Protein AF-A0A3A4W4L5-F1 (afdb_monomer_lite)

Secondary structure (DSSP, 8-state):
---------S---EEEEE---SSSHHHHHHHHHHHHHHHTT-EEEEEE-SSSHHHHSS-TTTSEEEE----SS--HHHHHHHHHHHHHHHHHH--SEEEEESHHHHHHHHHHHHHTT-SEEEEE-SS-GGGG--HHHHHHHHHHHHHHGGG-SEEEESSHHHHHHHHHTTSS-GGGEEE----B---PPPPPPHHHHHHHHT-SEEEEEES-SSGGGTHHHHHHHHHHHHHH-TTEEEEEEB--TTHHHHHHHHHHTT-TTTEEE-B--S--HHHHHT-SEEEE--S--SS-HHHHHHHHTT--EEEES-TTHHHH--BTTTEEEE-TT-HHHHHHHHHHHHT-HHHHHHHHHHHHHHHHHHSBHHHHHHHHHHHHHHHHHHHHHHTTS----HHHHHHHHHHHHHHHHHHHHHHHHHHHTSSBPPTTEEETTEE-TT-BHHHHHHHHHHHHHSSPPEEEE-TTSS-EEEE-GGGG-B-HHHHHHHHHTTTTSS-HHHHHHHHHHHHHH-EEE---B---HHHHHHHHHHHHHH-B--B--EEEEETTEEEEEPPB-EEEE-HHHHHHHHHHHHHHT-SEEEPPEEEE--SS-HHHHHHHIIIIIHHHTTS-EEEEETTEEEEE-HHHHHHTEEEETTEEEE-HHHHGGGGHHHHHHH-B--B---EEEETTEEEEPPPB-EEEEEHHHHHHHHHHHHHTT--EEEPEEEEE--SS-HHHHHHT---EEEEEEEEE----SSSHHHHHHHHHHTTTTEEE-TTPEEEHHHHH---STTTT--EEEEEETTEEEEEETTTHHHHHHHHHHHHHHTTPEEEE----SS--TTS-TT-----BTTTB--EEE--SSS-EEEEEEEETTEEEEEEEESSSPP-EEEEEEEEEEEPPPEEEEE-TTSPTT-EEEEE--B-EEEEEEEEEEEETTEEEEEEEEEEEEEPPBPEEEEE--

Radius of gyration: 41.79 Å; chains: 1; bounding box: 109×121×98 Å

pLDDT: mean 88.31, std 10.97, range [26.17, 98.56]

Foldseek 3Di:
DDDDPDDPPDPAAEEEEEEEDQDFDLLVLVLLLQVLVLVVRHAAEYEYAPDHPNVVSHDVVRYHYHYAQDDPDDDVVSCVSSLVVLLVCCLVVVHLEYEYEAPSSLLSNLVSNVVSVRNAYEYENQFQPLLVDDDLVSLLSLLSLLLSLVSHQAYEAQAVLVVVVCVVSVSDDPVRYDYFHAFDDLDDDDDDDPVVVVVLVPADAEEEEEDAPDVQQVVLLVLLLVLLLCVVVVRYAYEYAAYYDCPVVSLVSNVVSVNNVRYHDPHHDPTCLVVLLSHQAYEGQGPEGRAHPRLLSNLLSLFAYEYEPHHCPVVLDPDLQQYHYDHHPHSNRVNVRVNVCVVPSVSRNRSSVRSNVSSVPPRHSSSSNVVVVVVSVVSSVVSVVCVPDDDDDPVVVVVVSVVSVVSSVVSVVVVVVCVQLVFFQAAQEAEQVGGRHRHGLVRQLVVLLVLQQPAAWAWEAEPVRPDIDTDGSNQLQFPSSVQSVQRSCFLVDDDVVNSVVRSVCSNPPGDYTATDGDGHPVVVVVLVVVQVVQWDDWAAKAWDDDPNAIDIDFIDKIKTWPPGVQSRQNNSCSNVRHRYDYTDMDIHYHPHGRVLQVCQCVLALRLLQNAWFWEDDVPDIFTQHSVLQSQQWDADPSHTFRHLVSCVVRCVVVQVVFWFCWAAKAWDDDPQWIAIDATGWIKGFDSVVQRVQCRVCSSVSHRYGYTDMDTHGHPHHRVNVVVLQFTGFQFKFKWFDDDDPFQLLVLLVLLQVLQARPKAAAFGKDKSCVSRPDQDVVSPFTWDFADDPNDTDTDTSHNVQVVLLRQQQRCVQSVWAWDFFDDGQADDDRDDPPRTGGDDPPPHITMTTRNDNGMKGWHWDDDNRMIMITITIDDDRWPKDKDKDWPDKAWAAEDEDEDQVDAAFDKDWPDDKDIKTFMWMWIFTDDPNDGPDIGTDDGDTHHIGHTYIYGHD

Structure (mmCIF, N/CA/C/O backbone):
data_AF-A0A3A4W4L5-F1
#
_entry.id   AF-A0A3A4W4L5-F1
#
loop_
_atom_site.group_PDB
_atom_site.id
_atom_site.type_symbol
_atom_site.label_atom_id
_atom_site.label_alt_id
_atom_site.label_comp_id
_atom_site.label_asym_id
_atom_site.label_entity_id
_atom_site.label_seq_id
_atom_site.pdbx_PDB_ins_code
_atom_site.Cartn_x
_atom_site.Cartn_y
_atom_site.Cartn_z
_atom_site.occupancy
_atom_site.B_iso_or_equiv
_atom_site.auth_seq_id
_atom_site.auth_comp_id
_atom_site.auth_asym_id
_atom_site.auth_atom_id
_atom_site.pdbx_PDB_model_num
ATOM 1 N N . MET A 1 1 ? 56.179 35.355 -28.989 1.00 31.94 1 MET A N 1
ATOM 2 C CA . MET A 1 1 ? 56.785 34.699 -30.166 1.00 31.94 1 MET A CA 1
ATOM 3 C C . MET A 1 1 ? 56.358 33.238 -30.188 1.00 31.94 1 MET A C 1
ATOM 5 O O . MET A 1 1 ? 56.602 32.534 -29.224 1.00 31.94 1 MET A O 1
ATOM 9 N N . ALA A 1 2 ? 55.612 32.886 -31.237 1.00 36.31 2 ALA A N 1
ATOM 10 C CA . ALA A 1 2 ? 55.350 31.571 -31.832 1.00 36.31 2 ALA A CA 1
ATOM 11 C C . ALA A 1 2 ? 55.608 30.274 -31.027 1.00 36.31 2 ALA A C 1
ATOM 13 O O . ALA A 1 2 ? 56.751 29.865 -30.879 1.00 36.31 2 ALA A O 1
ATOM 14 N N . ARG A 1 3 ? 54.528 29.536 -30.725 1.00 26.17 3 ARG A N 1
ATOM 15 C CA . ARG A 1 3 ? 54.208 28.254 -31.390 1.00 26.17 3 ARG A CA 1
ATOM 16 C C . ARG A 1 3 ? 52.688 28.153 -31.557 1.00 26.17 3 ARG A C 1
ATOM 18 O O . ARG A 1 3 ? 51.945 27.962 -30.601 1.00 26.17 3 ARG A O 1
ATOM 25 N N . ARG A 1 4 ? 52.237 28.407 -32.789 1.00 30.73 4 ARG A N 1
ATOM 26 C CA . ARG A 1 4 ? 50.967 27.903 -33.312 1.00 30.73 4 ARG A CA 1
ATOM 27 C C . ARG A 1 4 ? 51.216 26.421 -33.586 1.00 30.73 4 ARG A C 1
ATOM 29 O O . ARG A 1 4 ? 51.962 26.147 -34.515 1.00 30.73 4 ARG A O 1
ATOM 36 N N . ASP A 1 5 ? 50.610 25.522 -32.819 1.00 28.67 5 ASP A N 1
ATOM 37 C CA . ASP A 1 5 ? 50.341 24.176 -33.322 1.00 28.67 5 ASP A CA 1
ATOM 38 C C . ASP A 1 5 ? 48.925 24.169 -33.887 1.00 28.67 5 ASP A C 1
ATOM 40 O O . ASP A 1 5 ? 47.910 24.252 -33.194 1.00 28.67 5 ASP A O 1
ATOM 44 N N . SER A 1 6 ? 48.914 24.219 -35.209 1.00 35.69 6 SER A N 1
ATOM 45 C CA . SER A 1 6 ? 47.802 23.973 -36.098 1.00 35.69 6 SER A CA 1
ATOM 46 C C . SER A 1 6 ? 47.544 22.470 -36.190 1.00 35.69 6 SER A C 1
ATOM 48 O O . SER A 1 6 ? 48.287 21.766 -36.865 1.00 35.69 6 SER A O 1
ATOM 50 N N . SER A 1 7 ? 46.458 22.003 -35.579 1.00 30.94 7 SER A N 1
ATOM 51 C CA . SER A 1 7 ? 45.794 20.743 -35.939 1.00 30.94 7 SER A CA 1
ATOM 52 C C . SER A 1 7 ? 44.280 20.842 -35.700 1.00 30.94 7 SER A C 1
ATOM 54 O O . SER A 1 7 ? 43.687 20.129 -34.903 1.00 30.94 7 SER A O 1
ATOM 56 N N . VAL A 1 8 ? 43.626 21.769 -36.404 1.00 34.38 8 VAL A N 1
ATOM 57 C CA . VAL A 1 8 ? 42.172 21.696 -36.641 1.00 34.38 8 VAL A CA 1
ATOM 58 C C . VAL A 1 8 ? 41.981 21.625 -38.149 1.00 34.38 8 VAL A C 1
ATOM 60 O O . VAL A 1 8 ? 41.606 22.590 -38.808 1.00 34.38 8 VAL A O 1
ATOM 63 N N . ALA A 1 9 ? 42.382 20.483 -38.690 1.00 36.16 9 ALA A N 1
ATOM 64 C CA . ALA A 1 9 ? 42.099 20.042 -40.043 1.00 36.16 9 ALA A CA 1
ATOM 65 C C . ALA A 1 9 ? 41.917 18.523 -39.981 1.00 36.16 9 ALA A C 1
ATOM 67 O O . ALA A 1 9 ? 42.734 17.768 -40.487 1.00 36.16 9 ALA A O 1
ATOM 68 N N . ASP A 1 10 ? 40.875 18.099 -39.274 1.00 41.91 10 ASP A N 1
ATOM 69 C CA . ASP A 1 10 ? 40.287 16.778 -39.444 1.00 41.91 10 ASP A CA 1
ATOM 70 C C . ASP A 1 10 ? 38.793 16.910 -39.125 1.00 41.91 10 ASP A C 1
ATOM 72 O O . ASP A 1 10 ? 38.421 17.738 -38.291 1.00 41.91 10 ASP A O 1
ATOM 76 N N . GLY A 1 11 ? 37.920 16.188 -39.825 1.00 59.91 11 GLY A N 1
ATOM 77 C CA . GLY A 1 11 ? 36.449 16.315 -39.756 1.00 59.91 11 GLY A CA 1
ATOM 78 C C . GLY A 1 11 ? 35.805 15.905 -38.419 1.00 59.91 11 GLY A C 1
ATOM 79 O O . GLY A 1 11 ? 34.649 15.487 -38.387 1.00 59.91 11 GLY A O 1
ATOM 80 N N . THR A 1 12 ? 36.551 15.993 -37.323 1.00 78.25 12 THR A N 1
ATOM 81 C CA . THR A 1 12 ? 36.256 15.485 -35.985 1.00 78.25 12 THR A CA 1
ATOM 82 C C . THR A 1 12 ? 35.352 16.459 -35.225 1.00 78.25 12 THR A C 1
ATOM 84 O O . THR A 1 12 ? 35.765 17.565 -34.871 1.00 78.25 12 THR A O 1
ATOM 87 N N . ARG A 1 13 ? 34.104 16.057 -34.952 1.00 91.19 13 ARG A N 1
ATOM 88 C CA . ARG A 1 13 ? 33.137 16.858 -34.177 1.00 91.19 13 ARG A CA 1
ATOM 89 C C . ARG A 1 13 ? 33.557 16.945 -32.702 1.00 91.19 13 ARG A C 1
ATOM 91 O O . ARG A 1 13 ? 34.084 15.991 -32.129 1.00 91.19 13 ARG A O 1
ATOM 98 N N . SER A 1 14 ? 33.300 18.089 -32.074 1.00 95.94 14 SER A N 1
ATOM 99 C CA . SER A 1 14 ? 33.706 18.405 -30.701 1.00 95.94 14 SER A CA 1
ATOM 100 C C . SER A 1 14 ? 32.514 18.579 -29.755 1.00 95.94 14 SER A C 1
ATOM 102 O O . SER A 1 14 ? 31.494 19.180 -30.104 1.00 95.94 14 SER A O 1
ATOM 104 N N . ILE A 1 15 ? 32.634 18.080 -28.524 1.00 97.56 15 ILE A N 1
ATOM 105 C CA . ILE A 1 15 ? 31.581 18.178 -27.504 1.00 97.56 15 ILE A CA 1
ATOM 106 C C . ILE A 1 15 ? 32.142 18.621 -26.152 1.00 97.56 15 ILE A C 1
ATOM 108 O O . ILE A 1 15 ? 33.160 18.120 -25.677 1.00 97.56 15 ILE A O 1
ATOM 112 N N . LEU A 1 16 ? 31.437 19.554 -25.511 1.00 97.88 16 LEU A N 1
ATOM 113 C CA . LEU A 1 16 ? 31.647 19.941 -24.120 1.00 97.88 16 LEU A CA 1
ATOM 114 C C . LEU A 1 16 ? 30.506 19.383 -23.262 1.00 97.88 16 LEU A C 1
ATOM 116 O O . LEU A 1 16 ? 29.362 19.823 -23.380 1.00 97.88 16 LEU A O 1
ATOM 120 N N . ILE A 1 17 ? 30.816 18.439 -22.377 1.00 97.31 17 ILE A N 1
ATOM 121 C CA . ILE A 1 17 ? 29.878 17.872 -21.404 1.00 97.31 17 ILE A CA 1
ATOM 122 C C . ILE A 1 17 ? 30.078 18.582 -20.066 1.00 97.31 17 ILE A C 1
ATOM 124 O O . ILE A 1 17 ? 31.194 18.654 -19.562 1.00 97.31 17 ILE A O 1
ATOM 128 N N . VAL A 1 18 ? 29.014 19.108 -19.458 1.00 95.12 18 VAL A N 1
ATOM 129 C CA . VAL A 1 18 ? 29.110 19.856 -18.192 1.00 95.12 18 VAL A CA 1
ATOM 130 C C . VAL A 1 18 ? 28.200 19.250 -17.143 1.00 95.12 18 VAL A C 1
ATOM 132 O O . VAL A 1 18 ? 27.009 19.043 -17.378 1.00 95.12 18 VAL A O 1
ATOM 135 N N . THR A 1 19 ? 28.741 19.016 -15.951 1.00 92.69 19 THR A N 1
ATOM 136 C CA . THR A 1 19 ? 27.995 18.415 -14.845 1.00 92.69 19 THR A CA 1
ATOM 137 C C . THR A 1 19 ? 28.473 18.957 -13.495 1.00 92.69 19 THR A C 1
ATOM 139 O O . THR A 1 19 ? 29.619 19.373 -13.347 1.00 92.69 19 THR A O 1
ATOM 142 N N . GLN A 1 20 ? 27.584 19.010 -12.500 1.00 86.81 20 GLN A N 1
ATOM 143 C CA . GLN A 1 20 ? 27.907 19.455 -11.134 1.00 86.81 20 GLN A CA 1
ATOM 144 C C . GLN A 1 20 ? 28.072 18.322 -10.108 1.00 86.81 20 GLN A C 1
ATOM 146 O O . GLN A 1 20 ? 28.906 18.491 -9.219 1.00 86.81 20 GLN A O 1
ATOM 151 N N . PRO A 1 21 ? 27.291 17.224 -10.127 1.00 75.75 21 PRO A N 1
ATOM 152 C CA . PRO A 1 21 ? 27.373 16.196 -9.095 1.00 75.75 21 PRO A CA 1
ATOM 153 C C . PRO A 1 21 ? 28.793 15.663 -8.866 1.00 75.75 21 PRO A C 1
ATOM 155 O O . PRO A 1 21 ? 29.556 15.480 -9.809 1.00 75.75 21 PRO A O 1
ATOM 158 N N . THR A 1 22 ? 29.114 15.387 -7.598 1.00 62.91 22 THR A N 1
ATOM 159 C CA . THR A 1 22 ? 30.381 14.775 -7.150 1.00 62.91 22 THR A CA 1
ATOM 160 C C . THR A 1 22 ? 30.249 13.286 -6.804 1.00 62.91 22 THR A C 1
ATOM 162 O O . THR A 1 22 ? 31.268 12.617 -6.669 1.00 62.91 22 THR A O 1
ATOM 165 N N . SER A 1 23 ? 29.016 12.759 -6.720 1.00 62.19 23 SER A N 1
ATOM 166 C CA . SER A 1 23 ? 28.696 11.330 -6.558 1.00 62.19 23 SER A CA 1
ATOM 167 C C . SER A 1 23 ? 27.350 10.953 -7.217 1.00 62.19 23 SER A C 1
ATOM 169 O O . SER A 1 23 ? 26.530 11.830 -7.514 1.00 62.19 23 SER A O 1
ATOM 171 N N . GLY A 1 24 ? 27.108 9.651 -7.432 1.00 73.94 24 GLY A N 1
ATOM 172 C CA . GLY A 1 24 ? 25.834 9.084 -7.913 1.00 73.94 24 GLY A CA 1
ATOM 173 C C . GLY A 1 24 ? 25.749 8.792 -9.422 1.00 73.94 24 GLY A C 1
ATOM 174 O O . GLY A 1 24 ? 26.682 9.047 -10.179 1.00 73.94 24 GLY A O 1
ATOM 175 N N . GLY A 1 25 ? 24.598 8.272 -9.873 1.00 82.00 25 GLY A N 1
ATOM 176 C CA . GLY A 1 25 ? 24.420 7.718 -11.229 1.00 82.00 25 GLY A CA 1
ATOM 177 C C . GLY A 1 25 ? 24.627 8.697 -12.393 1.00 82.00 25 GLY A C 1
ATOM 178 O O . GLY A 1 25 ? 24.994 8.279 -13.485 1.00 82.00 25 GLY A O 1
ATOM 179 N N . VAL A 1 26 ? 24.476 10.010 -12.169 1.00 88.38 26 VAL A N 1
ATOM 180 C CA . VAL A 1 26 ? 24.781 11.026 -13.196 1.00 88.38 26 VAL A CA 1
ATOM 181 C C . VAL A 1 26 ? 26.256 10.989 -13.596 1.00 88.38 26 VAL A C 1
ATOM 183 O O . VAL A 1 26 ? 26.563 11.166 -14.769 1.00 88.38 26 VAL A O 1
ATOM 186 N N . ILE A 1 27 ? 27.162 10.743 -12.645 1.00 87.38 27 ILE A N 1
ATOM 187 C CA . ILE A 1 27 ? 28.597 10.643 -12.937 1.00 87.38 27 ILE A CA 1
ATOM 188 C C . ILE A 1 27 ? 28.869 9.412 -13.775 1.00 87.38 27 ILE A C 1
ATOM 190 O O . ILE A 1 27 ? 29.525 9.530 -14.799 1.00 87.38 27 ILE A O 1
ATOM 194 N N . GLN A 1 28 ? 28.324 8.263 -13.374 1.00 87.00 28 GLN A N 1
ATOM 195 C CA . GLN A 1 28 ? 28.524 7.019 -14.108 1.00 87.00 28 GLN A CA 1
ATOM 196 C C . GLN A 1 28 ? 28.061 7.155 -15.563 1.00 87.00 28 GLN A C 1
ATOM 198 O O . GLN A 1 28 ? 28.783 6.781 -16.481 1.00 87.00 28 GLN A O 1
ATOM 203 N N . HIS A 1 29 ? 26.906 7.787 -15.778 1.00 91.62 29 HIS A N 1
ATOM 204 C CA . HIS A 1 29 ? 26.424 8.105 -17.116 1.00 91.62 29 HIS A CA 1
ATOM 205 C C . HIS A 1 29 ? 27.364 9.036 -17.895 1.00 91.62 29 HIS A C 1
ATOM 207 O O . HIS A 1 29 ? 27.619 8.782 -19.066 1.00 91.62 29 HIS A O 1
ATOM 213 N N . VAL A 1 30 ? 27.863 10.114 -17.276 1.00 93.31 30 VAL A N 1
ATOM 214 C CA . VAL A 1 30 ? 28.781 11.056 -17.941 1.00 93.31 30 VAL A CA 1
ATOM 215 C C . VAL A 1 30 ? 30.098 10.378 -18.310 1.00 93.31 30 VAL A C 1
ATOM 217 O O . VAL A 1 30 ? 30.590 10.621 -19.404 1.00 93.31 30 VAL A O 1
ATOM 220 N N . LEU A 1 31 ? 30.640 9.516 -17.445 1.00 91.00 31 LEU A N 1
ATOM 221 C CA . LEU A 1 31 ? 31.855 8.750 -17.732 1.00 91.00 31 LEU A CA 1
ATOM 222 C C . LEU A 1 31 ? 31.646 7.824 -18.934 1.00 91.00 31 LEU A C 1
ATOM 224 O O . LEU A 1 31 ? 32.399 7.907 -19.897 1.00 91.00 31 LEU A O 1
ATOM 228 N N . TYR A 1 32 ? 30.575 7.025 -18.925 1.00 91.38 32 TYR A N 1
ATOM 229 C CA . TYR A 1 32 ? 30.258 6.134 -20.042 1.00 91.38 32 TYR A CA 1
ATOM 230 C C . TYR A 1 32 ? 29.987 6.876 -21.355 1.00 91.38 32 TYR A C 1
ATOM 232 O O . TYR A 1 32 ? 30.397 6.428 -22.421 1.00 91.38 32 TYR A O 1
ATOM 240 N N . LEU A 1 33 ? 29.286 8.010 -21.291 1.00 94.25 33 LEU A N 1
ATOM 241 C CA . LEU A 1 33 ? 28.994 8.813 -22.473 1.00 94.25 33 LEU A CA 1
ATOM 242 C C . LEU A 1 33 ? 30.260 9.472 -23.030 1.00 94.25 33 LEU A C 1
ATOM 244 O O . LEU A 1 33 ? 30.439 9.492 -24.242 1.00 94.25 33 LEU A O 1
ATOM 248 N N . ALA A 1 34 ? 31.118 10.018 -22.166 1.00 94.94 34 ALA A N 1
ATOM 249 C CA . ALA A 1 34 ? 32.349 10.678 -22.583 1.00 94.94 34 ALA A CA 1
ATOM 250 C C . ALA A 1 34 ? 33.320 9.694 -23.247 1.00 94.94 34 ALA A C 1
ATOM 252 O O . ALA A 1 34 ? 33.813 9.981 -24.334 1.00 94.94 34 ALA A O 1
ATOM 253 N N . ASP A 1 35 ? 33.534 8.535 -22.623 1.00 92.62 35 ASP A N 1
ATOM 254 C CA . ASP A 1 35 ? 34.414 7.488 -23.144 1.00 92.62 35 ASP A CA 1
ATOM 255 C C . ASP A 1 35 ? 33.880 6.915 -24.465 1.00 92.62 35 ASP A C 1
ATOM 257 O O . ASP A 1 35 ? 34.560 6.959 -25.487 1.00 92.62 35 ASP A O 1
ATOM 261 N N . GLY A 1 36 ? 32.601 6.530 -24.504 1.00 92.88 36 GLY A N 1
ATOM 262 C CA . GLY A 1 36 ? 31.981 5.984 -25.712 1.00 92.88 36 GLY A CA 1
ATOM 263 C C . GLY A 1 36 ? 31.939 6.950 -26.902 1.00 92.88 36 GLY A C 1
ATOM 264 O O . GLY A 1 36 ? 32.037 6.530 -28.057 1.00 92.88 36 GLY A O 1
ATOM 265 N N . LEU A 1 37 ? 31.804 8.257 -26.651 1.00 94.62 37 LEU A N 1
ATOM 266 C CA . LEU A 1 37 ? 31.903 9.273 -27.703 1.00 94.62 37 LEU A CA 1
ATOM 267 C C . LEU A 1 37 ? 33.346 9.451 -28.186 1.00 94.62 37 LEU A C 1
ATOM 269 O O . LEU A 1 37 ? 33.550 9.582 -29.393 1.00 94.62 37 LEU A O 1
ATOM 273 N N . ALA A 1 38 ? 34.328 9.431 -27.282 1.00 93.81 38 ALA A N 1
ATOM 274 C CA . ALA A 1 38 ? 35.742 9.505 -27.646 1.00 93.81 38 ALA A CA 1
ATOM 275 C C . ALA A 1 38 ? 36.166 8.291 -28.491 1.00 93.81 38 ALA A C 1
ATOM 277 O O . ALA A 1 38 ? 36.792 8.466 -29.535 1.00 93.81 38 ALA A O 1
ATOM 278 N N . GLU A 1 39 ? 35.730 7.080 -28.126 1.00 91.19 39 GLU A N 1
ATOM 279 C CA . GLU A 1 39 ? 35.923 5.861 -28.932 1.00 91.19 39 GLU A CA 1
ATOM 280 C C . GLU A 1 39 ? 35.244 5.947 -30.305 1.00 91.19 39 GLU A C 1
ATOM 282 O O . GLU A 1 39 ? 35.753 5.427 -31.295 1.00 91.19 39 GLU A O 1
ATOM 287 N N . SER A 1 40 ? 34.121 6.664 -30.386 1.00 89.75 40 SER A N 1
ATOM 288 C CA . SER A 1 40 ? 33.419 6.952 -31.643 1.00 89.75 40 SER A CA 1
ATOM 289 C C . SER A 1 40 ? 34.045 8.109 -32.441 1.00 89.75 40 SER A C 1
ATOM 291 O O . SER A 1 40 ? 33.439 8.584 -33.403 1.00 89.75 40 SER A O 1
ATOM 293 N N . GLY A 1 41 ? 35.226 8.594 -32.043 1.00 90.94 41 GLY A N 1
ATOM 294 C CA . GLY A 1 41 ? 35.984 9.626 -32.750 1.00 90.94 41 GLY A CA 1
ATOM 295 C C . GLY A 1 41 ? 35.558 11.066 -32.457 1.00 90.94 41 GLY A C 1
ATOM 296 O O . GLY A 1 41 ? 35.855 11.946 -33.256 1.00 90.94 41 GLY A O 1
ATOM 297 N N . TRP A 1 42 ? 34.855 11.352 -31.356 1.00 94.56 42 TRP A N 1
ATOM 298 C CA . TRP A 1 42 ? 34.569 12.736 -30.950 1.00 94.56 42 TRP A CA 1
ATOM 299 C C . TRP A 1 42 ? 35.727 13.341 -30.159 1.00 94.56 42 TRP A C 1
ATOM 301 O O . TRP A 1 42 ? 36.329 12.686 -29.312 1.00 94.56 42 TRP A O 1
ATOM 311 N N . ASN A 1 43 ? 35.970 14.641 -30.337 1.00 95.81 43 ASN A N 1
ATOM 312 C CA . ASN A 1 43 ? 36.822 15.392 -29.418 1.00 95.81 43 ASN A CA 1
ATOM 313 C C . ASN A 1 43 ? 36.009 15.794 -28.176 1.00 95.81 43 ASN A C 1
ATOM 315 O O . ASN A 1 43 ? 35.214 16.741 -28.217 1.00 95.81 43 ASN A O 1
ATOM 319 N N . VAL A 1 44 ? 36.184 15.055 -27.078 1.00 97.31 44 VAL A N 1
ATOM 320 C CA . VAL A 1 44 ? 35.374 15.197 -25.862 1.00 97.31 44 VAL A CA 1
ATOM 321 C C . VAL A 1 44 ? 36.107 16.014 -24.799 1.00 97.31 44 VAL A C 1
ATOM 323 O O . VAL A 1 44 ? 37.234 15.716 -24.404 1.00 97.31 44 VAL A O 1
ATOM 326 N N . THR A 1 45 ? 35.428 17.037 -24.280 1.00 97.12 45 THR A N 1
ATOM 327 C CA . THR A 1 45 ? 35.825 17.745 -23.058 1.00 97.12 45 THR A CA 1
ATOM 328 C C . THR A 1 45 ? 34.731 17.624 -22.003 1.00 97.12 45 THR A C 1
ATOM 330 O O . THR A 1 45 ? 33.571 17.924 -22.272 1.00 97.12 45 THR A O 1
ATOM 333 N N . VAL A 1 46 ? 35.089 17.245 -20.779 1.00 96.38 46 VAL A N 1
ATOM 334 C CA . VAL A 1 46 ? 34.193 17.196 -19.619 1.00 96.38 46 VAL A CA 1
ATOM 335 C C . VAL A 1 46 ? 34.563 18.311 -18.644 1.00 96.38 46 VAL A C 1
ATOM 337 O O . VAL A 1 46 ? 35.719 18.448 -18.253 1.00 96.38 46 VAL A O 1
ATOM 340 N N . ALA A 1 47 ? 33.581 19.104 -18.216 1.00 94.06 47 ALA A N 1
ATOM 341 C CA . ALA A 1 47 ? 33.751 20.145 -17.210 1.00 94.06 47 ALA A CA 1
ATOM 342 C C . ALA A 1 47 ? 32.931 19.857 -15.943 1.00 94.06 47 ALA A C 1
ATOM 344 O O . ALA A 1 47 ? 31.708 19.695 -15.997 1.00 94.06 47 ALA A O 1
ATOM 345 N N . GLY A 1 48 ? 33.596 19.845 -14.787 1.00 91.31 48 GLY A N 1
ATOM 346 C CA . GLY A 1 48 ? 32.976 19.499 -13.507 1.00 91.31 48 GLY A CA 1
ATOM 347 C C . GLY A 1 48 ? 33.821 19.865 -12.280 1.00 91.31 48 GLY A C 1
ATOM 348 O O . GLY A 1 48 ? 34.843 20.536 -12.406 1.00 91.31 48 GLY A O 1
ATOM 349 N N . PRO A 1 49 ? 33.400 19.481 -11.063 1.00 85.62 49 PRO A N 1
ATOM 350 C CA . PRO A 1 49 ? 34.081 19.855 -9.819 1.00 85.62 49 PRO A CA 1
ATOM 351 C C . PRO A 1 49 ? 35.545 19.392 -9.744 1.00 85.62 49 PRO A C 1
ATOM 353 O O . PRO A 1 49 ? 35.901 18.336 -10.251 1.00 85.62 49 PRO A O 1
ATOM 356 N N . LYS A 1 50 ? 36.403 20.128 -9.028 1.00 81.31 50 LYS A N 1
ATOM 357 C CA . LYS A 1 50 ? 37.846 19.818 -8.924 1.00 81.31 50 LYS A CA 1
ATOM 358 C C . LYS A 1 50 ? 38.174 18.408 -8.418 1.00 81.31 50 LYS A C 1
ATOM 360 O O . LYS A 1 50 ? 39.186 17.836 -8.801 1.00 81.31 50 LYS A O 1
ATOM 365 N N . LYS A 1 51 ? 37.372 17.897 -7.485 1.00 77.62 51 LYS A N 1
ATOM 366 C CA . LYS A 1 51 ? 37.611 16.645 -6.759 1.00 77.62 51 LYS A CA 1
ATOM 367 C C . LYS A 1 51 ? 36.373 15.752 -6.836 1.00 77.62 51 LYS A C 1
ATOM 369 O O . LYS A 1 51 ? 35.256 16.262 -6.919 1.00 77.62 51 LYS A O 1
ATOM 374 N N . GLY A 1 52 ? 36.585 14.443 -6.728 1.00 77.50 52 GLY A N 1
ATOM 375 C CA . GLY A 1 52 ? 35.533 13.424 -6.684 1.00 77.50 52 GLY A CA 1
ATOM 376 C C . GLY A 1 52 ? 35.611 12.440 -7.850 1.00 77.50 52 GLY A C 1
ATOM 377 O O . GLY A 1 52 ? 36.432 12.604 -8.752 1.00 77.50 52 GLY A O 1
ATOM 378 N N . ARG A 1 53 ? 34.718 11.442 -7.832 1.00 79.12 53 ARG A N 1
ATOM 379 C CA . ARG A 1 53 ? 34.705 10.293 -8.757 1.00 79.12 53 ARG A CA 1
ATOM 380 C C . ARG A 1 53 ? 34.701 10.676 -10.237 1.00 79.12 53 ARG A C 1
ATOM 382 O O . ARG A 1 53 ? 35.254 9.952 -11.052 1.00 79.12 53 ARG A O 1
ATOM 389 N N . LEU A 1 54 ? 34.093 11.812 -10.582 1.00 85.25 54 LEU A N 1
ATOM 390 C CA . LEU A 1 54 ? 34.102 12.314 -11.953 1.00 85.25 54 LEU A CA 1
ATOM 391 C C . LEU A 1 54 ? 35.522 12.645 -12.424 1.00 85.25 54 LEU A C 1
ATOM 393 O O . LEU A 1 54 ? 35.915 12.193 -13.484 1.00 85.25 54 LEU A O 1
ATOM 397 N N . ALA A 1 55 ? 36.292 13.406 -11.642 1.00 84.19 55 ALA A N 1
ATOM 398 C CA . ALA A 1 55 ? 37.637 13.821 -12.036 1.00 84.19 55 ALA A CA 1
ATOM 399 C C . ALA A 1 55 ? 38.616 12.636 -12.075 1.00 84.19 55 ALA A C 1
ATOM 401 O O . ALA A 1 55 ? 39.488 12.597 -12.932 1.00 84.19 55 ALA A O 1
ATOM 402 N N . SER A 1 56 ? 38.466 11.672 -11.158 1.00 83.81 56 SER A N 1
ATOM 403 C CA . SER A 1 56 ? 39.334 10.489 -11.086 1.00 83.81 56 SER A CA 1
ATOM 404 C C . SER A 1 56 ? 38.956 9.369 -12.059 1.00 83.81 56 SER A C 1
ATOM 406 O O . SER A 1 56 ? 39.766 8.480 -12.278 1.00 83.81 56 SER A O 1
ATOM 408 N N . GLY A 1 57 ? 37.723 9.358 -12.573 1.00 84.06 57 GLY A N 1
ATOM 409 C CA . GLY A 1 57 ? 37.217 8.308 -13.464 1.00 84.06 57 GLY A CA 1
ATOM 410 C C . GLY A 1 57 ? 37.369 8.610 -14.955 1.00 84.06 57 GLY A C 1
ATOM 411 O O . GLY A 1 57 ? 36.974 7.783 -15.769 1.00 84.06 57 GLY A O 1
ATOM 412 N N . ILE A 1 58 ? 37.876 9.792 -15.314 1.00 88.38 58 ILE A N 1
ATOM 413 C CA . ILE A 1 58 ? 38.129 10.186 -16.702 1.00 88.38 58 ILE A CA 1
ATOM 414 C C . ILE A 1 58 ? 39.464 9.597 -17.162 1.00 88.38 58 ILE A C 1
ATOM 416 O O . ILE A 1 58 ? 40.484 9.812 -16.510 1.00 88.38 58 ILE A O 1
ATOM 420 N N . ASP A 1 59 ? 39.459 8.918 -18.308 1.00 86.94 59 ASP A N 1
ATOM 421 C CA . ASP A 1 59 ? 40.682 8.566 -19.027 1.00 86.94 59 ASP A CA 1
ATOM 422 C C . ASP A 1 59 ? 41.254 9.825 -19.699 1.00 86.94 59 ASP A C 1
ATOM 424 O O . ASP A 1 59 ? 40.741 10.307 -20.713 1.00 86.94 59 ASP A O 1
ATOM 428 N N . SER A 1 60 ? 42.309 10.384 -19.103 1.00 84.88 60 SER A N 1
ATOM 429 C CA . SER A 1 60 ? 42.944 11.616 -19.578 1.00 84.88 60 SER A CA 1
ATOM 430 C C . SER A 1 60 ? 43.661 11.473 -20.920 1.00 84.88 60 SER A C 1
ATOM 432 O O . SER A 1 60 ? 44.006 12.494 -21.512 1.00 84.88 60 SER A O 1
ATOM 434 N N . GLU A 1 61 ? 43.901 10.250 -21.403 1.00 84.62 61 GLU A N 1
ATOM 435 C CA . GLU A 1 61 ? 44.473 10.027 -22.737 1.00 84.62 61 GLU A CA 1
ATOM 436 C C . GLU A 1 61 ? 43.431 10.243 -23.843 1.00 84.62 61 GLU A C 1
ATOM 438 O O . GLU A 1 61 ? 43.788 10.610 -24.963 1.00 84.62 61 GLU A O 1
ATOM 443 N N . ARG A 1 62 ? 42.139 10.067 -23.525 1.00 87.25 62 ARG A N 1
ATOM 444 C CA . ARG A 1 62 ? 41.029 10.140 -24.493 1.00 87.25 62 ARG A CA 1
ATOM 445 C C . ARG A 1 62 ? 40.110 11.341 -24.297 1.00 87.25 62 ARG A C 1
ATOM 447 O O . ARG A 1 62 ? 39.515 11.822 -25.260 1.00 87.25 62 ARG A O 1
ATOM 454 N N . VAL A 1 63 ? 39.956 11.820 -23.063 1.00 93.94 63 VAL A N 1
ATOM 455 C CA . VAL A 1 63 ? 38.975 12.852 -22.704 1.00 93.94 63 VAL A CA 1
ATOM 456 C C . VAL A 1 63 ? 39.632 13.984 -21.921 1.00 93.94 63 VAL A C 1
ATOM 458 O O . VAL A 1 63 ? 40.253 13.790 -20.877 1.00 93.94 63 VAL A O 1
ATOM 461 N N . ASN A 1 64 ? 39.417 15.217 -22.382 1.00 93.38 64 ASN A N 1
ATOM 462 C CA . ASN A 1 64 ? 39.910 16.407 -21.695 1.00 93.38 64 ASN A CA 1
ATOM 463 C C . ASN A 1 64 ? 39.043 16.723 -20.468 1.00 93.38 64 ASN A C 1
ATOM 465 O O . ASN A 1 64 ? 37.829 16.872 -20.598 1.00 93.38 64 ASN A O 1
ATOM 469 N N . TYR A 1 65 ? 39.642 16.915 -19.289 1.00 92.94 65 TYR A N 1
ATOM 470 C CA . TYR A 1 65 ? 38.915 17.332 -18.083 1.00 92.94 65 TYR A CA 1
ATOM 471 C C . TYR A 1 65 ? 39.216 18.780 -17.688 1.00 92.94 65 TYR A C 1
ATOM 473 O O . TYR A 1 65 ? 40.374 19.189 -17.596 1.00 92.94 65 TYR A O 1
ATOM 481 N N . VAL A 1 66 ? 38.174 19.562 -17.393 1.00 92.31 66 VAL A N 1
ATOM 482 C CA . VAL A 1 66 ? 38.297 20.957 -16.956 1.00 92.31 66 VAL A CA 1
ATOM 483 C C . VAL A 1 66 ? 37.559 21.196 -15.642 1.00 92.31 66 VAL A C 1
ATOM 485 O O . VAL A 1 66 ? 36.360 20.967 -15.508 1.00 92.31 66 VAL A O 1
ATOM 488 N N . GLU A 1 67 ? 38.258 21.771 -14.668 1.00 91.56 67 GLU A N 1
ATOM 489 C CA . GLU A 1 67 ? 37.647 22.166 -13.401 1.00 91.56 67 GLU A CA 1
ATOM 490 C C . GLU A 1 67 ? 36.625 23.305 -13.588 1.00 91.56 67 GLU A C 1
ATOM 492 O O . GLU A 1 67 ? 36.954 24.371 -14.117 1.00 91.56 67 GLU A O 1
ATOM 497 N N . LEU A 1 68 ? 35.420 23.150 -13.041 1.00 87.25 68 LEU A N 1
ATOM 498 C CA . LEU A 1 68 ? 34.408 24.194 -12.903 1.00 87.25 68 LEU A CA 1
ATOM 499 C C . LEU A 1 68 ? 34.026 24.358 -11.417 1.00 87.25 68 LEU A C 1
ATOM 501 O O . LEU A 1 68 ? 33.584 23.390 -10.793 1.00 87.25 68 LEU A O 1
ATOM 505 N N . PRO A 1 69 ? 34.164 25.562 -10.825 1.00 82.25 69 PRO A N 1
ATOM 506 C CA . PRO A 1 69 ? 33.934 25.781 -9.397 1.00 82.25 69 PRO A CA 1
ATOM 507 C C . PRO A 1 69 ? 32.431 25.860 -9.074 1.00 82.25 69 PRO A C 1
ATOM 509 O O . PRO A 1 69 ? 31.903 26.921 -8.758 1.00 82.25 69 PRO A O 1
ATOM 512 N N . MET A 1 70 ? 31.719 24.734 -9.171 1.00 80.06 70 MET A N 1
ATOM 513 C CA . MET A 1 70 ? 30.295 24.626 -8.837 1.00 80.06 70 MET A CA 1
ATOM 514 C C . MET A 1 70 ? 30.078 23.826 -7.552 1.00 80.06 70 MET A C 1
ATOM 516 O O . MET A 1 70 ? 30.334 22.624 -7.495 1.00 80.06 70 MET A O 1
ATOM 520 N N . VAL A 1 71 ? 29.516 24.475 -6.533 1.00 75.44 71 VAL A N 1
ATOM 521 C CA . VAL A 1 71 ? 29.029 23.803 -5.315 1.00 75.44 71 VAL A CA 1
ATOM 522 C C . VAL A 1 71 ? 27.598 23.296 -5.499 1.00 75.44 71 VAL A C 1
ATOM 524 O O . VAL A 1 71 ? 26.873 23.794 -6.350 1.00 75.44 71 VAL A O 1
ATOM 527 N N . ARG A 1 72 ? 27.135 22.335 -4.694 1.00 70.62 72 ARG A N 1
ATOM 528 C CA . ARG A 1 72 ? 25.771 21.788 -4.844 1.00 70.62 72 ARG A CA 1
ATOM 529 C C . ARG A 1 72 ? 24.666 22.770 -4.435 1.00 70.62 72 ARG A C 1
ATOM 531 O O . ARG A 1 72 ? 23.591 22.777 -5.028 1.00 70.62 72 ARG A O 1
ATOM 538 N N . ARG A 1 73 ? 24.913 23.613 -3.427 1.00 74.56 73 ARG A N 1
ATOM 539 C CA . ARG A 1 73 ? 23.937 24.597 -2.929 1.00 74.56 73 ARG A CA 1
ATOM 540 C C . ARG A 1 73 ? 23.675 25.673 -3.989 1.00 74.56 73 ARG A C 1
ATOM 542 O O . ARG A 1 73 ? 24.620 26.173 -4.592 1.00 74.56 73 ARG A O 1
ATOM 549 N N . ILE A 1 74 ? 22.412 26.041 -4.206 1.00 71.56 74 ILE A N 1
ATOM 550 C CA . ILE A 1 74 ? 22.053 27.177 -5.069 1.00 71.56 74 ILE A CA 1
ATOM 551 C C . ILE A 1 74 ? 22.415 28.461 -4.322 1.00 71.56 74 ILE A C 1
ATOM 553 O O . ILE A 1 74 ? 21.871 28.715 -3.245 1.00 71.56 74 ILE A O 1
ATOM 557 N N . ASN A 1 75 ? 23.344 29.244 -4.864 1.00 74.44 75 ASN A N 1
ATOM 558 C CA . ASN A 1 75 ? 23.731 30.529 -4.294 1.00 74.44 75 ASN A CA 1
ATOM 559 C C . ASN A 1 75 ? 24.219 31.450 -5.428 1.00 74.44 75 ASN A C 1
ATOM 561 O O . ASN A 1 75 ? 25.339 31.279 -5.907 1.00 74.44 75 ASN A O 1
ATOM 565 N N . PRO A 1 76 ? 23.411 32.452 -5.825 1.00 73.50 76 PRO A N 1
ATOM 566 C CA . PRO A 1 76 ? 23.710 33.319 -6.965 1.00 73.50 76 PRO A CA 1
ATOM 567 C C . PRO A 1 76 ? 25.094 33.981 -6.929 1.00 73.50 76 PRO A C 1
ATOM 569 O O . PRO A 1 76 ? 25.723 34.129 -7.972 1.00 73.50 76 PRO A O 1
ATOM 572 N N . ILE A 1 77 ? 25.591 34.346 -5.740 1.00 72.81 77 ILE A N 1
ATOM 573 C CA . ILE A 1 77 ? 26.888 35.020 -5.579 1.00 72.81 77 ILE A CA 1
ATOM 574 C C . ILE A 1 77 ? 28.032 34.042 -5.856 1.00 72.81 77 ILE A C 1
ATOM 576 O O . ILE A 1 77 ? 28.953 34.357 -6.606 1.00 72.81 77 ILE A O 1
ATOM 580 N N . SER A 1 78 ? 27.962 32.833 -5.293 1.00 72.25 78 SER A N 1
ATOM 581 C CA . SER A 1 78 ? 28.989 31.806 -5.516 1.00 72.25 78 SER A CA 1
ATOM 582 C C . SER A 1 78 ? 28.886 31.127 -6.884 1.00 72.25 78 SER A C 1
ATOM 584 O O . SER A 1 78 ? 29.819 30.441 -7.289 1.00 72.25 78 SER A O 1
ATOM 586 N N . ASP A 1 79 ? 27.770 31.304 -7.593 1.00 82.88 79 ASP A N 1
ATOM 587 C CA . ASP A 1 79 ? 27.511 30.682 -8.897 1.00 82.88 79 ASP A CA 1
ATOM 588 C C . ASP A 1 79 ? 27.995 31.550 -10.069 1.00 82.88 79 ASP A C 1
ATOM 590 O O . ASP A 1 79 ? 28.239 31.038 -11.165 1.00 82.88 79 ASP A O 1
ATOM 594 N N . LEU A 1 80 ? 28.211 32.850 -9.836 1.00 83.19 80 LEU A N 1
ATOM 595 C CA . LEU A 1 80 ? 28.695 33.791 -10.845 1.00 83.19 80 LEU A CA 1
ATOM 596 C C . LEU A 1 80 ? 30.090 33.430 -11.403 1.00 83.19 80 LEU A C 1
ATOM 598 O O . LEU A 1 80 ? 30.234 33.421 -12.627 1.00 83.19 80 LEU A O 1
ATOM 602 N N . PRO A 1 81 ? 31.106 33.059 -10.593 1.00 86.31 81 PRO A N 1
ATOM 603 C CA . PRO A 1 81 ? 32.403 32.634 -11.127 1.00 86.31 81 PRO A CA 1
ATOM 604 C C . PRO A 1 81 ? 32.306 31.387 -12.015 1.00 86.31 81 PRO A C 1
ATOM 606 O O . PRO A 1 81 ? 32.978 31.305 -13.043 1.00 86.31 81 PRO A O 1
ATOM 609 N N . ALA A 1 82 ? 31.440 30.431 -11.656 1.00 87.44 82 ALA A N 1
ATOM 610 C CA . ALA A 1 82 ? 31.195 29.241 -12.467 1.00 87.44 82 ALA A CA 1
ATOM 611 C C . ALA A 1 82 ? 30.544 29.596 -13.810 1.00 87.44 82 ALA A C 1
ATOM 613 O O . ALA A 1 82 ? 30.956 29.074 -14.845 1.00 87.44 82 ALA A O 1
ATOM 614 N N . PHE A 1 83 ? 29.578 30.518 -13.807 1.00 88.94 83 PHE A N 1
ATOM 615 C CA . PHE A 1 83 ? 28.944 31.029 -15.021 1.00 88.94 83 PHE A CA 1
ATOM 616 C C . PHE A 1 83 ? 29.942 31.734 -15.951 1.00 88.94 83 PHE A C 1
ATOM 618 O O . PHE A 1 83 ? 29.996 31.423 -17.140 1.00 88.94 83 PHE A O 1
ATOM 625 N N . VAL A 1 84 ? 30.772 32.637 -15.414 1.00 88.31 84 VAL A N 1
ATOM 626 C CA . VAL A 1 84 ? 31.798 33.358 -16.190 1.00 88.31 84 VAL A CA 1
ATOM 627 C C . VAL A 1 84 ? 32.823 32.386 -16.775 1.00 88.31 84 VAL A C 1
ATOM 629 O O . VAL A 1 84 ? 33.140 32.470 -17.962 1.00 88.31 84 VAL A O 1
ATOM 632 N N . LYS A 1 85 ? 33.302 31.419 -15.980 1.00 92.12 85 LYS A N 1
ATOM 633 C CA . LYS A 1 85 ? 34.239 30.393 -16.459 1.00 92.12 85 LYS A CA 1
ATOM 634 C C . LYS A 1 85 ? 33.617 29.523 -17.550 1.00 92.12 85 LYS A C 1
ATOM 636 O O . LYS A 1 85 ? 34.291 29.211 -18.525 1.00 92.12 85 LYS A O 1
ATOM 641 N N . LEU A 1 86 ? 32.338 29.172 -17.426 1.00 91.88 86 LEU A N 1
ATOM 642 C CA . LEU A 1 86 ? 31.629 28.386 -18.433 1.00 91.88 86 LEU A CA 1
ATOM 643 C C . LEU A 1 86 ? 31.442 29.155 -19.749 1.00 91.88 86 LEU A C 1
ATOM 645 O O . LEU A 1 86 ? 31.640 28.585 -20.820 1.00 91.88 86 LEU A O 1
ATOM 649 N N . LEU A 1 87 ? 31.129 30.453 -19.678 1.00 91.06 87 LEU A N 1
ATOM 650 C CA . LEU A 1 87 ? 31.064 31.333 -20.848 1.00 91.06 87 LEU A CA 1
ATOM 651 C C . LEU A 1 87 ? 32.429 31.431 -21.548 1.00 91.06 87 LEU A C 1
ATOM 653 O O . LEU A 1 87 ? 32.510 31.297 -22.769 1.00 91.06 87 LEU A O 1
ATOM 657 N N . TRP A 1 88 ? 33.500 31.607 -20.769 1.00 93.19 88 TRP A N 1
ATOM 658 C CA . TRP A 1 88 ? 34.873 31.615 -21.274 1.00 93.19 88 TRP A CA 1
ATOM 659 C C . TRP A 1 88 ? 35.251 30.282 -21.933 1.00 93.19 88 TRP A C 1
ATOM 661 O O . TRP A 1 88 ? 35.780 30.288 -23.042 1.00 93.19 88 TRP A O 1
ATOM 671 N N . LEU A 1 89 ? 34.921 29.144 -21.309 1.00 93.12 89 LEU A N 1
ATOM 672 C CA . LEU A 1 89 ? 35.185 27.812 -21.864 1.00 93.12 89 LEU A CA 1
ATOM 673 C C . LEU A 1 89 ? 34.467 27.589 -23.191 1.00 93.12 89 LEU A C 1
ATOM 675 O O . LEU A 1 89 ? 35.100 27.154 -24.148 1.00 93.12 89 LEU A O 1
ATOM 679 N N . CYS A 1 90 ? 33.183 27.942 -23.280 1.00 92.44 90 CYS A N 1
ATOM 680 C CA . CYS A 1 90 ? 32.432 27.823 -24.530 1.00 92.44 90 CYS A CA 1
ATOM 681 C C . CYS A 1 90 ? 33.062 28.673 -25.649 1.00 92.44 90 CYS A C 1
ATOM 683 O O . CYS A 1 90 ? 33.167 28.211 -26.781 1.00 92.44 90 CYS A O 1
ATOM 685 N N . GLY A 1 91 ? 33.530 29.889 -25.340 1.00 88.69 91 GLY A N 1
ATOM 686 C CA . GLY A 1 91 ? 34.201 30.756 -26.316 1.00 88.69 91 GLY A CA 1
ATOM 687 C C . GLY A 1 91 ? 35.614 30.300 -26.705 1.00 88.69 91 GLY A C 1
ATOM 688 O O . GLY A 1 91 ? 36.037 30.515 -27.842 1.00 88.69 91 GLY A O 1
ATOM 689 N N . ARG A 1 92 ? 36.343 29.671 -25.774 1.00 93.25 92 ARG A N 1
ATOM 690 C CA . ARG A 1 92 ? 37.714 29.170 -25.960 1.00 93.25 92 ARG A CA 1
ATOM 691 C C . ARG A 1 92 ? 37.745 27.857 -26.739 1.00 93.25 92 ARG A C 1
ATOM 693 O O . ARG A 1 92 ? 38.536 27.745 -27.668 1.00 93.25 92 ARG A O 1
ATOM 700 N N . LEU A 1 93 ? 36.918 26.894 -26.336 1.00 93.19 93 LEU A N 1
ATOM 701 C CA . LEU A 1 93 ? 36.862 25.548 -26.914 1.00 93.19 93 LEU A CA 1
ATOM 702 C C . LEU A 1 93 ? 36.033 25.506 -28.199 1.00 93.19 93 LEU A C 1
ATOM 704 O O . LEU A 1 93 ? 36.292 24.658 -29.041 1.00 93.19 93 LEU A O 1
ATOM 708 N N . LYS A 1 94 ? 35.062 26.422 -28.349 1.00 93.25 94 LYS A N 1
ATOM 709 C CA . LYS A 1 94 ? 34.115 26.474 -29.475 1.00 93.25 94 LYS A CA 1
ATOM 710 C C . LYS A 1 94 ? 33.518 25.095 -29.810 1.00 93.25 94 LYS A C 1
ATOM 712 O O . LYS A 1 94 ? 33.608 24.676 -30.960 1.00 93.25 94 LYS A O 1
ATOM 717 N N . PRO A 1 95 ? 32.928 24.393 -28.824 1.00 96.31 95 PRO A N 1
ATOM 718 C CA . PRO A 1 95 ? 32.407 23.056 -29.064 1.00 96.31 95 PRO A CA 1
ATOM 719 C C . PRO A 1 95 ? 31.264 23.104 -30.083 1.00 96.31 95 PRO A C 1
ATOM 721 O O . PRO A 1 95 ? 30.481 24.057 -30.073 1.00 96.31 95 PRO A O 1
ATOM 724 N N . ASP A 1 96 ? 31.125 22.065 -30.905 1.00 96.62 96 ASP A N 1
ATOM 725 C CA . ASP A 1 96 ? 29.960 21.897 -31.782 1.00 96.62 96 ASP A CA 1
ATOM 726 C C . ASP A 1 96 ? 28.698 21.636 -30.949 1.00 96.62 96 ASP A C 1
ATOM 728 O O . ASP A 1 96 ? 27.618 22.162 -31.234 1.00 96.62 96 ASP A O 1
ATOM 732 N N . VAL A 1 97 ? 28.851 20.871 -29.863 1.00 97.56 97 VAL A N 1
ATOM 733 C CA . VAL A 1 97 ? 27.764 20.492 -28.955 1.00 97.56 97 VAL A CA 1
ATOM 734 C C . VAL A 1 97 ? 28.123 20.825 -27.509 1.00 97.56 97 VAL A C 1
ATOM 736 O O . VAL A 1 97 ? 29.191 20.475 -27.016 1.00 97.56 97 VAL A O 1
ATOM 739 N N . LEU A 1 98 ? 27.206 21.467 -26.791 1.00 97.94 98 LEU A N 1
ATOM 740 C CA . LEU A 1 98 ? 27.247 21.620 -25.338 1.00 97.94 98 LEU A CA 1
ATOM 741 C C . LEU A 1 98 ? 26.158 20.744 -24.723 1.00 97.94 98 LEU A C 1
ATOM 743 O O . LEU A 1 98 ? 24.973 21.038 -24.883 1.00 97.94 98 LEU A O 1
ATOM 747 N N . HIS A 1 99 ? 26.546 19.700 -23.993 1.00 98.00 99 HIS A N 1
ATOM 748 C CA . HIS A 1 99 ? 25.612 18.805 -23.312 1.00 98.00 99 HIS A CA 1
ATOM 749 C C . HIS A 1 99 ? 25.686 18.978 -21.799 1.00 98.00 99 HIS A C 1
ATOM 751 O O . HIS A 1 99 ? 26.731 18.839 -21.169 1.00 98.00 99 HIS A O 1
ATOM 757 N N . LEU A 1 100 ? 24.557 19.335 -21.203 1.00 97.00 100 LEU A N 1
ATOM 758 C CA . LEU A 1 100 ? 24.472 19.756 -19.814 1.00 97.00 100 LEU A CA 1
ATOM 759 C C . LEU A 1 100 ? 23.712 18.721 -18.994 1.00 97.00 100 LEU A C 1
ATOM 761 O O . LEU A 1 100 ? 22.580 18.380 -19.329 1.00 97.00 100 LEU A O 1
ATOM 765 N N . HIS A 1 101 ? 24.289 18.288 -17.878 1.00 94.50 101 HIS A N 1
ATOM 766 C CA . HIS A 1 101 ? 23.678 17.337 -16.951 1.00 94.50 101 HIS A CA 1
ATOM 767 C C . HIS A 1 101 ? 23.420 17.982 -15.595 1.00 94.50 101 HIS A C 1
ATOM 769 O O . HIS A 1 101 ? 24.247 18.761 -15.122 1.00 94.50 101 HIS A O 1
ATOM 775 N N . SER A 1 102 ? 22.331 17.592 -14.923 1.00 88.50 102 SER A N 1
ATOM 776 C CA . SER A 1 102 ? 21.854 18.135 -13.636 1.00 88.50 102 SER A CA 1
ATOM 777 C C . SER A 1 102 ? 21.315 19.567 -13.719 1.00 88.50 102 SER A C 1
ATOM 779 O O . SER A 1 102 ? 21.809 20.395 -14.482 1.00 88.50 102 SER A O 1
ATOM 781 N N . SER A 1 103 ? 20.331 19.909 -12.882 1.00 87.38 103 SER A N 1
ATOM 782 C CA . SER A 1 103 ? 19.666 21.222 -12.940 1.00 87.38 103 SER A CA 1
ATOM 783 C C . SER A 1 103 ? 20.602 22.425 -12.774 1.00 87.38 103 SER A C 1
ATOM 785 O O . SER A 1 103 ? 20.383 23.449 -13.417 1.00 87.38 103 SER A O 1
ATOM 787 N N . LYS A 1 104 ? 21.667 22.333 -11.960 1.00 87.25 104 LYS A N 1
ATOM 788 C CA . LYS A 1 104 ? 22.560 23.480 -11.715 1.00 87.25 104 LYS A CA 1
ATOM 789 C C . LYS A 1 104 ? 23.443 23.804 -12.920 1.00 87.25 104 LYS A C 1
ATOM 791 O O . LYS A 1 104 ? 23.409 24.930 -13.416 1.00 87.25 104 LYS A O 1
ATOM 796 N N . ALA A 1 105 ? 24.193 22.818 -13.412 1.00 89.06 105 ALA A N 1
ATOM 797 C CA . ALA A 1 105 ? 24.985 22.990 -14.628 1.00 89.06 105 ALA A CA 1
ATOM 798 C C . ALA A 1 105 ? 24.075 23.225 -15.847 1.00 89.06 105 ALA A C 1
ATOM 800 O O . ALA A 1 105 ? 24.403 24.028 -16.715 1.00 89.06 105 ALA A O 1
ATOM 801 N N . GLY A 1 106 ? 22.887 22.614 -15.858 1.00 91.62 106 GLY A N 1
ATOM 802 C CA . GLY A 1 106 ? 21.839 22.839 -16.847 1.00 91.62 106 GLY A CA 1
ATOM 803 C C . GLY A 1 106 ? 21.361 24.282 -16.927 1.00 91.62 106 GLY A C 1
ATOM 804 O O . GLY A 1 106 ? 21.248 24.826 -18.022 1.00 91.62 106 GLY A O 1
ATOM 805 N N . PHE A 1 107 ? 21.065 24.931 -15.801 1.00 91.19 107 PHE A N 1
ATOM 806 C CA . PHE A 1 107 ? 20.610 26.324 -15.812 1.00 91.19 107 PHE A CA 1
ATOM 807 C C . PHE A 1 107 ? 21.716 27.272 -16.293 1.00 91.19 107 PHE A C 1
ATOM 809 O O . PHE A 1 107 ? 21.520 28.006 -17.263 1.00 91.19 107 PHE A O 1
ATOM 816 N N . LEU A 1 108 ? 22.896 27.221 -15.661 1.00 90.50 108 LEU A N 1
ATOM 817 C CA . LEU A 1 108 ? 24.018 28.106 -16.000 1.00 90.50 108 LEU A CA 1
ATOM 818 C C . LEU A 1 108 ? 24.514 27.868 -17.430 1.00 90.50 108 LEU A C 1
ATOM 820 O O . LEU A 1 108 ? 24.752 28.818 -18.175 1.00 90.50 108 LEU A O 1
ATOM 824 N N . GLY A 1 109 ? 24.632 26.602 -17.826 1.00 92.06 109 GLY A N 1
ATOM 825 C CA . GLY A 1 109 ? 25.163 26.205 -19.121 1.00 92.06 109 GLY A CA 1
ATOM 826 C C . GLY A 1 109 ? 24.249 26.511 -20.288 1.00 92.06 109 GLY A C 1
ATOM 827 O O . GLY A 1 109 ? 24.750 26.926 -21.327 1.00 92.06 109 GLY A O 1
ATOM 828 N N . ARG A 1 110 ? 22.922 26.392 -20.139 1.00 93.75 110 ARG A N 1
ATOM 829 C CA . ARG A 1 110 ? 21.998 26.728 -21.234 1.00 93.75 110 ARG A CA 1
ATOM 830 C C . ARG A 1 110 ? 22.127 28.207 -21.592 1.00 93.75 110 ARG A C 1
ATOM 832 O O . ARG A 1 110 ? 22.285 28.559 -22.760 1.00 93.75 110 ARG A O 1
ATOM 839 N N . VAL A 1 111 ? 22.151 29.071 -20.575 1.00 90.00 111 VAL A N 1
ATOM 840 C CA . VAL A 1 111 ? 22.341 30.516 -20.756 1.00 90.00 111 VAL A CA 1
ATOM 841 C C . VAL A 1 111 ? 23.735 30.821 -21.319 1.00 90.00 111 VAL A C 1
ATOM 843 O O . VAL A 1 111 ? 23.838 31.517 -22.329 1.00 90.00 111 VAL A O 1
ATOM 846 N N . ALA A 1 112 ? 24.802 30.275 -20.723 1.00 89.19 112 ALA A N 1
ATOM 847 C CA . ALA A 1 112 ? 26.179 30.532 -21.154 1.00 89.19 112 ALA A CA 1
ATOM 848 C C . ALA A 1 112 ? 26.455 30.039 -22.585 1.00 89.19 112 ALA A C 1
ATOM 850 O O . ALA A 1 112 ? 26.990 30.790 -23.397 1.00 89.19 112 ALA A O 1
ATOM 851 N N . GLY A 1 113 ? 26.031 28.820 -22.926 1.00 90.50 113 GLY A N 1
ATOM 852 C CA . GLY A 1 113 ? 26.209 28.233 -24.253 1.00 90.50 113 GLY A CA 1
ATOM 853 C C . GLY A 1 113 ? 25.515 29.038 -25.343 1.00 90.50 113 GLY A C 1
ATOM 854 O O . GLY A 1 113 ? 26.101 29.304 -26.394 1.00 90.50 113 GLY A O 1
ATOM 855 N N . ARG A 1 114 ? 24.296 29.527 -25.077 1.00 89.19 114 ARG A N 1
ATOM 856 C CA . ARG A 1 114 ? 23.602 30.389 -26.038 1.00 89.19 114 ARG A CA 1
ATOM 857 C C . ARG A 1 114 ? 24.280 31.752 -26.196 1.00 89.19 114 ARG A C 1
ATOM 859 O O . ARG A 1 114 ? 24.357 32.241 -27.322 1.00 89.19 114 ARG A O 1
ATOM 866 N N . LEU A 1 115 ? 24.771 32.360 -25.113 1.00 86.62 115 LEU A N 1
ATOM 867 C CA . LEU A 1 115 ? 25.521 33.624 -25.176 1.00 86.62 115 LEU A CA 1
ATOM 868 C C . LEU A 1 115 ? 26.852 33.466 -25.926 1.00 86.62 115 LEU A C 1
ATOM 870 O O . LEU A 1 115 ? 27.205 34.333 -26.721 1.00 86.62 115 LEU A O 1
ATOM 874 N N . ALA A 1 116 ? 27.533 32.333 -25.746 1.00 87.69 116 ALA A N 1
ATOM 875 C CA . ALA A 1 116 ? 28.736 31.955 -26.488 1.00 87.69 116 ALA A CA 1
ATOM 876 C C . ALA A 1 116 ? 28.457 31.460 -27.921 1.00 87.69 116 ALA A C 1
ATOM 878 O O . ALA A 1 116 ? 29.396 31.154 -28.651 1.00 87.69 116 ALA A O 1
ATOM 879 N N . ARG A 1 117 ? 27.184 31.412 -28.342 1.00 89.56 117 ARG A N 1
ATOM 880 C CA . ARG A 1 117 ? 26.730 30.980 -29.676 1.00 89.56 117 ARG A CA 1
ATOM 881 C C . ARG A 1 117 ? 27.117 29.543 -30.048 1.00 89.56 117 ARG A C 1
ATOM 883 O O . ARG A 1 117 ? 27.321 29.265 -31.229 1.00 89.56 117 ARG A O 1
ATOM 890 N N . VAL A 1 118 ? 27.138 28.631 -29.077 1.00 92.56 118 VAL A N 1
ATOM 891 C CA . VAL A 1 118 ? 27.368 27.200 -29.334 1.00 92.56 118 VAL A CA 1
ATOM 892 C C . VAL A 1 118 ? 26.363 26.665 -30.386 1.00 92.56 118 VAL A C 1
ATOM 894 O O . VAL A 1 118 ? 25.179 27.045 -30.343 1.00 92.56 118 VAL A O 1
ATOM 897 N N . PRO A 1 119 ? 26.797 25.841 -31.365 1.00 91.62 119 PRO A N 1
ATOM 898 C CA . PRO A 1 119 ? 25.940 25.317 -32.430 1.00 91.62 119 PRO A CA 1
ATOM 899 C C . PRO A 1 119 ? 24.796 24.406 -31.963 1.00 91.62 119 PRO A C 1
ATOM 901 O O . PRO A 1 119 ? 23.694 24.485 -32.501 1.00 91.62 119 PRO A O 1
ATOM 904 N N . VAL A 1 120 ? 24.992 23.582 -30.943 1.00 96.06 120 VAL A N 1
ATOM 905 C CA . VAL A 1 120 ? 23.905 22.775 -30.375 1.00 96.06 120 VAL A CA 1
ATOM 906 C C . VAL A 1 120 ? 24.017 22.767 -28.857 1.00 96.06 120 VAL A C 1
ATOM 908 O O . VAL A 1 120 ? 25.072 22.464 -28.310 1.00 96.06 120 VAL A O 1
ATOM 911 N N . VAL A 1 121 ? 22.930 23.093 -28.158 1.00 96.44 121 VAL A N 1
ATOM 912 C CA . VAL A 1 121 ? 22.849 23.044 -26.693 1.00 96.44 121 VAL A CA 1
ATOM 913 C C . VAL A 1 121 ? 21.803 22.014 -26.276 1.00 96.44 121 VAL A C 1
ATOM 915 O O . VAL A 1 121 ? 20.607 22.200 -26.504 1.00 96.44 121 VAL A O 1
ATOM 918 N N . VAL A 1 122 ? 22.242 20.949 -25.609 1.00 97.50 122 VAL A N 1
ATOM 919 C CA . VAL A 1 122 ? 21.392 19.858 -25.115 1.00 97.50 122 VAL A CA 1
ATOM 920 C C . VAL A 1 122 ? 21.390 19.838 -23.592 1.00 97.50 122 VAL A C 1
ATOM 922 O O . VAL A 1 122 ? 22.408 20.097 -22.949 1.00 97.50 122 VAL A O 1
ATOM 925 N N . PHE A 1 123 ? 20.246 19.516 -22.993 1.00 96.75 123 PHE A N 1
ATOM 926 C CA . PHE A 1 123 ? 20.109 19.397 -21.543 1.00 96.75 123 PHE A CA 1
ATOM 927 C C . PHE A 1 123 ? 19.500 18.056 -21.130 1.00 96.75 123 PHE A C 1
ATOM 929 O O . PHE A 1 123 ? 18.491 17.635 -21.683 1.00 96.75 123 PHE A O 1
ATOM 936 N N . SER A 1 124 ? 20.081 17.413 -20.120 1.00 95.44 124 SER A N 1
ATOM 937 C CA . SER A 1 124 ? 19.543 16.230 -19.453 1.00 95.44 124 SER A CA 1
ATOM 938 C C . SER A 1 124 ? 19.339 16.519 -17.960 1.00 95.44 124 SER A C 1
ATOM 940 O O . SER A 1 124 ? 20.331 16.595 -17.223 1.00 95.44 124 SER A O 1
ATOM 942 N N . PRO A 1 125 ? 18.090 16.650 -17.474 1.00 91.31 125 PRO A N 1
ATOM 943 C CA . PRO A 1 125 ? 17.827 16.918 -16.061 1.00 91.31 125 PRO A CA 1
ATOM 944 C C . PRO A 1 125 ? 18.343 15.792 -15.159 1.00 91.31 125 PRO A C 1
ATOM 946 O O . PRO A 1 125 ? 18.993 16.086 -14.155 1.00 91.31 125 PRO A O 1
ATOM 949 N N . LYS A 1 126 ? 18.155 14.525 -15.570 1.00 87.69 126 LYS A N 1
ATOM 950 C CA . LYS A 1 126 ? 18.506 13.326 -14.786 1.00 87.69 126 LYS A CA 1
ATOM 951 C C . LYS A 1 126 ? 17.845 13.368 -13.393 1.00 87.69 126 LYS A C 1
ATOM 953 O O . LYS A 1 126 ? 18.520 13.204 -12.379 1.00 87.69 126 LYS A O 1
ATOM 958 N N . CYS A 1 127 ? 16.528 13.565 -13.390 1.00 87.94 127 CYS A N 1
ATOM 959 C CA . CYS A 1 127 ? 15.594 13.983 -12.340 1.00 87.94 127 CYS A CA 1
ATOM 960 C C . CYS A 1 127 ? 15.375 15.505 -12.305 1.00 87.94 127 CYS A C 1
ATOM 962 O O . CYS A 1 127 ? 16.314 16.299 -12.220 1.00 87.94 127 CYS A O 1
ATOM 964 N N . TRP A 1 128 ? 14.110 15.928 -12.376 1.00 89.94 128 TRP A N 1
ATOM 965 C CA . TRP A 1 128 ? 13.742 17.341 -12.364 1.00 89.94 128 TRP A CA 1
ATOM 966 C C . TRP A 1 128 ? 13.881 17.946 -10.965 1.00 89.94 128 TRP A C 1
ATOM 968 O O . TRP A 1 128 ? 13.323 17.432 -9.996 1.00 89.94 128 TRP A O 1
ATOM 978 N N . SER A 1 129 ? 14.543 19.104 -10.856 1.00 87.19 129 SER A N 1
ATOM 979 C CA . SER A 1 129 ? 14.736 19.796 -9.570 1.00 87.19 129 SER A CA 1
ATOM 980 C C . SER A 1 129 ? 13.433 20.038 -8.798 1.00 87.19 129 SER A C 1
ATOM 982 O O . SER A 1 129 ? 13.414 19.907 -7.571 1.00 87.19 129 SER A O 1
ATOM 984 N N . PHE A 1 130 ? 12.330 20.337 -9.492 1.00 89.25 130 PHE A N 1
ATOM 985 C CA . PHE A 1 130 ? 11.024 20.592 -8.879 1.00 89.25 130 PHE A CA 1
ATOM 986 C C . PHE A 1 130 ? 10.389 19.361 -8.213 1.00 89.25 130 PHE A C 1
ATOM 988 O O . PHE A 1 130 ? 9.570 19.543 -7.316 1.00 89.25 130 PHE A O 1
ATOM 995 N N . GLN A 1 131 ? 10.795 18.130 -8.551 1.00 85.44 131 GLN A N 1
ATOM 996 C CA . GLN A 1 131 ? 10.318 16.917 -7.864 1.00 85.44 131 GLN A CA 1
ATOM 997 C C . GLN A 1 131 ? 10.804 16.847 -6.406 1.00 85.44 131 GLN A C 1
ATOM 999 O O . GLN A 1 131 ? 10.124 16.291 -5.551 1.00 85.44 131 GLN A O 1
ATOM 1004 N N . SER A 1 132 ? 11.946 17.474 -6.099 1.00 82.62 132 SER A N 1
ATOM 1005 C CA . SER A 1 132 ? 12.506 17.556 -4.738 1.00 82.62 132 SER A CA 1
ATOM 1006 C C . SER A 1 132 ? 11.917 18.690 -3.883 1.00 82.62 132 SER A C 1
ATOM 1008 O O . SER A 1 132 ? 12.396 18.969 -2.781 1.00 82.62 132 SER A O 1
ATOM 1010 N N . ALA A 1 133 ? 10.928 19.419 -4.405 1.00 84.44 133 ALA A N 1
ATOM 1011 C CA . ALA A 1 133 ? 10.398 20.622 -3.781 1.00 84.44 133 ALA A CA 1
ATOM 1012 C C . ALA A 1 133 ? 8.870 20.611 -3.735 1.00 84.44 133 ALA A C 1
ATOM 1014 O O . ALA A 1 133 ? 8.198 20.118 -4.636 1.00 84.44 133 ALA A O 1
ATOM 1015 N N . THR A 1 134 ? 8.319 21.242 -2.702 1.00 81.75 134 THR A N 1
ATOM 1016 C CA . THR A 1 134 ? 6.882 21.474 -2.529 1.00 81.75 134 THR A CA 1
ATOM 1017 C C . THR A 1 134 ? 6.594 22.975 -2.430 1.00 81.75 134 THR A C 1
ATOM 1019 O O . THR A 1 134 ? 7.500 23.797 -2.264 1.00 81.75 134 THR A O 1
ATOM 1022 N N . GLY A 1 135 ? 5.322 23.364 -2.554 1.00 85.62 135 GLY A N 1
ATOM 1023 C CA . GLY A 1 135 ? 4.877 24.738 -2.299 1.00 85.62 135 GLY A CA 1
ATOM 1024 C C . GLY A 1 135 ? 5.538 25.792 -3.197 1.00 85.62 135 GLY A C 1
ATOM 1025 O O . GLY A 1 135 ? 5.604 25.643 -4.416 1.00 85.62 135 GLY A O 1
ATOM 1026 N N . LEU A 1 136 ? 6.007 26.890 -2.600 1.00 76.50 136 LEU A N 1
ATOM 1027 C CA . LEU A 1 136 ? 6.598 28.019 -3.333 1.00 76.50 136 LEU A CA 1
ATOM 1028 C C . LEU A 1 136 ? 7.929 27.652 -3.996 1.00 76.50 136 LEU A C 1
ATOM 1030 O O . LEU A 1 136 ? 8.194 28.070 -5.124 1.00 76.50 136 LEU A O 1
ATOM 1034 N N . LYS A 1 137 ? 8.729 26.813 -3.333 1.00 77.88 137 LYS A N 1
ATOM 1035 C CA . LYS A 1 137 ? 10.001 26.310 -3.859 1.00 77.88 137 LYS A CA 1
ATOM 1036 C C . LYS A 1 137 ? 9.802 25.484 -5.134 1.00 77.88 137 LYS A C 1
ATOM 1038 O O . LYS A 1 137 ? 10.560 25.650 -6.084 1.00 77.88 137 LYS A O 1
ATOM 1043 N N . HIS A 1 138 ? 8.750 24.662 -5.184 1.00 87.12 138 HIS A N 1
ATOM 1044 C CA . HIS A 1 138 ? 8.367 23.919 -6.388 1.00 87.12 138 HIS A CA 1
ATOM 1045 C C . HIS A 1 138 ? 8.074 24.862 -7.563 1.00 87.12 138 HIS A C 1
ATOM 1047 O O . HIS A 1 138 ? 8.667 24.730 -8.630 1.00 87.12 138 HIS A O 1
ATOM 1053 N N . ARG A 1 139 ? 7.227 25.880 -7.343 1.00 85.12 139 ARG A N 1
ATOM 1054 C CA . ARG A 1 139 ? 6.858 26.862 -8.382 1.00 85.12 139 ARG A CA 1
ATOM 1055 C C . ARG A 1 139 ? 8.061 27.659 -8.883 1.00 85.12 139 ARG A C 1
ATOM 1057 O O . ARG A 1 139 ? 8.155 27.930 -10.080 1.00 85.12 139 ARG A O 1
ATOM 1064 N N . LEU A 1 140 ? 8.990 28.004 -7.990 1.00 84.25 140 LEU A N 1
ATOM 1065 C CA . LEU A 1 140 ? 10.247 28.646 -8.367 1.00 84.25 140 LEU A CA 1
ATOM 1066 C C . LEU A 1 140 ? 11.072 27.748 -9.298 1.00 84.25 140 LEU A C 1
ATOM 1068 O O . LEU A 1 140 ? 11.533 28.218 -10.334 1.00 84.25 140 LEU A O 1
ATOM 1072 N N . TYR A 1 141 ? 11.243 26.469 -8.958 1.00 88.62 141 TYR A N 1
ATOM 1073 C CA . TYR A 1 141 ? 12.021 25.529 -9.771 1.00 88.62 141 TYR A CA 1
ATOM 1074 C C . TYR A 1 141 ? 11.383 25.274 -11.139 1.00 88.62 141 TYR A C 1
ATOM 1076 O O . TYR A 1 141 ? 12.085 25.359 -12.143 1.00 88.62 141 TYR A O 1
ATOM 1084 N N . VAL A 1 142 ? 10.060 25.089 -11.206 1.00 90.06 142 VAL A N 1
ATOM 1085 C CA . VAL A 1 142 ? 9.321 25.011 -12.481 1.00 90.06 142 VAL A CA 1
ATOM 1086 C C . VAL A 1 142 ? 9.557 26.267 -13.330 1.00 90.06 142 VAL A C 1
ATOM 1088 O O . VAL A 1 142 ? 9.868 26.170 -14.516 1.00 90.06 142 VAL A O 1
ATOM 1091 N N . SER A 1 143 ? 9.490 27.454 -12.719 1.00 85.75 143 SER A N 1
ATOM 1092 C CA . SER A 1 143 ? 9.694 28.728 -13.425 1.00 85.75 143 SER A CA 1
ATOM 1093 C C . SER A 1 143 ? 11.126 28.889 -13.950 1.00 85.75 143 SER A C 1
ATOM 1095 O O . SER A 1 143 ? 11.325 29.361 -15.068 1.00 85.75 143 SER A O 1
ATOM 1097 N N . LEU A 1 144 ? 12.130 28.482 -13.165 1.00 87.62 144 LEU A N 1
ATOM 1098 C CA . LEU A 1 144 ? 13.539 28.513 -13.566 1.00 87.62 144 LEU A CA 1
ATOM 1099 C C . LEU A 1 144 ? 13.834 27.524 -14.701 1.00 87.62 144 LEU A C 1
ATOM 1101 O O . LEU A 1 144 ? 14.526 27.883 -15.655 1.00 87.62 144 LEU A O 1
ATOM 1105 N N . GLU A 1 145 ? 13.293 26.307 -14.637 1.00 91.75 145 GLU A N 1
ATOM 1106 C CA . GLU A 1 145 ? 13.455 25.311 -15.703 1.00 91.75 145 GLU A CA 1
ATOM 1107 C C . GLU A 1 145 ? 12.760 25.762 -16.999 1.00 91.75 145 GLU A C 1
ATOM 1109 O O . GLU A 1 145 ? 13.365 25.689 -18.072 1.00 91.75 145 GLU A O 1
ATOM 1114 N N . GLY A 1 146 ? 11.543 26.314 -16.906 1.00 88.94 146 GLY A N 1
ATOM 1115 C CA . GLY A 1 146 ? 10.801 26.857 -18.053 1.00 88.94 146 GLY A CA 1
ATOM 1116 C C . GLY A 1 146 ? 11.436 28.114 -18.660 1.00 88.94 146 GLY A C 1
ATOM 1117 O O . GLY A 1 146 ? 11.345 28.354 -19.862 1.00 88.94 146 GLY A O 1
ATOM 1118 N N . PHE A 1 147 ? 12.138 28.918 -17.859 1.00 86.31 147 PHE A N 1
ATOM 1119 C CA . PHE A 1 147 ? 12.970 30.007 -18.372 1.00 86.31 147 PHE A CA 1
ATOM 1120 C C . PHE A 1 147 ? 14.166 29.466 -19.165 1.00 86.31 147 PHE A C 1
ATOM 1122 O O . PHE A 1 147 ? 14.421 29.889 -20.298 1.00 86.31 147 PHE A O 1
ATOM 1129 N N . ALA A 1 148 ? 14.901 28.529 -18.565 1.00 88.69 148 ALA A N 1
ATOM 1130 C CA . ALA A 1 148 ? 16.145 28.017 -19.115 1.00 88.69 148 ALA A CA 1
ATOM 1131 C C . ALA A 1 148 ? 15.933 27.136 -20.360 1.00 88.69 148 ALA A C 1
ATOM 1133 O O . ALA A 1 148 ? 16.804 27.109 -21.231 1.00 88.69 148 ALA A O 1
ATOM 1134 N N . SER A 1 149 ? 14.770 26.488 -20.511 1.00 88.88 149 SER A N 1
ATOM 1135 C CA . SER A 1 149 ? 14.431 25.669 -21.689 1.00 88.88 149 SER A CA 1
ATOM 1136 C C . SER A 1 149 ? 14.529 26.428 -23.017 1.00 88.88 149 SER A C 1
ATOM 1138 O O . SER A 1 149 ? 14.887 25.862 -24.044 1.00 88.88 149 SER A O 1
ATOM 1140 N N . ARG A 1 150 ? 14.332 27.750 -23.012 1.00 84.94 150 ARG A N 1
ATOM 1141 C CA . ARG A 1 150 ? 14.410 28.606 -24.216 1.00 84.94 150 ARG A CA 1
ATOM 1142 C C . ARG A 1 150 ? 15.823 28.732 -24.799 1.00 84.94 150 ARG A C 1
ATOM 1144 O O . ARG A 1 150 ? 15.997 29.248 -25.919 1.00 84.94 150 ARG A O 1
ATOM 1151 N N . PHE A 1 151 ? 16.818 28.325 -24.017 1.00 88.62 151 PHE A N 1
ATOM 1152 C CA . PHE A 1 151 ? 18.239 28.418 -24.323 1.00 88.62 151 PHE A CA 1
ATOM 1153 C C . PHE A 1 151 ? 18.873 27.061 -24.682 1.00 88.62 151 PHE A C 1
ATOM 1155 O O . PHE A 1 151 ? 20.059 27.042 -24.987 1.00 88.62 151 PHE A O 1
ATOM 1162 N N . CYS A 1 152 ? 18.105 25.966 -24.729 1.00 89.56 152 CYS A N 1
ATOM 1163 C CA . CYS A 1 152 ? 18.531 24.695 -25.329 1.00 89.56 152 CYS A CA 1
ATOM 1164 C C . CYS A 1 152 ? 17.788 24.410 -26.642 1.00 89.56 152 CYS A C 1
ATOM 1166 O O . CYS A 1 152 ? 16.712 24.957 -26.882 1.00 89.56 152 CYS A O 1
ATOM 1168 N N . ASP A 1 153 ? 18.383 23.571 -27.485 1.00 92.88 153 ASP A N 1
ATOM 1169 C CA . ASP A 1 153 ? 17.809 23.077 -28.740 1.00 92.88 153 ASP A CA 1
ATOM 1170 C C . ASP A 1 153 ? 16.990 21.801 -28.521 1.00 92.88 153 ASP A C 1
ATOM 1172 O O . ASP A 1 153 ? 15.978 21.591 -29.188 1.00 92.88 153 ASP A O 1
ATOM 1176 N N . LYS A 1 154 ? 17.403 20.958 -27.564 1.00 95.38 154 LYS A N 1
ATOM 1177 C CA . LYS A 1 154 ? 16.664 19.755 -27.174 1.00 95.38 154 LYS A CA 1
ATOM 1178 C C . LYS A 1 154 ? 16.923 19.385 -25.713 1.00 95.38 154 LYS A C 1
ATOM 1180 O O . LYS A 1 154 ? 18.035 19.548 -25.208 1.00 95.38 154 LYS A O 1
ATOM 1185 N N . THR A 1 155 ? 15.902 18.860 -25.043 1.00 96.81 155 THR A N 1
ATOM 1186 C CA . THR A 1 155 ? 16.034 18.210 -23.732 1.00 96.81 155 THR A CA 1
ATOM 1187 C C . THR A 1 155 ? 15.992 16.692 -23.900 1.00 96.81 155 THR A C 1
ATOM 1189 O O . THR A 1 155 ? 15.141 16.178 -24.619 1.00 96.81 155 THR A O 1
ATOM 1192 N N . ILE A 1 156 ? 16.888 15.966 -23.238 1.00 97.38 156 ILE A N 1
ATOM 1193 C CA . ILE A 1 156 ? 16.885 14.501 -23.188 1.00 97.38 156 ILE A CA 1
ATOM 1194 C C . ILE A 1 156 ? 16.328 14.067 -21.833 1.00 97.38 156 ILE A C 1
ATOM 1196 O O . ILE A 1 156 ? 16.983 14.263 -20.806 1.00 97.38 156 ILE A O 1
ATOM 1200 N N . ALA A 1 157 ? 15.149 13.456 -21.848 1.00 96.12 157 ALA A N 1
ATOM 1201 C CA . ALA A 1 157 ? 14.591 12.727 -20.718 1.00 96.12 157 ALA A CA 1
ATOM 1202 C C . ALA A 1 157 ? 15.139 11.297 -20.694 1.00 96.12 157 ALA A C 1
ATOM 1204 O O . ALA A 1 157 ? 15.309 10.676 -21.745 1.00 96.12 157 ALA A O 1
ATOM 1205 N N . VAL A 1 158 ? 15.390 10.764 -19.501 1.00 95.12 158 VAL A N 1
ATOM 1206 C CA . VAL A 1 158 ? 15.847 9.374 -19.325 1.00 95.12 158 VAL A CA 1
ATOM 1207 C C . VAL A 1 158 ? 14.709 8.387 -19.103 1.00 95.12 158 VAL A C 1
ATOM 1209 O O . VAL A 1 158 ? 14.939 7.182 -19.149 1.00 95.12 158 VAL A O 1
ATOM 1212 N N . SER A 1 159 ? 13.492 8.875 -18.882 1.00 95.38 159 SER A N 1
ATOM 1213 C CA . SER A 1 159 ? 12.286 8.074 -18.675 1.00 95.38 159 SER A CA 1
ATOM 1214 C C . SER A 1 159 ? 11.064 8.775 -19.267 1.00 95.38 159 SER A C 1
ATOM 1216 O O . SER A 1 159 ? 11.063 9.998 -19.453 1.00 95.38 159 SER A O 1
ATOM 1218 N N . GLN A 1 160 ? 10.017 8.014 -19.576 1.00 94.81 160 GLN A N 1
ATOM 1219 C CA . GLN A 1 160 ? 8.753 8.573 -20.054 1.00 94.81 160 GLN A CA 1
ATOM 1220 C C . GLN A 1 160 ? 8.117 9.467 -18.982 1.00 94.81 160 GLN A C 1
ATOM 1222 O O . GLN A 1 160 ? 7.570 10.522 -19.292 1.00 94.81 160 GLN A O 1
ATOM 1227 N N . ARG A 1 161 ? 8.276 9.124 -17.703 1.00 92.81 161 ARG A N 1
ATOM 1228 C CA . ARG A 1 161 ? 7.780 9.903 -16.571 1.00 92.81 161 ARG A CA 1
ATOM 1229 C C . ARG A 1 161 ? 8.410 11.286 -16.496 1.00 92.81 161 ARG A C 1
ATOM 1231 O O . ARG A 1 161 ? 7.718 12.245 -16.168 1.00 92.81 161 ARG A O 1
ATOM 1238 N N . GLU A 1 162 ? 9.693 11.421 -16.834 1.00 93.62 162 GLU A N 1
ATOM 1239 C CA . GLU A 1 162 ? 10.331 12.737 -16.936 1.00 93.62 162 GLU A CA 1
ATOM 1240 C C . GLU A 1 162 ? 9.732 13.599 -18.052 1.00 93.62 162 GLU A C 1
ATOM 1242 O O . GLU A 1 162 ? 9.645 14.819 -17.883 1.00 93.62 162 GLU A O 1
ATOM 1247 N N . ILE A 1 163 ? 9.315 12.989 -19.169 1.00 95.12 163 ILE A N 1
ATOM 1248 C CA . ILE A 1 163 ? 8.586 13.686 -20.238 1.00 95.12 163 ILE A CA 1
ATOM 1249 C C . ILE A 1 163 ? 7.231 14.138 -19.709 1.00 95.12 163 ILE A C 1
ATOM 1251 O O . ILE A 1 163 ? 6.910 15.325 -19.775 1.00 95.12 163 ILE A O 1
ATOM 1255 N N . ASP A 1 164 ? 6.467 13.217 -19.131 1.00 94.12 164 ASP A N 1
ATOM 1256 C CA . ASP A 1 164 ? 5.124 13.489 -18.626 1.00 94.12 164 ASP A CA 1
ATOM 1257 C C . ASP A 1 164 ? 5.127 14.597 -17.565 1.00 94.12 164 ASP A C 1
ATOM 1259 O O . ASP A 1 164 ? 4.261 15.471 -17.580 1.00 94.12 164 ASP A O 1
ATOM 1263 N N . ASP A 1 165 ? 6.112 14.599 -16.664 1.00 92.19 165 ASP A N 1
ATOM 1264 C CA . ASP A 1 165 ? 6.260 15.629 -15.637 1.00 92.19 165 ASP A CA 1
ATOM 1265 C C . ASP A 1 165 ? 6.617 16.995 -16.244 1.00 92.19 165 ASP A C 1
ATOM 1267 O O . ASP A 1 165 ? 6.027 18.007 -15.864 1.00 92.19 165 ASP A O 1
ATOM 1271 N N . ALA A 1 166 ? 7.515 17.045 -17.234 1.00 93.44 166 ALA A N 1
ATOM 1272 C CA . ALA A 1 166 ? 7.859 18.293 -17.919 1.00 93.44 166 ALA A CA 1
ATOM 1273 C C . ALA A 1 166 ? 6.664 18.899 -18.674 1.00 93.44 166 ALA A C 1
ATOM 1275 O O . ALA A 1 166 ? 6.472 20.121 -18.656 1.00 93.44 166 ALA A O 1
ATOM 1276 N N . LEU A 1 167 ? 5.853 18.050 -19.316 1.00 94.12 167 LEU A N 1
ATOM 1277 C CA . LEU A 1 167 ? 4.641 18.456 -20.031 1.00 94.12 167 LEU A CA 1
ATOM 1278 C C . LEU A 1 167 ? 3.542 18.906 -19.062 1.00 94.12 167 LEU A C 1
ATOM 1280 O O . LEU A 1 167 ? 2.911 19.943 -19.284 1.00 94.12 167 LEU A O 1
ATOM 1284 N N . ARG A 1 168 ? 3.334 18.166 -17.965 1.00 93.75 168 ARG A N 1
ATOM 1285 C CA . ARG A 1 168 ? 2.341 18.490 -16.928 1.00 93.75 168 ARG A CA 1
ATOM 1286 C C . ARG A 1 168 ? 2.619 19.850 -16.295 1.00 93.75 168 ARG A C 1
ATOM 1288 O O . ARG A 1 168 ? 1.702 20.662 -16.180 1.00 93.75 168 ARG A O 1
ATOM 1295 N N . GLU A 1 169 ? 3.878 20.113 -15.954 1.00 92.06 169 GLU A N 1
ATOM 1296 C CA . GLU A 1 169 ? 4.322 21.384 -15.366 1.00 92.06 169 GLU A CA 1
ATOM 1297 C C . GLU A 1 169 ? 4.498 22.508 -16.404 1.00 92.06 169 GLU A C 1
ATOM 1299 O O . GLU A 1 169 ? 4.820 23.642 -16.048 1.00 92.06 169 GLU A O 1
ATOM 1304 N N . ARG A 1 170 ? 4.259 22.226 -17.696 1.00 90.38 170 ARG A N 1
ATOM 1305 C CA . ARG A 1 170 ? 4.389 23.174 -18.821 1.00 90.38 170 ARG A CA 1
ATOM 1306 C C . ARG A 1 170 ? 5.784 23.803 -18.928 1.00 90.38 170 ARG A C 1
ATOM 1308 O O . ARG A 1 170 ? 5.925 24.957 -19.334 1.00 90.38 170 ARG A O 1
ATOM 1315 N N . VAL A 1 171 ? 6.815 23.040 -18.572 1.00 89.25 171 VAL A N 1
ATOM 1316 C CA . VAL A 1 171 ? 8.225 23.453 -18.670 1.00 89.25 171 VAL A CA 1
ATOM 1317 C C . VAL A 1 171 ? 8.708 23.404 -20.126 1.00 89.25 171 VAL A C 1
ATOM 1319 O O . VAL A 1 171 ? 9.491 24.260 -20.551 1.00 89.25 171 VAL A O 1
ATOM 1322 N N . LEU A 1 172 ? 8.230 22.415 -20.888 1.00 90.44 172 LEU A N 1
ATOM 1323 C CA . LEU A 1 172 ? 8.603 22.121 -22.277 1.00 90.44 172 LEU A CA 1
ATOM 1324 C C . LEU A 1 172 ? 7.367 21.709 -23.092 1.00 90.44 172 LEU A C 1
ATOM 1326 O O . LEU A 1 172 ? 6.386 21.229 -22.524 1.00 90.44 172 LEU A O 1
ATOM 1330 N N . GLY A 1 173 ? 7.420 21.879 -24.418 1.00 88.31 173 GLY A N 1
ATOM 1331 C CA . GLY A 1 173 ? 6.482 21.244 -25.347 1.00 88.31 173 GLY A CA 1
ATOM 1332 C C . GLY A 1 173 ? 6.932 19.830 -25.751 1.00 88.31 173 GLY A C 1
ATOM 1333 O O . GLY A 1 173 ? 8.098 19.478 -25.550 1.00 88.31 173 GLY A O 1
ATOM 1334 N N . PRO A 1 174 ? 6.046 19.013 -26.354 1.00 87.81 174 PRO A N 1
ATOM 1335 C CA . PRO A 1 174 ? 6.374 17.643 -26.768 1.00 87.81 174 PRO A CA 1
ATOM 1336 C C . PRO A 1 174 ? 7.515 17.587 -27.795 1.00 87.81 174 PRO A C 1
ATOM 1338 O O . PRO A 1 174 ? 8.343 16.682 -27.749 1.00 87.81 174 PRO A O 1
ATOM 1341 N N . ASP A 1 175 ? 7.629 18.598 -28.659 1.00 89.12 175 ASP A N 1
ATOM 1342 C CA . ASP A 1 175 ? 8.687 18.681 -29.672 1.00 89.12 175 ASP A CA 1
ATOM 1343 C C . ASP A 1 175 ? 10.043 19.141 -29.114 1.00 89.12 175 ASP A C 1
ATOM 1345 O O . ASP A 1 175 ? 11.058 19.036 -29.807 1.00 89.12 175 ASP A O 1
ATOM 1349 N N . ASP A 1 176 ? 10.110 19.600 -27.862 1.00 90.62 176 ASP A N 1
ATOM 1350 C CA . ASP A 1 176 ? 11.334 20.135 -27.244 1.00 90.62 176 ASP A CA 1
ATOM 1351 C C . ASP A 1 176 ? 12.080 19.093 -26.392 1.00 90.62 176 ASP A C 1
ATOM 1353 O O . ASP A 1 176 ? 13.192 19.346 -25.915 1.00 90.62 176 ASP A O 1
ATOM 1357 N N . ILE A 1 177 ? 11.503 17.901 -26.221 1.00 96.19 177 ILE A N 1
ATOM 1358 C CA . ILE A 1 177 ? 12.052 16.817 -25.400 1.00 96.19 177 ILE A CA 1
ATOM 1359 C C . ILE A 1 177 ? 12.123 15.497 -26.184 1.00 96.19 177 ILE A C 1
ATOM 1361 O O . ILE A 1 177 ? 11.403 15.306 -27.164 1.00 96.19 177 ILE A O 1
ATOM 1365 N N . VAL A 1 178 ? 13.074 14.626 -25.850 1.00 96.75 178 VAL A N 1
ATOM 1366 C CA . VAL A 1 178 ? 13.252 13.293 -26.452 1.00 96.75 178 VAL A CA 1
ATOM 1367 C C . VAL A 1 178 ? 13.648 12.285 -25.381 1.00 96.75 178 VAL A C 1
ATOM 1369 O O . VAL A 1 178 ? 14.350 12.637 -24.435 1.00 96.75 178 VAL A O 1
ATOM 1372 N N . LEU A 1 179 ? 13.197 11.043 -25.531 1.00 96.94 179 LEU A N 1
ATOM 1373 C CA . LEU A 1 179 ? 13.550 9.943 -24.642 1.00 96.94 179 LEU A CA 1
ATOM 1374 C C . LEU A 1 179 ? 14.860 9.294 -25.099 1.00 96.94 179 LEU A C 1
ATOM 1376 O O . LEU A 1 179 ? 14.921 8.750 -26.199 1.00 96.94 179 LEU A O 1
ATOM 1380 N N . ILE A 1 180 ? 15.885 9.315 -24.247 1.00 96.38 180 ILE A N 1
ATOM 1381 C CA . ILE A 1 180 ? 17.074 8.466 -24.387 1.00 96.38 180 ILE A CA 1
ATOM 1382 C C . ILE A 1 180 ? 17.399 7.902 -23.006 1.00 96.38 180 ILE A C 1
ATOM 1384 O O . ILE A 1 180 ? 17.850 8.623 -22.113 1.00 96.38 180 ILE A O 1
ATOM 1388 N N . ASN A 1 181 ? 17.139 6.607 -22.823 1.00 94.88 181 ASN A N 1
ATOM 1389 C CA . ASN A 1 181 ? 17.379 5.931 -21.554 1.00 94.88 181 ASN A CA 1
ATOM 1390 C C . ASN A 1 181 ? 18.875 5.873 -21.220 1.00 94.88 181 ASN A C 1
ATOM 1392 O O . ASN A 1 181 ? 19.733 5.886 -22.103 1.00 94.88 181 ASN A O 1
ATOM 1396 N N . ASN A 1 182 ? 19.181 5.772 -19.926 1.00 92.75 182 ASN A N 1
ATOM 1397 C CA . ASN A 1 182 ? 20.532 5.421 -19.501 1.00 92.75 182 ASN A CA 1
ATOM 1398 C C . ASN A 1 182 ? 20.852 3.982 -19.932 1.00 92.75 182 ASN A C 1
ATOM 1400 O O . ASN A 1 182 ? 19.952 3.144 -19.987 1.00 92.75 182 ASN A O 1
ATOM 1404 N N . GLY A 1 183 ? 22.131 3.703 -20.180 1.00 90.62 183 GLY A N 1
ATOM 1405 C CA . GLY A 1 183 ? 22.624 2.351 -20.424 1.00 90.62 183 GLY A CA 1
ATOM 1406 C C . GLY A 1 183 ? 23.801 1.990 -19.521 1.00 90.62 183 GLY A C 1
ATOM 1407 O O . GLY A 1 183 ? 24.412 2.876 -18.912 1.00 90.62 183 GLY A O 1
ATOM 1408 N N . ILE A 1 184 ? 24.085 0.690 -19.427 1.00 88.38 184 ILE A N 1
ATOM 1409 C CA . ILE A 1 184 ? 25.182 0.121 -18.629 1.00 88.38 184 ILE A CA 1
ATOM 1410 C C . ILE A 1 184 ? 25.931 -0.969 -19.403 1.00 88.38 184 ILE A C 1
ATOM 1412 O O . ILE A 1 184 ? 25.383 -1.561 -20.334 1.00 88.38 184 ILE A O 1
ATOM 1416 N N . THR A 1 185 ? 27.168 -1.253 -18.996 1.00 79.44 185 THR A N 1
ATOM 1417 C CA . THR A 1 185 ? 27.972 -2.350 -19.554 1.00 79.44 185 THR A CA 1
ATOM 1418 C C . THR A 1 185 ? 27.839 -3.609 -18.692 1.00 79.44 185 THR A C 1
ATOM 1420 O O . THR A 1 185 ? 28.109 -3.540 -17.487 1.00 79.44 185 THR A O 1
ATOM 1423 N N . PRO A 1 186 ? 27.515 -4.776 -19.274 1.00 63.59 186 PRO A N 1
ATOM 1424 C CA . PRO A 1 186 ? 27.659 -6.059 -18.598 1.00 63.59 186 PRO A CA 1
ATOM 1425 C C . PRO A 1 186 ? 29.146 -6.449 -18.588 1.00 63.59 186 PRO A C 1
ATOM 1427 O O . PRO A 1 186 ? 29.647 -7.069 -19.517 1.00 63.59 186 PRO A O 1
ATOM 1430 N N . SER A 1 187 ? 29.884 -6.031 -17.563 1.00 59.12 187 SER A N 1
ATOM 1431 C CA . SER A 1 187 ? 31.285 -6.423 -17.355 1.00 59.12 187 SER A CA 1
ATOM 1432 C C . SER A 1 187 ? 31.486 -6.817 -15.890 1.00 59.12 187 SER A C 1
ATOM 1434 O O . SER A 1 187 ? 30.887 -6.147 -15.037 1.00 59.12 187 SER A O 1
ATOM 1436 N N . PRO A 1 188 ? 32.271 -7.877 -15.593 1.00 57.12 188 PRO A N 1
ATOM 1437 C CA . PRO A 1 188 ? 32.550 -8.295 -14.224 1.00 57.12 188 PRO A CA 1
ATOM 1438 C C . PRO A 1 188 ? 33.187 -7.142 -13.449 1.00 57.12 188 PRO A C 1
ATOM 1440 O O . PRO A 1 188 ? 34.070 -6.441 -13.951 1.00 57.12 188 PRO A O 1
ATOM 1443 N N . GLY A 1 189 ? 32.671 -6.904 -12.247 1.00 66.25 189 GLY A N 1
ATOM 1444 C CA . GLY A 1 189 ? 33.109 -5.782 -11.434 1.00 66.25 189 GLY A CA 1
ATOM 1445 C C . GLY A 1 189 ? 34.457 -6.006 -10.749 1.00 66.25 189 GLY A C 1
ATOM 1446 O O . GLY A 1 189 ? 34.959 -7.126 -10.661 1.00 66.25 189 GLY A O 1
ATOM 1447 N N . ASN A 1 190 ? 35.034 -4.927 -10.224 1.00 77.94 190 ASN A N 1
ATOM 1448 C CA . ASN A 1 190 ? 36.228 -5.004 -9.376 1.00 77.94 190 ASN A CA 1
ATOM 1449 C C . ASN A 1 190 ? 35.917 -5.725 -8.051 1.00 77.94 190 ASN A C 1
ATOM 1451 O O . ASN A 1 190 ? 34.821 -5.531 -7.534 1.00 77.94 190 ASN A O 1
ATOM 1455 N N . PRO A 1 191 ? 36.857 -6.483 -7.451 1.00 84.31 191 PRO A N 1
ATOM 1456 C CA . PRO A 1 191 ? 36.615 -7.209 -6.201 1.00 84.31 191 PRO A CA 1
ATOM 1457 C C . PRO A 1 191 ? 36.031 -6.336 -5.081 1.00 84.31 191 PRO A C 1
ATOM 1459 O O . PRO A 1 191 ? 36.390 -5.163 -4.943 1.00 84.31 191 PRO A O 1
ATOM 1462 N N . LEU A 1 192 ? 35.159 -6.924 -4.254 1.00 89.25 192 LEU A N 1
ATOM 1463 C CA . LEU A 1 192 ? 34.577 -6.222 -3.112 1.00 89.25 192 LEU A CA 1
ATOM 1464 C C . LEU A 1 192 ? 35.643 -5.867 -2.066 1.00 89.25 192 LEU A C 1
ATOM 1466 O O . LEU A 1 192 ? 36.601 -6.621 -1.874 1.00 89.25 192 LEU A O 1
ATOM 1470 N N . PRO A 1 193 ? 35.467 -4.751 -1.333 1.00 91.38 193 PRO A N 1
ATOM 1471 C CA . PRO A 1 193 ? 36.295 -4.466 -0.172 1.00 91.38 193 PRO A CA 1
ATOM 1472 C C . PRO A 1 193 ? 36.242 -5.628 0.841 1.00 91.38 193 PRO A C 1
ATOM 1474 O O . PRO A 1 193 ? 35.156 -6.174 1.061 1.00 91.38 193 PRO A O 1
ATOM 1477 N N . PRO A 1 194 ? 37.358 -5.982 1.512 1.00 92.69 194 PRO A N 1
ATOM 1478 C CA . PRO A 1 194 ? 37.413 -7.152 2.395 1.00 92.69 194 PRO A CA 1
ATOM 1479 C C . PRO A 1 194 ? 36.348 -7.172 3.499 1.00 92.69 194 PRO A C 1
ATOM 1481 O O . PRO A 1 194 ? 35.815 -8.231 3.817 1.00 92.69 194 PRO A O 1
ATOM 1484 N N . HIS A 1 195 ? 35.994 -6.009 4.062 1.00 93.50 195 HIS A N 1
ATOM 1485 C CA . HIS A 1 195 ? 34.957 -5.922 5.098 1.00 93.50 195 HIS A CA 1
ATOM 1486 C C . HIS A 1 195 ? 33.554 -6.213 4.558 1.00 93.50 195 HIS A C 1
ATOM 1488 O O . HIS A 1 195 ? 32.735 -6.771 5.277 1.00 93.50 195 HIS A O 1
ATOM 1494 N N . VAL A 1 196 ? 33.280 -5.867 3.296 1.00 94.12 196 VAL A N 1
ATOM 1495 C CA . VAL A 1 196 ? 32.007 -6.186 2.633 1.00 94.12 196 VAL A CA 1
ATOM 1496 C C . VAL A 1 196 ? 31.968 -7.662 2.270 1.00 94.12 196 VAL A C 1
ATOM 1498 O O . VAL A 1 196 ? 30.960 -8.315 2.517 1.00 94.12 196 VAL A O 1
ATOM 1501 N N . GLN A 1 197 ? 33.075 -8.200 1.749 1.00 94.44 197 GLN A N 1
ATOM 1502 C CA . GLN A 1 197 ? 33.170 -9.619 1.410 1.00 94.44 197 GLN A CA 1
ATOM 1503 C C . GLN A 1 197 ? 32.949 -10.505 2.646 1.00 94.44 197 GLN A C 1
ATOM 1505 O O . GLN A 1 197 ? 32.198 -11.465 2.567 1.00 94.44 197 GLN A O 1
ATOM 1510 N N . ALA A 1 198 ? 33.482 -10.132 3.814 1.00 93.94 198 ALA A N 1
ATOM 1511 C CA . ALA A 1 198 ? 33.243 -10.867 5.059 1.00 93.94 198 ALA A CA 1
ATOM 1512 C C . ALA A 1 198 ? 31.755 -10.915 5.475 1.00 93.94 198 ALA A C 1
ATOM 1514 O O . ALA A 1 198 ? 31.296 -11.924 6.012 1.00 93.94 198 ALA A O 1
ATOM 1515 N N . ILE A 1 199 ? 30.987 -9.847 5.224 1.00 93.81 199 ILE A N 1
ATOM 1516 C CA . ILE A 1 199 ? 29.534 -9.817 5.482 1.00 93.81 199 ILE A CA 1
ATOM 1517 C C . ILE A 1 199 ? 28.805 -10.736 4.499 1.00 93.81 199 ILE A C 1
ATOM 1519 O O . ILE A 1 199 ? 27.899 -11.469 4.893 1.00 93.81 199 ILE A O 1
ATOM 1523 N N . VAL A 1 200 ? 29.212 -10.708 3.228 1.00 93.44 200 VAL A N 1
ATOM 1524 C CA . VAL A 1 200 ? 28.653 -11.564 2.176 1.00 93.44 200 VAL A CA 1
ATOM 1525 C C . VAL A 1 200 ? 28.913 -13.041 2.488 1.00 93.44 200 VAL A C 1
ATOM 1527 O O . VAL A 1 200 ? 27.971 -13.824 2.530 1.00 93.44 200 VAL A O 1
ATOM 1530 N N . ASP A 1 201 ? 30.153 -13.408 2.814 1.00 92.88 201 ASP A N 1
ATOM 1531 C CA . ASP A 1 201 ? 30.561 -14.792 3.096 1.00 92.88 201 ASP A CA 1
ATOM 1532 C C . ASP A 1 201 ? 29.901 -15.378 4.357 1.00 92.88 201 ASP A C 1
ATOM 1534 O O . ASP A 1 201 ? 29.790 -16.596 4.496 1.00 92.88 201 ASP A O 1
ATOM 1538 N N . SER A 1 202 ? 29.476 -14.521 5.291 1.00 91.31 202 SER A N 1
ATOM 1539 C CA . SER A 1 202 ? 28.809 -14.921 6.538 1.00 91.31 202 SER A CA 1
ATOM 1540 C C . SER A 1 202 ? 27.278 -14.893 6.469 1.00 91.31 202 SER A C 1
ATOM 1542 O O . SER A 1 202 ? 26.626 -15.216 7.463 1.00 91.31 202 SER A O 1
ATOM 1544 N N . SER A 1 203 ? 26.694 -14.530 5.322 1.00 91.62 203 SER A N 1
ATOM 1545 C CA . SER A 1 203 ? 25.245 -14.388 5.142 1.00 91.62 203 SER A CA 1
ATOM 1546 C C . SER A 1 203 ? 24.665 -15.472 4.231 1.00 91.62 203 SER A C 1
ATOM 1548 O O . SER A 1 203 ? 25.165 -15.704 3.136 1.00 91.62 203 SER A O 1
ATOM 1550 N N . ASP A 1 204 ? 23.547 -16.079 4.640 1.00 85.94 204 ASP A N 1
ATOM 1551 C CA . ASP A 1 204 ? 22.856 -17.106 3.841 1.00 85.94 204 ASP A CA 1
ATOM 1552 C C . ASP A 1 204 ? 21.957 -16.511 2.737 1.00 85.94 204 ASP A C 1
ATOM 1554 O O . ASP A 1 204 ? 21.813 -17.084 1.657 1.00 85.94 204 ASP A O 1
ATOM 1558 N N . GLU A 1 205 ? 21.306 -15.375 3.008 1.00 92.19 205 GLU A N 1
ATOM 1559 C CA . GLU A 1 205 ? 20.339 -14.738 2.107 1.00 92.19 205 GLU A CA 1
ATOM 1560 C C . GLU A 1 205 ? 20.543 -13.219 2.110 1.00 92.19 205 GLU A C 1
ATOM 1562 O O . GLU A 1 205 ? 20.194 -12.529 3.069 1.00 92.19 205 GLU A O 1
ATOM 1567 N N . ILE A 1 206 ? 21.128 -12.692 1.031 1.00 96.06 206 ILE A N 1
ATOM 1568 C CA . ILE A 1 206 ? 21.536 -11.285 0.946 1.00 96.06 206 ILE A CA 1
ATOM 1569 C C . ILE A 1 206 ? 20.539 -10.495 0.106 1.00 96.06 206 ILE A C 1
ATOM 1571 O O . ILE A 1 206 ? 20.333 -10.773 -1.081 1.00 96.06 206 ILE A O 1
ATOM 1575 N N . ILE A 1 207 ? 19.958 -9.472 0.722 1.00 97.69 207 ILE A N 1
ATOM 1576 C CA . ILE A 1 207 ? 19.218 -8.407 0.056 1.00 97.69 207 ILE A CA 1
ATOM 1577 C C . ILE A 1 207 ? 20.140 -7.201 -0.049 1.00 97.69 207 ILE A C 1
ATOM 1579 O O . ILE A 1 207 ? 20.786 -6.815 0.925 1.00 97.69 207 ILE A O 1
ATOM 1583 N N . VAL A 1 208 ? 20.170 -6.568 -1.216 1.00 97.94 208 VAL A N 1
ATOM 1584 C CA . VAL A 1 208 ? 21.046 -5.426 -1.474 1.00 97.94 208 VAL A CA 1
ATOM 1585 C C . VAL A 1 208 ? 20.258 -4.194 -1.897 1.00 97.94 208 VAL A C 1
ATOM 1587 O O . VAL A 1 208 ? 19.272 -4.265 -2.632 1.00 97.94 208 VAL A O 1
ATOM 1590 N N . SER A 1 209 ? 20.714 -3.033 -1.443 1.00 97.81 209 SER A N 1
ATOM 1591 C CA . SER A 1 209 ? 20.293 -1.738 -1.966 1.00 97.81 209 SER A CA 1
ATOM 1592 C C . SER A 1 209 ? 21.509 -0.849 -2.208 1.00 97.81 209 SER A C 1
ATOM 1594 O O . SER A 1 209 ? 22.525 -0.981 -1.526 1.00 97.81 209 SER A O 1
ATOM 1596 N N . ALA A 1 210 ? 21.425 0.051 -3.188 1.00 94.75 210 ALA A N 1
ATOM 1597 C CA . ALA A 1 210 ? 22.546 0.902 -3.574 1.00 94.75 210 ALA A CA 1
ATOM 1598 C C . ALA A 1 210 ? 22.115 2.350 -3.831 1.00 94.75 210 ALA A C 1
ATOM 1600 O O . ALA A 1 210 ? 21.200 2.639 -4.611 1.00 94.75 210 ALA A O 1
ATOM 1601 N N . GLY A 1 211 ? 22.820 3.288 -3.199 1.00 92.12 211 GLY A N 1
ATOM 1602 C CA . GLY A 1 211 ? 22.559 4.717 -3.317 1.00 92.12 211 GLY A CA 1
ATOM 1603 C C . GLY A 1 211 ? 22.914 5.504 -2.059 1.00 92.12 211 GLY A C 1
ATOM 1604 O O . GLY A 1 211 ? 23.018 4.956 -0.968 1.00 92.12 211 GLY A O 1
ATOM 1605 N N . ARG A 1 212 ? 23.050 6.824 -2.221 1.00 90.38 212 ARG A N 1
ATOM 1606 C CA . ARG A 1 212 ? 23.340 7.788 -1.143 1.00 90.38 212 ARG A CA 1
ATOM 1607 C C . ARG A 1 212 ? 22.396 7.643 0.053 1.00 90.38 212 ARG A C 1
ATOM 1609 O O . ARG A 1 212 ? 21.187 7.608 -0.145 1.00 90.38 212 ARG A O 1
ATOM 1616 N N . LEU A 1 213 ? 22.923 7.693 1.276 1.00 94.19 213 LEU A N 1
ATOM 1617 C CA . LEU A 1 213 ? 22.123 7.676 2.508 1.00 94.19 213 LEU A CA 1
ATOM 1618 C C . LEU A 1 213 ? 21.515 9.064 2.776 1.00 94.19 213 LEU A C 1
ATOM 1620 O O . LEU A 1 213 ? 21.958 9.817 3.646 1.00 94.19 213 LEU A O 1
ATOM 1624 N N . ASP A 1 214 ? 20.533 9.440 1.960 1.00 90.69 214 ASP A N 1
ATOM 1625 C CA . ASP A 1 214 ? 19.773 10.681 2.075 1.00 90.69 214 ASP A CA 1
ATOM 1626 C C . ASP A 1 214 ? 18.254 10.441 2.052 1.00 90.69 214 ASP A C 1
ATOM 1628 O O . ASP A 1 214 ? 17.771 9.325 1.856 1.00 90.69 214 ASP A O 1
ATOM 1632 N N . GLU A 1 215 ? 17.489 11.516 2.251 1.00 90.62 215 GLU A N 1
ATOM 1633 C CA . GLU A 1 215 ? 16.025 11.478 2.218 1.00 90.62 215 GLU A CA 1
ATOM 1634 C C . GLU A 1 215 ? 15.483 10.902 0.899 1.00 90.62 215 GLU A C 1
ATOM 1636 O O . GLU A 1 215 ? 14.510 10.150 0.913 1.00 90.62 215 GLU A O 1
ATOM 1641 N N . GLN A 1 216 ? 16.132 11.206 -0.234 1.00 91.88 216 GLN A N 1
ATOM 1642 C CA . GLN A 1 216 ? 15.689 10.764 -1.556 1.00 91.88 216 GLN A CA 1
ATOM 1643 C C . GLN A 1 216 ? 15.599 9.244 -1.641 1.00 91.88 216 GLN A C 1
ATOM 1645 O O . GLN A 1 216 ? 14.678 8.738 -2.275 1.00 91.88 216 GLN A O 1
ATOM 1650 N N . LYS A 1 217 ? 16.537 8.508 -1.037 1.00 95.00 217 LYS A N 1
ATOM 1651 C CA . LYS A 1 217 ? 16.573 7.041 -1.135 1.00 95.00 217 LYS A CA 1
ATOM 1652 C C . LYS A 1 217 ? 15.601 6.327 -0.203 1.00 95.00 217 LYS A C 1
ATOM 1654 O O . LYS A 1 217 ? 15.404 5.123 -0.343 1.00 95.00 217 LYS A O 1
ATOM 1659 N N . GLY A 1 218 ? 14.958 7.052 0.714 1.00 96.50 218 GLY A N 1
ATOM 1660 C CA . GLY A 1 218 ? 13.870 6.517 1.532 1.00 96.50 218 GLY A CA 1
ATOM 1661 C C . GLY A 1 218 ? 14.262 5.330 2.420 1.00 96.50 218 GLY A C 1
ATOM 1662 O O . GLY A 1 218 ? 13.384 4.577 2.834 1.00 96.50 218 GLY A O 1
ATOM 1663 N N . TYR A 1 219 ? 15.549 5.166 2.751 1.00 98.31 219 TYR A N 1
ATOM 1664 C CA . TYR A 1 219 ? 16.047 4.014 3.516 1.00 98.31 219 TYR A CA 1
ATOM 1665 C C . TYR A 1 219 ? 15.381 3.840 4.880 1.00 98.31 219 TYR A C 1
ATOM 1667 O O . TYR A 1 219 ? 15.289 2.722 5.372 1.00 98.31 219 TYR A O 1
ATOM 1675 N N . ALA A 1 220 ? 14.841 4.908 5.471 1.00 97.75 220 ALA A N 1
ATOM 1676 C CA . ALA A 1 220 ? 14.067 4.804 6.702 1.00 97.75 220 ALA A CA 1
ATOM 1677 C C . ALA A 1 220 ? 12.865 3.848 6.561 1.00 97.75 220 ALA A C 1
ATOM 1679 O O . ALA A 1 220 ? 12.566 3.136 7.515 1.00 97.75 220 ALA A O 1
ATOM 1680 N N . TYR A 1 221 ? 12.207 3.814 5.395 1.00 98.44 221 TYR A N 1
ATOM 1681 C CA . TYR A 1 221 ? 11.091 2.906 5.106 1.00 98.44 221 TYR A CA 1
ATOM 1682 C C . TYR A 1 221 ? 11.568 1.485 4.802 1.00 98.44 221 TYR A C 1
ATOM 1684 O O . TYR A 1 221 ? 10.888 0.526 5.155 1.00 98.44 221 TYR A O 1
ATOM 1692 N N . LEU A 1 222 ? 12.744 1.341 4.180 1.00 98.44 222 LEU A N 1
ATOM 1693 C CA . LEU A 1 222 ? 13.363 0.034 3.966 1.00 98.44 222 LEU A CA 1
ATOM 1694 C C . LEU A 1 222 ? 13.751 -0.619 5.298 1.00 98.44 222 LEU A C 1
ATOM 1696 O O . LEU A 1 222 ? 13.449 -1.786 5.511 1.00 98.44 222 LEU A O 1
ATOM 1700 N N . VAL A 1 223 ? 14.351 0.140 6.219 1.00 98.25 223 VAL A N 1
ATOM 1701 C CA . VAL A 1 223 ? 14.698 -0.345 7.565 1.00 98.25 223 VAL A CA 1
ATOM 1702 C C . VAL A 1 223 ? 13.442 -0.768 8.341 1.00 98.25 223 VAL A C 1
ATOM 1704 O O . VAL A 1 223 ? 13.455 -1.821 8.971 1.00 98.25 223 VAL A O 1
ATOM 1707 N N . ASP A 1 224 ? 12.337 -0.013 8.245 1.00 98.12 224 ASP A N 1
ATOM 1708 C CA . ASP A 1 224 ? 11.046 -0.426 8.827 1.00 98.12 224 ASP A CA 1
ATOM 1709 C C . ASP A 1 224 ? 10.538 -1.743 8.222 1.00 98.12 224 ASP A C 1
ATOM 1711 O O . ASP A 1 224 ? 10.100 -2.632 8.951 1.00 98.12 224 ASP A O 1
ATOM 1715 N N . ALA A 1 225 ? 10.612 -1.884 6.895 1.00 98.44 225 ALA A N 1
ATOM 1716 C CA . ALA A 1 225 ? 10.180 -3.091 6.196 1.00 98.44 225 ALA A CA 1
ATOM 1717 C C . ALA A 1 225 ? 11.009 -4.315 6.614 1.00 98.44 225 ALA A C 1
ATOM 1719 O O . ALA A 1 225 ? 10.461 -5.396 6.840 1.00 98.44 225 ALA A O 1
ATOM 1720 N N . MET A 1 226 ? 12.325 -4.143 6.771 1.00 98.25 226 MET A N 1
ATOM 1721 C CA . MET A 1 226 ? 13.223 -5.227 7.160 1.00 98.25 226 MET A CA 1
ATOM 1722 C C . MET A 1 226 ? 12.942 -5.770 8.559 1.00 98.25 226 MET A C 1
ATOM 1724 O O . MET A 1 226 ? 13.140 -6.963 8.769 1.00 98.25 226 MET A O 1
ATOM 1728 N N . ALA A 1 227 ? 12.414 -4.965 9.486 1.00 97.06 227 ALA A N 1
ATOM 1729 C CA . ALA A 1 227 ? 12.012 -5.467 10.800 1.00 97.06 227 ALA A CA 1
ATOM 1730 C C . ALA A 1 227 ? 10.946 -6.573 10.693 1.00 97.06 227 ALA A C 1
ATOM 1732 O O . ALA A 1 227 ? 11.028 -7.588 11.384 1.00 97.06 227 ALA A O 1
ATOM 1733 N N . GLU A 1 228 ? 9.975 -6.424 9.788 1.00 96.94 228 GLU A N 1
ATOM 1734 C CA . GLU A 1 228 ? 8.973 -7.464 9.528 1.00 96.94 228 GLU A CA 1
ATOM 1735 C C . GLU A 1 228 ? 9.555 -8.646 8.746 1.00 96.94 228 GLU A C 1
ATOM 1737 O O . GLU A 1 228 ? 9.249 -9.799 9.064 1.00 96.94 228 GLU A O 1
ATOM 1742 N N . VAL A 1 229 ? 10.393 -8.373 7.739 1.00 97.62 229 VAL A N 1
ATOM 1743 C CA . VAL A 1 229 ? 11.039 -9.423 6.937 1.00 97.62 229 VAL A CA 1
ATOM 1744 C C . VAL A 1 229 ? 11.864 -10.335 7.841 1.00 97.62 229 VAL A C 1
ATOM 1746 O O . VAL A 1 229 ? 11.644 -11.544 7.844 1.00 97.62 229 VAL A O 1
ATOM 1749 N N . MET A 1 230 ? 12.733 -9.763 8.674 1.00 95.88 230 MET A N 1
ATOM 1750 C CA . MET A 1 230 ? 13.628 -10.498 9.572 1.00 95.88 230 MET A CA 1
ATOM 1751 C C . MET A 1 230 ? 12.872 -11.202 10.704 1.00 95.88 230 MET A C 1
ATOM 1753 O O . MET A 1 230 ? 13.265 -12.289 11.118 1.00 95.88 230 MET A O 1
ATOM 1757 N N . ALA A 1 231 ? 11.731 -10.664 11.153 1.00 95.06 231 ALA A N 1
ATOM 1758 C CA . ALA A 1 231 ? 10.866 -11.364 12.105 1.00 95.06 231 ALA A CA 1
ATOM 1759 C C . ALA A 1 231 ? 10.288 -12.676 11.536 1.00 95.06 231 ALA A C 1
ATOM 1761 O O . ALA A 1 231 ? 9.998 -13.600 12.297 1.00 95.06 231 ALA A O 1
ATOM 1762 N N . ARG A 1 232 ? 10.109 -12.774 10.210 1.00 95.94 232 ARG A N 1
ATOM 1763 C CA . ARG A 1 232 ? 9.632 -13.995 9.530 1.00 95.94 232 ARG A CA 1
ATOM 1764 C C . ARG A 1 232 ? 10.761 -14.837 8.937 1.00 95.94 232 ARG A C 1
ATOM 1766 O O . ARG A 1 232 ? 10.607 -16.053 8.847 1.00 95.94 232 ARG A O 1
ATOM 1773 N N . ARG A 1 233 ? 11.873 -14.212 8.546 1.00 93.94 233 ARG A N 1
ATOM 1774 C CA . ARG A 1 233 ? 13.075 -14.841 7.981 1.00 93.94 233 ARG A CA 1
ATOM 1775 C C . ARG A 1 233 ? 14.338 -14.309 8.675 1.00 93.94 233 ARG A C 1
ATOM 1777 O O . ARG A 1 233 ? 15.006 -13.427 8.147 1.00 93.94 233 ARG A O 1
ATOM 1784 N N . PRO A 1 234 ? 14.692 -14.846 9.856 1.00 92.38 234 PRO A N 1
ATOM 1785 C CA . PRO A 1 234 ? 15.824 -14.341 10.640 1.00 92.38 234 PRO A CA 1
ATOM 1786 C C . PRO A 1 234 ? 17.202 -14.484 9.973 1.00 92.38 234 PRO A C 1
ATOM 1788 O O . PRO A 1 234 ? 18.155 -13.874 10.438 1.00 92.38 234 PRO A O 1
ATOM 1791 N N . SER A 1 235 ? 17.321 -15.291 8.912 1.00 90.88 235 SER A N 1
ATOM 1792 C CA . SER A 1 235 ? 18.562 -15.505 8.149 1.00 90.88 235 SER A CA 1
ATOM 1793 C C . SER A 1 235 ? 18.819 -14.452 7.062 1.00 90.88 235 SER A C 1
ATOM 1795 O O . SER A 1 235 ? 19.814 -14.550 6.349 1.00 90.88 235 SER A O 1
ATOM 1797 N N . THR A 1 236 ? 17.908 -13.494 6.872 1.00 95.69 236 THR A N 1
ATOM 1798 C CA . THR A 1 236 ? 18.031 -12.468 5.832 1.00 95.69 236 THR A CA 1
ATOM 1799 C C . THR A 1 236 ? 18.948 -11.332 6.295 1.00 95.69 236 THR A C 1
ATOM 1801 O O . THR A 1 236 ? 18.691 -10.707 7.325 1.00 95.69 236 THR A O 1
ATOM 1804 N N . THR A 1 237 ? 19.951 -10.994 5.485 1.00 97.56 237 THR A N 1
ATOM 1805 C CA . THR A 1 237 ? 20.849 -9.848 5.696 1.00 97.56 237 THR A CA 1
ATOM 1806 C C . THR A 1 237 ? 20.549 -8.752 4.676 1.00 97.56 237 THR A C 1
ATOM 1808 O O . THR A 1 237 ? 20.477 -9.015 3.476 1.00 97.56 237 THR A O 1
ATOM 1811 N N . LEU A 1 238 ? 20.408 -7.504 5.128 1.00 98.25 238 LEU A N 1
ATOM 1812 C CA . LEU A 1 238 ? 20.371 -6.327 4.258 1.00 98.25 238 LEU A CA 1
ATOM 1813 C C . LEU A 1 238 ? 21.763 -5.688 4.188 1.00 98.25 238 LEU A C 1
ATOM 1815 O O . LEU A 1 238 ? 22.312 -5.292 5.216 1.00 98.25 238 LEU A O 1
ATOM 1819 N N . VAL A 1 239 ? 22.289 -5.507 2.977 1.00 98.19 239 VAL A N 1
ATOM 1820 C CA . VAL A 1 239 ? 23.509 -4.734 2.703 1.00 98.19 239 VAL A CA 1
ATOM 1821 C C . VAL A 1 239 ? 23.151 -3.479 1.906 1.00 98.19 239 VAL A C 1
ATOM 1823 O O . VAL A 1 239 ? 22.574 -3.555 0.820 1.00 98.19 239 VAL A O 1
ATOM 1826 N N . VAL A 1 240 ? 23.494 -2.305 2.433 1.00 98.00 240 VAL A N 1
ATOM 1827 C CA . VAL A 1 240 ? 23.248 -1.009 1.788 1.00 98.00 240 VAL A CA 1
ATOM 1828 C C . VAL A 1 240 ? 24.573 -0.374 1.380 1.00 98.00 240 VAL A C 1
ATOM 1830 O O . VAL A 1 240 ? 25.342 0.085 2.227 1.00 98.00 240 VAL A O 1
ATOM 1833 N N . ALA A 1 241 ? 24.823 -0.326 0.071 1.00 95.19 241 ALA A N 1
ATOM 1834 C CA . ALA A 1 241 ? 26.001 0.296 -0.523 1.00 95.19 241 ALA A CA 1
ATOM 1835 C C . ALA A 1 241 ? 25.764 1.795 -0.760 1.00 95.19 241 ALA A C 1
ATOM 1837 O O . ALA A 1 241 ? 25.039 2.207 -1.673 1.00 95.19 241 ALA A O 1
ATOM 1838 N N . GLY A 1 242 ? 26.393 2.628 0.060 1.00 91.69 242 GLY A N 1
ATOM 1839 C CA . GLY A 1 242 ? 26.347 4.078 -0.049 1.00 91.69 242 GLY A CA 1
ATOM 1840 C C . GLY A 1 242 ? 26.696 4.775 1.258 1.00 91.69 242 GLY A C 1
ATOM 1841 O O . GLY A 1 242 ? 26.661 4.185 2.331 1.00 91.69 242 GLY A O 1
ATOM 1842 N N . GLU A 1 243 ? 26.999 6.063 1.148 1.00 90.06 243 GLU A N 1
ATOM 1843 C CA . GLU A 1 243 ? 27.269 6.955 2.275 1.00 90.06 243 GLU A CA 1
ATOM 1844 C C . GLU A 1 243 ? 26.297 8.139 2.264 1.00 90.06 243 GLU A C 1
ATOM 1846 O O . GLU A 1 243 ? 25.704 8.489 1.229 1.00 90.06 243 GLU A O 1
ATOM 1851 N N . GLY A 1 244 ? 26.117 8.783 3.412 1.00 91.00 244 GLY A N 1
ATOM 1852 C CA . GLY A 1 244 ? 25.334 10.006 3.483 1.00 91.00 244 GLY A CA 1
ATOM 1853 C C . GLY A 1 244 ? 24.981 10.445 4.900 1.00 91.00 244 GLY A C 1
ATOM 1854 O O . GLY A 1 244 ? 25.199 9.721 5.866 1.00 91.00 244 GLY A O 1
ATOM 1855 N N . PRO A 1 245 ? 24.414 11.653 5.038 1.00 89.38 245 PRO A N 1
ATOM 1856 C CA . PRO A 1 245 ? 24.205 12.276 6.342 1.00 89.38 245 PRO A CA 1
ATOM 1857 C C . PRO A 1 245 ? 23.184 11.551 7.232 1.00 89.38 245 PRO A C 1
ATOM 1859 O O . PRO A 1 245 ? 23.152 11.825 8.425 1.00 89.38 245 PRO A O 1
ATOM 1862 N N . TYR A 1 246 ? 22.365 10.647 6.682 1.00 92.00 246 TYR A N 1
ATOM 1863 C CA . TYR A 1 246 ? 21.360 9.892 7.442 1.00 92.00 246 TYR A CA 1
ATOM 1864 C C . TYR A 1 246 ? 21.895 8.580 8.031 1.00 92.00 246 TYR A C 1
ATOM 1866 O O . TYR A 1 246 ? 21.141 7.857 8.673 1.00 92.00 246 TYR A O 1
ATOM 1874 N N . GLU A 1 247 ? 23.171 8.244 7.834 1.00 94.50 247 GLU A N 1
ATOM 1875 C CA . GLU A 1 247 ? 23.744 6.977 8.305 1.00 94.50 247 GLU A CA 1
ATOM 1876 C C . GLU A 1 247 ? 23.568 6.759 9.815 1.00 94.50 247 GLU A C 1
ATOM 1878 O O . GLU A 1 247 ? 23.144 5.684 10.239 1.00 94.50 247 GLU A O 1
ATOM 1883 N N . SER A 1 248 ? 23.828 7.786 10.633 1.00 93.31 248 SER A N 1
ATOM 1884 C CA . SER A 1 248 ? 23.649 7.702 12.091 1.00 93.31 248 SER A CA 1
ATOM 1885 C C . SER A 1 248 ? 22.191 7.432 12.471 1.00 93.31 248 SER A C 1
ATOM 1887 O O . SER A 1 248 ? 21.920 6.542 13.278 1.00 93.31 248 SER A O 1
ATOM 1889 N N . ASP A 1 249 ? 21.252 8.161 11.861 1.00 95.50 249 ASP A N 1
ATOM 1890 C CA . ASP A 1 249 ? 19.816 8.034 12.135 1.00 95.50 249 ASP A CA 1
ATOM 1891 C C . ASP A 1 249 ? 19.291 6.651 11.725 1.00 95.50 249 ASP A C 1
ATOM 1893 O O . ASP A 1 249 ? 18.487 6.039 12.430 1.00 95.50 249 ASP A O 1
ATOM 1897 N N . LEU A 1 250 ? 19.766 6.126 10.591 1.00 97.50 250 LEU A N 1
ATOM 1898 C CA . LEU A 1 250 ? 19.401 4.799 10.097 1.00 97.50 250 LEU A CA 1
ATOM 1899 C C . LEU A 1 250 ? 19.952 3.687 11.001 1.00 97.50 250 LEU A C 1
ATOM 1901 O O . LEU A 1 250 ? 19.222 2.747 11.317 1.00 97.50 250 LEU A O 1
ATOM 1905 N N . ASN A 1 251 ? 21.194 3.818 11.476 1.00 96.12 251 ASN A N 1
ATOM 1906 C CA . ASN A 1 251 ? 21.792 2.893 12.443 1.00 96.12 251 ASN A CA 1
ATOM 1907 C C . ASN A 1 251 ? 21.083 2.929 13.808 1.00 96.12 251 ASN A C 1
ATOM 1909 O O . ASN A 1 251 ? 20.873 1.891 14.438 1.00 96.12 251 ASN A O 1
ATOM 1913 N N . GLU A 1 252 ? 20.702 4.108 14.303 1.00 96.50 252 GLU A N 1
ATOM 1914 C CA . GLU A 1 252 ? 19.893 4.231 15.523 1.00 96.50 252 GLU A CA 1
ATOM 1915 C C . GLU A 1 252 ? 18.513 3.591 15.350 1.00 96.50 252 GLU A C 1
ATOM 1917 O O . GLU A 1 252 ? 18.057 2.857 16.228 1.00 96.50 252 GLU A O 1
ATOM 1922 N N . LYS A 1 253 ? 17.886 3.779 14.187 1.00 97.31 253 LYS A N 1
ATOM 1923 C CA . LYS A 1 253 ? 16.604 3.156 13.859 1.00 97.31 253 LYS A CA 1
ATOM 1924 C C . LYS A 1 253 ? 16.687 1.628 13.810 1.00 97.31 253 LYS A C 1
ATOM 1926 O O . LYS A 1 253 ? 15.840 0.964 14.402 1.00 97.31 253 LYS A O 1
ATOM 1931 N N . ALA A 1 254 ? 17.713 1.071 13.166 1.00 97.19 254 ALA A N 1
ATOM 1932 C CA . ALA A 1 254 ? 17.938 -0.375 13.131 1.00 97.19 254 ALA A CA 1
ATOM 1933 C C . ALA A 1 254 ? 18.147 -0.955 14.543 1.00 97.19 254 ALA A C 1
ATOM 1935 O O . ALA A 1 254 ? 17.563 -1.987 14.877 1.00 97.19 254 ALA A O 1
ATOM 1936 N N . ARG A 1 255 ? 18.897 -0.254 15.411 1.00 97.25 255 ARG A N 1
ATOM 1937 C CA . ARG A 1 255 ? 19.059 -0.623 16.831 1.00 97.25 255 ARG A CA 1
ATOM 1938 C C . ARG A 1 255 ? 17.739 -0.577 17.599 1.00 97.25 255 ARG A C 1
ATOM 1940 O O . ARG A 1 255 ? 17.431 -1.516 18.325 1.00 97.25 255 ARG A O 1
ATOM 1947 N N . ALA A 1 256 ? 16.941 0.475 17.422 1.00 96.62 256 ALA A N 1
ATOM 1948 C CA . ALA A 1 256 ? 15.643 0.617 18.086 1.00 96.62 256 ALA A CA 1
ATOM 1949 C C . ALA A 1 256 ? 14.641 -0.482 17.685 1.00 96.62 256 ALA A C 1
ATOM 1951 O O . ALA A 1 256 ? 13.785 -0.855 18.487 1.00 96.62 256 ALA A O 1
ATOM 1952 N N . LEU A 1 257 ? 14.760 -1.006 16.463 1.00 96.50 257 LEU A N 1
ATOM 1953 C CA . LEU A 1 257 ? 13.956 -2.116 15.945 1.00 96.50 257 LEU A CA 1
ATOM 1954 C C . LEU A 1 257 ? 14.545 -3.502 16.265 1.00 96.50 257 LEU A C 1
ATOM 1956 O O . LEU A 1 257 ? 13.899 -4.505 15.980 1.00 96.50 257 LEU A O 1
ATOM 1960 N N . GLY A 1 258 ? 15.738 -3.572 16.866 1.00 97.00 258 GLY A N 1
ATOM 1961 C CA . GLY A 1 258 ? 16.393 -4.830 17.234 1.00 97.00 258 GLY A CA 1
ATOM 1962 C C . GLY A 1 258 ? 16.977 -5.618 16.057 1.00 97.00 258 GLY A C 1
ATOM 1963 O O . GLY A 1 258 ? 17.124 -6.829 16.168 1.00 97.00 258 GLY A O 1
ATOM 1964 N N . ILE A 1 259 ? 17.298 -4.952 14.942 1.00 97.31 259 ILE A N 1
ATOM 1965 C CA . ILE A 1 259 ? 17.788 -5.579 13.697 1.00 97.31 259 ILE A CA 1
ATOM 1966 C C . ILE A 1 259 ? 19.180 -5.090 13.266 1.00 97.31 259 ILE A C 1
ATOM 1968 O O . ILE A 1 259 ? 19.579 -5.274 12.119 1.00 97.31 259 ILE A O 1
ATOM 1972 N N . SER A 1 260 ? 19.926 -4.439 14.162 1.00 95.56 260 SER A N 1
ATOM 1973 C CA . SER A 1 260 ? 21.227 -3.835 13.838 1.00 95.56 260 SER A CA 1
ATOM 1974 C C . SER A 1 260 ? 22.286 -4.830 13.367 1.00 95.56 260 SER A C 1
ATOM 1976 O O . SER A 1 260 ? 23.132 -4.452 12.572 1.00 95.56 260 SER A O 1
ATOM 1978 N N . GLU A 1 261 ? 22.224 -6.088 13.807 1.00 93.38 261 GLU A N 1
ATOM 1979 C CA . GLU A 1 261 ? 23.174 -7.134 13.388 1.00 93.38 261 GLU A CA 1
ATOM 1980 C C . GLU A 1 261 ? 22.942 -7.607 11.941 1.00 93.38 261 GLU A C 1
ATOM 1982 O O . GLU A 1 261 ? 23.837 -8.157 11.307 1.00 93.38 261 GLU A O 1
ATOM 1987 N N . SER A 1 262 ? 21.740 -7.389 11.401 1.00 94.62 262 SER A N 1
ATOM 1988 C CA . SER A 1 262 ? 21.333 -7.883 10.079 1.00 94.62 262 SER A CA 1
ATOM 1989 C C . SER A 1 262 ? 21.201 -6.767 9.037 1.00 94.62 262 SER A C 1
ATOM 1991 O O . SER A 1 262 ? 20.932 -7.051 7.870 1.00 94.62 262 SER A O 1
ATOM 1993 N N . VAL A 1 263 ? 21.376 -5.496 9.423 1.00 97.50 263 VAL A N 1
ATOM 1994 C CA . VAL A 1 263 ? 21.329 -4.329 8.526 1.00 97.50 263 VAL A CA 1
ATOM 1995 C C . VAL A 1 263 ? 22.700 -3.659 8.480 1.00 97.50 263 VAL A C 1
ATOM 1997 O O . VAL A 1 263 ? 23.110 -2.999 9.429 1.00 97.50 263 VAL A O 1
ATOM 2000 N N . ASN A 1 264 ? 23.381 -3.782 7.342 1.00 97.38 264 ASN A N 1
ATOM 2001 C CA . ASN A 1 264 ? 24.766 -3.362 7.162 1.00 97.38 264 ASN A CA 1
ATOM 2002 C C . ASN A 1 264 ? 24.871 -2.171 6.201 1.00 97.38 264 ASN A C 1
ATOM 2004 O O . ASN A 1 264 ? 24.682 -2.317 4.992 1.00 97.38 264 ASN A O 1
ATOM 2008 N N . PHE A 1 265 ? 25.219 -0.995 6.726 1.00 97.19 265 PHE A N 1
ATOM 2009 C CA . PHE A 1 265 ? 25.598 0.172 5.922 1.00 97.19 265 PHE A CA 1
ATOM 2010 C C . PHE A 1 265 ? 27.107 0.128 5.677 1.00 97.19 265 PHE A C 1
ATOM 2012 O O . PHE A 1 265 ? 27.892 0.312 6.602 1.00 97.19 265 PHE A O 1
ATOM 2019 N N . VAL A 1 266 ? 27.521 -0.163 4.443 1.00 94.94 266 VAL A N 1
ATOM 2020 C CA . VAL A 1 266 ? 28.918 -0.545 4.145 1.00 94.94 266 VAL A CA 1
ATOM 2021 C C . VAL A 1 266 ? 29.777 0.577 3.554 1.00 94.94 266 VAL A C 1
ATOM 2023 O O . VAL A 1 266 ? 30.941 0.348 3.216 1.00 94.94 266 VAL A O 1
ATOM 2026 N N . GLY A 1 267 ? 29.218 1.786 3.450 1.00 91.81 267 GLY A N 1
ATOM 2027 C CA . GLY A 1 267 ? 29.859 2.949 2.837 1.00 91.81 267 GLY A CA 1
ATOM 2028 C C . GLY A 1 267 ? 29.801 2.939 1.306 1.00 91.81 267 GLY A C 1
ATOM 2029 O O . GLY A 1 267 ? 29.115 2.117 0.690 1.00 91.81 267 GLY A O 1
ATOM 2030 N N . GLU A 1 268 ? 30.491 3.891 0.667 1.00 87.81 268 GLU A N 1
ATOM 2031 C CA . GLU A 1 268 ? 30.569 3.959 -0.797 1.00 87.81 268 GLU A CA 1
ATOM 2032 C C . GLU A 1 268 ? 31.345 2.761 -1.367 1.00 87.81 268 GLU A C 1
ATOM 2034 O O . GLU A 1 268 ? 32.525 2.565 -1.080 1.00 87.81 268 GLU A O 1
ATOM 2039 N N . ILE A 1 269 ? 30.689 1.999 -2.246 1.00 86.94 269 ILE A N 1
ATOM 2040 C CA . ILE A 1 269 ? 31.335 0.993 -3.090 1.00 86.94 269 ILE A CA 1
ATOM 2041 C C . ILE A 1 269 ? 31.446 1.577 -4.497 1.00 86.94 269 ILE A C 1
ATOM 2043 O O . ILE A 1 269 ? 30.441 1.961 -5.101 1.00 86.94 269 ILE A O 1
ATOM 2047 N N . GLN A 1 270 ? 32.669 1.661 -5.029 1.00 77.56 270 GLN A N 1
ATOM 2048 C CA . GLN A 1 270 ? 32.887 2.196 -6.377 1.00 77.56 270 GLN A CA 1
ATOM 2049 C C . GLN A 1 270 ? 32.162 1.360 -7.432 1.00 77.56 270 GLN A C 1
ATOM 2051 O O . GLN A 1 270 ? 31.509 1.913 -8.320 1.00 77.56 270 GLN A O 1
ATOM 2056 N N . ASP A 1 271 ? 32.245 0.042 -7.292 1.00 83.25 271 ASP A N 1
ATOM 2057 C CA . ASP A 1 271 ? 31.633 -0.920 -8.186 1.00 83.25 271 ASP A CA 1
ATOM 2058 C C . ASP A 1 271 ? 30.746 -1.893 -7.411 1.00 83.25 271 ASP A C 1
ATOM 2060 O O . ASP A 1 271 ? 31.231 -2.784 -6.721 1.00 83.25 271 ASP A O 1
ATOM 2064 N N . VAL A 1 272 ? 29.432 -1.697 -7.498 1.00 88.94 272 VAL A N 1
ATOM 2065 C CA . VAL A 1 272 ? 28.463 -2.510 -6.756 1.00 88.94 272 VAL A CA 1
ATOM 2066 C C . VAL A 1 272 ? 28.186 -3.856 -7.434 1.00 88.94 272 VAL A C 1
ATOM 2068 O O . VAL A 1 272 ? 27.622 -4.745 -6.805 1.00 88.94 272 VAL A O 1
ATOM 2071 N N . ARG A 1 273 ? 28.597 -4.050 -8.694 1.00 87.94 273 ARG A N 1
ATOM 2072 C CA . ARG A 1 273 ? 28.272 -5.249 -9.489 1.00 87.94 273 ARG A CA 1
ATOM 2073 C C . ARG A 1 273 ? 28.649 -6.576 -8.819 1.00 87.94 273 ARG A C 1
ATOM 2075 O O . ARG A 1 273 ? 27.776 -7.435 -8.770 1.00 87.94 273 ARG A O 1
ATOM 2082 N N . PRO A 1 274 ? 29.839 -6.755 -8.217 1.00 90.81 274 PRO A N 1
ATOM 2083 C CA . PRO A 1 274 ? 30.159 -8.019 -7.561 1.00 90.81 274 PRO A CA 1
ATOM 2084 C C . PRO A 1 274 ? 29.358 -8.249 -6.272 1.00 90.81 274 PRO A C 1
ATOM 2086 O O . PRO A 1 274 ? 29.200 -9.391 -5.855 1.00 90.81 274 PRO A O 1
ATOM 2089 N N . LEU A 1 275 ? 28.821 -7.195 -5.642 1.00 93.69 275 LEU A N 1
ATOM 2090 C CA . LEU A 1 275 ? 27.862 -7.342 -4.543 1.00 93.69 275 LEU A CA 1
ATOM 2091 C C . LEU A 1 275 ? 26.502 -7.781 -5.090 1.00 93.69 275 LEU A C 1
ATOM 2093 O O . LEU A 1 275 ? 25.870 -8.659 -4.510 1.00 93.69 275 LEU A O 1
ATOM 2097 N N . LEU A 1 276 ? 26.065 -7.210 -6.217 1.00 94.06 276 LEU A N 1
ATOM 2098 C CA . LEU A 1 276 ? 24.826 -7.610 -6.886 1.00 94.06 276 LEU A CA 1
ATOM 2099 C C . LEU A 1 276 ? 24.880 -9.081 -7.334 1.00 94.06 276 LEU A C 1
ATOM 2101 O O . LEU A 1 276 ? 23.942 -9.823 -7.076 1.00 94.06 276 LEU A O 1
ATOM 2105 N N . GLU A 1 277 ? 25.984 -9.527 -7.934 1.00 91.19 277 GLU A N 1
ATOM 2106 C CA . GLU A 1 277 ? 26.176 -10.919 -8.384 1.00 91.19 277 GLU A CA 1
ATOM 2107 C C . GLU A 1 277 ? 26.125 -11.945 -7.240 1.00 91.19 277 GLU A C 1
ATOM 2109 O O . GLU A 1 277 ? 25.741 -13.092 -7.458 1.00 91.19 277 GLU A O 1
ATOM 2114 N N . GLN A 1 278 ? 26.490 -11.530 -6.024 1.00 92.81 278 GLN A N 1
ATOM 2115 C CA . GLN A 1 278 ? 26.465 -12.361 -4.814 1.00 92.81 278 GLN A CA 1
ATOM 2116 C C . GLN A 1 278 ? 25.177 -12.186 -3.990 1.00 92.81 278 GLN A C 1
ATOM 2118 O O . GLN A 1 278 ? 25.045 -12.762 -2.913 1.00 92.81 278 GLN A O 1
ATOM 2123 N N . SER A 1 279 ? 24.219 -11.391 -4.473 1.00 95.25 279 SER A N 1
ATOM 2124 C CA . SER A 1 279 ? 22.957 -11.123 -3.780 1.00 95.25 279 SER A CA 1
ATOM 2125 C C . SER A 1 279 ? 21.795 -11.937 -4.351 1.00 95.25 279 SER A C 1
ATOM 2127 O O . SER A 1 279 ? 21.880 -12.534 -5.419 1.00 95.25 279 SER A O 1
ATOM 2129 N N . THR A 1 280 ? 20.670 -11.955 -3.637 1.00 93.19 280 THR A N 1
ATOM 2130 C CA . THR A 1 280 ? 19.452 -12.680 -4.050 1.00 93.19 280 THR A CA 1
ATOM 2131 C C . THR A 1 280 ? 18.337 -11.761 -4.545 1.00 93.19 280 THR A C 1
ATOM 2133 O O . THR A 1 280 ? 17.532 -12.159 -5.388 1.00 93.19 280 THR A O 1
ATOM 2136 N N . LEU A 1 281 ? 18.289 -10.521 -4.049 1.00 97.19 281 LEU A N 1
ATOM 2137 C CA . LEU A 1 281 ? 17.221 -9.566 -4.331 1.00 97.19 281 LEU A CA 1
ATOM 2138 C C . LEU A 1 281 ? 17.749 -8.131 -4.232 1.00 97.19 281 LEU A C 1
ATOM 2140 O O . LEU A 1 281 ? 18.436 -7.791 -3.267 1.00 97.19 281 LEU A O 1
ATOM 2144 N N . PHE A 1 282 ? 17.392 -7.279 -5.195 1.00 98.25 282 PHE A N 1
ATOM 2145 C CA . PHE A 1 282 ? 17.698 -5.848 -5.143 1.00 98.25 282 PHE A CA 1
ATOM 2146 C C . PHE A 1 282 ? 16.469 -5.030 -4.732 1.00 98.25 282 PHE A C 1
ATOM 2148 O O . PHE A 1 282 ? 15.366 -5.260 -5.233 1.00 98.25 282 PHE A O 1
ATOM 2155 N N . ILE A 1 283 ? 16.656 -4.042 -3.853 1.00 98.31 283 ILE A N 1
ATOM 2156 C CA . ILE A 1 283 ? 15.584 -3.152 -3.389 1.00 98.31 283 ILE A CA 1
ATOM 2157 C C . ILE A 1 283 ? 15.918 -1.694 -3.687 1.00 98.31 283 ILE A C 1
ATOM 2159 O O . ILE A 1 283 ? 17.015 -1.226 -3.380 1.00 98.31 283 ILE A O 1
ATOM 2163 N N . LEU A 1 284 ? 14.941 -0.936 -4.189 1.00 97.94 284 LEU A N 1
ATOM 2164 C CA . LEU A 1 284 ? 15.008 0.523 -4.280 1.00 97.94 284 LEU A CA 1
ATOM 2165 C C . LEU A 1 284 ? 13.808 1.177 -3.577 1.00 97.94 284 LEU A C 1
ATOM 2167 O O . LEU A 1 284 ? 12.686 1.137 -4.071 1.00 97.94 284 LEU A O 1
ATOM 2171 N N . SER A 1 285 ? 14.049 1.845 -2.448 1.00 97.88 285 SER A N 1
ATOM 2172 C CA . SER A 1 285 ? 13.014 2.505 -1.629 1.00 97.88 285 SER A CA 1
ATOM 2173 C C . SER A 1 285 ? 12.859 4.011 -1.890 1.00 97.88 285 SER A C 1
ATOM 2175 O O . SER A 1 285 ? 12.398 4.750 -1.018 1.00 97.88 285 SER A O 1
ATOM 2177 N N . SER A 1 286 ? 13.278 4.490 -3.063 1.00 96.44 286 SER A N 1
ATOM 2178 C CA . SER A 1 286 ? 13.380 5.921 -3.358 1.00 96.44 286 SER A CA 1
ATOM 2179 C C . SER A 1 286 ? 12.042 6.669 -3.254 1.00 96.44 286 SER A C 1
ATOM 2181 O O . SER A 1 286 ? 10.960 6.133 -3.491 1.00 96.44 286 SER A O 1
ATOM 2183 N N . LEU A 1 287 ? 12.117 7.959 -2.937 1.00 94.38 287 LEU A N 1
ATOM 2184 C CA . LEU A 1 287 ? 10.990 8.891 -2.917 1.00 94.38 287 LEU A CA 1
ATOM 2185 C C . LEU A 1 287 ? 10.838 9.654 -4.241 1.00 94.38 287 LEU A C 1
ATOM 2187 O O . LEU A 1 287 ? 9.744 10.110 -4.562 1.00 94.38 287 LEU A O 1
ATOM 2191 N N . TRP A 1 288 ? 11.924 9.794 -5.003 1.00 90.31 288 TRP A N 1
ATOM 2192 C CA . TRP A 1 288 ? 11.937 10.329 -6.366 1.00 90.31 288 TRP A CA 1
ATOM 2193 C C . TRP A 1 288 ? 13.164 9.821 -7.135 1.00 90.31 288 TRP A C 1
ATOM 2195 O O . TRP A 1 288 ? 14.244 9.652 -6.562 1.00 90.31 288 TRP A O 1
ATOM 2205 N N . GLU A 1 289 ? 13.006 9.601 -8.442 1.00 91.56 289 GLU A N 1
ATOM 2206 C CA . GLU A 1 289 ? 14.051 9.110 -9.351 1.00 91.56 289 GLU A CA 1
ATOM 2207 C C . GLU A 1 289 ? 13.862 9.653 -10.774 1.00 91.56 289 GLU A C 1
ATOM 2209 O O . GLU A 1 289 ? 12.750 9.979 -11.181 1.00 91.56 289 GLU A O 1
ATOM 2214 N N . GLY A 1 290 ? 14.949 9.715 -11.548 1.00 89.62 290 GLY A N 1
ATOM 2215 C CA . GLY A 1 290 ? 14.886 9.936 -13.000 1.00 89.62 290 GLY A CA 1
ATOM 2216 C C . GLY A 1 290 ? 14.737 8.605 -13.736 1.00 89.62 290 GLY A C 1
ATOM 2217 O O . GLY A 1 290 ? 13.640 8.216 -14.126 1.00 89.62 290 GLY A O 1
ATOM 2218 N N . LEU A 1 291 ? 15.854 7.886 -13.866 1.00 92.94 291 LEU A N 1
ATOM 2219 C CA . LEU A 1 291 ? 15.937 6.480 -14.267 1.00 92.94 291 LEU A CA 1
ATOM 2220 C C . LEU A 1 291 ? 17.129 5.865 -13.502 1.00 92.94 291 LEU A C 1
ATOM 2222 O O . LEU A 1 291 ? 18.280 6.181 -13.833 1.00 92.94 291 LEU A O 1
ATOM 2226 N N . PRO A 1 292 ? 16.897 5.089 -12.431 1.00 92.38 292 PRO A N 1
ATOM 2227 C CA . PRO A 1 292 ? 17.955 4.698 -11.501 1.00 92.38 292 PRO A CA 1
ATOM 2228 C C . PRO A 1 292 ? 18.906 3.664 -12.117 1.00 92.38 292 PRO A C 1
ATOM 2230 O O . PRO A 1 292 ? 18.501 2.547 -12.424 1.00 92.38 292 PRO A O 1
ATOM 2233 N N . HIS A 1 293 ? 20.195 4.011 -12.218 1.00 91.19 293 HIS A N 1
ATOM 2234 C CA . HIS A 1 293 ? 21.244 3.089 -12.678 1.00 91.19 293 HIS A CA 1
ATOM 2235 C C . HIS A 1 293 ? 21.295 1.801 -11.854 1.00 91.19 293 HIS A C 1
ATOM 2237 O O . HIS A 1 293 ? 21.410 0.733 -12.434 1.00 91.19 293 HIS A O 1
ATOM 2243 N N . ALA A 1 294 ? 21.115 1.901 -10.535 1.00 92.38 294 ALA A N 1
ATOM 2244 C CA . ALA A 1 294 ? 21.192 0.756 -9.636 1.00 92.38 294 ALA A CA 1
ATOM 2245 C C . ALA A 1 294 ? 20.170 -0.349 -9.968 1.00 92.38 294 ALA A C 1
ATOM 2247 O O . ALA A 1 294 ? 20.488 -1.524 -9.833 1.00 92.38 294 ALA A O 1
ATOM 2248 N N . ILE A 1 295 ? 18.973 0.006 -10.465 1.00 95.25 295 ILE A N 1
ATOM 2249 C CA . ILE A 1 295 ? 18.012 -1.001 -10.946 1.00 95.25 295 ILE A CA 1
ATOM 2250 C C . ILE A 1 295 ? 18.531 -1.647 -12.231 1.00 95.25 295 ILE A C 1
ATOM 2252 O O . ILE A 1 295 ? 18.486 -2.862 -12.348 1.00 95.25 295 ILE A O 1
ATOM 2256 N N . ILE A 1 296 ? 19.048 -0.867 -13.185 1.00 94.19 296 ILE A N 1
ATOM 2257 C CA . ILE A 1 296 ? 19.577 -1.420 -14.442 1.00 94.19 296 ILE A CA 1
ATOM 2258 C C . ILE A 1 296 ? 20.771 -2.350 -14.155 1.00 94.19 296 ILE A C 1
ATOM 2260 O O . ILE A 1 296 ? 20.848 -3.435 -14.722 1.00 94.19 296 ILE A O 1
ATOM 2264 N N . GLU A 1 297 ? 21.657 -1.963 -13.233 1.00 92.31 297 GLU A N 1
ATOM 2265 C CA . GLU A 1 297 ? 22.791 -2.768 -12.755 1.00 92.31 297 GLU A CA 1
ATOM 2266 C C . GLU A 1 297 ? 22.317 -4.067 -12.095 1.00 92.31 297 GLU A C 1
ATOM 2268 O O . GLU A 1 297 ? 22.812 -5.139 -12.438 1.00 92.31 297 GLU A O 1
ATOM 2273 N N . ALA A 1 298 ? 21.311 -3.999 -11.218 1.00 94.81 298 ALA A N 1
ATOM 2274 C CA . ALA A 1 298 ? 20.709 -5.178 -10.600 1.00 94.81 298 ALA A CA 1
ATOM 2275 C C . ALA A 1 298 ? 20.061 -6.107 -11.633 1.00 94.81 298 ALA A C 1
ATOM 2277 O O . ALA A 1 298 ? 20.273 -7.318 -11.599 1.00 94.81 298 ALA A O 1
ATOM 2278 N N . MET A 1 299 ? 19.323 -5.543 -12.591 1.00 95.19 299 MET A N 1
ATOM 2279 C CA . MET A 1 299 ? 18.724 -6.300 -13.685 1.00 95.19 299 MET A CA 1
ATOM 2280 C C . MET A 1 299 ? 19.804 -7.006 -14.513 1.00 95.19 299 MET A C 1
ATOM 2282 O O . MET A 1 299 ? 19.671 -8.197 -14.771 1.00 95.19 299 MET A O 1
ATOM 2286 N N . ALA A 1 300 ? 20.893 -6.326 -14.887 1.00 92.81 300 ALA A N 1
ATOM 2287 C CA . ALA A 1 300 ? 21.992 -6.942 -15.637 1.00 92.81 300 ALA A CA 1
ATOM 2288 C C . ALA A 1 300 ? 22.742 -8.021 -14.842 1.00 92.81 300 ALA A C 1
ATOM 2290 O O . ALA A 1 300 ? 23.160 -9.018 -15.430 1.00 92.81 300 ALA A O 1
ATOM 2291 N N . ALA A 1 301 ? 22.841 -7.877 -13.517 1.00 92.31 301 ALA A N 1
ATOM 2292 C CA . ALA A 1 301 ? 23.339 -8.925 -12.622 1.00 92.31 301 ALA A CA 1
ATOM 2293 C C . ALA A 1 301 ? 22.371 -10.121 -12.495 1.00 92.31 301 ALA A C 1
ATOM 2295 O O . ALA A 1 301 ? 22.712 -11.137 -11.897 1.00 92.31 301 ALA A O 1
ATOM 2296 N N . GLY A 1 302 ? 21.171 -10.036 -13.079 1.00 94.06 302 GLY A N 1
ATOM 2297 C CA . GLY A 1 302 ? 20.160 -11.084 -13.009 1.00 94.06 302 GLY A CA 1
ATOM 2298 C C . GLY A 1 302 ? 19.404 -11.111 -11.687 1.00 94.06 302 GLY A C 1
ATOM 2299 O O . GLY A 1 302 ? 18.868 -12.158 -11.329 1.00 94.06 302 GLY A O 1
ATOM 2300 N N . LEU A 1 303 ? 19.339 -9.988 -10.968 1.00 95.75 303 LEU A N 1
ATOM 2301 C CA . LEU A 1 303 ? 18.536 -9.865 -9.759 1.00 95.75 303 LEU A CA 1
ATOM 2302 C C . LEU A 1 303 ? 17.112 -9.407 -10.090 1.00 95.75 303 LEU A C 1
ATOM 2304 O O . LEU A 1 303 ? 16.924 -8.427 -10.821 1.00 95.75 303 LEU A O 1
ATOM 2308 N N . PRO A 1 304 ? 16.083 -10.036 -9.499 1.00 96.38 304 PRO A N 1
ATOM 2309 C CA . PRO A 1 304 ? 14.779 -9.403 -9.424 1.00 96.38 304 PRO A CA 1
ATOM 2310 C C . PRO A 1 304 ? 14.869 -8.139 -8.568 1.00 96.38 304 PRO A C 1
ATOM 2312 O O . PRO A 1 304 ? 15.681 -8.037 -7.645 1.00 96.38 304 PRO A O 1
ATOM 2315 N N . THR A 1 305 ? 14.014 -7.166 -8.875 1.00 97.00 305 THR A N 1
ATOM 2316 C CA . THR A 1 305 ? 13.985 -5.884 -8.166 1.00 97.00 305 THR A CA 1
ATOM 2317 C C . THR A 1 305 ? 12.628 -5.638 -7.516 1.00 97.00 305 THR A C 1
ATOM 2319 O O . THR A 1 305 ? 11.598 -5.768 -8.176 1.00 97.00 305 THR A O 1
ATOM 2322 N N . VAL A 1 306 ? 12.616 -5.213 -6.250 1.00 98.25 306 VAL A N 1
ATOM 2323 C CA . VAL A 1 306 ? 11.461 -4.519 -5.655 1.00 98.25 306 VAL A CA 1
ATOM 2324 C C . VAL A 1 306 ? 11.769 -3.028 -5.626 1.00 98.25 306 VAL A C 1
ATOM 2326 O O . VAL A 1 306 ? 12.747 -2.617 -5.004 1.00 98.25 306 VAL A O 1
ATOM 2329 N N . ALA A 1 307 ? 10.956 -2.203 -6.280 1.00 97.75 307 ALA A N 1
ATOM 2330 C CA . ALA A 1 307 ? 11.156 -0.755 -6.272 1.00 97.75 307 ALA A CA 1
ATOM 2331 C C . ALA A 1 307 ? 9.877 0.013 -5.959 1.00 97.75 307 ALA A C 1
ATOM 2333 O O . ALA A 1 307 ? 8.766 -0.454 -6.201 1.00 97.75 307 ALA A O 1
ATOM 2334 N N . THR A 1 308 ? 10.035 1.224 -5.443 1.00 97.50 308 THR A N 1
ATOM 2335 C CA . THR A 1 308 ? 8.923 2.152 -5.262 1.00 97.50 308 THR A CA 1
ATOM 2336 C C . THR A 1 308 ? 8.438 2.737 -6.595 1.00 97.50 308 THR A C 1
ATOM 2338 O O . THR A 1 308 ? 9.221 2.963 -7.521 1.00 97.50 308 THR A O 1
ATOM 2341 N N . ASP A 1 309 ? 7.138 3.026 -6.685 1.00 95.44 309 ASP A N 1
ATOM 2342 C CA . ASP A 1 309 ? 6.473 3.643 -7.841 1.00 95.44 309 ASP A CA 1
ATOM 2343 C C . ASP A 1 309 ? 6.801 5.140 -7.944 1.00 95.44 309 ASP A C 1
ATOM 2345 O O . ASP A 1 309 ? 5.984 6.019 -7.651 1.00 95.44 309 ASP A O 1
ATOM 2349 N N . VAL A 1 310 ? 8.058 5.443 -8.276 1.00 91.25 310 VAL A N 1
ATOM 2350 C CA . VAL A 1 310 ? 8.558 6.814 -8.414 1.00 91.25 310 VAL A CA 1
ATOM 2351 C C . VAL A 1 310 ? 9.404 6.972 -9.668 1.00 91.25 310 VAL A C 1
ATOM 2353 O O . VAL A 1 310 ? 10.314 6.181 -9.936 1.00 91.25 310 VAL A O 1
ATOM 2356 N N . GLY A 1 311 ? 9.148 8.047 -10.415 1.00 87.56 311 GLY A N 1
ATOM 2357 C CA . GLY A 1 311 ? 9.938 8.386 -11.596 1.00 87.56 311 GLY A CA 1
ATOM 2358 C C . GLY A 1 311 ? 9.998 7.253 -12.620 1.00 87.56 311 GLY A C 1
ATOM 2359 O O . GLY A 1 311 ? 9.026 6.528 -12.813 1.00 87.56 311 GLY A O 1
ATOM 2360 N N . GLY A 1 312 ? 11.166 7.070 -13.235 1.00 90.69 312 GLY A N 1
ATOM 2361 C CA . GLY A 1 312 ? 11.433 5.958 -14.149 1.00 90.69 312 GLY A CA 1
ATOM 2362 C C . GLY A 1 312 ? 11.717 4.615 -13.467 1.00 90.69 312 GLY A C 1
ATOM 2363 O O . GLY A 1 312 ? 12.070 3.668 -14.159 1.00 90.69 312 GLY A O 1
ATOM 2364 N N . SER A 1 313 ? 11.594 4.493 -12.140 1.00 92.50 313 SER A N 1
ATOM 2365 C CA . SER A 1 313 ? 11.856 3.220 -11.441 1.00 92.50 313 SER A CA 1
ATOM 2366 C C . SER A 1 313 ? 10.841 2.148 -11.839 1.00 92.50 313 SER A C 1
ATOM 2368 O O . SER A 1 313 ? 11.224 1.027 -12.160 1.00 92.50 313 SER A O 1
ATOM 2370 N N . ALA A 1 314 ? 9.556 2.515 -11.894 1.00 88.12 314 ALA A N 1
ATOM 2371 C CA . ALA A 1 314 ? 8.484 1.622 -12.326 1.00 88.12 314 ALA A CA 1
ATOM 2372 C C . ALA A 1 314 ? 8.592 1.249 -13.816 1.00 88.12 314 ALA A C 1
ATOM 2374 O O . ALA A 1 314 ? 8.224 0.147 -14.198 1.00 88.12 314 ALA A O 1
ATOM 2375 N N . GLU A 1 315 ? 9.143 2.128 -14.661 1.00 90.44 315 GLU A N 1
ATOM 2376 C CA . GLU A 1 315 ? 9.326 1.856 -16.097 1.00 90.44 315 GLU A CA 1
ATOM 2377 C C . GLU A 1 315 ? 10.372 0.772 -16.380 1.00 90.44 315 GLU A C 1
ATOM 2379 O O . GLU A 1 315 ? 10.284 0.069 -17.389 1.00 90.44 315 GLU A O 1
ATOM 2384 N N . LEU A 1 316 ? 11.367 0.632 -15.499 1.00 94.38 316 LEU A N 1
ATOM 2385 C CA . LEU A 1 316 ? 12.383 -0.417 -15.602 1.00 94.38 316 LEU A CA 1
ATOM 2386 C C . LEU A 1 316 ? 11.807 -1.806 -15.287 1.00 94.38 316 LEU A C 1
ATOM 2388 O O . LEU A 1 316 ? 12.337 -2.815 -15.758 1.00 94.38 316 LEU A O 1
ATOM 2392 N N . ILE A 1 317 ? 10.716 -1.863 -14.520 1.00 95.00 317 ILE A N 1
ATOM 2393 C CA . ILE A 1 317 ? 10.148 -3.096 -13.981 1.00 95.00 317 ILE A CA 1
ATOM 2394 C C . ILE A 1 317 ? 8.889 -3.486 -14.758 1.00 95.00 317 ILE A C 1
ATOM 2396 O O . ILE A 1 317 ? 7.873 -2.799 -14.749 1.00 95.00 317 ILE A O 1
ATOM 2400 N N . GLU A 1 318 ? 8.920 -4.656 -15.393 1.00 92.94 318 GLU A N 1
ATOM 2401 C CA . GLU A 1 318 ? 7.709 -5.304 -15.882 1.00 92.94 318 GLU A CA 1
ATOM 2402 C C . GLU A 1 318 ? 7.061 -6.033 -14.699 1.00 92.94 318 GLU A C 1
ATOM 2404 O O . GLU A 1 318 ? 7.537 -7.089 -14.273 1.00 92.94 318 GLU A O 1
ATOM 2409 N N . GLU A 1 319 ? 5.997 -5.441 -14.154 1.00 91.00 319 GLU A N 1
ATOM 2410 C CA . GLU A 1 319 ? 5.302 -5.897 -12.945 1.00 91.00 319 GLU A CA 1
ATOM 2411 C C . GLU A 1 319 ? 5.013 -7.409 -12.972 1.00 91.00 319 GLU A C 1
ATOM 2413 O O . GLU A 1 319 ? 4.414 -7.941 -13.911 1.00 91.00 319 GLU A O 1
ATOM 2418 N N . ASN A 1 320 ? 5.453 -8.111 -11.925 1.00 88.50 320 ASN A N 1
ATOM 2419 C CA . ASN A 1 320 ? 5.380 -9.568 -11.769 1.00 88.50 320 ASN A CA 1
ATOM 2420 C C . ASN A 1 320 ? 6.124 -10.402 -12.832 1.00 88.50 320 ASN A C 1
ATOM 2422 O O . ASN A 1 320 ? 5.982 -11.629 -12.840 1.00 88.50 320 ASN A O 1
ATOM 2426 N N . ARG A 1 321 ? 6.945 -9.779 -13.687 1.00 94.69 321 ARG A N 1
ATOM 2427 C CA . ARG A 1 321 ? 7.799 -10.456 -14.679 1.00 94.69 321 ARG A CA 1
ATOM 2428 C C . ARG A 1 321 ? 9.290 -10.244 -14.451 1.00 94.69 321 ARG A C 1
ATOM 2430 O O . ARG A 1 321 ? 10.019 -11.222 -14.520 1.00 94.69 321 ARG A O 1
ATOM 2437 N N . THR A 1 322 ? 9.738 -9.018 -14.189 1.00 94.75 322 THR A N 1
ATOM 2438 C CA . THR A 1 322 ? 11.159 -8.705 -13.907 1.00 94.75 322 THR A CA 1
ATOM 2439 C C . THR A 1 322 ? 11.377 -8.163 -12.492 1.00 94.75 322 THR A C 1
ATOM 2441 O O . THR A 1 322 ? 12.510 -8.002 -12.049 1.00 94.75 322 THR A O 1
ATOM 2444 N N . GLY A 1 323 ? 10.291 -7.891 -11.768 1.00 96.56 323 GLY A N 1
ATOM 2445 C CA . GLY A 1 323 ? 10.311 -7.343 -10.419 1.00 96.56 323 GLY A CA 1
ATOM 2446 C C . GLY A 1 323 ? 8.907 -7.012 -9.914 1.00 96.56 323 GLY A C 1
ATOM 2447 O O . GLY A 1 323 ? 7.910 -7.425 -10.516 1.00 96.56 323 GLY A O 1
ATOM 2448 N N . VAL A 1 324 ? 8.842 -6.270 -8.810 1.00 97.81 324 VAL A N 1
ATOM 2449 C CA . VAL A 1 324 ? 7.603 -5.820 -8.159 1.00 97.81 324 VAL A CA 1
ATOM 2450 C C . VAL A 1 324 ? 7.692 -4.325 -7.864 1.00 97.81 324 VAL A C 1
ATOM 2452 O O . VAL A 1 324 ? 8.691 -3.850 -7.321 1.00 97.81 324 VAL A O 1
ATOM 2455 N N . VAL A 1 325 ? 6.639 -3.586 -8.196 1.00 97.69 325 VAL A N 1
ATOM 2456 C CA . VAL A 1 325 ? 6.503 -2.157 -7.913 1.00 97.69 325 VAL A CA 1
ATOM 2457 C C . VAL A 1 325 ? 5.565 -1.951 -6.723 1.00 97.69 325 VAL A C 1
ATOM 2459 O O . VAL A 1 325 ? 4.464 -2.500 -6.675 1.00 97.69 325 VAL A O 1
ATOM 2462 N N . VAL A 1 326 ? 5.985 -1.140 -5.753 1.00 97.88 326 VAL A N 1
ATOM 2463 C CA . VAL A 1 326 ? 5.208 -0.834 -4.538 1.00 97.88 326 VAL A CA 1
ATOM 2464 C C . VAL A 1 326 ? 5.023 0.674 -4.344 1.00 97.88 326 VAL A C 1
ATOM 2466 O O . VAL A 1 326 ? 5.826 1.458 -4.841 1.00 97.88 326 VAL A O 1
ATOM 2469 N N . PRO A 1 327 ? 4.005 1.141 -3.604 1.00 97.69 327 PRO A N 1
ATOM 2470 C CA . PRO A 1 327 ? 3.877 2.562 -3.289 1.00 97.69 327 PRO A CA 1
ATOM 2471 C C . PRO A 1 327 ? 5.088 3.108 -2.510 1.00 97.69 327 PRO A C 1
ATOM 2473 O O . PRO A 1 327 ? 5.625 2.454 -1.617 1.00 97.69 327 PRO A O 1
ATOM 2476 N N . ALA A 1 328 ? 5.511 4.340 -2.810 1.00 95.06 328 ALA A N 1
ATOM 2477 C CA . ALA A 1 328 ? 6.527 5.024 -2.011 1.00 95.06 328 ALA A CA 1
ATOM 2478 C C . ALA A 1 328 ? 6.028 5.309 -0.585 1.00 95.06 328 ALA A C 1
ATOM 2480 O O . ALA A 1 328 ? 4.843 5.571 -0.377 1.00 95.06 328 ALA A O 1
ATOM 2481 N N . LYS A 1 329 ? 6.953 5.346 0.385 1.00 96.06 329 LYS A N 1
ATOM 2482 C CA . LYS A 1 329 ? 6.670 5.580 1.818 1.00 96.06 329 LYS A CA 1
ATOM 2483 C C . LYS A 1 329 ? 5.812 4.498 2.490 1.00 96.06 329 LYS A C 1
ATOM 2485 O O . LYS A 1 329 ? 5.277 4.739 3.570 1.00 96.06 329 LYS A O 1
ATOM 2490 N N . ASP A 1 330 ? 5.701 3.319 1.879 1.00 97.81 330 ASP A N 1
ATOM 2491 C CA . ASP A 1 330 ? 4.930 2.192 2.401 1.00 97.81 330 ASP A CA 1
ATOM 2492 C C . ASP A 1 330 ? 5.854 1.020 2.771 1.00 97.81 330 ASP A C 1
ATOM 2494 O O . ASP A 1 330 ? 6.197 0.166 1.951 1.00 97.81 330 ASP A O 1
ATOM 2498 N N . ALA A 1 331 ? 6.281 0.999 4.036 1.00 98.19 331 ALA A N 1
ATOM 2499 C CA . ALA A 1 331 ? 7.134 -0.060 4.571 1.00 98.19 331 ALA A CA 1
ATOM 2500 C C . ALA A 1 331 ? 6.438 -1.433 4.573 1.00 98.19 331 ALA A C 1
ATOM 2502 O O . ALA A 1 331 ? 7.087 -2.454 4.356 1.00 98.19 331 ALA A O 1
ATOM 2503 N N . GLN A 1 332 ? 5.114 -1.468 4.758 1.00 98.06 332 GLN A N 1
ATOM 2504 C CA . GLN A 1 332 ? 4.348 -2.713 4.795 1.00 98.06 332 GLN A CA 1
ATOM 2505 C C . GLN A 1 332 ? 4.256 -3.343 3.402 1.00 98.06 332 GLN A C 1
ATOM 2507 O O . GLN A 1 332 ? 4.400 -4.561 3.253 1.00 98.06 332 GLN A O 1
ATOM 2512 N N . ALA A 1 333 ? 4.032 -2.524 2.371 1.00 98.06 333 ALA A N 1
ATOM 2513 C CA . ALA A 1 333 ? 4.037 -2.981 0.986 1.00 98.06 333 ALA A CA 1
ATOM 2514 C C . ALA A 1 333 ? 5.426 -3.491 0.573 1.00 98.06 333 ALA A C 1
ATOM 2516 O O . ALA A 1 333 ? 5.514 -4.562 -0.029 1.00 98.06 333 ALA A O 1
ATOM 2517 N N . LEU A 1 334 ? 6.501 -2.786 0.962 1.00 98.38 334 LEU A N 1
ATOM 2518 C CA . LEU A 1 334 ? 7.883 -3.248 0.772 1.00 98.38 334 LEU A CA 1
ATOM 2519 C C . LEU A 1 334 ? 8.115 -4.614 1.434 1.00 98.38 334 LEU A C 1
ATOM 2521 O O . LEU A 1 334 ? 8.539 -5.547 0.756 1.00 98.38 334 LEU A O 1
ATOM 2525 N N . ALA A 1 335 ? 7.780 -4.765 2.720 1.00 98.50 335 ALA A N 1
ATOM 2526 C CA . ALA A 1 335 ? 7.964 -6.022 3.450 1.00 98.50 335 ALA A CA 1
ATOM 2527 C C . ALA A 1 335 ? 7.184 -7.179 2.811 1.00 98.50 335 ALA A C 1
ATOM 2529 O O . ALA A 1 335 ? 7.719 -8.271 2.619 1.00 98.50 335 ALA A O 1
ATOM 2530 N N . THR A 1 336 ? 5.933 -6.926 2.421 1.00 98.38 336 THR A N 1
ATOM 2531 C CA . THR A 1 336 ? 5.068 -7.924 1.777 1.00 98.38 336 THR A CA 1
ATOM 2532 C C . THR A 1 336 ? 5.638 -8.378 0.433 1.00 98.38 336 THR A C 1
ATOM 2534 O O . THR A 1 336 ? 5.659 -9.577 0.151 1.00 98.38 336 THR A O 1
ATOM 2537 N N . ALA A 1 337 ? 6.120 -7.444 -0.392 1.00 97.88 337 ALA A N 1
ATOM 2538 C CA . ALA A 1 337 ? 6.727 -7.757 -1.683 1.00 97.88 337 ALA A CA 1
ATOM 2539 C C . ALA A 1 337 ? 8.032 -8.550 -1.524 1.00 97.88 337 ALA A C 1
ATOM 2541 O O . ALA A 1 337 ? 8.215 -9.552 -2.214 1.00 97.88 337 ALA A O 1
ATOM 2542 N N . ILE A 1 338 ? 8.893 -8.148 -0.581 1.00 97.94 338 ILE A N 1
ATOM 2543 C CA . ILE A 1 338 ? 10.140 -8.854 -0.258 1.00 97.94 338 ILE A CA 1
ATOM 2544 C C . ILE A 1 338 ? 9.832 -10.294 0.156 1.00 97.94 338 ILE A C 1
ATOM 2546 O O . ILE A 1 338 ? 10.298 -11.233 -0.484 1.00 97.94 338 ILE A O 1
ATOM 2550 N N . LEU A 1 339 ? 8.980 -10.481 1.167 1.00 97.75 339 LEU A N 1
ATOM 2551 C CA . LEU A 1 339 ? 8.616 -11.809 1.665 1.00 97.75 339 LEU A CA 1
ATOM 2552 C C . LEU A 1 339 ? 7.995 -12.685 0.576 1.00 97.75 339 LEU A C 1
ATOM 2554 O O . LEU A 1 339 ? 8.351 -13.854 0.464 1.00 97.75 339 LEU A O 1
ATOM 2558 N N . SER A 1 340 ? 7.131 -12.117 -0.272 1.00 96.38 340 SER A N 1
ATOM 2559 C CA . SER A 1 340 ? 6.515 -12.863 -1.372 1.00 96.38 340 SER A CA 1
ATOM 2560 C C . SER A 1 340 ? 7.533 -13.434 -2.363 1.00 96.38 340 SER A C 1
ATOM 2562 O O . SER A 1 340 ? 7.276 -14.493 -2.936 1.00 96.38 340 SER A O 1
ATOM 2564 N N . LEU A 1 341 ? 8.653 -12.742 -2.595 1.00 95.81 341 LEU A N 1
ATOM 2565 C CA . LEU A 1 341 ? 9.715 -13.220 -3.482 1.00 95.81 341 LEU A CA 1
ATOM 2566 C C . LEU A 1 341 ? 10.628 -14.228 -2.778 1.00 95.81 341 LEU A C 1
ATOM 2568 O O . LEU A 1 341 ? 10.924 -15.271 -3.356 1.00 95.81 341 LEU A O 1
ATOM 2572 N N . LEU A 1 342 ? 10.998 -13.973 -1.520 1.00 94.31 342 LEU A N 1
ATOM 2573 C CA . LEU A 1 342 ? 11.826 -14.894 -0.728 1.00 94.31 342 LEU A CA 1
ATOM 2574 C C . LEU A 1 342 ? 11.128 -16.243 -0.457 1.00 94.31 342 LEU A C 1
ATOM 2576 O O . LEU A 1 342 ? 11.778 -17.268 -0.248 1.00 94.31 342 LEU A O 1
ATOM 2580 N N . GLU A 1 343 ? 9.794 -16.272 -0.437 1.00 94.25 343 GLU A N 1
ATOM 2581 C CA . GLU A 1 343 ? 8.996 -17.500 -0.298 1.00 94.25 343 GLU A CA 1
ATOM 2582 C C . GLU A 1 343 ? 8.953 -18.359 -1.579 1.00 94.25 343 GLU A C 1
ATOM 2584 O O . GLU A 1 343 ? 8.621 -19.544 -1.500 1.00 94.25 343 GLU A O 1
ATOM 2589 N N . ASP A 1 344 ? 9.323 -17.810 -2.744 1.00 94.38 344 ASP A N 1
ATOM 2590 C CA . ASP A 1 344 ? 9.327 -18.516 -4.034 1.00 94.38 344 ASP A CA 1
ATOM 2591 C C . ASP A 1 344 ? 10.649 -18.300 -4.809 1.00 94.38 344 ASP A C 1
ATOM 2593 O O . ASP A 1 344 ? 10.704 -17.530 -5.776 1.00 94.38 344 ASP A O 1
ATOM 2597 N N . PRO A 1 345 ? 11.731 -19.017 -4.435 1.00 91.94 345 PRO A N 1
ATOM 2598 C CA . PRO A 1 345 ? 13.040 -18.873 -5.076 1.00 91.94 345 PRO A CA 1
ATOM 2599 C C . PRO A 1 345 ? 13.040 -19.178 -6.580 1.00 91.94 345 PRO A C 1
ATOM 2601 O O . PRO A 1 345 ? 13.827 -18.604 -7.331 1.00 91.94 345 PRO A O 1
ATOM 2604 N N . ALA A 1 346 ? 12.149 -20.062 -7.045 1.00 93.75 346 ALA A N 1
ATOM 2605 C CA . ALA A 1 346 ? 12.037 -20.394 -8.464 1.00 93.75 346 ALA A CA 1
ATOM 2606 C C . ALA A 1 346 ? 11.475 -19.212 -9.262 1.00 93.75 346 ALA A C 1
ATOM 2608 O O . ALA A 1 346 ? 12.001 -18.871 -10.324 1.00 93.75 346 ALA A O 1
ATOM 2609 N N . ARG A 1 347 ? 10.439 -18.552 -8.731 1.00 94.81 347 ARG A N 1
ATOM 2610 C CA . ARG A 1 347 ? 9.907 -17.308 -9.299 1.00 94.81 347 ARG A CA 1
ATOM 2611 C C . ARG A 1 347 ? 10.942 -16.190 -9.263 1.00 94.81 347 ARG A C 1
ATOM 2613 O O . ARG A 1 347 ? 11.085 -15.491 -10.260 1.00 94.81 347 ARG A O 1
ATOM 2620 N N . MET A 1 348 ? 11.664 -16.043 -8.155 1.00 94.00 348 MET A N 1
ATOM 2621 C CA . MET A 1 348 ? 12.716 -15.037 -7.990 1.00 94.00 348 MET A CA 1
ATOM 2622 C C . MET A 1 348 ? 13.831 -15.215 -9.038 1.00 94.00 348 MET A C 1
ATOM 2624 O O . MET A 1 348 ? 14.180 -14.265 -9.738 1.00 94.00 348 MET A O 1
ATOM 2628 N N . SER A 1 349 ? 14.311 -16.447 -9.234 1.00 93.00 349 SER A N 1
ATOM 2629 C CA . SER A 1 349 ? 15.333 -16.772 -10.239 1.00 93.00 349 SER A CA 1
ATOM 2630 C C . SER A 1 349 ? 14.861 -16.507 -11.675 1.00 93.00 349 SER A C 1
ATOM 2632 O O . SER A 1 349 ? 15.587 -15.894 -12.458 1.00 93.00 349 SER A O 1
ATOM 2634 N N . GLU A 1 350 ? 13.630 -16.897 -12.025 1.00 96.31 350 GLU A N 1
ATOM 2635 C CA . GLU A 1 350 ? 13.082 -16.625 -13.362 1.00 96.31 350 GLU A CA 1
ATOM 2636 C C . GLU A 1 350 ? 12.872 -15.123 -13.603 1.00 96.31 350 GLU A C 1
ATOM 2638 O O . GLU A 1 350 ? 13.167 -14.628 -14.692 1.00 96.31 350 GLU A O 1
ATOM 2643 N N . MET A 1 351 ? 12.416 -14.377 -12.591 1.00 97.62 351 MET A N 1
ATOM 2644 C CA . MET A 1 351 ? 12.297 -12.919 -12.678 1.00 97.62 351 MET A CA 1
ATOM 2645 C C . MET A 1 351 ? 13.649 -12.255 -12.916 1.00 97.62 351 MET A C 1
ATOM 2647 O O . MET A 1 351 ? 13.750 -11.386 -13.777 1.00 97.62 351 MET A O 1
ATOM 2651 N N . GLY A 1 352 ? 14.682 -12.686 -12.193 1.00 96.25 352 GLY A N 1
ATOM 2652 C CA . GLY A 1 352 ? 16.047 -12.208 -12.376 1.00 96.25 352 GLY A CA 1
ATOM 2653 C C . GLY A 1 352 ? 16.590 -12.475 -13.781 1.00 96.25 352 GLY A C 1
ATOM 2654 O O . GLY A 1 352 ? 17.123 -11.579 -14.437 1.00 96.25 352 GLY A O 1
ATOM 2655 N N . ARG A 1 353 ? 16.354 -13.679 -14.317 1.00 96.81 353 ARG A N 1
ATOM 2656 C CA . ARG A 1 353 ? 16.717 -14.035 -15.698 1.00 96.81 353 ARG A CA 1
ATOM 2657 C C . ARG A 1 353 ? 16.032 -13.126 -16.726 1.00 96.81 353 ARG A C 1
ATOM 2659 O O . ARG A 1 353 ? 16.689 -12.618 -17.632 1.00 96.81 353 ARG A O 1
ATOM 2666 N N . LEU A 1 354 ? 14.726 -12.895 -16.579 1.00 97.56 354 LEU A N 1
ATOM 2667 C CA . LEU A 1 354 ? 13.956 -11.999 -17.453 1.00 97.56 354 LEU A CA 1
ATOM 2668 C C . LEU A 1 354 ? 14.385 -10.531 -17.303 1.00 97.56 354 LEU A C 1
ATOM 2670 O O . LEU A 1 354 ? 14.393 -9.786 -18.284 1.00 97.56 354 LEU A O 1
ATOM 2674 N N . ALA A 1 355 ? 14.743 -10.111 -16.088 1.00 96.38 355 ALA A N 1
ATOM 2675 C CA . ALA A 1 355 ? 15.277 -8.784 -15.808 1.00 96.38 355 ALA A CA 1
ATOM 2676 C C . ALA A 1 355 ? 16.584 -8.549 -16.574 1.00 96.38 355 ALA A C 1
ATOM 2678 O O . ALA A 1 355 ? 16.725 -7.516 -17.231 1.00 96.38 355 ALA A O 1
ATOM 2679 N N . ARG A 1 356 ? 17.480 -9.542 -16.587 1.00 95.00 356 ARG A N 1
ATOM 2680 C CA . ARG A 1 356 ? 18.727 -9.502 -17.359 1.00 95.00 356 ARG A CA 1
ATOM 2681 C C . ARG A 1 356 ? 18.494 -9.401 -18.858 1.00 95.00 356 ARG A C 1
ATOM 2683 O O . ARG A 1 356 ? 19.043 -8.502 -19.487 1.00 95.00 356 ARG A O 1
ATOM 2690 N N . GLU A 1 357 ? 17.622 -10.239 -19.418 1.00 94.50 357 GLU A N 1
ATOM 2691 C CA . GLU A 1 357 ? 17.262 -10.160 -20.845 1.00 94.50 357 GLU A CA 1
ATOM 2692 C C . GLU A 1 357 ? 16.723 -8.774 -21.223 1.00 94.50 357 GLU A C 1
ATOM 2694 O O . GLU A 1 357 ? 17.021 -8.243 -22.295 1.00 94.50 357 GLU A O 1
ATOM 2699 N N . LYS A 1 358 ? 15.923 -8.166 -20.338 1.00 94.56 358 LYS A N 1
ATOM 2700 C CA . LYS A 1 358 ? 15.414 -6.808 -20.532 1.00 94.56 358 LYS A CA 1
ATOM 2701 C C . LYS A 1 358 ? 16.533 -5.766 -20.463 1.00 94.56 358 LYS A C 1
ATOM 2703 O O . LYS A 1 358 ? 16.557 -4.879 -21.314 1.00 94.56 358 LYS A O 1
ATOM 2708 N N . ALA A 1 359 ? 17.435 -5.859 -19.486 1.00 93.69 359 ALA A N 1
ATOM 2709 C CA . ALA A 1 359 ? 18.579 -4.956 -19.356 1.00 93.69 359 ALA A CA 1
ATOM 2710 C C . ALA A 1 359 ? 19.455 -4.974 -20.614 1.00 93.69 359 ALA A C 1
ATOM 2712 O O . ALA A 1 359 ? 19.704 -3.921 -21.199 1.00 93.69 359 ALA A O 1
ATOM 2713 N N . GLU A 1 360 ? 19.832 -6.166 -21.078 1.00 91.44 360 GLU A N 1
ATOM 2714 C CA . GLU A 1 360 ? 20.672 -6.367 -22.265 1.00 91.44 360 GLU A CA 1
ATOM 2715 C C . GLU A 1 360 ? 19.992 -5.864 -23.551 1.00 91.44 360 GLU A C 1
ATOM 2717 O O . GLU A 1 360 ? 20.636 -5.255 -24.402 1.00 91.44 360 GLU A O 1
ATOM 2722 N N . ARG A 1 361 ? 18.676 -6.062 -23.699 1.00 91.69 361 ARG A N 1
ATOM 2723 C CA . ARG A 1 361 ? 17.925 -5.629 -24.891 1.00 91.69 361 ARG A CA 1
ATOM 2724 C C . ARG A 1 361 ? 17.653 -4.123 -24.922 1.00 91.69 361 ARG A C 1
ATOM 2726 O O . ARG A 1 361 ? 17.762 -3.480 -25.971 1.00 91.69 361 ARG A O 1
ATOM 2733 N N . ASP A 1 362 ? 17.211 -3.564 -23.799 1.00 91.81 362 ASP A N 1
ATOM 2734 C CA . ASP A 1 362 ? 16.620 -2.225 -23.768 1.00 91.81 362 ASP A CA 1
ATOM 2735 C C . ASP A 1 362 ? 17.607 -1.154 -23.288 1.00 91.81 362 ASP A C 1
ATOM 2737 O O . ASP A 1 362 ? 17.510 -0.019 -23.766 1.00 91.81 362 ASP A O 1
ATOM 2741 N N . TYR A 1 363 ? 18.560 -1.522 -22.422 1.00 93.75 363 TYR A N 1
ATOM 2742 C CA . TYR A 1 363 ? 19.435 -0.618 -21.662 1.00 93.75 363 TYR A CA 1
ATOM 2743 C C . TYR A 1 363 ? 20.936 -0.924 -21.838 1.00 93.75 363 TYR A C 1
ATOM 2745 O O . TYR A 1 363 ? 21.752 -0.589 -20.977 1.00 93.75 363 TYR A O 1
ATOM 2753 N N . ALA A 1 364 ? 21.315 -1.529 -22.967 1.00 92.44 364 ALA A N 1
ATOM 2754 C CA . ALA A 1 364 ? 22.715 -1.667 -23.362 1.00 92.44 364 ALA A CA 1
ATOM 2755 C C . ALA A 1 364 ? 23.395 -0.294 -23.502 1.00 92.44 364 ALA A C 1
ATOM 2757 O O . ALA A 1 364 ? 22.801 0.664 -24.021 1.00 92.44 364 ALA A O 1
ATOM 2758 N N . LEU A 1 365 ? 24.646 -0.188 -23.052 1.00 92.31 365 LEU A N 1
ATOM 2759 C CA . LEU A 1 365 ? 25.384 1.072 -23.077 1.00 92.31 365 LEU A CA 1
ATOM 2760 C C . LEU A 1 365 ? 25.587 1.604 -24.506 1.00 92.31 365 LEU A C 1
ATOM 2762 O O . LEU A 1 365 ? 25.402 2.797 -24.756 1.00 92.31 365 LEU A O 1
ATOM 2766 N N . GLU A 1 366 ? 25.876 0.725 -25.458 1.00 92.00 366 GLU A N 1
ATOM 2767 C CA . GLU A 1 366 ? 26.139 1.055 -26.862 1.00 92.00 366 GLU A CA 1
ATOM 2768 C C . GLU A 1 366 ? 24.922 1.734 -27.502 1.00 92.00 366 GLU A C 1
ATOM 2770 O O . GLU A 1 366 ? 25.042 2.700 -28.261 1.00 92.00 366 GLU A O 1
ATOM 2775 N N . LYS A 1 367 ? 23.716 1.282 -27.138 1.00 93.56 367 LYS A N 1
ATOM 2776 C CA . LYS A 1 367 ? 22.452 1.884 -27.576 1.00 93.56 367 LYS A CA 1
ATOM 2777 C C . LYS A 1 367 ? 22.272 3.292 -27.009 1.00 93.56 367 LYS A C 1
ATOM 2779 O O . LYS A 1 367 ? 21.825 4.187 -27.727 1.00 93.56 367 LYS A O 1
ATOM 2784 N N . CYS A 1 368 ? 22.633 3.508 -25.743 1.00 94.75 368 CYS A N 1
ATOM 2785 C CA . CYS A 1 368 ? 22.608 4.832 -25.118 1.00 94.75 368 CYS A CA 1
ATOM 2786 C C . CYS A 1 368 ? 23.576 5.794 -25.828 1.00 94.75 368 CYS A C 1
ATOM 2788 O O . CYS A 1 368 ? 23.167 6.890 -26.216 1.00 94.75 368 CYS A O 1
ATOM 2790 N N . ILE A 1 369 ? 24.832 5.390 -26.043 1.00 95.19 369 ILE A N 1
ATOM 2791 C CA . ILE A 1 369 ? 25.855 6.221 -26.702 1.00 95.19 369 ILE A CA 1
ATOM 2792 C C . ILE A 1 369 ? 25.438 6.562 -28.137 1.00 95.19 369 ILE A C 1
ATOM 2794 O O . ILE A 1 369 ? 25.360 7.739 -28.490 1.00 95.19 369 ILE A O 1
ATOM 2798 N N . SER A 1 370 ? 25.090 5.554 -28.944 1.00 94.56 370 SER A N 1
ATOM 2799 C CA . SER A 1 370 ? 24.702 5.743 -30.351 1.00 94.56 370 SER A CA 1
ATOM 2800 C C . SER A 1 370 ? 23.451 6.613 -30.516 1.00 94.56 370 SER A C 1
ATOM 2802 O O . SER A 1 370 ? 23.398 7.440 -31.429 1.00 94.56 370 SER A O 1
ATOM 2804 N N . SER A 1 371 ? 22.472 6.504 -29.611 1.00 96.19 371 SER A N 1
ATOM 2805 C CA . SER A 1 371 ? 21.274 7.359 -29.619 1.00 96.19 371 SER A CA 1
ATOM 2806 C C . SER A 1 371 ? 21.605 8.824 -29.316 1.00 96.19 371 SER A C 1
ATOM 2808 O O . SER A 1 371 ? 21.071 9.721 -29.970 1.00 96.19 371 SER A O 1
ATOM 2810 N N . ASN A 1 372 ? 22.504 9.082 -28.356 1.00 97.19 372 ASN A N 1
ATOM 2811 C CA . ASN A 1 372 ? 22.976 10.438 -28.055 1.00 97.19 372 ASN A CA 1
ATOM 2812 C C . ASN A 1 372 ? 23.758 11.022 -29.241 1.00 97.19 372 ASN A C 1
ATOM 2814 O O . ASN A 1 372 ? 23.435 12.114 -29.703 1.00 97.19 372 ASN A O 1
ATOM 2818 N N . ALA A 1 373 ? 24.721 10.272 -29.785 1.00 95.62 373 ALA A N 1
ATOM 2819 C CA . ALA A 1 373 ? 25.509 10.696 -30.942 1.00 95.62 373 ALA A CA 1
ATOM 2820 C C . ALA A 1 373 ? 24.620 11.012 -32.160 1.00 95.62 373 ALA A C 1
ATOM 2822 O O . ALA A 1 373 ? 24.768 12.064 -32.781 1.00 95.62 373 ALA A O 1
ATOM 2823 N N . SER A 1 374 ? 23.637 10.153 -32.451 1.00 96.12 374 SER A N 1
ATOM 2824 C CA . SER A 1 374 ? 22.684 10.355 -33.552 1.00 96.12 374 SER A CA 1
ATOM 2825 C C . SER A 1 374 ? 21.846 11.621 -33.369 1.00 96.12 374 SER A C 1
ATOM 2827 O O . SER A 1 374 ? 21.623 12.358 -34.328 1.00 96.12 374 SER A O 1
ATOM 2829 N N . LEU A 1 375 ? 21.405 11.911 -32.139 1.00 96.56 375 LEU A N 1
ATOM 2830 C CA . LEU A 1 375 ? 20.690 13.151 -31.837 1.00 96.56 375 LEU A CA 1
ATOM 2831 C C . LEU A 1 375 ? 21.574 14.379 -32.080 1.00 96.56 375 LEU A C 1
ATOM 2833 O O . LEU A 1 375 ? 21.104 15.364 -32.647 1.00 96.56 375 LEU A O 1
ATOM 2837 N N . TYR A 1 376 ? 22.836 14.334 -31.656 1.00 96.75 376 TYR A N 1
ATOM 2838 C CA . TYR A 1 376 ? 23.768 15.446 -31.842 1.00 96.75 376 TYR A CA 1
ATOM 2839 C C . TYR A 1 376 ? 23.999 15.748 -33.317 1.00 96.75 376 TYR A C 1
ATOM 2841 O O . TYR A 1 376 ? 23.863 16.902 -33.722 1.00 96.75 376 TYR A O 1
ATOM 2849 N N . LEU A 1 377 ? 24.267 14.716 -34.117 1.00 94.50 377 LEU A N 1
ATOM 2850 C CA . LEU A 1 377 ? 24.447 14.844 -35.563 1.00 94.50 377 LEU A CA 1
ATOM 2851 C C . LEU A 1 377 ? 23.181 15.391 -36.233 1.00 94.50 377 LEU A C 1
ATOM 2853 O O . LEU A 1 377 ? 23.247 16.399 -36.928 1.00 94.50 377 LEU A O 1
ATOM 2857 N N . ALA A 1 378 ? 22.005 14.840 -35.917 1.00 93.81 378 ALA A N 1
ATOM 2858 C CA . ALA A 1 378 ? 20.741 15.318 -36.479 1.00 93.81 378 ALA A CA 1
ATOM 2859 C C . ALA A 1 378 ? 20.445 16.797 -36.149 1.00 93.81 378 ALA A C 1
ATOM 2861 O O . ALA A 1 378 ? 19.852 17.517 -36.958 1.00 93.81 378 ALA A O 1
ATOM 2862 N N . LEU A 1 379 ? 20.830 17.271 -34.958 1.00 93.94 379 LEU A N 1
ATOM 2863 C CA . LEU A 1 379 ? 20.675 18.676 -34.568 1.00 93.94 379 LEU A CA 1
ATOM 2864 C C . LEU A 1 379 ? 21.678 19.593 -35.282 1.00 93.94 379 LEU A C 1
ATOM 2866 O O . LEU A 1 379 ? 21.299 20.708 -35.654 1.00 93.94 379 LEU A O 1
ATOM 2870 N N . LEU A 1 380 ? 22.913 19.131 -35.493 1.00 91.50 380 LEU A N 1
ATOM 2871 C CA . LEU A 1 380 ? 23.932 19.845 -36.268 1.00 91.50 380 LEU A CA 1
ATOM 2872 C C . LEU A 1 380 ? 23.505 19.976 -37.738 1.00 91.50 380 LEU A C 1
ATOM 2874 O O . LEU A 1 380 ? 23.415 21.099 -38.237 1.00 91.50 380 LEU A O 1
ATOM 2878 N N . ASP A 1 381 ? 23.098 18.877 -38.378 1.00 87.69 381 ASP A N 1
ATOM 2879 C CA . ASP A 1 381 ? 22.658 18.844 -39.783 1.00 87.69 381 ASP A CA 1
ATOM 2880 C C . ASP A 1 381 ? 21.442 19.752 -40.021 1.00 87.69 381 ASP A C 1
ATOM 2882 O O . ASP A 1 381 ? 21.381 20.535 -40.973 1.00 87.69 381 ASP A O 1
ATOM 2886 N N . LYS A 1 382 ? 20.464 19.724 -39.105 1.00 84.06 382 LYS A N 1
ATOM 2887 C CA . LYS A 1 382 ? 19.276 20.592 -39.174 1.00 84.06 382 LYS A CA 1
ATOM 2888 C C . LYS A 1 382 ? 19.632 22.076 -39.067 1.00 84.06 382 LYS A C 1
ATOM 2890 O O . LYS A 1 382 ? 18.888 22.918 -39.577 1.00 84.06 382 LYS A O 1
ATOM 2895 N N . ARG A 1 383 ? 20.724 22.422 -38.381 1.00 74.50 383 ARG A N 1
ATOM 2896 C CA . ARG A 1 383 ? 21.206 23.803 -38.246 1.00 74.50 383 ARG A CA 1
ATOM 2897 C C . ARG A 1 383 ? 22.007 24.234 -39.474 1.00 74.50 383 ARG A C 1
ATOM 2899 O O . ARG A 1 383 ? 21.807 25.360 -39.926 1.00 74.50 383 ARG A O 1
ATOM 2906 N N . GLU A 1 384 ? 22.810 23.338 -40.046 1.00 67.12 384 GLU A N 1
ATOM 2907 C CA . GLU A 1 384 ? 23.503 23.536 -41.327 1.00 67.12 384 GLU A CA 1
ATOM 2908 C C . GLU A 1 384 ? 22.488 23.750 -42.474 1.00 67.12 384 GLU A C 1
ATOM 2910 O O . GLU A 1 384 ? 22.621 24.703 -43.240 1.00 67.12 384 GLU A O 1
ATOM 2915 N N . GLY A 1 385 ? 21.379 22.997 -42.503 1.00 54.78 385 GLY A N 1
ATOM 2916 C CA . GLY A 1 385 ? 20.282 23.181 -43.471 1.00 54.78 385 GLY A CA 1
ATOM 2917 C C . GLY A 1 385 ? 19.368 24.397 -43.228 1.00 54.78 385 GLY A C 1
ATOM 2918 O O . GLY A 1 385 ? 18.714 24.878 -44.151 1.00 54.78 385 GLY A O 1
ATOM 2919 N N . ARG A 1 386 ? 19.317 24.940 -42.001 1.00 54.41 386 ARG A N 1
ATOM 2920 C CA . ARG A 1 386 ? 18.548 26.160 -41.657 1.00 54.41 386 ARG A CA 1
ATOM 2921 C C . ARG A 1 386 ? 19.331 27.459 -41.838 1.00 54.41 386 ARG A C 1
ATOM 2923 O O . ARG A 1 386 ? 18.722 28.528 -41.799 1.00 54.41 386 ARG A O 1
ATOM 2930 N N . ALA A 1 387 ? 20.641 27.395 -42.080 1.00 49.66 387 ALA A N 1
ATOM 2931 C CA . ALA A 1 387 ? 21.466 28.572 -42.359 1.00 49.66 387 ALA A CA 1
ATOM 2932 C C . ALA A 1 387 ? 21.034 29.343 -43.632 1.00 49.66 387 ALA A C 1
ATOM 2934 O O . ALA A 1 387 ? 21.486 30.465 -43.838 1.00 49.66 387 ALA A O 1
ATOM 2935 N N . ALA A 1 388 ? 20.109 28.792 -44.432 1.00 39.97 388 ALA A N 1
ATOM 2936 C CA . ALA A 1 388 ? 19.529 29.413 -45.625 1.00 39.97 388 ALA A CA 1
ATOM 2937 C C . ALA A 1 388 ? 18.110 30.010 -45.444 1.00 39.97 388 ALA A C 1
ATOM 2939 O O . ALA A 1 388 ? 17.477 30.369 -46.434 1.00 39.97 388 ALA A O 1
ATOM 2940 N N . GLY A 1 389 ? 17.567 30.148 -44.226 1.00 39.84 389 GLY A N 1
ATOM 2941 C CA . GLY A 1 389 ? 16.194 30.650 -44.093 1.00 39.84 389 GLY A CA 1
ATOM 2942 C C . GLY A 1 389 ? 15.774 31.187 -42.727 1.00 39.84 389 GLY A C 1
ATOM 2943 O O . GLY A 1 389 ? 15.526 30.425 -41.799 1.00 39.84 389 GLY A O 1
ATOM 2944 N N . HIS A 1 390 ? 15.529 32.500 -42.718 1.00 43.34 390 HIS A N 1
ATOM 2945 C CA . HIS A 1 390 ? 14.635 33.270 -41.843 1.00 43.34 390 HIS A CA 1
ATOM 2946 C C . HIS A 1 390 ? 15.109 33.738 -40.452 1.00 43.34 390 HIS A C 1
ATOM 2948 O O . HIS A 1 390 ? 15.092 33.027 -39.446 1.00 43.34 390 HIS A O 1
ATOM 2954 N N . GLU A 1 391 ? 15.340 35.054 -40.394 1.00 49.28 391 GLU A N 1
ATOM 2955 C CA . GLU A 1 391 ? 14.907 35.924 -39.300 1.00 49.28 391 GLU A CA 1
ATOM 2956 C C . GLU A 1 391 ? 13.367 35.983 -39.215 1.00 49.28 391 GLU A C 1
ATOM 2958 O O . GLU A 1 391 ? 12.708 36.067 -40.242 1.00 49.28 391 GLU A O 1
ATOM 2963 N N . ILE A 1 392 ? 12.824 35.931 -37.986 1.00 38.72 392 ILE A N 1
ATOM 2964 C CA . ILE A 1 392 ? 11.545 36.461 -37.426 1.00 38.72 392 ILE A CA 1
ATOM 2965 C C . ILE A 1 392 ? 11.314 35.656 -36.116 1.00 38.72 392 ILE A C 1
ATOM 2967 O O . ILE A 1 392 ? 11.440 34.442 -36.107 1.00 38.72 392 ILE A O 1
ATOM 2971 N N . SER A 1 393 ? 10.997 36.163 -34.916 1.00 44.50 393 SER A N 1
ATOM 2972 C CA . SER A 1 393 ? 10.750 37.507 -34.394 1.00 44.50 393 SER A CA 1
ATOM 2973 C C . SER A 1 393 ? 11.470 37.635 -33.032 1.00 44.50 393 SER A C 1
ATOM 2975 O O . SER A 1 393 ? 11.170 36.907 -32.077 1.00 44.50 393 SER A O 1
ATOM 2977 N N . ARG A 1 394 ? 12.429 38.562 -32.904 1.00 53.09 394 ARG A N 1
ATOM 2978 C CA . ARG A 1 394 ? 13.121 38.832 -31.624 1.00 53.09 394 ARG A CA 1
ATOM 2979 C C . ARG A 1 394 ? 12.168 39.384 -30.551 1.00 53.09 394 ARG A C 1
ATOM 2981 O O . ARG A 1 394 ? 12.325 39.065 -29.375 1.00 53.09 394 ARG A O 1
ATOM 2988 N N . ARG A 1 395 ? 11.139 40.148 -30.946 1.00 48.69 395 ARG A N 1
ATOM 2989 C CA . ARG A 1 395 ? 10.204 40.838 -30.033 1.00 48.69 395 ARG A CA 1
ATOM 2990 C C . ARG A 1 395 ? 9.296 39.902 -29.225 1.00 48.69 395 ARG A C 1
ATOM 2992 O O . ARG A 1 395 ? 9.239 40.049 -28.008 1.00 48.69 395 ARG A O 1
ATOM 2999 N N . ARG A 1 396 ? 8.643 38.903 -29.842 1.00 53.12 396 ARG A N 1
ATOM 3000 C CA . ARG A 1 396 ? 7.804 37.938 -29.090 1.00 53.12 396 ARG A CA 1
ATOM 3001 C C . ARG A 1 396 ? 8.637 37.088 -28.131 1.00 53.12 396 ARG A C 1
ATOM 3003 O O . ARG A 1 396 ? 8.164 36.750 -27.048 1.00 53.12 396 ARG A O 1
ATOM 3010 N N . ARG A 1 397 ? 9.891 36.796 -28.501 1.00 59.25 397 ARG A N 1
ATOM 3011 C CA . ARG A 1 397 ? 10.838 36.026 -27.686 1.00 59.25 397 ARG A CA 1
ATOM 3012 C C . ARG A 1 397 ? 11.314 36.805 -26.455 1.00 59.25 397 ARG A C 1
ATOM 3014 O O . ARG A 1 397 ? 11.396 36.199 -25.392 1.00 59.25 397 ARG A O 1
ATOM 3021 N N . LEU A 1 398 ? 11.564 38.111 -26.596 1.00 60.94 398 LEU A N 1
ATOM 3022 C CA . LEU A 1 398 ? 11.939 39.045 -25.521 1.00 60.94 398 LEU A CA 1
ATOM 3023 C C . LEU A 1 398 ? 10.808 39.278 -24.506 1.00 60.94 398 LEU A C 1
ATOM 3025 O O . LEU A 1 398 ? 11.043 39.182 -23.306 1.00 60.94 398 LEU A O 1
ATOM 3029 N N . LEU A 1 399 ? 9.573 39.500 -24.967 1.00 59.53 399 LEU A N 1
ATOM 3030 C CA . LEU A 1 399 ? 8.404 39.682 -24.090 1.00 59.53 399 LEU A CA 1
ATOM 3031 C C . LEU A 1 399 ? 8.126 38.459 -23.204 1.00 59.53 399 LEU A C 1
ATOM 3033 O O . LEU A 1 399 ? 7.859 38.599 -22.014 1.00 59.53 399 LEU A O 1
ATOM 3037 N N . SER A 1 400 ? 8.253 37.250 -23.757 1.00 58.75 400 SER A N 1
ATOM 3038 C CA . SER A 1 400 ? 8.080 36.019 -22.974 1.00 58.75 400 SER A CA 1
ATOM 3039 C C . SER A 1 400 ? 9.252 35.744 -22.018 1.00 58.75 400 SER A C 1
ATOM 3041 O O . SER A 1 400 ? 9.037 35.161 -20.964 1.00 58.75 400 SER A O 1
ATOM 3043 N N . ILE A 1 401 ? 10.467 36.224 -22.315 1.00 66.81 401 ILE A N 1
ATOM 3044 C CA . ILE A 1 401 ? 11.607 36.192 -21.377 1.00 66.81 401 ILE A CA 1
ATOM 3045 C C . ILE A 1 401 ? 11.355 37.126 -20.180 1.00 66.81 401 ILE A C 1
ATOM 3047 O O . ILE A 1 401 ? 11.569 36.718 -19.041 1.00 66.81 401 ILE A O 1
ATOM 3051 N N . LEU A 1 402 ? 10.858 38.346 -20.422 1.00 68.62 402 LEU A N 1
ATOM 3052 C CA . LEU A 1 402 ? 10.597 39.343 -19.373 1.00 68.62 402 LEU A CA 1
ATOM 3053 C C . LEU A 1 402 ? 9.463 38.929 -18.420 1.00 68.62 402 LEU A C 1
ATOM 3055 O O . LEU A 1 402 ? 9.614 39.050 -17.206 1.00 68.62 402 LEU A O 1
ATOM 3059 N N . LEU A 1 403 ? 8.355 38.391 -18.943 1.00 66.62 403 LEU A N 1
ATOM 3060 C CA . LEU A 1 403 ? 7.229 37.924 -18.118 1.00 66.62 403 LEU A CA 1
ATOM 3061 C C . LEU A 1 403 ? 7.615 36.749 -17.206 1.00 66.62 403 LEU A C 1
ATOM 3063 O O . LEU A 1 403 ? 7.220 36.711 -16.041 1.00 66.62 403 LEU A O 1
ATOM 3067 N N . ILE A 1 404 ? 8.426 35.813 -17.708 1.00 65.12 404 ILE A N 1
ATOM 3068 C CA . ILE A 1 404 ? 8.910 34.677 -16.913 1.00 65.12 404 ILE A CA 1
ATOM 3069 C C . ILE A 1 404 ? 9.920 35.151 -15.856 1.00 65.12 404 ILE A C 1
ATOM 3071 O O . ILE A 1 404 ? 9.839 34.721 -14.706 1.00 65.12 404 ILE A O 1
ATOM 3075 N N . ALA A 1 405 ? 10.819 36.084 -16.196 1.00 67.50 405 ALA A N 1
ATOM 3076 C CA . ALA A 1 405 ? 11.765 36.665 -15.239 1.00 67.50 405 ALA A CA 1
ATOM 3077 C C . ALA A 1 405 ? 11.057 37.375 -14.067 1.00 67.50 405 ALA A C 1
ATOM 3079 O O . ALA A 1 405 ? 11.460 37.209 -12.915 1.00 67.50 405 ALA A O 1
ATOM 3080 N N . ALA A 1 406 ? 9.959 38.093 -14.332 1.00 66.94 406 ALA A N 1
ATOM 3081 C CA . ALA A 1 406 ? 9.128 38.697 -13.288 1.00 66.94 406 ALA A CA 1
ATOM 3082 C C . ALA A 1 406 ? 8.471 37.641 -12.372 1.00 66.94 406 ALA A C 1
ATOM 3084 O O . ALA A 1 406 ? 8.454 37.802 -11.149 1.00 66.94 406 ALA A O 1
ATOM 3085 N N . GLY A 1 407 ? 7.989 36.528 -12.939 1.00 67.12 407 GLY A N 1
ATOM 3086 C CA . GLY A 1 407 ? 7.443 35.399 -12.172 1.00 67.12 407 GLY A CA 1
ATOM 3087 C C . GLY A 1 407 ? 8.483 34.694 -11.287 1.00 67.12 407 GLY A C 1
ATOM 3088 O O . GLY A 1 407 ? 8.192 34.347 -10.137 1.00 67.12 407 GLY A O 1
ATOM 3089 N N . VAL A 1 408 ? 9.716 34.541 -11.783 1.00 70.19 408 VAL A N 1
ATOM 3090 C CA . VAL A 1 408 ? 10.856 34.015 -11.010 1.00 70.19 408 VAL A CA 1
ATOM 3091 C C . VAL A 1 408 ? 11.185 34.942 -9.838 1.00 70.19 408 VAL A C 1
ATOM 3093 O O . VAL A 1 408 ? 11.288 34.467 -8.708 1.00 70.19 408 VAL A O 1
ATOM 3096 N N . LEU A 1 409 ? 11.279 36.256 -10.071 1.00 70.06 409 LEU A N 1
ATOM 3097 C CA . LEU A 1 409 ? 11.577 37.241 -9.024 1.00 70.06 409 LEU A CA 1
ATOM 3098 C C . LEU A 1 409 ? 10.521 37.235 -7.907 1.00 70.06 409 LEU A C 1
ATOM 3100 O O . LEU A 1 409 ? 10.864 37.206 -6.725 1.00 70.06 409 LEU A O 1
ATOM 3104 N N . SER A 1 410 ? 9.238 37.189 -8.274 1.00 67.44 410 SER A N 1
ATOM 3105 C CA . SER A 1 410 ? 8.134 37.063 -7.315 1.00 67.44 410 SER A CA 1
ATOM 3106 C C . SER A 1 410 ? 8.246 35.785 -6.469 1.00 67.44 410 SER A C 1
ATOM 3108 O O . SER A 1 410 ? 8.104 35.828 -5.246 1.00 67.44 410 SER A O 1
ATOM 3110 N N . SER A 1 411 ? 8.586 34.655 -7.097 1.00 64.81 411 SER A N 1
ATOM 3111 C CA . SER A 1 411 ? 8.765 33.370 -6.407 1.00 64.81 411 SER A CA 1
ATOM 3112 C C . SER A 1 411 ? 9.994 33.358 -5.481 1.00 64.81 411 SER A C 1
ATOM 3114 O O . SER A 1 411 ? 9.952 32.742 -4.416 1.00 64.81 411 SER A O 1
ATOM 3116 N N . MET A 1 412 ? 11.070 34.070 -5.837 1.00 69.94 412 MET A N 1
ATOM 3117 C CA . MET A 1 412 ? 12.262 34.231 -4.991 1.00 69.94 412 MET A CA 1
ATOM 3118 C C . MET A 1 412 ? 11.983 35.060 -3.732 1.00 69.94 412 MET A C 1
ATOM 3120 O O . MET A 1 412 ? 12.441 34.686 -2.654 1.00 69.94 412 MET A O 1
ATOM 3124 N N . LEU A 1 413 ? 11.208 36.145 -3.842 1.00 67.62 413 LEU A N 1
ATOM 3125 C CA . LEU A 1 413 ? 10.803 36.958 -2.686 1.00 67.62 413 LEU A CA 1
ATOM 3126 C C . LEU A 1 413 ? 9.940 36.155 -1.704 1.00 67.62 413 LEU A C 1
ATOM 3128 O O . LEU A 1 413 ? 10.134 36.236 -0.493 1.00 67.62 413 LEU A O 1
ATOM 3132 N N . ALA A 1 414 ? 9.035 35.324 -2.224 1.00 66.94 414 ALA A N 1
ATOM 3133 C CA . ALA A 1 414 ? 8.203 34.451 -1.403 1.00 66.94 414 ALA A CA 1
ATOM 3134 C C . ALA A 1 414 ? 9.023 33.354 -0.687 1.00 66.94 414 ALA A C 1
ATOM 3136 O O . ALA A 1 414 ? 8.756 33.045 0.472 1.00 66.94 414 ALA A O 1
ATOM 3137 N N . LEU A 1 415 ? 10.053 32.802 -1.344 1.00 67.88 415 LEU A N 1
ATOM 3138 C CA . LEU A 1 415 ? 10.986 31.850 -0.729 1.00 67.88 415 LEU A CA 1
ATOM 3139 C C . LEU A 1 415 ? 11.884 32.514 0.331 1.00 67.88 415 LEU A C 1
ATOM 3141 O O . LEU A 1 415 ? 12.217 31.889 1.334 1.00 67.88 415 LEU A O 1
ATOM 3145 N N . ALA A 1 416 ? 12.272 33.777 0.139 1.00 68.88 416 ALA A N 1
ATOM 3146 C CA . ALA A 1 416 ? 13.060 34.523 1.118 1.00 68.88 416 ALA A CA 1
ATOM 3147 C C . ALA A 1 416 ? 12.291 34.749 2.436 1.00 68.88 416 ALA A C 1
ATOM 3149 O O . ALA A 1 416 ? 12.867 34.540 3.503 1.00 68.88 416 ALA A O 1
ATOM 3150 N N . ASP A 1 417 ? 10.996 35.092 2.374 1.00 70.69 417 ASP A N 1
ATOM 3151 C CA . ASP A 1 417 ? 10.106 35.162 3.554 1.00 70.69 417 ASP A CA 1
ATOM 3152 C C . ASP A 1 417 ? 10.076 33.824 4.313 1.00 70.69 417 ASP A C 1
ATOM 3154 O O . ASP A 1 417 ? 10.219 33.780 5.537 1.00 70.69 417 ASP A O 1
ATOM 3158 N N . GLU A 1 418 ? 9.969 32.714 3.575 1.00 68.75 418 GLU A N 1
ATOM 3159 C CA . GLU A 1 418 ? 9.964 31.361 4.137 1.00 68.75 418 GLU A CA 1
ATOM 3160 C C . GLU A 1 418 ? 11.299 31.002 4.809 1.00 68.75 418 GLU A C 1
ATOM 3162 O O . GLU A 1 418 ? 11.299 30.389 5.873 1.00 68.75 418 GLU A O 1
ATOM 3167 N N . LEU A 1 419 ? 12.432 31.436 4.247 1.00 72.88 419 LEU A N 1
ATOM 3168 C CA . LEU A 1 419 ? 13.766 31.194 4.805 1.00 72.88 419 LEU A CA 1
ATOM 3169 C C . LEU A 1 419 ? 14.052 32.023 6.064 1.00 72.88 419 LEU A C 1
ATOM 3171 O O . LEU A 1 419 ? 14.568 31.481 7.042 1.00 72.88 419 LEU A O 1
ATOM 3175 N N . VAL A 1 420 ? 13.713 33.317 6.073 1.00 77.94 420 VAL A N 1
ATOM 3176 C CA . VAL A 1 420 ? 13.937 34.205 7.235 1.00 77.94 420 VAL A CA 1
ATOM 3177 C C . VAL A 1 420 ? 13.166 33.708 8.458 1.00 77.94 420 VAL A C 1
ATOM 3179 O O . VAL A 1 420 ? 13.679 33.717 9.580 1.00 77.94 420 VAL A O 1
ATOM 3182 N N . PHE A 1 421 ? 11.947 33.222 8.237 1.00 79.12 421 PHE A N 1
ATOM 3183 C CA . PHE A 1 421 ? 11.066 32.729 9.288 1.00 79.12 421 PHE A CA 1
ATOM 3184 C C . PHE A 1 421 ? 10.985 31.196 9.333 1.00 79.12 421 PHE A C 1
ATOM 3186 O O . PHE A 1 421 ? 10.047 30.654 9.925 1.00 79.12 421 PHE A O 1
ATOM 3193 N N . ALA A 1 422 ? 11.976 30.497 8.767 1.00 79.50 422 ALA A N 1
ATOM 3194 C CA . ALA A 1 422 ? 12.009 29.035 8.705 1.00 79.50 422 ALA A CA 1
ATOM 3195 C C . ALA A 1 422 ? 12.006 28.390 10.096 1.00 79.50 422 ALA A C 1
ATOM 3197 O O . ALA A 1 422 ? 11.340 27.382 10.291 1.00 79.50 422 ALA A O 1
ATOM 3198 N N . ASP A 1 423 ? 12.677 28.996 11.081 1.00 85.38 423 ASP A N 1
ATOM 3199 C CA . ASP A 1 423 ? 12.746 28.468 12.455 1.00 85.38 423 ASP A CA 1
ATOM 3200 C C . ASP A 1 423 ? 12.312 29.477 13.533 1.00 85.38 423 ASP A C 1
ATOM 3202 O O . ASP A 1 423 ? 12.458 29.232 14.729 1.00 85.38 423 ASP A O 1
ATOM 3206 N N . ARG A 1 424 ? 11.768 30.631 13.132 1.00 90.19 424 ARG A N 1
ATOM 3207 C CA . ARG A 1 424 ? 11.410 31.723 14.052 1.00 90.19 424 ARG A CA 1
ATOM 3208 C C . ARG A 1 424 ? 9.908 31.871 14.206 1.00 90.19 424 ARG A C 1
ATOM 3210 O O . ARG A 1 424 ? 9.176 31.842 13.221 1.00 90.19 424 ARG A O 1
ATOM 3217 N N . VAL A 1 425 ? 9.433 32.098 15.423 1.00 90.12 425 VAL A N 1
ATOM 3218 C CA . VAL A 1 425 ? 8.023 32.438 15.661 1.00 90.12 425 VAL A CA 1
ATOM 3219 C C . VAL A 1 425 ? 7.743 33.844 15.113 1.00 90.12 425 VAL A C 1
ATOM 3221 O O . VAL A 1 425 ? 8.581 34.741 15.241 1.00 90.12 425 VAL A O 1
ATOM 3224 N N . PHE A 1 426 ? 6.585 34.039 14.464 1.00 90.00 426 PHE A N 1
ATOM 3225 C CA . PHE A 1 426 ? 6.246 35.355 13.911 1.00 90.00 426 PHE A CA 1
ATOM 3226 C C . PHE A 1 426 ? 6.117 36.410 15.022 1.00 90.00 426 PHE A C 1
ATOM 3228 O O . PHE A 1 426 ? 5.759 36.070 16.154 1.00 90.00 426 PHE A O 1
ATOM 3235 N N . PRO A 1 427 ? 6.397 37.687 14.717 1.00 89.31 427 PRO A N 1
ATOM 3236 C CA . PRO A 1 427 ? 6.266 38.774 15.684 1.00 89.31 427 PRO A CA 1
ATOM 3237 C C . PRO A 1 427 ? 4.854 38.852 16.287 1.00 89.31 427 PRO A C 1
ATOM 3239 O O . PRO A 1 427 ? 3.866 38.675 15.575 1.00 89.31 427 PRO A O 1
ATOM 3242 N N . GLY A 1 428 ? 4.768 39.121 17.594 1.00 87.31 428 GLY A N 1
ATOM 3243 C CA . GLY A 1 428 ? 3.504 39.321 18.313 1.00 87.31 428 GLY A CA 1
ATOM 3244 C C . GLY A 1 428 ? 2.762 38.049 18.758 1.00 87.31 428 GLY A C 1
ATOM 3245 O O . GLY A 1 428 ? 1.663 38.136 19.309 1.00 87.31 428 GLY A O 1
ATOM 3246 N N . VAL A 1 429 ? 3.343 36.858 18.574 1.00 91.75 429 VAL A N 1
ATOM 3247 C CA . VAL A 1 429 ? 2.792 35.600 19.113 1.00 91.75 429 VAL A CA 1
ATOM 3248 C C . VAL A 1 429 ? 3.273 35.356 20.552 1.00 91.75 429 VAL A C 1
ATOM 3250 O O . VAL A 1 429 ? 4.461 35.475 20.852 1.00 91.75 429 VAL A O 1
ATOM 3253 N N . ARG A 1 430 ? 2.351 34.968 21.442 1.00 90.88 430 ARG A N 1
ATOM 3254 C CA . ARG A 1 430 ? 2.566 34.768 22.888 1.00 90.88 430 ARG A CA 1
ATOM 3255 C C . ARG A 1 430 ? 2.091 33.390 23.361 1.00 90.88 430 ARG A C 1
ATOM 3257 O O . ARG A 1 430 ? 1.191 32.807 22.761 1.00 90.88 430 ARG A O 1
ATOM 3264 N N . VAL A 1 431 ? 2.648 32.890 24.466 1.00 87.50 431 VAL A N 1
ATOM 3265 C CA . VAL A 1 431 ? 2.208 31.672 25.177 1.00 87.50 431 VAL A CA 1
ATOM 3266 C C . VAL A 1 431 ? 1.809 32.054 26.598 1.00 87.50 431 VAL A C 1
ATOM 3268 O O . VAL A 1 431 ? 2.663 32.391 27.424 1.00 87.50 431 VAL A O 1
ATOM 3271 N N . GLY A 1 432 ? 0.509 32.029 26.895 1.00 82.38 432 GLY A N 1
ATOM 3272 C CA . GLY A 1 432 ? 0.016 32.641 28.125 1.00 82.38 432 GLY A CA 1
ATOM 3273 C C . GLY A 1 432 ? 0.419 34.128 28.192 1.00 82.38 432 GLY A C 1
ATOM 3274 O O . GLY A 1 432 ? 0.310 34.844 27.195 1.00 82.38 432 GLY A O 1
ATOM 3275 N N . PRO A 1 433 ? 0.968 34.605 29.326 1.00 81.81 433 PRO A N 1
ATOM 3276 C CA . PRO A 1 433 ? 1.478 35.973 29.446 1.00 81.81 433 PRO A CA 1
ATOM 3277 C C . PRO A 1 433 ? 2.875 36.203 28.822 1.00 81.81 433 PRO A C 1
ATOM 3279 O O . PRO A 1 433 ? 3.396 37.309 28.937 1.00 81.81 433 PRO A O 1
ATOM 3282 N N . VAL A 1 434 ? 3.520 35.197 28.216 1.00 86.25 434 VAL A N 1
ATOM 3283 C CA . VAL A 1 434 ? 4.934 35.264 27.787 1.00 86.25 434 VAL A CA 1
ATOM 3284 C C . VAL A 1 434 ? 5.051 35.544 26.285 1.00 86.25 434 VAL A C 1
ATOM 3286 O O . VAL A 1 434 ? 4.508 34.791 25.478 1.00 86.25 434 VAL A O 1
ATOM 3289 N N . ASP A 1 435 ? 5.793 36.587 25.896 1.00 88.31 435 ASP A N 1
ATOM 3290 C CA . ASP A 1 435 ? 6.096 36.890 24.488 1.00 88.31 435 ASP A CA 1
ATOM 3291 C C . ASP A 1 435 ? 7.256 36.035 23.959 1.00 88.31 435 ASP A C 1
ATOM 3293 O O . ASP A 1 435 ? 8.323 35.951 24.574 1.00 88.31 435 ASP A O 1
ATOM 3297 N N . ILE A 1 436 ? 7.034 35.386 22.816 1.00 91.94 436 ILE A N 1
ATOM 3298 C CA . ILE A 1 436 ? 7.999 34.495 22.162 1.00 91.94 436 ILE A CA 1
ATOM 3299 C C . ILE A 1 436 ? 8.277 34.888 20.704 1.00 91.94 436 ILE A C 1
ATOM 3301 O O . ILE A 1 436 ? 8.962 34.144 20.000 1.00 91.94 436 ILE A O 1
ATOM 3305 N N . GLY A 1 437 ? 7.770 36.032 20.232 1.00 89.50 437 GLY A N 1
ATOM 3306 C CA . GLY A 1 437 ? 8.005 36.516 18.870 1.00 89.50 437 GLY A CA 1
ATOM 3307 C C . GLY A 1 437 ? 9.494 36.716 18.557 1.00 89.50 437 GLY A C 1
ATOM 3308 O O . GLY A 1 437 ? 10.299 36.982 19.448 1.00 89.50 437 GLY A O 1
ATOM 3309 N N . PHE A 1 438 ? 9.872 36.559 17.281 1.00 89.81 438 PHE A N 1
ATOM 3310 C CA . PHE A 1 438 ? 11.250 36.627 16.744 1.00 89.81 438 PHE A CA 1
ATOM 3311 C C . PHE A 1 438 ? 12.247 35.573 17.246 1.00 89.81 438 PHE A C 1
ATOM 3313 O O . PHE A 1 438 ? 13.297 35.372 16.620 1.00 89.81 438 PHE A O 1
ATOM 3320 N N . ARG A 1 439 ? 11.932 34.870 18.333 1.00 92.56 439 ARG A N 1
ATOM 3321 C CA . ARG A 1 439 ? 12.766 33.798 18.871 1.00 92.56 439 ARG A CA 1
ATOM 3322 C C . ARG A 1 439 ? 12.709 32.570 17.973 1.00 92.56 439 ARG A C 1
ATOM 3324 O O . ARG A 1 439 ? 11.679 32.268 17.361 1.00 92.56 439 ARG A O 1
ATOM 3331 N N . THR A 1 440 ? 13.822 31.848 17.917 1.00 91.31 440 THR A N 1
ATOM 3332 C CA . THR A 1 440 ? 13.832 30.494 17.355 1.00 91.31 440 THR A CA 1
ATOM 3333 C C . THR A 1 440 ? 12.988 29.559 18.217 1.00 91.31 440 THR A C 1
ATOM 3335 O O . THR A 1 440 ? 12.780 29.815 19.410 1.00 91.31 440 THR A O 1
ATOM 3338 N N . ARG A 1 441 ? 12.520 28.441 17.655 1.00 91.38 441 ARG A N 1
ATOM 3339 C CA . ARG A 1 441 ? 11.767 27.440 18.434 1.00 91.38 441 ARG A CA 1
ATOM 3340 C C . ARG A 1 441 ? 12.565 26.947 19.649 1.00 91.38 441 ARG A C 1
ATOM 3342 O O . ARG A 1 441 ? 12.019 26.825 20.747 1.00 91.38 441 ARG A O 1
ATOM 3349 N N . ALA A 1 442 ? 13.877 26.763 19.492 1.00 86.69 442 ALA A N 1
ATOM 3350 C CA . ALA A 1 442 ? 14.773 26.372 20.580 1.00 86.69 442 ALA A CA 1
ATOM 3351 C C . ALA A 1 442 ? 14.925 27.461 21.663 1.00 86.69 442 ALA A C 1
ATOM 3353 O O . ALA A 1 442 ? 14.929 27.161 22.859 1.00 86.69 442 ALA A O 1
ATOM 3354 N N . GLU A 1 443 ? 15.041 28.736 21.284 1.00 90.50 443 GLU A N 1
ATOM 3355 C CA . GLU A 1 443 ? 15.095 29.860 22.233 1.00 90.50 443 GLU A CA 1
ATOM 3356 C C . GLU A 1 443 ? 13.785 30.038 23.001 1.00 90.50 443 GLU A C 1
ATOM 3358 O O . GLU A 1 443 ? 13.807 30.229 24.218 1.00 90.50 443 GLU A O 1
ATOM 3363 N N . ALA A 1 444 ? 12.650 29.944 22.309 1.00 89.94 444 ALA A N 1
ATOM 3364 C CA . ALA A 1 444 ? 11.333 30.062 22.921 1.00 89.94 444 ALA A CA 1
ATOM 3365 C C . ALA A 1 444 ? 11.057 28.903 23.897 1.00 89.94 444 ALA A C 1
ATOM 3367 O O . ALA A 1 444 ? 10.577 29.128 25.009 1.00 89.94 444 ALA A O 1
ATOM 3368 N N . SER A 1 445 ? 11.439 27.674 23.530 1.00 89.00 445 SER A N 1
ATOM 3369 C CA . SER A 1 445 ? 11.287 26.495 24.393 1.00 89.00 445 SER A CA 1
ATOM 3370 C C . SER A 1 445 ? 12.154 26.583 25.655 1.00 89.00 445 SER A C 1
ATOM 3372 O O . SER A 1 445 ? 11.675 26.317 26.763 1.00 89.00 445 SER A O 1
ATOM 3374 N N . ARG A 1 446 ? 13.411 27.038 25.527 1.00 88.25 446 ARG A N 1
ATOM 3375 C CA . ARG A 1 446 ? 14.309 27.258 26.677 1.00 88.25 446 ARG A CA 1
ATOM 3376 C C . ARG A 1 446 ? 13.765 28.307 27.645 1.00 88.25 446 ARG A C 1
ATOM 3378 O O . ARG A 1 446 ? 13.833 28.098 28.855 1.00 88.25 446 ARG A O 1
ATOM 3385 N N . GLU A 1 447 ? 13.209 29.404 27.135 1.00 87.75 447 GLU A N 1
ATOM 3386 C CA . GLU A 1 447 ? 12.615 30.455 27.969 1.00 87.75 447 GLU A CA 1
ATOM 3387 C C . GLU A 1 447 ? 11.414 29.939 28.765 1.00 87.75 447 GLU A C 1
ATOM 3389 O O . GLU A 1 447 ? 11.357 30.090 29.987 1.00 87.75 447 GLU A O 1
ATOM 3394 N N . LEU A 1 448 ? 10.485 29.256 28.091 1.00 86.75 448 LEU A N 1
ATOM 3395 C CA . LEU A 1 448 ? 9.290 28.710 28.729 1.00 86.75 448 LEU A CA 1
ATOM 3396 C C . LEU A 1 448 ? 9.649 27.658 29.793 1.00 86.75 448 LEU A C 1
ATOM 3398 O O . LEU A 1 448 ? 9.103 27.670 30.896 1.00 86.75 448 LEU A O 1
ATOM 3402 N N . THR A 1 449 ? 10.630 26.801 29.497 1.00 86.31 449 THR A N 1
ATOM 3403 C CA . THR A 1 449 ? 11.150 25.794 30.437 1.00 86.31 449 THR A CA 1
ATOM 3404 C C . THR A 1 449 ? 11.775 26.449 31.671 1.00 86.31 449 THR A C 1
ATOM 3406 O O . THR A 1 449 ? 11.509 26.035 32.801 1.00 86.31 449 THR A O 1
ATOM 3409 N N . ARG A 1 450 ? 12.558 27.520 31.483 1.00 85.50 450 ARG A N 1
ATOM 3410 C CA . ARG A 1 450 ? 13.178 28.277 32.581 1.00 85.50 450 ARG A CA 1
ATOM 3411 C C . ARG A 1 450 ? 12.129 28.876 33.522 1.00 85.50 450 ARG A C 1
ATOM 3413 O O . ARG A 1 450 ? 12.295 28.791 34.741 1.00 85.50 450 ARG A O 1
ATOM 3420 N N . LEU A 1 451 ? 11.058 29.456 32.977 1.00 84.06 451 LEU A N 1
ATOM 3421 C CA . LEU A 1 451 ? 9.978 30.062 33.765 1.00 84.06 451 LEU A CA 1
ATOM 3422 C C . LEU A 1 451 ? 9.192 29.031 34.585 1.00 84.06 451 LEU A C 1
ATOM 3424 O O . LEU A 1 451 ? 8.818 29.321 35.721 1.00 84.06 451 LEU A O 1
ATOM 3428 N N . LEU A 1 452 ? 8.976 27.831 34.042 1.00 82.62 452 LEU A N 1
ATOM 3429 C CA . LEU A 1 452 ? 8.305 26.736 34.751 1.00 82.62 452 LEU A CA 1
ATOM 3430 C C . LEU A 1 452 ? 9.195 26.095 35.830 1.00 82.62 452 LEU A C 1
ATOM 3432 O O . LEU A 1 452 ? 8.681 25.647 36.853 1.00 82.62 452 LEU A O 1
ATOM 3436 N N . ALA A 1 453 ? 10.517 26.065 35.635 1.00 80.38 453 ALA A N 1
ATOM 3437 C CA . ALA A 1 453 ? 11.455 25.429 36.563 1.00 80.38 453 ALA A CA 1
ATOM 3438 C C . ALA A 1 453 ? 11.825 26.296 37.782 1.00 80.38 453 ALA A C 1
ATOM 3440 O O . ALA A 1 453 ? 12.021 25.762 38.869 1.00 80.38 453 ALA A O 1
ATOM 3441 N N . ARG A 1 454 ? 11.937 27.625 37.627 1.00 76.12 454 ARG A N 1
ATOM 3442 C CA . ARG A 1 454 ? 12.456 28.522 38.685 1.00 76.12 454 ARG A CA 1
ATOM 3443 C C . ARG A 1 454 ? 11.424 28.988 39.722 1.00 76.12 454 ARG A C 1
ATOM 3445 O O . ARG A 1 454 ? 11.802 29.651 40.685 1.00 76.12 454 ARG A O 1
ATOM 3452 N N . ARG A 1 455 ? 10.131 28.705 39.539 1.00 79.44 455 ARG A N 1
ATOM 3453 C CA . ARG A 1 455 ? 9.063 29.238 40.407 1.00 79.44 455 ARG A CA 1
ATOM 3454 C C . ARG A 1 455 ? 8.715 28.305 41.571 1.00 79.44 455 ARG A C 1
ATOM 3456 O O . ARG A 1 455 ? 8.792 27.086 41.451 1.00 79.44 455 ARG A O 1
ATOM 3463 N N . ARG A 1 456 ? 8.308 28.906 42.699 1.00 83.75 456 ARG A N 1
ATOM 3464 C CA . ARG A 1 456 ? 7.883 28.200 43.923 1.00 83.75 456 ARG A CA 1
ATOM 3465 C C . ARG A 1 456 ? 6.655 27.302 43.662 1.00 83.75 456 ARG A C 1
ATOM 3467 O O . ARG A 1 456 ? 5.863 27.633 42.779 1.00 83.75 456 ARG A O 1
ATOM 3474 N N . PRO A 1 457 ? 6.468 26.209 44.430 1.00 86.06 457 PRO A N 1
ATOM 3475 C CA . PRO A 1 457 ? 5.292 25.352 44.300 1.00 86.06 457 PRO A CA 1
ATOM 3476 C C . PRO A 1 457 ? 3.976 26.115 44.529 1.00 86.06 457 PRO A C 1
ATOM 3478 O O . PRO A 1 457 ? 3.896 26.951 45.430 1.00 86.06 457 PRO A O 1
ATOM 3481 N N . ILE A 1 458 ? 2.938 25.779 43.759 1.00 88.56 458 ILE A N 1
ATOM 3482 C CA . ILE A 1 458 ? 1.574 26.324 43.877 1.00 88.56 458 ILE A CA 1
ATOM 3483 C C . ILE A 1 458 ? 0.703 25.370 44.696 1.00 88.56 458 ILE A C 1
ATOM 3485 O O . ILE A 1 458 ? 0.808 24.151 44.549 1.00 88.56 458 ILE A O 1
ATOM 3489 N N . LEU A 1 459 ? -0.175 25.912 45.544 1.00 90.19 459 LEU A N 1
ATOM 3490 C CA . LEU A 1 459 ? -1.149 25.137 46.313 1.00 90.19 459 LEU A CA 1
ATOM 3491 C C . LEU A 1 459 ? -2.411 24.848 45.480 1.00 90.19 459 LEU A C 1
ATOM 3493 O O . LEU A 1 459 ? -3.110 25.766 45.064 1.00 90.19 459 LEU A O 1
ATOM 3497 N N . LEU A 1 460 ? -2.718 23.574 45.260 1.00 89.50 460 LEU A N 1
ATOM 3498 C CA . LEU A 1 460 ? -3.933 23.078 44.618 1.00 89.50 460 LEU A CA 1
ATOM 3499 C C . LEU A 1 460 ? -4.976 22.704 45.679 1.00 89.50 460 LEU A C 1
ATOM 3501 O O . LEU A 1 460 ? -4.657 21.934 46.587 1.00 89.50 460 LEU A O 1
ATOM 3505 N N . VAL A 1 461 ? -6.204 23.220 45.568 1.00 90.06 461 VAL A N 1
ATOM 3506 C CA . VAL A 1 461 ? -7.261 23.063 46.592 1.00 90.06 461 VAL A CA 1
ATOM 3507 C C . VAL A 1 461 ? -8.571 22.556 45.973 1.00 90.06 461 VAL A C 1
ATOM 3509 O O . VAL A 1 461 ? -8.940 22.982 44.877 1.00 90.06 461 VAL A O 1
ATOM 3512 N N . THR A 1 462 ? -9.284 21.642 46.643 1.00 87.38 462 THR A N 1
ATOM 3513 C CA . THR A 1 462 ? -10.647 21.240 46.234 1.00 87.38 462 THR A CA 1
ATOM 3514 C C . THR A 1 462 ? -11.689 22.315 46.550 1.00 87.38 462 THR A C 1
ATOM 3516 O O . THR A 1 462 ? -11.497 23.067 47.502 1.00 87.38 462 THR A O 1
ATOM 3519 N N . PRO A 1 463 ? -12.816 22.404 45.810 1.00 82.75 463 PRO A N 1
ATOM 3520 C CA . PRO A 1 463 ? -13.838 23.423 46.072 1.00 82.75 463 PRO A CA 1
ATOM 3521 C C . PRO A 1 463 ? -14.415 23.394 47.496 1.00 82.75 463 PRO A C 1
ATOM 3523 O O . PRO A 1 463 ? -14.821 24.426 48.010 1.00 82.75 463 PRO A O 1
ATOM 3526 N N . ASP A 1 464 ? -14.434 22.223 48.134 1.00 80.31 464 ASP A N 1
ATOM 3527 C CA . ASP A 1 464 ? -14.899 22.006 49.511 1.00 80.31 464 ASP A CA 1
ATOM 3528 C C . ASP A 1 464 ? -13.774 22.081 50.562 1.00 80.31 464 ASP A C 1
ATOM 3530 O O . ASP A 1 464 ? -14.003 21.814 51.738 1.00 80.31 464 ASP A O 1
ATOM 3534 N N . GLY A 1 465 ? -12.542 22.400 50.150 1.00 80.69 465 GLY A N 1
ATOM 3535 C CA . GLY A 1 465 ? -11.376 22.518 51.028 1.00 80.69 465 GLY A CA 1
ATOM 3536 C C . GLY A 1 465 ? -10.861 21.204 51.628 1.00 80.69 465 GLY A C 1
ATOM 3537 O O . GLY A 1 465 ? -9.865 21.235 52.353 1.00 80.69 465 GLY A O 1
ATOM 3538 N N . SER A 1 466 ? -11.493 20.068 51.315 1.00 79.38 466 SER A N 1
ATOM 3539 C CA . SER A 1 466 ? -11.188 18.749 51.887 1.00 79.38 466 SER A CA 1
ATOM 3540 C C . SER A 1 466 ? -9.809 18.205 51.497 1.00 79.38 466 SER A C 1
ATOM 3542 O O . SER A 1 466 ? -9.222 17.427 52.245 1.00 79.38 466 SER A O 1
ATOM 3544 N N . HIS A 1 467 ? -9.252 18.637 50.360 1.00 83.31 467 HIS A N 1
ATOM 3545 C CA . HIS A 1 467 ? -7.911 18.261 49.916 1.00 83.31 467 HIS A CA 1
ATOM 3546 C C . HIS A 1 467 ? -7.077 19.476 49.501 1.00 83.31 467 HIS A C 1
ATOM 3548 O O . HIS A 1 467 ? -7.536 20.364 48.778 1.00 83.31 467 HIS A O 1
ATOM 3554 N N . LYS A 1 468 ? -5.807 19.470 49.922 1.00 88.31 468 LYS A N 1
ATOM 3555 C CA . LYS A 1 468 ? -4.783 20.461 49.569 1.00 88.31 468 LYS A CA 1
ATOM 3556 C C . LYS A 1 468 ? -3.505 19.748 49.139 1.00 88.31 468 LYS A C 1
ATOM 3558 O O . LYS A 1 468 ? -3.078 18.810 49.806 1.00 88.31 468 LYS A O 1
ATOM 3563 N N . ALA A 1 469 ? -2.875 20.197 48.058 1.00 86.69 469 ALA A N 1
ATOM 3564 C CA . ALA A 1 469 ? -1.629 19.613 47.569 1.00 86.69 469 ALA A CA 1
ATOM 3565 C C . ALA A 1 469 ? -0.694 20.659 46.965 1.00 86.69 469 ALA A C 1
ATOM 3567 O O . ALA A 1 469 ? -1.146 21.589 46.309 1.00 86.69 469 ALA A O 1
ATOM 3568 N N . LYS A 1 470 ? 0.619 20.504 47.146 1.00 89.12 470 LYS A N 1
ATOM 3569 C CA . LYS A 1 470 ? 1.617 21.362 46.491 1.00 89.12 470 LYS A CA 1
ATOM 3570 C C . LYS A 1 470 ? 1.994 20.772 45.134 1.00 89.12 470 LYS A C 1
ATOM 3572 O O . LYS A 1 470 ? 2.322 19.593 45.043 1.00 89.12 470 LYS A O 1
ATOM 3577 N N . VAL A 1 471 ? 1.978 21.599 44.096 1.00 86.62 471 VAL A N 1
ATOM 3578 C CA . VAL A 1 471 ? 2.373 21.239 42.727 1.00 86.62 471 VAL A CA 1
ATOM 3579 C C . VAL A 1 471 ? 3.618 22.035 42.368 1.00 86.62 471 VAL A C 1
ATOM 3581 O O . VAL A 1 471 ? 3.686 23.209 42.706 1.00 86.62 471 VAL A O 1
ATOM 3584 N N . ASN A 1 472 ? 4.593 21.427 41.691 1.00 85.56 472 ASN A N 1
ATOM 3585 C CA . ASN A 1 472 ? 5.780 22.114 41.166 1.00 85.56 472 ASN A CA 1
ATOM 3586 C C . ASN A 1 472 ? 5.612 22.422 39.673 1.00 85.56 472 ASN A C 1
ATOM 3588 O O . ASN A 1 472 ? 5.045 21.610 38.940 1.00 85.56 472 ASN A O 1
ATOM 3592 N N . GLY A 1 473 ? 6.162 23.537 39.187 1.00 77.69 473 GLY A N 1
ATOM 3593 C CA . GLY A 1 473 ? 6.017 23.927 37.779 1.00 77.69 473 GLY A CA 1
ATOM 3594 C C . GLY A 1 473 ? 6.655 22.917 36.820 1.00 77.69 473 GLY A C 1
ATOM 3595 O O . GLY A 1 473 ? 6.057 22.559 35.807 1.00 77.69 473 GLY A O 1
ATOM 3596 N N . SER A 1 474 ? 7.797 22.339 37.208 1.00 77.12 474 SER A N 1
ATOM 3597 C CA . SER A 1 474 ? 8.463 21.237 36.495 1.00 77.12 474 SER A CA 1
ATOM 3598 C C . SER A 1 474 ? 7.624 19.955 36.414 1.00 77.12 474 SER A C 1
ATOM 3600 O O . SER A 1 474 ? 7.783 19.166 35.487 1.00 77.12 474 SER A O 1
ATOM 3602 N N . SER A 1 475 ? 6.694 19.746 37.350 1.00 76.94 475 SER A N 1
ATOM 3603 C CA . SER A 1 475 ? 5.845 18.551 37.383 1.00 76.94 475 SER A CA 1
ATOM 3604 C C . SER A 1 475 ? 4.607 18.655 36.485 1.00 76.94 475 SER A C 1
ATOM 3606 O O . SER A 1 475 ? 3.957 17.641 36.221 1.00 76.94 475 SER A O 1
ATOM 3608 N N . LEU A 1 476 ? 4.275 19.841 35.961 1.00 75.75 476 LEU A N 1
ATOM 3609 C CA . LEU A 1 476 ? 3.085 20.050 35.126 1.00 75.75 476 LEU A CA 1
ATOM 3610 C C . LEU A 1 476 ? 3.126 19.326 33.776 1.00 75.75 476 LEU A C 1
ATOM 3612 O O . LEU A 1 476 ? 2.087 19.212 33.131 1.00 75.75 476 LEU A O 1
ATOM 3616 N N . GLY A 1 477 ? 4.292 18.823 33.352 1.00 72.88 477 GLY A N 1
ATOM 3617 C CA . GLY A 1 477 ? 4.434 18.092 32.089 1.00 72.88 477 GLY A CA 1
ATOM 3618 C C . GLY A 1 477 ? 4.024 18.924 30.871 1.00 72.88 477 GLY A C 1
ATOM 3619 O O . GLY A 1 477 ? 3.464 18.400 29.906 1.00 72.88 477 GLY A O 1
ATOM 3620 N N . VAL A 1 478 ? 4.249 20.241 30.938 1.00 79.12 478 VAL A N 1
ATOM 3621 C CA . VAL A 1 478 ? 4.069 21.131 29.792 1.00 79.12 478 VAL A CA 1
ATOM 3622 C C . VAL A 1 478 ? 5.090 20.726 28.743 1.00 79.12 478 VAL A C 1
ATOM 3624 O O . VAL A 1 478 ? 6.294 20.841 28.959 1.00 79.12 478 VAL A O 1
ATOM 3627 N N . ASP A 1 479 ? 4.591 20.246 27.612 1.00 81.44 479 ASP A N 1
ATOM 3628 C CA . ASP A 1 479 ? 5.413 19.956 26.451 1.00 81.44 479 ASP A CA 1
ATOM 3629 C C . ASP A 1 479 ? 5.738 21.289 25.775 1.00 81.44 479 ASP A C 1
ATOM 3631 O O . ASP A 1 479 ? 5.004 21.789 24.917 1.00 81.44 479 ASP A O 1
ATOM 3635 N N . THR A 1 480 ? 6.804 21.923 26.259 1.00 83.50 480 THR A N 1
ATOM 3636 C CA . THR A 1 480 ? 7.241 23.232 25.778 1.00 83.50 480 THR A CA 1
ATOM 3637 C C . THR A 1 480 ? 7.537 23.178 24.285 1.00 83.50 480 THR A C 1
ATOM 3639 O O . THR A 1 480 ? 7.144 24.092 23.570 1.00 83.50 480 THR A O 1
ATOM 3642 N N . ALA A 1 481 ? 8.100 22.077 23.780 1.00 82.75 481 ALA A N 1
ATOM 3643 C CA . ALA A 1 481 ? 8.320 21.882 22.352 1.00 82.75 481 ALA A CA 1
ATOM 3644 C C . ALA A 1 481 ? 7.003 21.921 21.561 1.00 82.75 481 ALA A C 1
ATOM 3646 O O . ALA A 1 481 ? 6.883 22.688 20.607 1.00 82.75 481 ALA A O 1
ATOM 3647 N N . ARG A 1 482 ? 5.977 21.180 21.993 1.00 83.31 482 ARG A N 1
ATOM 3648 C CA . ARG A 1 482 ? 4.665 21.160 21.324 1.00 83.31 482 ARG A CA 1
ATOM 3649 C C . ARG A 1 482 ? 3.933 22.500 21.376 1.00 83.31 482 ARG A C 1
ATOM 3651 O O . ARG A 1 482 ? 3.292 22.882 20.399 1.00 83.31 482 ARG A O 1
ATOM 3658 N N . VAL A 1 483 ? 3.987 23.206 22.503 1.00 85.88 483 VAL A N 1
ATOM 3659 C CA . VAL A 1 483 ? 3.342 24.525 22.642 1.00 85.88 483 VAL A CA 1
ATOM 3660 C C . VAL A 1 483 ? 4.030 25.559 21.748 1.00 85.88 483 VAL A C 1
ATOM 3662 O O . VAL A 1 483 ? 3.354 26.345 21.083 1.00 85.88 483 VAL A O 1
ATOM 3665 N N . ILE A 1 484 ? 5.362 25.521 21.672 1.00 90.56 484 ILE A N 1
ATOM 3666 C CA . ILE A 1 484 ? 6.131 26.371 20.762 1.00 90.56 484 ILE A CA 1
ATOM 3667 C C . ILE A 1 484 ? 5.870 26.009 19.298 1.00 90.56 484 ILE A C 1
ATOM 3669 O O . ILE A 1 484 ? 5.757 26.909 18.471 1.00 90.56 484 ILE A O 1
ATOM 3673 N N . GLU A 1 485 ? 5.685 24.731 18.973 1.00 88.31 485 GLU A N 1
ATOM 3674 C CA . GLU A 1 485 ? 5.309 24.312 17.621 1.00 88.31 485 GLU A CA 1
ATOM 3675 C C . GLU A 1 485 ? 3.920 24.849 17.232 1.00 88.31 485 GLU A C 1
ATOM 3677 O O . GLU A 1 485 ? 3.742 25.412 16.153 1.00 88.31 485 GLU A O 1
ATOM 3682 N N . ALA A 1 486 ? 2.939 24.793 18.138 1.00 86.12 486 ALA A N 1
ATOM 3683 C CA . ALA A 1 486 ? 1.622 25.393 17.905 1.00 86.12 486 ALA A CA 1
ATOM 3684 C C . ALA A 1 486 ? 1.698 26.918 17.698 1.00 86.12 486 ALA A C 1
ATOM 3686 O O . ALA A 1 486 ? 0.969 27.471 16.870 1.00 86.12 486 ALA A O 1
ATOM 3687 N N . ALA A 1 487 ? 2.596 27.595 18.417 1.00 88.50 487 ALA A N 1
ATOM 3688 C CA . ALA A 1 487 ? 2.847 29.019 18.237 1.00 88.50 487 ALA A CA 1
ATOM 3689 C C . ALA A 1 487 ? 3.556 29.339 16.921 1.00 88.50 487 ALA A C 1
ATOM 3691 O O . ALA A 1 487 ? 3.203 30.301 16.239 1.00 88.50 487 ALA A O 1
ATOM 3692 N N . TYR A 1 488 ? 4.508 28.502 16.523 1.00 90.38 488 TYR A N 1
ATOM 3693 C CA . TYR A 1 488 ? 5.170 28.586 15.233 1.00 90.38 488 TYR A CA 1
ATOM 3694 C C . TYR A 1 488 ? 4.165 28.419 14.081 1.00 90.38 488 TYR A C 1
ATOM 3696 O O . TYR A 1 488 ? 4.223 29.156 13.104 1.00 90.38 488 TYR A O 1
ATOM 3704 N N . LEU A 1 489 ? 3.160 27.552 14.190 1.00 88.62 489 LEU A N 1
ATOM 3705 C CA . LEU A 1 489 ? 2.188 27.338 13.107 1.00 88.62 489 LEU A CA 1
ATOM 3706 C C . LEU A 1 489 ? 1.202 28.505 12.862 1.00 88.62 489 LEU A C 1
ATOM 3708 O O . LEU A 1 489 ? 0.542 28.536 11.813 1.00 88.62 489 LEU A O 1
ATOM 3712 N N . LYS A 1 490 ? 1.096 29.486 13.770 1.00 85.81 490 LYS A N 1
ATOM 3713 C CA . LYS A 1 490 ? 0.230 30.669 13.588 1.00 85.81 490 LYS A CA 1
ATOM 3714 C C . LYS A 1 490 ? 0.678 31.508 12.390 1.00 85.81 490 LYS A C 1
ATOM 3716 O O . LYS A 1 490 ? 1.858 31.814 12.253 1.00 85.81 490 LYS A O 1
ATOM 3721 N N . GLY A 1 491 ? -0.246 31.854 11.485 1.00 79.56 491 GLY A N 1
ATOM 3722 C CA . GLY A 1 491 ? 0.085 32.578 10.249 1.00 79.56 491 GLY A CA 1
ATOM 3723 C C . GLY A 1 491 ? 0.863 31.756 9.206 1.00 79.56 491 GLY A C 1
ATOM 3724 O O . GLY A 1 491 ? 1.313 32.305 8.192 1.00 79.56 491 GLY A O 1
ATOM 3725 N N . ARG A 1 492 ? 1.042 30.445 9.424 1.00 83.50 492 ARG A N 1
ATOM 3726 C CA . ARG A 1 492 ? 1.665 29.500 8.471 1.00 83.50 492 ARG A CA 1
ATOM 3727 C C . ARG A 1 492 ? 0.674 28.509 7.865 1.00 83.50 492 ARG A C 1
ATOM 3729 O O . ARG A 1 492 ? 0.993 27.876 6.865 1.00 83.50 492 ARG A O 1
ATOM 3736 N N . THR A 1 493 ? -0.526 28.405 8.427 1.00 76.62 493 THR A N 1
ATOM 3737 C CA . THR A 1 493 ? -1.542 27.419 8.041 1.00 76.62 493 THR A CA 1
ATOM 3738 C C . THR A 1 493 ? -2.777 28.093 7.429 1.00 76.62 493 THR A C 1
ATOM 3740 O O . THR A 1 493 ? -3.082 29.247 7.720 1.00 76.62 493 THR A O 1
ATOM 3743 N N . GLY A 1 494 ? -3.480 27.388 6.536 1.00 73.06 494 GLY A N 1
ATOM 3744 C CA . GLY A 1 494 ? -4.666 27.903 5.837 1.00 73.06 494 GLY A CA 1
ATOM 3745 C C . GLY A 1 494 ? -4.377 28.662 4.533 1.00 73.06 494 GLY A C 1
ATOM 3746 O O . GLY A 1 494 ? -3.238 28.751 4.071 1.00 73.06 494 GLY A O 1
ATOM 3747 N N . ALA A 1 495 ? -5.439 29.185 3.910 1.00 70.31 495 ALA A N 1
ATOM 3748 C CA . ALA A 1 495 ? -5.354 29.921 2.648 1.00 70.31 495 ALA A CA 1
ATOM 3749 C C . ALA A 1 495 ? -4.535 31.218 2.788 1.00 70.31 495 ALA A C 1
ATOM 3751 O O . ALA A 1 495 ? -4.502 31.836 3.853 1.00 70.31 495 ALA A O 1
ATOM 3752 N N . LEU A 1 496 ? -3.901 31.657 1.695 1.00 71.44 496 LEU A N 1
ATOM 3753 C CA . LEU A 1 496 ? -2.984 32.804 1.690 1.00 71.44 496 LEU A CA 1
ATOM 3754 C C . LEU A 1 496 ? -3.571 34.089 2.322 1.00 71.44 496 LEU A C 1
ATOM 3756 O O . LEU A 1 496 ? -2.884 34.666 3.166 1.00 71.44 496 LEU A O 1
ATOM 3760 N N . PRO A 1 497 ? -4.825 34.509 2.036 1.00 72.88 497 PRO A N 1
ATOM 3761 C CA . PRO A 1 497 ? -5.391 35.715 2.652 1.00 72.88 497 PRO A CA 1
ATOM 3762 C C . PRO A 1 497 ? -5.508 35.600 4.175 1.00 72.88 497 PRO A C 1
ATOM 3764 O O . PRO A 1 497 ? -5.205 36.540 4.905 1.00 72.88 497 PRO A O 1
ATOM 3767 N N . ARG A 1 498 ? -5.875 34.411 4.667 1.00 79.69 498 ARG A N 1
ATOM 3768 C CA . ARG A 1 498 ? -5.975 34.122 6.099 1.00 79.69 498 ARG A CA 1
ATOM 3769 C C . ARG A 1 498 ? -4.606 34.140 6.772 1.00 79.69 498 ARG A C 1
ATOM 3771 O O . ARG A 1 498 ? -4.480 34.697 7.854 1.00 79.69 498 ARG A O 1
ATOM 3778 N N . ARG A 1 499 ? -3.574 33.590 6.126 1.00 82.06 499 ARG A N 1
ATOM 3779 C CA . ARG A 1 499 ? -2.195 33.626 6.640 1.00 82.06 499 ARG A CA 1
ATOM 3780 C C . ARG A 1 499 ? -1.697 35.058 6.818 1.00 82.06 499 ARG A C 1
ATOM 3782 O O . ARG A 1 499 ? -1.122 35.374 7.854 1.00 82.06 499 ARG A O 1
ATOM 3789 N N . VAL A 1 500 ? -1.931 35.914 5.822 1.00 79.31 500 VAL A N 1
ATOM 3790 C CA . VAL A 1 500 ? -1.554 37.335 5.874 1.00 79.31 500 VAL A CA 1
ATOM 3791 C C . VAL A 1 500 ? -2.337 38.061 6.968 1.00 79.31 500 VAL A C 1
ATOM 3793 O O . VAL A 1 500 ? -1.734 38.763 7.776 1.00 79.31 500 VAL A O 1
ATOM 3796 N N . ALA A 1 501 ? -3.650 37.831 7.058 1.00 83.69 501 ALA A N 1
ATOM 3797 C CA . ALA A 1 501 ? -4.488 38.410 8.105 1.00 83.69 501 ALA A CA 1
ATOM 3798 C C . ALA A 1 501 ? -4.039 37.985 9.515 1.00 83.69 501 ALA A C 1
ATOM 3800 O O . ALA A 1 501 ? -3.891 38.832 10.388 1.00 83.69 501 ALA A O 1
ATOM 3801 N N . GLU A 1 502 ? -3.755 36.700 9.739 1.00 84.44 502 GLU A N 1
ATOM 3802 C CA . GLU A 1 502 ? -3.271 36.191 11.029 1.00 84.44 502 GLU A CA 1
ATOM 3803 C C . GLU A 1 502 ? -1.913 36.792 11.419 1.00 84.44 502 GLU A C 1
ATOM 3805 O O . GLU A 1 502 ? -1.713 37.133 12.584 1.00 84.44 502 GLU A O 1
ATOM 3810 N N . ARG A 1 503 ? -0.994 36.976 10.460 1.00 86.00 503 ARG A N 1
ATOM 3811 C CA . ARG A 1 503 ? 0.300 37.640 10.704 1.00 86.00 503 ARG A CA 1
ATOM 3812 C C . ARG A 1 503 ? 0.124 39.118 11.056 1.00 86.00 503 ARG A C 1
ATOM 3814 O O . ARG A 1 503 ? 0.786 39.606 11.967 1.00 86.00 503 ARG A O 1
ATOM 3821 N N . LEU A 1 504 ? -0.786 39.816 10.376 1.00 83.62 504 LEU A N 1
ATOM 3822 C CA . LEU A 1 504 ? -1.085 41.221 10.653 1.00 83.62 504 LEU A CA 1
ATOM 3823 C C . LEU A 1 504 ? -1.759 41.397 12.021 1.00 83.62 504 LEU A C 1
ATOM 3825 O O . LEU A 1 504 ? -1.410 42.308 12.767 1.00 83.62 504 LEU A O 1
ATOM 3829 N N . VAL A 1 505 ? -2.687 40.506 12.381 1.00 87.31 505 VAL A N 1
ATOM 3830 C CA . VAL A 1 505 ? -3.329 40.491 13.704 1.00 87.31 505 VAL A CA 1
ATOM 3831 C C . VAL A 1 505 ? -2.308 40.206 14.801 1.00 87.31 505 VAL A C 1
ATOM 3833 O O . VAL A 1 505 ? -2.288 40.928 15.794 1.00 87.31 505 VAL A O 1
ATOM 3836 N N . ALA A 1 506 ? -1.431 39.215 14.617 1.00 86.56 506 ALA A N 1
ATOM 3837 C CA . ALA A 1 506 ? -0.362 38.933 15.572 1.00 86.56 506 ALA A CA 1
ATOM 3838 C C . ALA A 1 506 ? 0.536 40.163 15.779 1.00 86.56 506 ALA A C 1
ATOM 3840 O O . ALA A 1 506 ? 0.754 40.561 16.919 1.00 86.56 506 ALA A O 1
ATOM 3841 N N . LEU A 1 507 ? 0.960 40.825 14.698 1.00 86.50 507 LEU A N 1
ATOM 3842 C CA . LEU A 1 507 ? 1.815 42.014 14.759 1.00 86.50 507 LEU A CA 1
ATOM 3843 C C . LEU A 1 507 ? 1.141 43.221 15.436 1.00 86.50 507 LEU A C 1
ATOM 3845 O O . LEU A 1 507 ? 1.801 43.952 16.167 1.00 86.50 507 LEU A O 1
ATOM 3849 N N . THR A 1 508 ? -0.153 43.446 15.189 1.00 84.19 508 THR A N 1
ATOM 3850 C CA . THR A 1 508 ? -0.861 44.666 15.631 1.00 84.19 508 THR A CA 1
ATOM 3851 C C . THR A 1 508 ? -1.580 44.526 16.972 1.00 84.19 508 THR A C 1
ATOM 3853 O O . THR A 1 508 ? -1.640 45.486 17.733 1.00 84.19 508 THR A O 1
ATOM 3856 N N . ARG A 1 509 ? -2.151 43.353 17.269 1.00 85.06 509 ARG A N 1
ATOM 3857 C CA . ARG A 1 509 ? -2.987 43.102 18.461 1.00 85.06 509 ARG A CA 1
ATOM 3858 C C . ARG A 1 509 ? -2.420 42.028 19.388 1.00 85.06 509 ARG A C 1
ATOM 3860 O O . ARG A 1 509 ? -2.926 41.853 20.493 1.00 85.06 509 ARG A O 1
ATOM 3867 N N . GLY A 1 510 ? -1.383 41.315 18.957 1.00 85.81 510 GLY A N 1
ATOM 3868 C CA . GLY A 1 510 ? -0.895 40.121 19.634 1.00 85.81 510 GLY A CA 1
ATOM 3869 C C . GLY A 1 510 ? -1.780 38.898 19.371 1.00 85.81 510 GLY A C 1
ATOM 3870 O O . GLY A 1 510 ? -2.962 38.997 19.044 1.00 85.81 510 GLY A O 1
ATOM 3871 N N . THR A 1 511 ? -1.213 37.700 19.487 1.00 88.81 511 THR A N 1
ATOM 3872 C CA . THR A 1 511 ? -1.965 36.437 19.405 1.00 88.81 511 THR A CA 1
ATOM 3873 C C . THR A 1 511 ? -1.465 35.457 20.451 1.00 88.81 511 THR A C 1
ATOM 3875 O O . THR A 1 511 ? -0.289 35.107 20.463 1.00 88.81 511 THR A O 1
ATOM 3878 N N . GLU A 1 512 ? -2.366 34.989 21.310 1.00 85.38 512 GLU A N 1
ATOM 3879 C CA . GLU A 1 512 ? -2.047 34.041 22.375 1.00 85.38 512 GLU A CA 1
ATOM 3880 C C . GLU A 1 512 ? -2.280 32.589 21.934 1.00 85.38 512 GLU A C 1
ATOM 3882 O O . GLU A 1 512 ? -3.256 32.258 21.254 1.00 85.38 512 GLU A O 1
ATOM 3887 N N . VAL A 1 513 ? -1.360 31.713 22.328 1.00 85.25 513 VAL A N 1
ATOM 3888 C CA . VAL A 1 513 ? -1.392 30.271 22.087 1.00 85.25 513 VAL A CA 1
ATOM 3889 C C . VAL A 1 513 ? -1.590 29.574 23.427 1.00 85.25 513 VAL A C 1
ATOM 3891 O O . VAL A 1 513 ? -0.858 29.819 24.386 1.00 85.25 513 VAL A O 1
ATOM 3894 N N . GLY A 1 514 ? -2.598 28.703 23.490 1.00 76.38 514 GLY A N 1
ATOM 3895 C CA . GLY A 1 514 ? -2.931 27.969 24.705 1.00 76.38 514 GLY A CA 1
ATOM 3896 C C . GLY A 1 514 ? -1.811 27.023 25.137 1.00 76.38 514 GLY A C 1
ATOM 3897 O O . GLY A 1 514 ? -1.172 26.368 24.313 1.00 76.38 514 GLY A O 1
ATOM 3898 N N . VAL A 1 515 ? -1.602 26.923 26.449 1.00 73.06 515 VAL A N 1
ATOM 3899 C CA . VAL A 1 515 ? -0.616 26.010 27.034 1.00 73.06 515 VAL A CA 1
ATOM 3900 C C . VAL A 1 515 ? -1.269 24.649 27.269 1.00 73.06 515 VAL A C 1
ATOM 3902 O O . VAL A 1 515 ? -2.275 24.553 27.974 1.00 73.06 515 VAL A O 1
ATOM 3905 N N . GLY A 1 516 ? -0.721 23.598 26.660 1.00 62.47 516 GLY A N 1
ATOM 3906 C CA . GLY A 1 516 ? -1.220 22.230 26.779 1.00 62.47 516 GLY A CA 1
ATOM 3907 C C . GLY A 1 516 ? -0.071 21.235 26.905 1.00 62.47 516 GLY A C 1
ATOM 3908 O O . GLY A 1 516 ? 0.932 21.348 26.207 1.00 62.47 516 GLY A O 1
ATOM 3909 N N . GLY A 1 517 ? -0.212 20.257 27.797 1.00 61.41 517 GLY A N 1
ATOM 3910 C CA . GLY A 1 517 ? 0.803 19.237 28.053 1.00 61.41 517 GLY A CA 1
ATOM 3911 C C . GLY A 1 517 ? 0.214 18.004 28.730 1.00 61.41 517 GLY A C 1
ATOM 3912 O O . GLY A 1 517 ? -0.880 18.057 29.298 1.00 61.41 517 GLY A O 1
ATOM 3913 N N . LYS A 1 518 ? 0.923 16.875 28.639 1.00 64.50 518 LYS A N 1
ATOM 3914 C CA . LYS A 1 518 ? 0.578 15.666 29.394 1.00 64.50 518 LYS A CA 1
ATOM 3915 C C . LYS A 1 518 ? 1.279 15.761 30.749 1.00 64.50 518 LYS A C 1
ATOM 3917 O O . LYS A 1 518 ? 2.504 15.697 30.767 1.00 64.50 518 LYS A O 1
ATOM 3922 N N . PRO A 1 519 ? 0.546 15.869 31.871 1.00 68.88 519 PRO A N 1
ATOM 3923 C CA . PRO A 1 519 ? 1.173 15.985 33.179 1.00 68.88 519 PRO A CA 1
ATOM 3924 C C . PRO A 1 519 ? 2.132 14.828 33.446 1.00 68.88 519 PRO A C 1
ATOM 3926 O O . PRO A 1 519 ? 1.825 13.676 33.117 1.00 68.88 519 PRO A O 1
ATOM 3929 N N . ALA A 1 520 ? 3.277 15.137 34.064 1.00 76.25 520 ALA A N 1
ATOM 3930 C CA . ALA A 1 520 ? 4.240 14.128 34.486 1.00 76.25 520 ALA A CA 1
ATOM 3931 C C . ALA A 1 520 ? 3.565 13.101 35.410 1.00 76.25 520 ALA A C 1
ATOM 3933 O O . ALA A 1 520 ? 2.544 13.397 36.040 1.00 76.25 520 ALA A O 1
ATOM 3934 N N . ALA A 1 521 ? 4.140 11.900 35.525 1.00 72.50 521 ALA A N 1
ATOM 3935 C CA . ALA A 1 521 ? 3.554 10.806 36.303 1.00 72.50 521 ALA A CA 1
ATOM 3936 C C . ALA A 1 521 ? 3.163 11.228 37.734 1.00 72.50 521 ALA A C 1
ATOM 3938 O O . ALA A 1 521 ? 2.077 10.876 38.191 1.00 72.50 521 ALA A O 1
ATOM 3939 N N . GLY A 1 522 ? 3.981 12.065 38.387 1.00 73.62 522 GLY A N 1
ATOM 3940 C CA . GLY A 1 522 ? 3.690 12.637 39.706 1.00 73.62 522 GLY A CA 1
ATOM 3941 C C . GLY A 1 522 ? 2.429 13.510 39.734 1.00 73.62 522 GLY A C 1
ATOM 3942 O O . GLY A 1 522 ? 1.526 13.256 40.526 1.00 73.62 522 GLY A O 1
ATOM 3943 N N . THR A 1 523 ? 2.298 14.477 38.822 1.00 77.75 523 THR A N 1
ATOM 3944 C CA . THR A 1 523 ? 1.099 15.335 38.720 1.00 77.75 523 THR A CA 1
ATOM 3945 C C . THR A 1 523 ? -0.128 14.547 38.283 1.00 77.75 523 THR A C 1
ATOM 3947 O O . THR A 1 523 ? -1.229 14.793 38.764 1.00 77.75 523 THR A O 1
ATOM 3950 N N . LYS A 1 524 ? 0.041 13.552 37.409 1.00 81.00 524 LYS A N 1
ATOM 3951 C CA . LYS A 1 524 ? -1.041 12.648 37.007 1.00 81.00 524 LYS A CA 1
ATOM 3952 C C . LYS A 1 524 ? -1.524 11.796 38.183 1.00 81.00 524 LYS A C 1
ATOM 3954 O O . LYS A 1 524 ? -2.729 11.621 38.332 1.00 81.00 524 LYS A O 1
ATOM 3959 N N . SER A 1 525 ? -0.608 11.286 39.005 1.00 80.44 525 SER A N 1
ATOM 3960 C CA . SER A 1 525 ? -0.927 10.554 40.236 1.00 80.44 525 SER A CA 1
ATOM 3961 C C . SER A 1 525 ? -1.662 11.454 41.230 1.00 80.44 525 SER A C 1
ATOM 3963 O O . SER A 1 525 ? -2.741 11.103 41.703 1.00 80.44 525 SER A O 1
ATOM 3965 N N . LEU A 1 526 ? -1.165 12.676 41.432 1.00 83.69 526 LEU A N 1
ATOM 3966 C CA . LEU A 1 526 ? -1.794 13.661 42.305 1.00 83.69 526 LEU A CA 1
ATOM 3967 C C . LEU A 1 526 ? -3.209 14.036 41.840 1.00 83.69 526 LEU A C 1
ATOM 3969 O O . LEU A 1 526 ? -4.148 14.013 42.628 1.00 83.69 526 LEU A O 1
ATOM 3973 N N . LEU A 1 527 ? -3.399 14.324 40.550 1.00 85.81 527 LEU A N 1
ATOM 3974 C CA . LEU A 1 527 ? -4.722 14.623 39.994 1.00 85.81 527 LEU A CA 1
ATOM 3975 C C . LEU A 1 527 ? -5.645 13.400 39.968 1.00 85.81 527 LEU A C 1
ATOM 3977 O O . LEU A 1 527 ? -6.860 13.561 39.934 1.00 85.81 527 LEU A O 1
ATOM 3981 N N . ARG A 1 528 ? -5.121 12.171 39.979 1.00 85.50 528 ARG A N 1
ATOM 3982 C CA . ARG A 1 528 ? -5.938 10.967 40.206 1.00 85.50 528 ARG A CA 1
ATOM 3983 C C . ARG A 1 528 ? -6.389 10.871 41.655 1.00 85.50 528 ARG A C 1
ATOM 3985 O O . ARG A 1 528 ? -7.554 10.576 41.877 1.00 85.50 528 ARG A O 1
ATOM 3992 N N . GLN A 1 529 ? -5.515 11.170 42.611 1.00 84.25 529 GLN A N 1
ATOM 3993 C CA . GLN A 1 529 ? -5.861 11.194 44.031 1.00 84.25 529 GLN A CA 1
ATOM 3994 C C . GLN A 1 529 ? -6.916 12.271 44.328 1.00 84.25 529 GLN A C 1
ATOM 3996 O O . GLN A 1 529 ? -7.954 11.972 44.910 1.00 84.25 529 GLN A O 1
ATOM 4001 N N . VAL A 1 530 ? -6.698 13.497 43.841 1.00 85.88 530 VAL A N 1
ATOM 4002 C CA . VAL A 1 530 ? -7.669 14.601 43.943 1.00 85.88 530 VAL A CA 1
ATOM 4003 C C . VAL A 1 530 ? -8.924 14.314 43.110 1.00 85.88 530 VAL A C 1
ATOM 4005 O O . VAL A 1 530 ? -10.036 14.629 43.511 1.00 85.88 530 VAL A O 1
ATOM 4008 N N . GLY A 1 531 ? -8.778 13.668 41.953 1.00 86.06 531 GLY A N 1
ATOM 4009 C CA . GLY A 1 531 ? -9.912 13.236 41.141 1.00 86.06 531 GLY A CA 1
ATOM 4010 C C . GLY A 1 531 ? -10.786 12.213 41.860 1.00 86.06 531 GLY A C 1
ATOM 4011 O O . GLY A 1 531 ? -12.005 12.324 41.799 1.00 86.06 531 GLY A O 1
ATOM 4012 N N . GLY A 1 532 ? -10.180 11.268 42.580 1.00 85.44 532 GLY A N 1
ATOM 4013 C CA . GLY A 1 532 ? -10.876 10.253 43.367 1.00 85.44 532 GLY A CA 1
ATOM 4014 C C . GLY A 1 532 ? -11.650 10.832 44.549 1.00 85.44 532 GLY A C 1
ATOM 4015 O O . GLY A 1 532 ? -12.775 10.407 44.785 1.00 85.44 532 GLY A O 1
ATOM 4016 N N . SER A 1 533 ? -11.105 11.838 45.242 1.00 84.06 533 SER A N 1
ATOM 4017 C CA . SER A 1 533 ? -11.821 12.494 46.347 1.00 84.06 533 SER A CA 1
ATOM 4018 C C . SER A 1 533 ? -13.009 13.339 45.881 1.00 84.06 533 SER A C 1
ATOM 4020 O O . SER A 1 533 ? -13.983 13.524 46.611 1.00 84.06 533 SER A O 1
ATOM 4022 N N . VAL A 1 534 ? -12.965 13.822 44.638 1.00 86.81 534 VAL A N 1
ATOM 4023 C CA . VAL A 1 534 ? -14.021 14.660 44.065 1.00 86.81 534 VAL A CA 1
ATOM 4024 C C . VAL A 1 534 ? -15.052 13.846 43.269 1.00 86.81 534 VAL A C 1
ATOM 4026 O O . VAL A 1 534 ? -16.217 14.253 43.211 1.00 86.81 534 VAL A O 1
ATOM 4029 N N . TYR A 1 535 ? -14.664 12.708 42.681 1.00 88.94 535 TYR A N 1
ATOM 4030 C CA . TYR A 1 535 ? -15.500 11.906 41.783 1.00 88.94 535 TYR A CA 1
ATOM 4031 C C . TYR A 1 535 ? -16.741 11.332 42.471 1.00 88.94 535 TYR A C 1
ATOM 4033 O O . TYR A 1 535 ? -16.671 10.688 43.515 1.00 88.94 535 TYR A O 1
ATOM 4041 N N . ARG A 1 536 ? -17.895 11.521 41.829 1.00 89.94 536 ARG A N 1
ATOM 4042 C CA . ARG A 1 536 ? -19.151 10.830 42.137 1.00 89.94 536 ARG A CA 1
ATOM 4043 C C . ARG A 1 536 ? -19.772 10.386 40.805 1.00 89.94 536 ARG A C 1
ATOM 4045 O O . ARG A 1 536 ? -19.979 11.253 39.957 1.00 89.94 536 ARG A O 1
ATOM 4052 N N . PRO A 1 537 ? -20.043 9.091 40.564 1.00 88.19 537 PRO A N 1
ATOM 4053 C CA . PRO A 1 537 ? -20.674 8.655 39.319 1.00 88.19 537 PRO A CA 1
ATOM 4054 C C . PRO A 1 537 ? -22.108 9.190 39.219 1.00 88.19 537 PRO A C 1
ATOM 4056 O O . PRO A 1 537 ? -22.798 9.305 40.232 1.00 88.19 537 PRO A O 1
ATOM 4059 N N . ALA A 1 538 ? -22.556 9.494 37.999 1.00 89.56 538 ALA A N 1
ATOM 4060 C CA . ALA A 1 538 ? -23.982 9.663 37.740 1.00 89.56 538 ALA A CA 1
ATOM 4061 C C . ALA A 1 538 ? -24.651 8.281 37.711 1.00 89.56 538 ALA A C 1
ATOM 4063 O O . ALA A 1 538 ? -24.037 7.308 37.269 1.00 89.56 538 ALA A O 1
ATOM 4064 N N . ALA A 1 539 ? -25.889 8.194 38.184 1.00 87.56 539 ALA A N 1
ATOM 4065 C CA . ALA A 1 539 ? -26.693 6.978 38.126 1.00 87.56 539 ALA A CA 1
ATOM 4066 C C . ALA A 1 539 ? -27.952 7.243 37.299 1.00 87.56 539 ALA A C 1
ATOM 4068 O O . ALA A 1 539 ? -28.690 8.178 37.611 1.00 87.56 539 ALA A O 1
ATOM 4069 N N . ASP A 1 540 ? -28.186 6.427 36.272 1.00 87.50 540 ASP A N 1
ATOM 4070 C CA . ASP A 1 540 ? -29.382 6.502 35.431 1.00 87.50 540 ASP A CA 1
ATOM 4071 C C . ASP A 1 540 ? -30.623 6.018 36.179 1.00 87.50 540 ASP A C 1
ATOM 4073 O O . ASP A 1 540 ? -30.550 5.152 37.061 1.00 87.50 540 ASP A O 1
ATOM 4077 N N . ALA A 1 541 ? -31.780 6.547 35.790 1.00 88.38 541 ALA A N 1
ATOM 4078 C CA . ALA A 1 541 ? -33.045 6.001 36.242 1.00 88.38 541 ALA A CA 1
ATOM 4079 C C . ALA A 1 541 ? -33.269 4.593 35.656 1.00 88.38 541 ALA A C 1
ATOM 4081 O O . ALA A 1 541 ? -32.946 4.321 34.498 1.00 88.38 541 ALA A O 1
ATOM 4082 N N . SER A 1 542 ? -33.815 3.673 36.452 1.00 87.88 542 SER A N 1
ATOM 4083 C CA . SER A 1 542 ? -34.029 2.280 36.033 1.00 87.88 542 SER A CA 1
ATOM 4084 C C . SER A 1 542 ? -35.296 1.675 36.623 1.00 87.88 542 SER A C 1
ATOM 4086 O O . SER A 1 542 ? -35.795 2.112 37.659 1.00 87.88 542 SER A O 1
ATOM 4088 N N . PHE A 1 543 ? -35.822 0.649 35.958 1.00 90.31 543 PHE A N 1
ATOM 4089 C CA . PHE A 1 543 ? -37.006 -0.072 36.411 1.00 90.31 543 PHE A CA 1
ATOM 4090 C C . PHE A 1 543 ? -36.623 -1.282 37.254 1.00 90.31 543 PHE A C 1
ATOM 4092 O O . PHE A 1 543 ? -35.710 -2.034 36.910 1.00 90.31 543 PHE A O 1
ATOM 4099 N N . VAL A 1 544 ? -37.364 -1.507 38.333 1.00 90.00 544 VAL A N 1
ATOM 4100 C CA . VAL A 1 544 ? -37.177 -2.655 39.219 1.00 90.00 544 VAL A CA 1
ATOM 4101 C C . VAL A 1 544 ? -38.512 -3.361 39.392 1.00 90.00 544 VAL A C 1
ATOM 4103 O O . VAL A 1 544 ? -39.526 -2.716 39.633 1.00 90.00 544 VAL A O 1
ATOM 4106 N N . TYR A 1 545 ? -38.513 -4.688 39.299 1.00 89.12 545 TYR A N 1
ATOM 4107 C CA . TYR A 1 545 ? -39.688 -5.503 39.597 1.00 89.12 545 TYR A CA 1
ATOM 4108 C C . TYR A 1 545 ? -39.630 -5.974 41.054 1.00 89.12 545 TYR A C 1
ATOM 4110 O O . TYR A 1 545 ? -38.724 -6.724 41.425 1.00 89.12 545 TYR A O 1
ATOM 4118 N N . ARG A 1 546 ? -40.569 -5.542 41.902 1.00 86.25 546 ARG A N 1
ATOM 4119 C CA . ARG A 1 546 ? -40.665 -5.955 43.314 1.00 86.25 546 ARG A CA 1
ATOM 4120 C C . ARG A 1 546 ? -42.112 -6.245 43.686 1.00 86.25 546 ARG A C 1
ATOM 4122 O O . ARG A 1 546 ? -43.001 -5.475 43.354 1.00 86.25 546 ARG A O 1
ATOM 4129 N N . ARG A 1 547 ? -42.340 -7.347 44.412 1.00 83.00 547 ARG A N 1
ATOM 4130 C CA . ARG A 1 547 ? -43.660 -7.721 44.967 1.00 83.00 547 ARG A CA 1
ATOM 4131 C C . ARG A 1 547 ? -44.807 -7.695 43.935 1.00 83.00 547 ARG A C 1
ATOM 4133 O O . ARG A 1 547 ? -45.919 -7.306 44.257 1.00 83.00 547 ARG A O 1
ATOM 4140 N N . GLY A 1 548 ? -44.529 -8.101 42.693 1.00 83.00 548 GLY A N 1
ATOM 4141 C CA . GLY A 1 548 ? -45.537 -8.149 41.626 1.00 83.00 548 GLY A CA 1
ATOM 4142 C C . GLY A 1 548 ? -45.792 -6.825 40.898 1.00 83.00 548 GLY A C 1
ATOM 4143 O O . GLY A 1 548 ? -46.690 -6.775 40.068 1.00 83.00 548 GLY A O 1
ATOM 4144 N N . GLN A 1 549 ? -45.021 -5.769 41.179 1.00 86.31 549 GLN A N 1
ATOM 4145 C CA . GLN A 1 549 ? -45.167 -4.454 40.547 1.00 86.31 549 GLN A CA 1
ATOM 4146 C C . G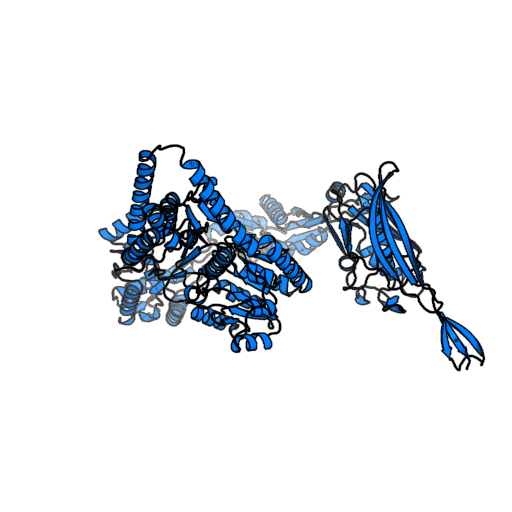LN A 1 549 ? -43.824 -3.925 40.022 1.00 86.31 549 GLN A C 1
ATOM 4148 O O . GLN A 1 549 ? -42.758 -4.247 40.556 1.00 86.31 549 GLN A O 1
ATOM 4153 N N . VAL A 1 550 ? -43.874 -3.104 38.968 1.00 89.81 550 VAL A N 1
ATOM 4154 C CA . VAL A 1 550 ? -42.712 -2.364 38.452 1.00 89.81 550 VAL A CA 1
ATOM 4155 C C . VAL A 1 550 ? -42.640 -1.002 39.143 1.00 89.81 550 VAL A C 1
ATOM 4157 O O . VAL A 1 550 ? -43.624 -0.271 39.168 1.00 89.81 550 VAL A O 1
ATOM 4160 N N . SER A 1 551 ? -41.473 -0.641 39.674 1.00 88.56 551 SER A N 1
ATOM 4161 C CA . SER A 1 551 ? -41.202 0.661 40.298 1.00 88.56 551 SER A CA 1
ATOM 4162 C C . SER A 1 551 ? -39.969 1.335 39.694 1.00 88.56 551 SER A C 1
ATOM 4164 O O . SER A 1 551 ? -39.064 0.651 39.209 1.00 88.56 551 SER A O 1
ATOM 4166 N N . LEU A 1 552 ? -39.899 2.665 39.782 1.00 89.19 552 LEU A N 1
ATOM 4167 C CA . LEU A 1 552 ? -38.766 3.464 39.313 1.00 89.19 552 LEU A CA 1
ATOM 4168 C C . LEU A 1 552 ? -37.707 3.660 40.408 1.00 89.19 552 LEU A C 1
ATOM 4170 O O . LEU A 1 552 ? -38.021 4.093 41.515 1.00 89.19 552 LEU A O 1
ATOM 4174 N N . LEU A 1 553 ? -36.441 3.414 40.078 1.00 89.81 553 LEU A N 1
ATOM 4175 C CA . LEU A 1 553 ? -35.291 3.895 40.838 1.00 89.81 553 LEU A CA 1
ATOM 4176 C C . LEU A 1 553 ? -34.799 5.193 40.187 1.00 89.81 553 LEU A C 1
ATOM 4178 O O . LEU A 1 553 ? -34.412 5.177 39.021 1.00 89.81 553 LEU A O 1
ATOM 4182 N N . GLY A 1 554 ? -34.849 6.309 40.918 1.00 87.88 554 GLY A N 1
ATOM 4183 C CA . GLY A 1 554 ? -34.528 7.634 40.380 1.00 87.88 554 GLY A CA 1
ATOM 4184 C C . GLY A 1 554 ? -33.049 7.840 40.041 1.00 87.88 554 GLY A C 1
ATOM 4185 O O . GLY A 1 554 ? -32.160 7.263 40.672 1.00 87.88 554 GLY A O 1
ATOM 4186 N N . SER A 1 555 ? -32.807 8.710 39.061 1.00 89.88 555 SER A N 1
ATOM 4187 C CA . SER A 1 555 ? -31.472 9.132 38.640 1.00 89.88 555 SER A CA 1
ATOM 4188 C C . SER A 1 555 ? -30.766 9.992 39.700 1.00 89.88 555 SER A C 1
ATOM 4190 O O . SER A 1 555 ? -31.416 10.675 40.496 1.00 89.88 555 SER A O 1
ATOM 4192 N N . LYS A 1 556 ? -29.428 9.976 39.716 1.00 90.50 556 LYS A N 1
ATOM 4193 C CA . LYS A 1 556 ? -28.596 10.810 40.603 1.00 90.50 556 LYS A CA 1
ATOM 4194 C C . LYS A 1 556 ? -27.496 11.514 39.800 1.00 90.50 556 LYS A C 1
ATOM 4196 O O . LYS A 1 556 ? -26.774 10.824 39.077 1.00 90.50 556 LYS A O 1
ATOM 4201 N N . PRO A 1 557 ? -27.322 12.844 39.931 1.00 86.38 557 PRO A N 1
ATOM 4202 C CA . PRO A 1 557 ? -26.231 13.551 39.274 1.00 86.38 557 PRO A CA 1
ATOM 4203 C C . PRO A 1 557 ? -24.889 13.182 39.908 1.00 86.38 557 PRO A C 1
ATOM 4205 O O . PRO A 1 557 ? -24.760 13.036 41.126 1.00 86.38 557 PRO A O 1
ATOM 4208 N N . GLY A 1 558 ? -23.881 13.049 39.059 1.00 89.25 558 GLY A N 1
ATOM 4209 C CA . GLY A 1 558 ? -22.500 12.847 39.453 1.00 89.25 558 GLY A CA 1
ATOM 4210 C C . GLY A 1 558 ? -21.667 14.112 39.282 1.00 89.25 558 GLY A C 1
ATOM 4211 O O . GLY A 1 558 ? -22.145 15.172 38.881 1.00 89.25 558 GLY A O 1
ATOM 4212 N N . ARG A 1 559 ? -20.373 13.987 39.547 1.00 89.31 559 ARG A N 1
ATOM 4213 C CA . ARG A 1 559 ? -19.365 15.010 39.268 1.00 89.31 559 ARG A CA 1
ATOM 4214 C C . ARG A 1 559 ? -18.012 14.353 39.037 1.00 89.31 559 ARG A C 1
ATOM 4216 O O . ARG A 1 559 ? -17.726 13.296 39.600 1.00 89.31 559 ARG A O 1
ATOM 4223 N N . LYS A 1 560 ? -17.158 14.979 38.238 1.00 90.88 560 LYS A N 1
ATOM 4224 C CA . LYS A 1 560 ? -15.778 14.530 38.012 1.00 90.88 560 LYS A CA 1
ATOM 4225 C C . LYS A 1 560 ? -14.825 15.711 37.983 1.00 90.88 560 LYS A C 1
ATOM 4227 O O . LYS A 1 560 ? -15.223 16.833 37.699 1.00 90.88 560 LYS A O 1
ATOM 4232 N N . LEU A 1 561 ? -13.550 15.447 38.237 1.00 89.12 561 LEU A N 1
ATOM 4233 C CA . LEU A 1 561 ? -12.502 16.436 38.027 1.00 89.12 561 LEU A CA 1
ATOM 4234 C C . LEU A 1 561 ? -12.395 16.785 36.535 1.00 89.12 561 LEU A C 1
ATOM 4236 O O . LEU A 1 561 ? -12.239 15.894 35.694 1.00 89.12 561 LEU A O 1
ATOM 4240 N N . ASN A 1 562 ? -12.400 18.077 36.216 1.00 88.12 562 ASN A N 1
ATOM 4241 C CA . ASN A 1 562 ? -12.023 18.564 34.898 1.00 88.12 562 ASN A CA 1
ATOM 4242 C C . ASN A 1 562 ? -10.493 18.650 34.831 1.00 88.12 562 ASN A C 1
ATOM 4244 O O . ASN A 1 562 ? -9.872 19.656 35.192 1.00 88.12 562 ASN A O 1
ATOM 4248 N N . TYR A 1 563 ? -9.876 17.549 34.401 1.00 83.94 563 TYR A N 1
ATOM 4249 C CA . TYR A 1 563 ? -8.421 17.422 34.312 1.00 83.94 563 TYR A CA 1
ATOM 4250 C C . TYR A 1 563 ? -7.792 18.503 33.427 1.00 83.94 563 TYR A C 1
ATOM 4252 O O . TYR A 1 563 ? -6.775 19.086 33.801 1.00 83.94 563 TYR A O 1
ATOM 4260 N N . GLY A 1 564 ? -8.392 18.772 32.264 1.00 79.25 564 GLY A N 1
ATOM 4261 C CA . GLY A 1 564 ? -7.855 19.718 31.288 1.00 79.25 564 GLY A CA 1
ATOM 4262 C C . GLY A 1 564 ? -7.864 21.148 31.816 1.00 79.25 564 GLY A C 1
ATOM 4263 O O . GLY A 1 564 ? -6.831 21.815 31.803 1.00 79.25 564 GLY A O 1
ATOM 4264 N N . GLN A 1 565 ? -9.002 21.592 32.350 1.00 83.69 565 GLN A N 1
ATOM 4265 C CA . GLN A 1 565 ? -9.158 22.942 32.884 1.00 83.69 565 GLN A CA 1
ATOM 4266 C C . GLN A 1 565 ? -8.328 23.153 34.154 1.00 83.69 565 GLN A C 1
ATOM 4268 O O . GLN A 1 565 ? -7.710 24.201 34.313 1.00 83.69 565 GLN A O 1
ATOM 4273 N N . THR A 1 566 ? -8.209 22.130 35.005 1.00 86.44 566 THR A N 1
ATOM 4274 C CA . THR A 1 566 ? -7.350 22.185 36.198 1.00 86.44 566 THR A CA 1
ATOM 4275 C C . THR A 1 566 ? -5.866 22.327 35.827 1.00 86.44 566 THR A C 1
ATOM 4277 O O . THR A 1 566 ? -5.173 23.170 36.395 1.00 86.44 566 THR A O 1
ATOM 4280 N N . ILE A 1 567 ? -5.368 21.564 34.844 1.00 83.62 567 ILE A N 1
ATOM 4281 C CA . ILE A 1 567 ? -3.984 21.691 34.341 1.00 83.62 567 ILE A CA 1
ATOM 4282 C C . ILE A 1 567 ? -3.749 23.044 33.667 1.00 83.62 567 ILE A C 1
ATOM 4284 O O . ILE A 1 567 ? -2.693 23.653 33.856 1.00 83.62 567 ILE A O 1
ATOM 4288 N N . HIS A 1 568 ? -4.723 23.524 32.897 1.00 82.56 568 HIS A N 1
ATOM 4289 C CA . HIS A 1 568 ? -4.657 24.822 32.239 1.00 82.56 568 HIS A CA 1
ATOM 4290 C C . HIS A 1 568 ? -4.540 25.956 33.268 1.00 82.56 568 HIS A C 1
ATOM 4292 O O . HIS A 1 568 ? -3.571 26.716 33.227 1.00 82.56 568 HIS A O 1
ATOM 4298 N N . SER A 1 569 ? -5.442 26.007 34.254 1.00 85.56 569 SER A N 1
ATOM 4299 C CA . SER A 1 569 ? -5.411 26.986 35.349 1.00 85.56 569 SER A CA 1
ATOM 4300 C C . SER A 1 569 ? -4.108 26.927 36.146 1.00 85.56 569 SER A C 1
ATOM 4302 O O . SER A 1 569 ? -3.517 27.967 36.428 1.00 85.56 569 SER A O 1
ATOM 4304 N N . LEU A 1 570 ? -3.606 25.724 36.449 1.00 85.62 570 LEU A N 1
ATOM 4305 C CA . LEU A 1 570 ? -2.308 25.539 37.106 1.00 85.62 570 LEU A CA 1
ATOM 4306 C C . LEU A 1 570 ? -1.157 26.109 36.277 1.00 85.62 570 LEU A C 1
ATOM 4308 O O . LEU A 1 570 ? -0.299 26.812 36.802 1.00 85.62 570 LEU A O 1
ATOM 4312 N N . THR A 1 571 ? -1.138 25.844 34.976 1.00 83.44 571 THR A N 1
ATOM 4313 C CA . THR A 1 571 ? -0.046 26.277 34.103 1.00 83.44 571 THR A CA 1
ATOM 4314 C C . THR A 1 571 ? -0.035 27.795 33.928 1.00 83.44 571 THR A C 1
ATOM 4316 O O . THR A 1 571 ? 1.021 28.418 34.030 1.00 83.44 571 THR A O 1
ATOM 4319 N N . TYR A 1 572 ? -1.204 28.419 33.768 1.00 84.88 572 TYR A N 1
ATOM 4320 C CA . TYR A 1 572 ? -1.333 29.881 33.760 1.00 84.88 572 TYR A CA 1
ATOM 4321 C C . TYR A 1 572 ? -0.911 30.506 35.088 1.00 84.88 572 TYR A C 1
ATOM 4323 O O . TYR A 1 572 ? -0.202 31.514 35.095 1.00 84.88 572 TYR A O 1
ATOM 4331 N N . ALA A 1 573 ? -1.300 29.891 36.205 1.00 85.12 573 ALA A N 1
ATOM 4332 C CA . ALA A 1 573 ? -0.902 30.317 37.539 1.00 85.12 573 ALA A CA 1
ATOM 4333 C C . ALA A 1 573 ? 0.626 30.283 37.709 1.00 85.12 573 ALA A C 1
ATOM 4335 O O . ALA A 1 573 ? 1.201 31.246 38.214 1.00 85.12 573 ALA A O 1
ATOM 4336 N N . PHE A 1 574 ? 1.308 29.252 37.197 1.00 85.06 574 PHE A N 1
ATOM 4337 C CA . PHE A 1 574 ? 2.772 29.207 37.171 1.00 85.06 574 PHE A CA 1
ATOM 4338 C C . PHE A 1 574 ? 3.375 30.301 36.294 1.00 85.06 574 PHE A C 1
ATOM 4340 O O . PHE A 1 574 ? 4.259 31.017 36.752 1.00 85.06 574 PHE A O 1
ATOM 4347 N N . LEU A 1 575 ? 2.896 30.491 35.064 1.00 83.06 575 LEU A N 1
ATOM 4348 C CA . LEU A 1 575 ? 3.456 31.507 34.164 1.00 83.06 575 LEU A CA 1
ATOM 4349 C C . LEU A 1 575 ? 3.263 32.940 34.684 1.00 83.06 575 LEU A C 1
ATOM 4351 O O . LEU A 1 575 ? 4.128 33.784 34.449 1.00 83.06 575 LEU A O 1
ATOM 4355 N N . ARG A 1 576 ? 2.180 33.208 35.427 1.00 84.56 576 ARG A N 1
ATOM 4356 C CA . ARG A 1 576 ? 1.916 34.505 36.080 1.00 84.56 576 ARG A CA 1
ATOM 4357 C C . ARG A 1 576 ? 2.616 34.662 37.432 1.00 84.56 576 ARG A C 1
ATOM 4359 O O . ARG A 1 576 ? 3.023 35.767 37.772 1.00 84.56 576 ARG A O 1
ATOM 4366 N N . GLY A 1 577 ? 2.819 33.579 38.180 1.00 80.88 577 GLY A N 1
ATOM 4367 C CA . GLY A 1 577 ? 3.387 33.616 39.535 1.00 80.88 577 GLY A CA 1
ATOM 4368 C C . GLY A 1 577 ? 2.379 33.627 40.668 1.00 80.88 577 GLY A C 1
ATOM 4369 O O . GLY A 1 577 ? 2.672 34.168 41.728 1.00 80.88 577 GLY A O 1
ATOM 4370 N N . SER A 1 578 ? 1.201 33.059 40.450 1.00 85.88 578 SER A N 1
ATOM 4371 C CA . SER A 1 578 ? 0.194 32.881 41.494 1.00 85.88 578 SER A CA 1
ATOM 4372 C C . SER A 1 578 ? 0.644 31.843 42.532 1.00 85.88 578 SER A C 1
ATOM 4374 O O . SER A 1 578 ? 1.525 31.029 42.269 1.00 85.88 578 SER A O 1
ATOM 4376 N N . THR A 1 579 ? 0.020 31.850 43.711 1.00 84.44 579 THR A N 1
ATOM 4377 C CA . THR A 1 579 ? 0.381 30.968 44.840 1.00 84.44 579 THR A CA 1
ATOM 4378 C C . THR A 1 579 ? -0.631 29.851 45.106 1.00 84.44 579 THR A C 1
ATOM 4380 O O . THR A 1 579 ? -0.259 28.833 45.688 1.00 84.44 579 THR A O 1
ATOM 4383 N N . THR A 1 580 ? -1.887 30.001 44.664 1.00 88.44 580 THR A N 1
ATOM 4384 C CA . THR A 1 580 ? -2.979 29.035 44.896 1.00 88.44 580 THR A CA 1
ATOM 4385 C C . THR A 1 580 ? -3.873 28.888 43.660 1.00 88.44 580 THR A C 1
ATOM 4387 O O . THR A 1 580 ? -4.104 29.869 42.954 1.00 88.44 580 THR A O 1
ATOM 4390 N N . VAL A 1 581 ? -4.387 27.678 43.409 1.00 89.94 581 VAL A N 1
ATOM 4391 C CA . VAL A 1 581 ? -5.370 27.349 42.360 1.00 89.94 581 VAL A CA 1
ATOM 4392 C C . VAL A 1 581 ? -6.416 26.372 42.908 1.00 89.94 581 VAL A C 1
ATOM 4394 O O . VAL A 1 581 ? -6.070 25.345 43.488 1.00 89.94 581 VAL A O 1
ATOM 4397 N N . THR A 1 582 ? -7.700 26.653 42.685 1.00 90.94 582 THR A N 1
ATOM 4398 C CA . THR A 1 582 ? -8.800 25.721 42.991 1.00 90.94 582 THR A CA 1
ATOM 4399 C C . THR A 1 582 ? -9.025 24.770 41.812 1.00 90.94 582 THR A C 1
ATOM 4401 O O . THR A 1 582 ? -9.016 25.211 40.661 1.00 90.94 582 THR A O 1
ATOM 4404 N N . VAL A 1 583 ? -9.224 23.470 42.061 1.00 89.75 583 VAL A N 1
ATOM 4405 C CA . VAL A 1 583 ? -9.526 22.501 40.987 1.00 89.75 583 VAL A CA 1
ATOM 4406 C C . VAL A 1 583 ? -10.909 22.737 40.390 1.00 89.75 583 VAL A C 1
ATOM 4408 O O . VAL A 1 583 ? -11.855 23.090 41.095 1.00 89.75 583 VAL A O 1
ATOM 4411 N N . THR A 1 584 ? -11.043 22.477 39.092 1.00 88.00 584 THR A N 1
ATOM 4412 C CA . THR A 1 584 ? -12.319 22.609 38.385 1.00 88.00 584 THR A CA 1
ATOM 4413 C C . THR A 1 584 ? -13.033 21.264 38.293 1.00 88.00 584 THR A C 1
ATOM 4415 O O . THR A 1 584 ? -12.400 20.239 38.034 1.00 88.00 584 THR A O 1
ATOM 4418 N N . VAL A 1 585 ? -14.351 21.255 38.494 1.00 89.75 585 VAL A N 1
ATOM 4419 C CA . VAL A 1 585 ? -15.182 20.043 38.483 1.00 89.75 585 VAL A CA 1
ATOM 4420 C C . VAL A 1 585 ? -16.287 20.170 37.443 1.00 89.75 585 VAL A C 1
ATOM 4422 O O . VAL A 1 585 ? -16.940 21.206 37.372 1.00 89.75 585 VAL A O 1
ATOM 4425 N N . ASP A 1 586 ? -16.502 19.113 36.664 1.00 88.44 586 ASP A N 1
ATOM 4426 C CA . ASP A 1 586 ? -17.613 19.027 35.718 1.00 88.44 586 ASP A CA 1
ATOM 4427 C C . ASP A 1 586 ? -18.776 18.256 36.355 1.00 88.44 586 ASP A C 1
ATOM 4429 O O . ASP A 1 586 ? -18.540 17.192 36.954 1.00 88.44 586 ASP A O 1
ATOM 4433 N N . PRO A 1 587 ? -20.028 18.718 36.200 1.00 87.62 587 PRO A N 1
ATOM 4434 C CA . PRO A 1 587 ? -21.185 17.894 36.512 1.00 87.62 587 PRO A CA 1
ATOM 4435 C C . PRO A 1 587 ? -21.238 16.685 35.566 1.00 87.62 587 PRO A C 1
ATOM 4437 O O . PRO A 1 587 ? -20.901 16.766 34.384 1.00 87.62 587 PRO A O 1
ATOM 4440 N N . LEU A 1 588 ? -21.658 15.537 36.094 1.00 85.88 588 LEU A N 1
ATOM 4441 C CA . LEU A 1 588 ? -22.031 14.372 35.297 1.00 85.88 588 LEU A CA 1
ATOM 4442 C C . LEU A 1 588 ? -23.545 14.232 35.356 1.00 85.88 588 LEU A C 1
ATOM 4444 O O . LEU A 1 588 ? -24.111 13.994 36.422 1.00 85.88 588 LEU A O 1
ATOM 4448 N N . HIS A 1 589 ? -24.191 14.372 34.208 1.00 86.50 589 HIS A N 1
ATOM 4449 C CA . HIS A 1 589 ? -25.629 14.191 34.102 1.00 86.50 589 HIS A CA 1
ATOM 4450 C C . HIS A 1 589 ? -25.949 12.714 33.828 1.00 86.50 589 HIS A C 1
ATOM 4452 O O . HIS A 1 589 ? -25.210 12.075 33.072 1.00 86.50 589 HIS A O 1
ATOM 4458 N N . PRO A 1 590 ? -27.003 12.156 34.448 1.00 84.88 590 PRO A N 1
ATOM 4459 C CA . PRO A 1 590 ? -27.512 10.845 34.064 1.00 84.88 590 PRO A CA 1
ATOM 4460 C C . PRO A 1 590 ? -28.001 10.887 32.608 1.00 84.88 590 PRO A C 1
ATOM 4462 O O . PRO A 1 590 ? -28.520 11.906 32.157 1.00 84.88 590 PRO A O 1
ATOM 4465 N N . LEU A 1 591 ? -27.817 9.791 31.873 1.00 84.94 591 LEU A N 1
ATOM 4466 C CA . LEU A 1 591 ? -28.281 9.630 30.489 1.00 84.94 591 LEU A CA 1
ATOM 4467 C C . LEU A 1 591 ? -29.793 9.442 30.409 1.00 84.94 591 LEU A C 1
ATOM 4469 O O . LEU A 1 591 ? -30.395 9.733 29.380 1.00 84.94 591 LEU A O 1
ATOM 4473 N N . VAL A 1 592 ? -30.379 8.914 31.480 1.00 84.00 592 VAL A N 1
ATOM 4474 C CA . VAL A 1 592 ? -31.821 8.774 31.643 1.00 84.00 592 VAL A CA 1
ATOM 4475 C C . VAL A 1 592 ? -32.201 9.436 32.951 1.00 84.00 592 VAL A C 1
ATOM 4477 O O . VAL A 1 592 ? -31.832 8.969 34.036 1.00 84.00 592 VAL A O 1
ATOM 4480 N N . THR A 1 593 ? -32.948 10.524 32.846 1.00 89.12 593 THR A N 1
ATOM 4481 C CA . THR A 1 593 ? -33.454 11.244 34.010 1.00 89.12 593 THR A CA 1
ATOM 4482 C C . THR A 1 593 ? -34.630 10.509 34.652 1.00 89.12 593 THR A C 1
ATOM 4484 O O . THR A 1 593 ? -35.305 9.677 34.042 1.00 89.12 593 THR A O 1
ATOM 4487 N N . THR A 1 594 ? -34.893 10.821 35.921 1.00 89.56 594 THR A N 1
ATOM 4488 C CA . THR A 1 594 ? -36.065 10.296 36.640 1.00 89.56 594 THR A CA 1
ATOM 4489 C C . THR A 1 594 ? -37.374 10.679 35.942 1.00 89.56 594 THR A C 1
ATOM 4491 O O . THR A 1 594 ? -38.310 9.889 35.943 1.00 89.56 594 THR A O 1
ATOM 4494 N N . GLU A 1 595 ? -37.429 11.867 35.343 1.00 86.88 595 GLU A N 1
ATOM 4495 C CA . GLU A 1 595 ? -38.606 12.391 34.646 1.00 86.88 595 GLU A CA 1
ATOM 4496 C C . GLU A 1 595 ? -38.868 11.653 33.327 1.00 86.88 595 GLU A C 1
ATOM 4498 O O . GLU A 1 595 ? -39.972 11.180 33.082 1.00 86.88 595 GLU A O 1
ATOM 4503 N N . GLU A 1 596 ? -37.838 11.437 32.511 1.00 84.25 596 GLU A N 1
ATOM 4504 C CA . GLU A 1 596 ? -37.975 10.663 31.270 1.00 84.25 596 GLU A CA 1
ATOM 4505 C C . GLU A 1 596 ? -38.398 9.212 31.543 1.00 84.25 596 GLU A C 1
ATOM 4507 O O . GLU A 1 596 ? -39.244 8.646 30.849 1.00 84.25 596 GLU A O 1
ATOM 4512 N N . ALA A 1 597 ? -37.830 8.595 32.580 1.00 87.44 597 ALA A N 1
ATOM 4513 C CA . ALA A 1 597 ? -38.160 7.222 32.933 1.00 87.44 597 ALA A CA 1
ATOM 4514 C C . ALA A 1 597 ? -39.551 7.078 33.575 1.00 87.44 597 ALA A C 1
ATOM 4516 O O . ALA A 1 597 ? -40.162 6.018 33.428 1.00 87.44 597 ALA A O 1
ATOM 4517 N N . SER A 1 598 ? -40.073 8.098 34.268 1.00 88.19 598 SER A N 1
ATOM 4518 C CA . SER A 1 598 ? -41.419 8.043 34.858 1.00 88.19 598 SER A CA 1
ATOM 4519 C C . SER A 1 598 ? -42.512 8.067 33.788 1.00 88.19 598 SER A C 1
ATOM 4521 O O . SER A 1 598 ? -43.478 7.311 33.900 1.00 88.19 598 SER A O 1
ATOM 4523 N N . VAL A 1 599 ? -42.321 8.836 32.710 1.00 86.88 599 VAL A N 1
ATOM 4524 C CA . VAL A 1 599 ? -43.221 8.833 31.544 1.00 86.88 599 VAL A CA 1
ATOM 4525 C C . VAL A 1 599 ? -43.244 7.450 30.891 1.00 86.88 599 VAL A C 1
ATOM 4527 O O . VAL A 1 599 ? -44.309 6.851 30.746 1.00 86.88 599 VAL A O 1
ATOM 4530 N N . ALA A 1 600 ? -42.074 6.881 30.581 1.00 87.81 600 ALA A N 1
ATOM 4531 C CA . ALA A 1 600 ? -41.987 5.546 29.983 1.00 87.81 600 ALA A CA 1
ATOM 4532 C C . ALA A 1 600 ? -42.534 4.425 30.879 1.00 87.81 600 ALA A C 1
ATOM 4534 O O . ALA A 1 600 ? -43.064 3.433 30.364 1.00 87.81 600 ALA A O 1
ATOM 4535 N N . LEU A 1 601 ? -42.397 4.562 32.204 1.00 89.69 601 LEU A N 1
ATOM 4536 C CA . LEU A 1 601 ? -42.937 3.600 33.161 1.00 89.69 601 LEU A CA 1
ATOM 4537 C C . LEU A 1 601 ? -44.449 3.447 32.981 1.00 89.69 601 LEU A C 1
ATOM 4539 O O . LEU A 1 601 ? -44.935 2.322 32.860 1.00 89.69 601 LEU A O 1
ATOM 4543 N N . LEU A 1 602 ? -45.164 4.573 32.968 1.00 88.31 602 LEU A N 1
ATOM 4544 C CA . LEU A 1 602 ? -46.623 4.610 32.908 1.00 88.31 602 LEU A CA 1
ATOM 4545 C C . LEU A 1 602 ? -47.150 4.319 31.499 1.00 88.31 602 LEU A C 1
ATOM 4547 O O . LEU A 1 602 ? -48.089 3.540 31.364 1.00 88.31 602 LEU A O 1
ATOM 4551 N N . ASP A 1 603 ? -46.523 4.888 30.466 1.00 88.62 603 ASP A N 1
ATOM 4552 C CA . ASP A 1 603 ? -46.971 4.775 29.069 1.00 88.62 603 ASP A CA 1
ATOM 4553 C C . ASP A 1 603 ? -46.832 3.348 28.514 1.00 88.62 603 ASP A C 1
ATOM 4555 O O . ASP A 1 603 ? -47.716 2.845 27.825 1.00 88.62 603 ASP A O 1
ATOM 4559 N N . ARG A 1 604 ? -45.724 2.662 28.827 1.00 92.75 604 ARG A N 1
ATOM 4560 C CA . ARG A 1 604 ? -45.371 1.384 28.179 1.00 92.75 604 ARG A CA 1
ATOM 4561 C C . ARG A 1 604 ? -45.063 0.269 29.151 1.00 92.75 604 ARG A C 1
ATOM 4563 O O . ARG A 1 604 ? -45.629 -0.816 29.052 1.00 92.75 604 ARG A O 1
ATOM 4570 N N . VAL A 1 605 ? -44.149 0.501 30.090 1.00 92.56 605 VAL A N 1
ATOM 4571 C CA . VAL A 1 605 ? -43.545 -0.598 30.857 1.00 92.56 605 VAL A CA 1
ATOM 4572 C C . VAL A 1 605 ? -44.561 -1.288 31.764 1.00 92.56 605 VAL A C 1
ATOM 4574 O O . VAL A 1 605 ? -44.592 -2.520 31.804 1.00 92.56 605 VAL A O 1
ATOM 4577 N N . VAL A 1 606 ? -45.419 -0.530 32.452 1.00 92.81 606 VAL A N 1
ATOM 4578 C CA . VAL A 1 606 ? -46.511 -1.094 33.259 1.00 92.81 606 VAL A CA 1
ATOM 4579 C C . VAL A 1 606 ? -47.498 -1.880 32.377 1.00 92.81 606 VAL A C 1
ATOM 4581 O O . VAL A 1 606 ? -47.658 -3.074 32.640 1.00 92.81 606 VAL A O 1
ATOM 4584 N N . PRO A 1 607 ? -48.086 -1.317 31.296 1.00 93.00 607 PRO A N 1
ATOM 4585 C CA . PRO A 1 607 ? -48.958 -2.072 30.386 1.00 93.00 607 PRO A CA 1
ATOM 4586 C C . PRO A 1 607 ? -48.332 -3.357 29.823 1.00 93.00 607 PRO A C 1
ATOM 4588 O O . PRO A 1 607 ? -48.957 -4.426 29.833 1.00 93.00 607 PRO A O 1
ATOM 4591 N N . TRP A 1 608 ? -47.073 -3.284 29.380 1.00 95.38 608 TRP A N 1
ATOM 4592 C CA . TRP A 1 608 ? -46.355 -4.417 28.798 1.00 95.38 608 TRP A CA 1
ATOM 4593 C C . TRP A 1 608 ? -46.153 -5.555 29.801 1.00 95.38 608 TRP A C 1
ATOM 4595 O O . TRP A 1 608 ? -46.221 -6.718 29.417 1.00 95.38 608 TRP A O 1
ATOM 4605 N N . THR A 1 609 ? -45.945 -5.253 31.083 1.00 93.44 609 THR A N 1
ATOM 4606 C CA . THR A 1 609 ? -45.574 -6.242 32.114 1.00 93.44 609 THR A CA 1
ATOM 4607 C C . THR A 1 609 ? -46.758 -6.800 32.913 1.00 93.44 609 THR A C 1
ATOM 4609 O O . THR A 1 609 ? -46.560 -7.486 33.912 1.00 93.44 609 THR A O 1
ATOM 4612 N N . THR A 1 610 ? -47.994 -6.586 32.455 1.00 91.25 610 THR A N 1
ATOM 4613 C CA . THR A 1 610 ? -49.209 -7.110 33.113 1.00 91.25 610 THR A CA 1
ATOM 4614 C C . THR A 1 610 ? -49.370 -8.634 33.035 1.00 91.25 610 THR A C 1
ATOM 4616 O O . THR A 1 610 ? -50.062 -9.217 33.867 1.00 91.25 610 THR A O 1
ATOM 4619 N N . ARG A 1 611 ? -48.769 -9.295 32.035 1.00 93.25 611 ARG A N 1
ATOM 4620 C CA . ARG A 1 611 ? -48.865 -10.748 31.796 1.00 93.25 611 ARG A CA 1
ATOM 4621 C C . ARG A 1 611 ? -47.690 -11.259 30.952 1.00 93.25 611 ARG A C 1
ATOM 4623 O O . ARG A 1 611 ? -46.865 -10.475 30.486 1.00 93.25 611 ARG A O 1
ATOM 4630 N N . ASP A 1 612 ? -47.630 -12.571 30.739 1.00 96.62 612 ASP A N 1
ATOM 4631 C CA . ASP A 1 612 ? -46.587 -13.218 29.936 1.00 96.62 612 ASP A CA 1
ATOM 4632 C C . ASP A 1 612 ? -46.657 -12.815 28.452 1.00 96.62 612 ASP A C 1
ATOM 4634 O O . ASP A 1 612 ? -47.720 -12.896 27.835 1.00 96.62 612 ASP A O 1
ATOM 4638 N N . ALA A 1 613 ? -45.511 -12.469 27.855 1.00 97.44 613 ALA A N 1
ATOM 4639 C CA . ALA A 1 613 ? -45.378 -12.243 26.414 1.00 97.44 613 ALA A CA 1
ATOM 4640 C C . ALA A 1 613 ? -44.945 -13.519 25.675 1.00 97.44 613 ALA A C 1
ATOM 4642 O O . ALA A 1 613 ? -43.882 -14.075 25.942 1.00 97.44 613 ALA A O 1
ATOM 4643 N N . VAL A 1 614 ? -45.753 -13.983 24.723 1.00 97.62 614 VAL A N 1
ATOM 4644 C CA . VAL A 1 614 ? -45.574 -15.240 23.990 1.00 97.62 614 VAL A CA 1
ATOM 4645 C C . VAL A 1 614 ? -45.051 -14.979 22.577 1.00 97.62 614 VAL A C 1
ATOM 4647 O O . VAL A 1 614 ? -45.709 -14.357 21.746 1.00 97.62 614 VAL A O 1
ATOM 4650 N N . LEU A 1 615 ? -43.872 -15.526 22.283 1.00 97.88 615 LEU A N 1
ATOM 4651 C CA . LEU A 1 615 ? -43.249 -15.519 20.962 1.00 97.88 615 LEU A CA 1
ATOM 4652 C C . LEU A 1 615 ? -43.403 -16.873 20.279 1.00 97.88 615 LEU A C 1
ATOM 4654 O O . LEU A 1 615 ? -43.095 -17.907 20.878 1.00 97.88 615 LEU A O 1
ATOM 4658 N N . ARG A 1 616 ? -43.849 -16.880 19.017 1.00 96.94 616 ARG A N 1
ATOM 4659 C CA . ARG A 1 616 ? -44.190 -18.113 18.283 1.00 96.94 616 ARG A CA 1
ATOM 4660 C C . ARG A 1 616 ? -43.431 -18.274 16.975 1.00 96.94 616 ARG A C 1
ATOM 4662 O O . ARG A 1 616 ? -43.244 -17.315 16.228 1.00 96.94 616 ARG A O 1
ATOM 4669 N N . PHE A 1 617 ? -43.081 -19.522 16.668 1.00 95.94 617 PHE A N 1
ATOM 4670 C CA . PHE A 1 617 ? -42.626 -19.961 15.349 1.00 95.94 617 PHE A CA 1
ATOM 4671 C C . PHE A 1 617 ? -43.185 -21.359 15.039 1.00 95.94 617 PHE A C 1
ATOM 4673 O O . PHE A 1 617 ? -42.744 -22.360 15.610 1.00 95.94 617 PHE A O 1
ATOM 4680 N N . GLY A 1 618 ? -44.172 -21.446 14.142 1.00 90.81 618 GLY A N 1
ATOM 4681 C CA . GLY A 1 618 ? -44.873 -22.703 13.864 1.00 90.81 618 GLY A CA 1
ATOM 4682 C C . GLY A 1 618 ? -45.522 -23.277 15.130 1.00 90.81 618 GLY A C 1
ATOM 4683 O O . GLY A 1 618 ? -46.297 -22.593 15.791 1.00 90.81 618 GLY A O 1
ATOM 4684 N N . LYS A 1 619 ? -45.182 -24.524 15.487 1.00 91.62 619 LYS A N 1
ATOM 4685 C CA . LYS A 1 619 ? -45.668 -25.188 16.715 1.00 91.62 619 LYS A CA 1
ATOM 4686 C C . LYS A 1 619 ? -44.863 -24.836 17.977 1.00 91.62 619 LYS A C 1
ATOM 4688 O O . LYS A 1 619 ? -45.267 -25.206 19.074 1.00 91.62 619 LYS A O 1
ATOM 4693 N N . GLN A 1 620 ? -43.719 -24.164 17.838 1.00 94.69 620 GLN A N 1
ATOM 4694 C CA . GLN A 1 620 ? -42.841 -23.816 18.958 1.00 94.69 620 GLN A CA 1
ATOM 4695 C C . GLN A 1 620 ? -43.219 -22.448 19.536 1.00 94.69 620 GLN A C 1
ATOM 4697 O O . GLN A 1 620 ? -43.549 -21.521 18.790 1.00 94.69 620 GLN A O 1
ATOM 4702 N N . ARG A 1 621 ? -43.137 -22.310 20.865 1.00 95.94 621 ARG A N 1
ATOM 4703 C CA . ARG A 1 621 ? -43.395 -21.049 21.574 1.00 95.94 621 ARG A CA 1
ATOM 4704 C C . ARG A 1 621 ? -42.433 -20.831 22.741 1.00 95.94 621 ARG A C 1
ATOM 4706 O O . ARG A 1 621 ? -41.986 -21.795 23.355 1.00 95.94 621 ARG A O 1
ATOM 4713 N N . VAL A 1 622 ? -42.164 -19.569 23.062 1.00 96.94 622 VAL A N 1
ATOM 4714 C CA . VAL A 1 622 ? -41.449 -19.128 24.271 1.00 96.94 622 VAL A CA 1
ATOM 4715 C C . VAL A 1 622 ? -42.290 -18.061 24.959 1.00 96.94 622 VAL A C 1
ATOM 4717 O O . VAL A 1 622 ? -42.725 -17.126 24.297 1.00 96.94 622 VAL A O 1
ATOM 4720 N N . ALA A 1 623 ? -42.514 -18.201 26.265 1.00 96.94 623 ALA A N 1
ATOM 4721 C CA . ALA A 1 623 ? -43.187 -17.198 27.087 1.00 96.94 623 ALA A CA 1
ATOM 4722 C C . ALA A 1 623 ? -42.155 -16.439 27.936 1.00 96.94 623 ALA A C 1
ATOM 4724 O O . ALA A 1 623 ? -41.332 -17.063 28.608 1.00 96.94 623 ALA A O 1
ATOM 4725 N N . LEU A 1 624 ? -42.196 -15.109 27.890 1.00 97.19 624 LEU A N 1
ATOM 4726 C CA . LEU A 1 624 ? -41.426 -14.206 28.741 1.00 97.19 624 LEU A CA 1
ATOM 4727 C C . LEU A 1 624 ? -42.319 -13.745 29.889 1.00 97.19 624 LEU A C 1
ATOM 4729 O O . LEU A 1 624 ? -43.257 -12.979 29.669 1.00 97.19 624 LEU A O 1
ATOM 4733 N N . LYS A 1 625 ? -42.010 -14.186 31.110 1.00 95.75 625 LYS A N 1
ATOM 4734 C CA . LYS A 1 625 ? -42.688 -13.702 32.321 1.00 95.75 625 LYS A CA 1
ATOM 4735 C C . LYS A 1 625 ? -42.410 -12.209 32.535 1.00 95.75 625 LYS A C 1
ATOM 4737 O O . LYS A 1 625 ? -41.349 -11.753 32.105 1.00 95.75 625 LYS A O 1
ATOM 4742 N N . PRO A 1 626 ? -43.246 -11.454 33.272 1.00 95.06 626 PRO A N 1
ATOM 4743 C CA . PRO A 1 626 ? -43.042 -10.020 33.493 1.00 95.06 626 PRO A CA 1
ATOM 4744 C C . PRO A 1 626 ? -41.618 -9.592 33.900 1.00 95.06 626 PRO A C 1
ATOM 4746 O O . PRO A 1 626 ? -41.106 -8.652 33.295 1.00 95.06 626 PRO A O 1
ATOM 4749 N N . PRO A 1 627 ? -40.895 -10.290 34.807 1.00 94.31 627 PRO A N 1
ATOM 4750 C CA . PRO A 1 627 ? -39.506 -9.931 35.121 1.00 94.31 627 PRO A CA 1
ATOM 4751 C C . PRO A 1 627 ? -38.540 -10.156 33.949 1.00 94.31 627 PRO A C 1
ATOM 4753 O O . PRO A 1 627 ? -37.593 -9.397 33.766 1.00 94.31 627 PRO A O 1
ATOM 4756 N N . GLN A 1 628 ? -38.779 -11.193 33.140 1.00 94.94 628 GLN A N 1
ATOM 4757 C CA . GLN A 1 628 ? -37.985 -11.484 31.945 1.00 94.94 628 GLN A CA 1
ATOM 4758 C C . GLN A 1 628 ? -38.291 -10.474 30.838 1.00 94.94 628 GLN A C 1
ATOM 4760 O O . GLN A 1 628 ? -37.371 -9.993 30.184 1.00 94.94 628 GLN A O 1
ATOM 4765 N N . LEU A 1 629 ? -39.559 -10.096 30.665 1.00 95.25 629 LEU A N 1
ATOM 4766 C CA . LEU A 1 629 ? -39.951 -9.050 29.729 1.00 95.25 629 LEU A CA 1
ATOM 4767 C C . LEU A 1 629 ? -39.343 -7.700 30.130 1.00 95.25 629 LEU A C 1
ATOM 4769 O O . LEU A 1 629 ? -38.746 -7.036 29.292 1.00 95.25 629 LEU A O 1
ATOM 4773 N N . LEU A 1 630 ? -39.389 -7.338 31.415 1.00 94.94 630 LEU A N 1
ATOM 4774 C CA . LEU A 1 630 ? -38.730 -6.134 31.922 1.00 94.94 630 LEU A CA 1
ATOM 4775 C C . LEU A 1 630 ? -37.216 -6.164 31.668 1.00 94.94 630 LEU A C 1
ATOM 4777 O O . LEU A 1 630 ? -36.634 -5.149 31.293 1.00 94.94 630 LEU A O 1
ATOM 4781 N N . SER A 1 631 ? -36.583 -7.335 31.808 1.00 94.31 631 SER A N 1
ATOM 4782 C CA . SER A 1 631 ? -35.143 -7.496 31.572 1.00 94.31 631 SER A CA 1
ATOM 4783 C C . SER A 1 631 ? -34.724 -7.213 30.128 1.00 94.31 631 SER A C 1
ATOM 4785 O O . SER A 1 631 ? -33.572 -6.851 29.901 1.00 94.31 631 SER A O 1
ATOM 4787 N N . VAL A 1 632 ? -35.645 -7.317 29.161 1.00 95.56 632 VAL A N 1
ATOM 4788 C CA . VAL A 1 632 ? -35.374 -7.001 27.752 1.00 95.56 632 VAL A CA 1
ATOM 4789 C C . VAL A 1 632 ? -35.760 -5.574 27.367 1.00 95.56 632 VAL A C 1
ATOM 4791 O O . VAL A 1 632 ? -35.525 -5.181 26.228 1.00 95.56 632 VAL A O 1
ATOM 4794 N N . VAL A 1 633 ? -36.306 -4.777 28.289 1.00 94.50 633 VAL A N 1
ATOM 4795 C CA . VAL A 1 633 ? -36.603 -3.360 28.053 1.00 94.50 633 VAL A CA 1
ATOM 4796 C C . VAL A 1 633 ? -35.330 -2.523 28.203 1.00 94.50 633 VAL A C 1
ATOM 4798 O O . VAL A 1 633 ? -34.500 -2.726 29.096 1.00 94.50 633 VAL A O 1
ATOM 4801 N N . SER A 1 634 ? -35.171 -1.556 27.310 1.00 91.81 634 SER A N 1
ATOM 4802 C CA . SER A 1 634 ? -34.169 -0.495 27.402 1.00 91.81 634 SER A CA 1
ATOM 4803 C C . SER A 1 634 ? -34.858 0.856 27.218 1.00 91.81 634 SER A C 1
ATOM 4805 O O . SER A 1 634 ? -35.856 0.946 26.506 1.00 91.81 634 SER A O 1
ATOM 4807 N N . LEU A 1 635 ? -34.314 1.908 27.829 1.00 88.50 635 LEU A N 1
ATOM 4808 C CA . LEU A 1 635 ? -34.736 3.284 27.572 1.00 88.50 635 LEU A CA 1
ATOM 4809 C C . LEU A 1 635 ? -33.836 3.896 26.497 1.00 88.50 635 LEU A C 1
ATOM 4811 O O . LEU A 1 635 ? -32.611 3.818 26.592 1.00 88.50 635 LEU A O 1
ATOM 4815 N N . ARG A 1 636 ? -34.437 4.474 25.455 1.00 85.50 636 ARG A N 1
ATOM 4816 C CA . ARG A 1 636 ? -33.733 5.189 24.381 1.00 85.50 636 ARG A CA 1
ATOM 4817 C C . ARG A 1 636 ? -34.386 6.550 24.185 1.00 85.50 636 ARG A C 1
ATOM 4819 O O . ARG A 1 636 ? -35.513 6.610 23.708 1.00 85.50 636 ARG A O 1
ATOM 4826 N N . GLY A 1 637 ? -33.694 7.620 24.584 1.00 74.44 637 GLY A N 1
ATOM 4827 C CA . GLY A 1 637 ? -34.244 8.983 24.546 1.00 74.44 637 GLY A CA 1
ATOM 4828 C C . GLY A 1 637 ? -35.536 9.116 25.357 1.00 74.44 637 GLY A C 1
ATOM 4829 O O . GLY A 1 637 ? -36.512 9.661 24.861 1.00 74.44 637 GLY A O 1
ATOM 4830 N N . GLY A 1 638 ? -35.581 8.495 26.540 1.00 76.69 638 GLY A N 1
ATOM 4831 C CA . GLY A 1 638 ? -36.769 8.473 27.395 1.00 76.69 638 GLY A CA 1
ATOM 4832 C C . GLY A 1 638 ? -37.896 7.537 26.950 1.00 76.69 638 GLY A C 1
ATOM 4833 O O . GLY A 1 638 ? -38.871 7.407 27.672 1.00 76.69 638 GLY A O 1
ATOM 4834 N N . ILE A 1 639 ? -37.777 6.829 25.821 1.00 85.50 639 ILE A N 1
ATOM 4835 C CA . ILE A 1 639 ? -38.810 5.899 25.339 1.00 85.50 639 ILE A CA 1
ATOM 4836 C C . ILE A 1 639 ? -38.423 4.457 25.682 1.00 85.50 639 ILE A C 1
ATOM 4838 O O . ILE A 1 639 ? -37.310 4.015 25.381 1.00 85.50 639 ILE A O 1
ATOM 4842 N N . ALA A 1 640 ? -39.348 3.698 26.277 1.00 91.94 640 ALA A N 1
ATOM 4843 C CA . ALA A 1 640 ? -39.167 2.263 26.483 1.00 91.94 640 ALA A CA 1
ATOM 4844 C C . ALA A 1 640 ? -39.257 1.507 25.150 1.00 91.94 640 ALA A C 1
ATOM 4846 O O . ALA A 1 640 ? -40.211 1.673 24.382 1.00 91.94 640 ALA A O 1
ATOM 4847 N N . VAL A 1 641 ? -38.261 0.660 24.891 1.00 95.06 641 VAL A N 1
ATOM 4848 C CA . VAL A 1 641 ? -38.170 -0.196 23.702 1.00 95.06 641 VAL A CA 1
ATOM 4849 C C . VAL A 1 641 ? -37.781 -1.622 24.076 1.00 95.06 641 VAL A C 1
ATOM 4851 O O . VAL A 1 641 ? -37.085 -1.843 25.071 1.00 95.06 641 VAL A O 1
ATOM 4854 N N . ILE A 1 642 ? -38.178 -2.592 23.251 1.00 97.19 642 ILE A N 1
ATOM 4855 C CA . ILE A 1 642 ? -37.705 -3.976 23.374 1.00 97.19 642 ILE A CA 1
ATOM 4856 C C . ILE A 1 642 ? -36.317 -4.082 22.742 1.00 97.19 642 ILE A C 1
ATOM 4858 O O . ILE A 1 642 ? -36.132 -3.894 21.538 1.00 97.19 642 ILE A O 1
ATOM 4862 N N . ASP A 1 643 ? -35.320 -4.404 23.556 1.00 95.94 643 ASP A N 1
ATOM 4863 C CA . ASP A 1 643 ? -33.934 -4.507 23.131 1.00 95.94 643 ASP A CA 1
A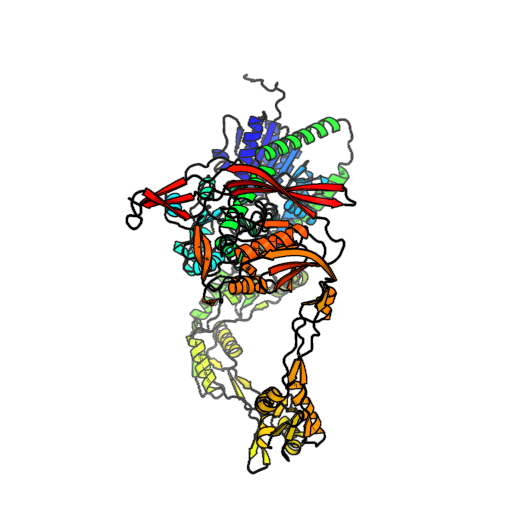TOM 4864 C C . ASP A 1 643 ? -33.640 -5.884 22.531 1.00 95.94 643 ASP A C 1
ATOM 4866 O O . ASP A 1 643 ? -33.633 -6.910 23.214 1.00 95.94 643 ASP A O 1
ATOM 4870 N N . ALA A 1 644 ? -33.345 -5.905 21.232 1.00 96.44 644 ALA A N 1
ATOM 4871 C CA . ALA A 1 644 ? -33.038 -7.128 20.500 1.00 96.44 644 ALA A CA 1
ATOM 4872 C C . ALA A 1 644 ? -31.849 -7.908 21.090 1.00 96.44 644 ALA A C 1
ATOM 4874 O O . ALA A 1 644 ? -31.857 -9.142 21.074 1.00 96.44 644 ALA A O 1
ATOM 4875 N N . SER A 1 645 ? -30.836 -7.217 21.626 1.00 95.50 645 SER A N 1
ATOM 4876 C CA . SER A 1 645 ? -29.655 -7.872 22.199 1.00 95.50 645 SER A CA 1
ATOM 4877 C C . SER A 1 645 ? -30.005 -8.622 23.481 1.00 95.50 645 SER A C 1
ATOM 4879 O O . SER A 1 645 ? -29.610 -9.777 23.642 1.00 95.50 645 SER A O 1
ATOM 4881 N N . LYS A 1 646 ? -30.836 -8.012 24.333 1.00 96.06 646 LYS A N 1
ATOM 4882 C CA . LYS A 1 646 ? -31.338 -8.613 25.572 1.00 96.06 646 LYS A CA 1
ATOM 4883 C C . LYS A 1 646 ? -32.404 -9.676 25.308 1.00 96.06 646 LYS A C 1
ATOM 4885 O O . LYS A 1 646 ? -32.504 -10.633 26.065 1.00 96.06 646 LYS A O 1
ATOM 4890 N N . LEU A 1 647 ? -33.159 -9.561 24.213 1.00 97.31 647 LEU A N 1
ATOM 4891 C CA . LEU A 1 647 ? -34.136 -10.566 23.788 1.00 97.31 647 LEU A CA 1
ATOM 4892 C C . LEU A 1 647 ? -33.476 -11.845 23.246 1.00 97.31 647 LEU A C 1
ATOM 4894 O O . LEU A 1 647 ? -33.994 -12.942 23.446 1.00 97.31 647 LEU A O 1
ATOM 4898 N N . SER A 1 648 ? -32.326 -11.723 22.577 1.00 96.00 648 SER A N 1
ATOM 4899 C CA . SER A 1 648 ? -31.634 -12.823 21.884 1.00 96.00 648 SER A CA 1
ATOM 4900 C C . SER A 1 648 ? -31.442 -14.109 22.717 1.00 96.00 648 SER A C 1
ATOM 4902 O O . SER A 1 648 ? -31.786 -15.183 22.207 1.00 96.00 648 SER A O 1
ATOM 4904 N N . PRO A 1 649 ? -30.975 -14.063 23.986 1.00 95.69 649 PRO A N 1
ATOM 4905 C CA . PRO A 1 649 ? -30.807 -15.260 24.816 1.00 95.69 649 PRO A CA 1
ATOM 4906 C C . PRO A 1 649 ? -32.108 -16.045 25.024 1.00 95.69 649 PRO A C 1
ATOM 4908 O O . PRO A 1 649 ? -32.085 -17.274 25.080 1.00 95.69 649 PRO A O 1
ATOM 4911 N N . HIS A 1 650 ? -33.254 -15.360 25.056 1.00 96.25 650 HIS A N 1
ATOM 4912 C CA . HIS A 1 650 ? -34.562 -15.993 25.231 1.00 96.25 650 HIS A CA 1
ATOM 4913 C C . HIS A 1 650 ? -35.082 -16.682 23.960 1.00 96.25 650 HIS A C 1
ATOM 4915 O O . HIS A 1 650 ? -36.000 -17.496 24.025 1.00 96.25 650 HIS A O 1
ATOM 4921 N N . LEU A 1 651 ? -34.487 -16.413 22.795 1.00 96.12 651 LEU A N 1
ATOM 4922 C CA . LEU A 1 651 ? -34.940 -16.940 21.502 1.00 96.12 651 LEU A CA 1
ATOM 4923 C C . LEU A 1 651 ? -34.215 -18.218 21.072 1.00 96.12 651 LEU A C 1
ATOM 4925 O O . LEU A 1 651 ? -34.403 -18.679 19.947 1.00 96.12 651 LEU A O 1
ATOM 4929 N N . ALA A 1 652 ? -33.386 -18.816 21.931 1.00 92.75 652 ALA A N 1
ATOM 4930 C CA . ALA A 1 652 ? -32.520 -19.935 21.558 1.00 92.75 652 ALA A CA 1
ATOM 4931 C C . ALA A 1 652 ? -33.277 -21.141 20.962 1.00 92.75 652 ALA A C 1
ATOM 4933 O O . ALA A 1 652 ? -32.835 -21.705 19.957 1.00 92.75 652 ALA A O 1
ATOM 4934 N N . SER A 1 653 ? -34.421 -21.527 21.538 1.00 93.25 653 SER A N 1
ATOM 4935 C CA . SER A 1 653 ? -35.255 -22.629 21.031 1.00 93.25 653 SER A CA 1
ATOM 4936 C C . SER A 1 653 ? -35.901 -22.289 19.684 1.00 93.25 653 SER A C 1
ATOM 4938 O O . SER A 1 653 ? -35.784 -23.071 18.739 1.00 93.25 653 SER A O 1
ATOM 4940 N N . LEU A 1 654 ? -36.499 -21.100 19.560 1.00 95.69 654 LEU A N 1
ATOM 4941 C CA . LEU A 1 654 ? -37.131 -20.622 18.325 1.00 95.69 654 LEU A CA 1
ATOM 4942 C C . LEU A 1 654 ? -36.110 -20.440 17.199 1.00 95.69 654 LEU A C 1
ATOM 4944 O O . LEU A 1 654 ? -36.395 -20.769 16.052 1.00 95.69 654 LEU A O 1
ATOM 4948 N N . ARG A 1 655 ? -34.889 -20.001 17.521 1.00 95.06 655 ARG A N 1
ATOM 4949 C CA . ARG A 1 655 ? -33.781 -19.880 16.568 1.00 95.06 655 ARG A CA 1
ATOM 4950 C C . ARG A 1 655 ? -33.397 -21.230 15.968 1.00 95.06 655 ARG A C 1
ATOM 4952 O O . ARG A 1 655 ? -33.225 -21.313 14.756 1.00 95.06 655 ARG A O 1
ATOM 4959 N N . ARG A 1 656 ? -33.298 -22.283 16.791 1.00 93.19 656 ARG A N 1
ATOM 4960 C CA . ARG A 1 656 ? -33.044 -23.653 16.306 1.00 93.19 656 ARG A CA 1
ATOM 4961 C C . ARG A 1 656 ? -34.195 -24.167 15.443 1.00 93.19 656 ARG A C 1
ATOM 4963 O O . ARG A 1 656 ? -33.938 -24.748 14.399 1.00 93.19 656 ARG A O 1
ATOM 4970 N N . ALA A 1 657 ? -35.439 -23.909 15.847 1.00 92.69 657 ALA A N 1
ATOM 4971 C CA . ALA A 1 657 ? -36.621 -24.319 15.090 1.00 92.69 657 ALA A CA 1
ATOM 4972 C C . ALA A 1 657 ? -36.763 -23.590 13.738 1.00 92.69 657 ALA A C 1
ATOM 4974 O O . ALA A 1 657 ? -37.240 -24.176 12.769 1.00 92.69 657 ALA A O 1
ATOM 4975 N N . ALA A 1 658 ? -36.352 -22.321 13.666 1.00 93.62 658 ALA A N 1
ATOM 4976 C CA . ALA A 1 658 ? -36.434 -21.508 12.455 1.00 93.62 658 ALA A CA 1
ATOM 4977 C C . ALA A 1 658 ? -35.302 -21.757 11.454 1.00 93.62 658 ALA A C 1
ATOM 4979 O O . ALA A 1 658 ? -35.479 -21.497 10.259 1.00 93.62 658 ALA A O 1
ATOM 4980 N N . TYR A 1 659 ? -34.147 -22.236 11.922 1.00 94.69 659 TYR A N 1
ATOM 4981 C CA . TYR A 1 659 ? -32.956 -22.358 11.093 1.00 94.69 659 TYR A CA 1
ATOM 4982 C C . TYR A 1 659 ? -33.081 -23.461 10.034 1.00 94.69 659 TYR A C 1
ATOM 4984 O O . TYR A 1 659 ? -33.374 -24.617 10.336 1.00 94.69 659 TYR A O 1
ATOM 4992 N N . ARG A 1 660 ? -32.797 -23.103 8.780 1.00 94.75 660 ARG A N 1
ATOM 4993 C CA . ARG A 1 660 ? -32.674 -24.017 7.638 1.00 94.75 660 ARG A CA 1
ATOM 4994 C C . ARG A 1 660 ? -31.453 -23.613 6.816 1.00 94.75 660 ARG A C 1
ATOM 4996 O O . ARG A 1 660 ? -31.353 -22.458 6.408 1.00 94.75 660 ARG A O 1
ATOM 5003 N N . SER A 1 661 ? -30.530 -24.537 6.560 1.00 91.19 661 SER A N 1
ATOM 5004 C CA . SER A 1 661 ? -29.341 -24.243 5.750 1.00 91.19 661 SER A CA 1
ATOM 5005 C C . SER A 1 661 ? -29.699 -24.032 4.272 1.00 91.19 661 SER A C 1
ATOM 5007 O O . SER A 1 661 ? -30.587 -24.720 3.759 1.00 91.19 661 SER A O 1
ATOM 5009 N N . PRO A 1 662 ? -29.022 -23.106 3.566 1.00 94.19 662 PRO A N 1
ATOM 5010 C CA . PRO A 1 662 ? -29.203 -22.949 2.129 1.00 94.19 662 PRO A CA 1
ATOM 5011 C C . PRO A 1 662 ? -28.687 -24.173 1.357 1.00 94.19 662 PRO A C 1
ATOM 5013 O O . PRO A 1 662 ? -27.737 -24.836 1.771 1.00 94.19 662 PRO A O 1
ATOM 5016 N N . VAL A 1 663 ? -29.290 -24.442 0.198 1.00 93.75 663 VAL A N 1
ATOM 5017 C CA . VAL A 1 663 ? -28.883 -25.505 -0.732 1.00 93.75 663 VAL A CA 1
ATOM 5018 C C . VAL A 1 663 ? -28.230 -24.870 -1.957 1.00 93.75 663 VAL A C 1
ATOM 5020 O O . VAL A 1 663 ? -28.882 -24.121 -2.685 1.00 93.75 663 VAL A O 1
ATOM 5023 N N . ASN A 1 664 ? -26.954 -25.181 -2.194 1.00 92.56 664 ASN A N 1
ATOM 5024 C CA . ASN A 1 664 ? -26.192 -24.686 -3.345 1.00 92.56 664 ASN A CA 1
ATOM 5025 C C . ASN A 1 664 ? -26.558 -25.416 -4.646 1.00 92.56 664 ASN A C 1
ATOM 5027 O O . ASN A 1 664 ? -26.910 -26.598 -4.638 1.00 92.56 664 ASN A O 1
ATOM 5031 N N . SER A 1 665 ? -26.404 -24.724 -5.774 1.00 93.19 665 SER A N 1
ATOM 5032 C CA . SER A 1 665 ? -26.424 -25.337 -7.103 1.00 93.19 665 SER A CA 1
ATOM 5033 C C . SER A 1 665 ? -25.059 -25.936 -7.462 1.00 93.19 665 SER A C 1
ATOM 5035 O O . SER A 1 665 ? -24.010 -25.388 -7.116 1.00 93.19 665 SER A O 1
ATOM 5037 N N . TYR A 1 666 ? -25.072 -27.060 -8.179 1.00 91.31 666 TYR A N 1
ATOM 5038 C CA . TYR A 1 666 ? -23.893 -27.740 -8.711 1.00 91.31 666 TYR A CA 1
ATOM 5039 C C . TYR A 1 666 ? -24.144 -28.190 -10.149 1.00 91.31 666 TYR A C 1
ATOM 5041 O O . TYR A 1 666 ? -25.272 -28.532 -10.511 1.00 91.31 666 TYR A O 1
ATOM 5049 N N . PHE A 1 667 ? -23.079 -28.292 -10.943 1.00 91.81 667 PHE A N 1
ATOM 5050 C CA . PHE A 1 667 ? -23.148 -28.983 -12.224 1.00 91.81 667 PHE A CA 1
ATOM 5051 C C . PHE A 1 667 ? -23.270 -30.503 -12.045 1.00 91.81 667 PHE A C 1
ATOM 5053 O O . PHE A 1 667 ? -22.618 -31.125 -11.201 1.00 91.81 667 PHE A O 1
ATOM 5060 N N . ARG A 1 668 ? -24.085 -31.112 -12.898 1.00 92.56 668 ARG A N 1
ATOM 5061 C CA . ARG A 1 668 ? -24.256 -32.551 -13.092 1.00 92.56 668 ARG A CA 1
ATOM 5062 C C . ARG A 1 668 ? -24.229 -32.853 -14.585 1.00 92.56 668 ARG A C 1
ATOM 5064 O O . ARG A 1 668 ? -24.375 -31.957 -15.406 1.00 92.56 668 ARG A O 1
ATOM 5071 N N . VAL A 1 669 ? -24.032 -34.119 -14.938 1.00 91.44 669 VAL A N 1
ATOM 5072 C CA . VAL A 1 669 ? -24.016 -34.572 -16.333 1.00 91.44 669 VAL A CA 1
ATOM 5073 C C . VAL A 1 669 ? -24.950 -35.765 -16.480 1.00 91.44 669 VAL A C 1
ATOM 5075 O O . VAL A 1 669 ? -24.786 -36.762 -15.775 1.00 91.44 669 VAL A O 1
ATOM 5078 N N . SER A 1 670 ? -25.888 -35.678 -17.422 1.00 88.75 670 SER A N 1
ATOM 5079 C CA . SER A 1 670 ? -26.749 -36.785 -17.856 1.00 88.75 670 SER A CA 1
ATOM 5080 C C . SER A 1 670 ? -26.705 -36.886 -19.379 1.00 88.75 670 SER A C 1
ATOM 5082 O O . SER A 1 670 ? -26.808 -35.869 -20.056 1.00 88.75 670 SER A O 1
ATOM 5084 N N . GLY A 1 671 ? -26.478 -38.080 -19.937 1.00 84.12 671 GLY A N 1
ATOM 5085 C CA . GLY A 1 671 ? -26.434 -38.282 -21.396 1.00 84.12 671 GLY A CA 1
ATOM 5086 C C . GLY A 1 671 ? -25.467 -37.353 -22.154 1.00 84.12 671 GLY A C 1
ATOM 5087 O O . GLY A 1 671 ? -25.808 -36.872 -23.228 1.00 84.12 671 GLY A O 1
ATOM 5088 N N . ASN A 1 672 ? -24.286 -37.052 -21.589 1.00 83.12 672 ASN A N 1
ATOM 5089 C CA . ASN A 1 672 ? -23.321 -36.057 -22.103 1.00 83.12 672 ASN A CA 1
ATOM 5090 C C . ASN A 1 672 ? -23.850 -34.612 -22.197 1.00 83.12 672 ASN A C 1
ATOM 5092 O O . ASN A 1 672 ? -23.280 -33.795 -22.922 1.00 83.12 672 ASN A O 1
ATOM 5096 N N . ARG A 1 673 ? -24.912 -34.269 -21.465 1.00 89.06 673 ARG A N 1
ATOM 5097 C CA . ARG A 1 673 ? -25.400 -32.895 -21.322 1.00 89.06 673 ARG A CA 1
ATOM 5098 C C . ARG A 1 673 ? -25.175 -32.407 -19.889 1.00 89.06 673 ARG A C 1
ATOM 5100 O O . ARG A 1 673 ? -25.616 -33.084 -18.952 1.00 89.06 673 ARG A O 1
ATOM 5107 N N . PRO A 1 674 ? -24.470 -31.277 -19.697 1.00 92.62 674 PRO A N 1
ATOM 5108 C CA . PRO A 1 674 ? -24.351 -30.664 -18.386 1.00 92.62 674 PRO A CA 1
ATOM 5109 C C . PRO A 1 674 ? -25.685 -30.008 -17.999 1.00 92.62 674 PRO A C 1
ATOM 5111 O O . PRO A 1 674 ? -26.355 -29.419 -18.842 1.00 92.62 674 PRO A O 1
ATOM 5114 N N . TYR A 1 675 ? -26.072 -30.115 -16.730 1.00 91.88 675 TYR A N 1
ATOM 5115 C CA . TYR A 1 675 ? -27.229 -29.428 -16.154 1.00 91.88 675 TYR A CA 1
ATOM 5116 C C . TYR A 1 675 ? -26.935 -28.993 -14.715 1.00 91.88 675 TYR A C 1
ATOM 5118 O O . TYR A 1 675 ? -26.081 -29.572 -14.041 1.00 91.88 675 TYR A O 1
ATOM 5126 N N . GLN A 1 676 ? -27.634 -27.970 -14.240 1.00 92.69 676 GLN A N 1
ATOM 5127 C CA . GLN A 1 676 ? -27.463 -27.374 -12.919 1.00 92.69 676 GLN A CA 1
ATOM 5128 C C . GLN A 1 676 ? -28.548 -27.881 -11.960 1.00 92.69 676 GLN A C 1
ATOM 5130 O O . GLN A 1 676 ? -29.720 -27.988 -12.326 1.00 92.69 676 GLN A O 1
ATOM 5135 N N . THR A 1 677 ? -28.189 -28.186 -10.713 1.00 93.88 677 THR A N 1
ATOM 5136 C CA . THR A 1 677 ? -29.186 -28.513 -9.678 1.00 93.88 677 THR A CA 1
ATOM 5137 C C . THR A 1 677 ? -29.913 -27.255 -9.195 1.00 93.88 677 THR A C 1
ATOM 5139 O O . THR A 1 677 ? -29.388 -26.147 -9.282 1.00 93.88 677 THR A O 1
ATOM 5142 N N . GLN A 1 678 ? -31.120 -27.399 -8.648 1.00 93.62 678 GLN A N 1
ATOM 5143 C CA . GLN A 1 678 ? -31.827 -26.266 -8.041 1.00 93.62 678 GLN A CA 1
ATOM 5144 C C . GLN A 1 678 ? -31.108 -25.789 -6.771 1.00 93.62 678 GLN A C 1
ATOM 5146 O O . GLN A 1 678 ? -30.774 -26.605 -5.911 1.00 93.62 678 GLN A O 1
ATOM 5151 N N . SER A 1 679 ? -30.904 -24.476 -6.645 1.00 93.62 679 SER A N 1
ATOM 5152 C CA . SER A 1 679 ? -30.494 -23.837 -5.391 1.00 93.62 679 SER A CA 1
ATOM 5153 C C . SER A 1 679 ? -31.721 -23.403 -4.590 1.00 93.62 679 SER A C 1
ATOM 5155 O O . SER A 1 679 ? -32.725 -23.003 -5.180 1.00 93.62 679 SER A O 1
ATOM 5157 N N . ARG A 1 680 ? -31.654 -23.443 -3.257 1.00 94.00 680 ARG A N 1
ATOM 5158 C CA . ARG A 1 680 ? -32.736 -22.974 -2.371 1.00 94.00 680 ARG A CA 1
ATOM 5159 C C . ARG A 1 680 ? -32.170 -22.086 -1.260 1.00 94.00 680 ARG A C 1
ATOM 5161 O O . ARG A 1 680 ? -31.200 -22.505 -0.625 1.00 94.00 680 ARG A O 1
ATOM 5168 N N . PRO A 1 681 ? -32.749 -20.900 -0.997 1.00 93.00 681 PRO A N 1
ATOM 5169 C CA . PRO A 1 681 ? -32.359 -20.085 0.146 1.00 93.00 681 PRO A CA 1
ATOM 5170 C C . PRO A 1 681 ? -32.558 -20.822 1.471 1.00 93.00 681 PRO A C 1
ATOM 5172 O O . PRO A 1 681 ? -33.516 -21.578 1.647 1.00 93.00 681 PRO A O 1
ATOM 5175 N N . GLY A 1 682 ? -31.646 -20.578 2.404 1.00 94.19 682 GLY A N 1
ATOM 5176 C CA . GLY A 1 682 ? -31.804 -20.947 3.802 1.00 94.19 682 GLY A CA 1
ATOM 5177 C C . GLY A 1 682 ? -32.694 -19.948 4.534 1.00 94.19 682 GLY A C 1
ATOM 5178 O O . GLY A 1 682 ? -33.126 -18.941 3.974 1.00 94.19 682 GLY A O 1
ATOM 5179 N N . VAL A 1 683 ? -32.945 -20.209 5.810 1.00 95.38 683 VAL A N 1
ATOM 5180 C CA . VAL A 1 683 ? -33.743 -19.352 6.690 1.00 95.38 683 VAL A CA 1
ATOM 5181 C C . VAL A 1 683 ? -33.045 -19.257 8.041 1.00 95.38 683 VAL A C 1
ATOM 5183 O O . VAL A 1 683 ? -32.542 -20.256 8.550 1.00 95.38 683 VAL A O 1
ATOM 5186 N N . MET A 1 684 ? -33.020 -18.070 8.640 1.00 96.00 684 MET A N 1
ATOM 5187 C CA . MET A 1 684 ? -32.629 -17.873 10.037 1.00 96.00 684 MET A CA 1
ATOM 5188 C C . MET A 1 684 ? -33.567 -16.893 10.736 1.00 96.00 684 MET A C 1
ATOM 5190 O O . MET A 1 684 ? -34.253 -16.107 10.087 1.00 96.00 684 MET A O 1
ATOM 5194 N N . LEU A 1 685 ? -33.573 -16.924 12.066 1.00 96.50 685 LEU A N 1
ATOM 5195 C CA . LEU A 1 685 ? -34.312 -15.965 12.878 1.00 96.50 685 LEU A CA 1
ATOM 5196 C C . LEU A 1 685 ? -33.741 -14.548 12.713 1.00 96.50 685 LEU A C 1
ATOM 5198 O O . LEU A 1 685 ? -32.524 -14.359 12.743 1.00 96.50 685 LEU A O 1
ATOM 5202 N N . ASP A 1 686 ? -34.620 -13.560 12.583 1.00 97.25 686 ASP A N 1
ATOM 5203 C CA . ASP A 1 686 ? -34.269 -12.146 12.636 1.00 97.25 686 ASP A CA 1
ATOM 5204 C C . ASP A 1 686 ? -34.637 -11.582 14.011 1.00 97.25 686 ASP A C 1
ATOM 5206 O O . ASP A 1 686 ? -35.790 -11.247 14.290 1.00 97.25 686 ASP A O 1
ATOM 5210 N N . THR A 1 687 ? -33.649 -11.514 14.901 1.00 96.62 687 THR A N 1
ATOM 5211 C CA . THR A 1 687 ? -33.831 -11.052 16.282 1.00 96.62 687 THR A CA 1
ATOM 5212 C C . THR A 1 687 ? -34.290 -9.596 16.354 1.00 96.62 687 THR A C 1
ATOM 5214 O O . THR A 1 687 ? -35.123 -9.262 17.194 1.00 96.62 687 THR A O 1
ATOM 5217 N N . GLN A 1 688 ? -33.784 -8.729 15.473 1.00 97.56 688 GLN A N 1
ATOM 5218 C CA . GLN A 1 688 ? -34.111 -7.305 15.498 1.00 97.56 688 GLN A CA 1
ATOM 5219 C C . GLN A 1 688 ? -35.544 -7.067 15.034 1.00 97.56 688 GLN A C 1
ATOM 5221 O O . GLN A 1 688 ? -36.317 -6.421 15.741 1.00 97.56 688 GLN A O 1
ATOM 5226 N N . ALA A 1 689 ? -35.932 -7.664 13.906 1.00 97.12 689 ALA A N 1
ATOM 5227 C CA . ALA A 1 689 ? -37.311 -7.595 13.437 1.00 97.12 689 ALA A CA 1
ATOM 5228 C C . ALA A 1 689 ? -38.278 -8.302 14.407 1.00 97.12 689 ALA A C 1
ATOM 5230 O O . ALA A 1 689 ? -39.421 -7.880 14.558 1.00 97.12 689 ALA A O 1
ATOM 5231 N N . THR A 1 690 ? -37.828 -9.342 15.120 1.00 97.88 690 THR A N 1
ATOM 5232 C CA . THR A 1 690 ? -38.621 -9.984 16.184 1.00 97.88 690 THR A CA 1
ATOM 5233 C C . THR A 1 690 ? -38.858 -9.042 17.363 1.00 97.88 690 THR A C 1
ATOM 5235 O O . THR A 1 690 ? -39.990 -8.951 17.828 1.00 97.88 690 THR A O 1
ATOM 5238 N N . ALA A 1 691 ? -37.836 -8.314 17.822 1.00 97.75 691 ALA A N 1
ATOM 5239 C CA . ALA A 1 691 ? -37.978 -7.332 18.898 1.00 97.75 691 ALA A CA 1
ATOM 5240 C C . ALA A 1 691 ? -38.939 -6.197 18.512 1.00 97.75 691 ALA A C 1
ATOM 5242 O O . ALA A 1 691 ? -39.823 -5.854 19.291 1.00 97.75 691 ALA A O 1
ATOM 5243 N N . GLN A 1 692 ? -38.828 -5.683 17.283 1.00 97.38 692 GLN A N 1
ATOM 5244 C CA . GLN A 1 692 ? -39.735 -4.660 16.751 1.00 97.38 692 GLN A CA 1
ATOM 5245 C C . GLN A 1 692 ? -41.182 -5.156 16.667 1.00 97.38 692 GLN A C 1
ATOM 5247 O O . GLN A 1 692 ? -42.099 -4.447 17.073 1.00 97.38 692 GLN A O 1
ATOM 5252 N N . ARG A 1 693 ? -41.398 -6.388 16.184 1.00 97.75 693 ARG A N 1
ATOM 5253 C CA . ARG A 1 693 ? -42.734 -7.002 16.154 1.00 97.75 693 ARG A CA 1
ATOM 5254 C C . ARG A 1 693 ? -43.299 -7.197 17.551 1.00 97.75 693 ARG A C 1
ATOM 5256 O O . ARG A 1 693 ? -44.464 -6.891 17.761 1.00 97.75 693 ARG A O 1
ATOM 5263 N N . LEU A 1 694 ? -42.493 -7.690 18.493 1.00 97.62 694 LEU A N 1
ATOM 5264 C CA . LEU A 1 694 ? -42.926 -7.848 19.879 1.00 97.62 694 LEU A CA 1
ATOM 5265 C C . LEU A 1 694 ? -43.333 -6.498 20.472 1.00 97.62 694 LEU A C 1
ATOM 5267 O O . LEU A 1 694 ? -44.421 -6.392 21.022 1.00 97.62 694 LEU A O 1
ATOM 5271 N N . GLN A 1 695 ? -42.504 -5.469 20.297 1.00 97.38 695 GLN A N 1
ATOM 5272 C CA . GLN A 1 695 ? -42.808 -4.122 20.768 1.00 97.38 695 GLN A CA 1
ATOM 5273 C C . GLN A 1 695 ? -44.121 -3.596 20.178 1.00 97.38 695 GLN A C 1
ATOM 5275 O O . GLN A 1 695 ? -45.002 -3.212 20.931 1.00 97.38 695 GLN A O 1
ATOM 5280 N N . ALA A 1 696 ? -44.301 -3.666 18.855 1.00 96.81 696 ALA A N 1
ATOM 5281 C CA . ALA A 1 696 ? -45.521 -3.194 18.199 1.00 96.81 696 ALA A CA 1
ATOM 5282 C C . ALA A 1 696 ? -46.785 -3.936 18.672 1.00 96.81 696 ALA A C 1
ATOM 5284 O O . ALA A 1 696 ? -47.864 -3.353 18.739 1.00 96.81 696 ALA A O 1
ATOM 5285 N N . ARG A 1 697 ? -46.672 -5.229 19.004 1.00 97.50 697 ARG A N 1
ATOM 5286 C CA . ARG A 1 697 ? -47.786 -6.000 19.576 1.00 97.50 697 ARG A CA 1
ATOM 5287 C C . ARG A 1 697 ? -48.095 -5.560 21.001 1.00 97.50 697 ARG A C 1
ATOM 5289 O O . ARG A 1 697 ? -49.268 -5.360 21.304 1.00 97.50 697 ARG A O 1
ATOM 5296 N N . LEU A 1 698 ? -47.068 -5.360 21.824 1.00 96.81 698 LEU A N 1
ATOM 5297 C CA . LEU A 1 698 ? -47.213 -4.885 23.198 1.00 96.81 698 LEU A CA 1
ATOM 5298 C C . LEU A 1 698 ? -47.793 -3.463 23.255 1.00 96.81 698 LEU A C 1
ATOM 5300 O O . LEU A 1 698 ? -48.690 -3.220 24.056 1.00 96.81 698 LEU A O 1
ATOM 5304 N N . ASP A 1 699 ? -47.355 -2.568 22.365 1.00 95.12 699 ASP A N 1
ATOM 5305 C CA . ASP A 1 699 ? -47.914 -1.218 22.182 1.00 95.12 699 ASP A CA 1
ATOM 5306 C C . ASP A 1 699 ? -49.405 -1.261 21.808 1.00 95.12 699 ASP A C 1
ATOM 5308 O O . ASP A 1 699 ? -50.188 -0.429 22.251 1.00 95.12 699 ASP A O 1
ATOM 5312 N N . ALA A 1 700 ? -49.827 -2.275 21.048 1.00 95.50 700 ALA A N 1
ATOM 5313 C CA . ALA A 1 700 ? -51.228 -2.521 20.706 1.00 95.50 700 ALA A CA 1
ATOM 5314 C C . ALA A 1 700 ? -52.005 -3.321 21.779 1.00 95.50 700 ALA A C 1
ATOM 5316 O O . ALA A 1 700 ? -53.103 -3.809 21.506 1.00 95.50 700 ALA A O 1
ATOM 5317 N N . GLY A 1 701 ? -51.435 -3.528 22.972 1.00 94.31 701 GLY A N 1
ATOM 5318 C CA . GLY A 1 701 ? -52.068 -4.268 24.072 1.00 94.31 701 GLY A CA 1
ATOM 5319 C C . GLY A 1 701 ? -52.104 -5.791 23.894 1.00 94.31 701 GLY A C 1
ATOM 5320 O O . GLY A 1 701 ? -52.830 -6.482 24.610 1.00 94.31 701 GLY A O 1
ATOM 5321 N N . SER A 1 702 ? -51.339 -6.343 22.947 1.00 95.69 702 SER A N 1
ATOM 5322 C CA . SER A 1 702 ? -51.251 -7.781 22.700 1.00 95.69 702 SER A CA 1
ATOM 5323 C C . SER A 1 702 ? -49.904 -8.366 23.107 1.00 95.69 702 SER A C 1
ATOM 5325 O O . SER A 1 702 ? -48.844 -7.970 22.633 1.00 95.69 702 SER A O 1
ATOM 5327 N N . HIS A 1 703 ? -49.963 -9.424 23.907 1.00 96.56 703 HIS A N 1
ATOM 5328 C CA . HIS A 1 703 ? -48.790 -10.157 24.377 1.00 96.56 703 HIS A CA 1
ATOM 5329 C C . HIS A 1 703 ? -48.425 -11.354 23.494 1.00 96.56 703 HIS A C 1
ATOM 5331 O O . HIS A 1 703 ? -47.651 -12.201 23.917 1.00 96.56 703 HIS A O 1
ATOM 5337 N N . ASP A 1 704 ? -48.966 -11.454 22.278 1.00 95.69 704 ASP A N 1
ATOM 5338 C CA . ASP A 1 704 ? -48.656 -12.538 21.338 1.00 95.69 704 ASP A CA 1
ATOM 5339 C C . ASP A 1 704 ? -48.029 -11.979 20.055 1.00 95.69 704 ASP A C 1
ATOM 5341 O O . ASP A 1 704 ? -48.602 -11.095 19.400 1.00 95.69 704 ASP A O 1
ATOM 5345 N N . ALA A 1 705 ? -46.844 -12.485 19.698 1.00 96.62 705 ALA A N 1
ATOM 5346 C CA . ALA A 1 705 ? -46.135 -12.083 18.490 1.00 96.62 705 ALA A CA 1
ATOM 5347 C C . ALA A 1 705 ? -45.473 -13.268 17.765 1.00 96.62 705 ALA A C 1
ATOM 5349 O O . ALA A 1 705 ? -44.807 -14.126 18.351 1.00 96.62 705 ALA A O 1
ATOM 5350 N N . VAL A 1 706 ? -45.601 -13.279 16.437 1.00 97.00 706 VAL A N 1
ATOM 5351 C CA . VAL A 1 706 ? -44.884 -14.218 15.566 1.00 97.00 706 VAL A CA 1
ATOM 5352 C C . VAL A 1 706 ? -43.486 -13.678 15.290 1.00 97.00 706 VAL A C 1
ATOM 5354 O O . VAL A 1 706 ? -43.318 -12.543 14.829 1.00 97.00 706 VAL A O 1
ATOM 5357 N N . VAL A 1 707 ? -42.471 -14.505 15.533 1.00 97.12 707 VAL A N 1
ATOM 5358 C CA . VAL A 1 707 ? -41.079 -14.099 15.322 1.00 97.12 707 VAL A CA 1
ATOM 5359 C C . VAL A 1 707 ? -40.777 -13.842 13.845 1.00 97.12 707 VAL A C 1
ATOM 5361 O O . VAL A 1 707 ? -41.392 -14.416 12.943 1.00 97.12 707 VAL A O 1
ATOM 5364 N N . ALA A 1 708 ? -39.816 -12.964 13.583 1.00 97.25 708 ALA A N 1
ATOM 5365 C CA . ALA A 1 708 ? -39.352 -12.669 12.237 1.00 97.25 708 ALA A CA 1
ATOM 5366 C C . ALA A 1 708 ? -38.246 -13.637 11.804 1.00 97.25 708 ALA A C 1
ATOM 5368 O O . ALA A 1 708 ? -37.417 -14.069 12.605 1.00 97.25 708 ALA A O 1
ATOM 5369 N N . VAL A 1 709 ? -38.220 -13.957 10.512 1.00 96.62 709 VAL A N 1
ATOM 5370 C CA . VAL A 1 709 ? -37.156 -14.739 9.878 1.00 96.62 709 VAL A CA 1
ATOM 5371 C C . VAL A 1 709 ? -36.644 -14.008 8.647 1.00 96.62 709 VAL A C 1
ATOM 5373 O O . VAL A 1 709 ? -37.390 -13.266 8.010 1.00 96.62 709 VAL A O 1
ATOM 5376 N N . LYS A 1 710 ? -35.386 -14.254 8.297 1.00 95.75 710 LYS A N 1
ATOM 5377 C CA . LYS A 1 710 ? -34.737 -13.739 7.092 1.00 95.75 710 LYS A CA 1
ATOM 5378 C C . LYS A 1 710 ? -34.102 -14.866 6.285 1.00 95.75 710 LYS A C 1
ATOM 5380 O O . LYS A 1 710 ? -33.706 -15.896 6.839 1.00 95.75 710 LYS A O 1
ATOM 5385 N N . ALA A 1 711 ? -34.024 -14.669 4.973 1.00 94.69 711 ALA A N 1
ATOM 5386 C CA . ALA A 1 711 ? -33.432 -15.633 4.056 1.00 94.69 711 ALA A CA 1
ATOM 5387 C C . ALA A 1 711 ? -31.896 -15.625 4.139 1.00 94.69 711 ALA A C 1
ATOM 5389 O O . ALA A 1 711 ? -31.279 -14.593 4.394 1.00 94.69 711 ALA A O 1
ATOM 5390 N N . ILE A 1 712 ? -31.285 -16.782 3.889 1.00 94.06 712 ILE A N 1
ATOM 5391 C CA . ILE A 1 712 ? -29.837 -16.949 3.725 1.00 94.06 712 ILE A CA 1
ATOM 5392 C C . ILE A 1 712 ? -29.590 -17.314 2.265 1.00 94.06 712 ILE A C 1
ATOM 5394 O O . ILE A 1 712 ? -30.095 -18.336 1.799 1.00 94.06 712 ILE A O 1
ATOM 5398 N N . ALA A 1 713 ? -28.830 -16.504 1.533 1.00 90.25 713 ALA A N 1
ATOM 5399 C CA . ALA A 1 713 ? -28.502 -16.825 0.149 1.00 90.25 713 ALA A CA 1
ATOM 5400 C C . ALA A 1 713 ? -27.636 -18.102 0.071 1.00 90.25 713 ALA A C 1
ATOM 5402 O O . ALA A 1 713 ? -26.760 -18.300 0.920 1.00 90.25 713 ALA A O 1
ATOM 5403 N N . PRO A 1 714 ? -27.863 -18.990 -0.914 1.00 92.56 714 PRO A N 1
ATOM 5404 C CA . PRO A 1 714 ? -26.914 -20.053 -1.214 1.00 92.56 714 PRO A CA 1
ATOM 5405 C C . PRO A 1 714 ? -25.616 -19.454 -1.757 1.00 92.56 714 PRO A C 1
ATOM 5407 O O . PRO A 1 714 ? -25.635 -18.449 -2.457 1.00 92.56 714 PRO A O 1
ATOM 5410 N N . ALA A 1 715 ? -24.488 -20.096 -1.461 1.00 90.31 715 ALA A N 1
ATOM 5411 C CA . ALA A 1 715 ? -23.169 -19.665 -1.919 1.00 90.31 715 ALA A CA 1
ATOM 5412 C C . ALA A 1 715 ? -22.982 -19.805 -3.440 1.00 90.31 715 ALA A C 1
ATOM 5414 O O . ALA A 1 715 ? -22.078 -19.196 -3.999 1.00 90.31 715 ALA A O 1
ATOM 5415 N N . ARG A 1 716 ? -23.789 -20.655 -4.091 1.00 89.31 716 ARG A N 1
ATOM 5416 C CA . ARG A 1 716 ? -23.876 -20.764 -5.553 1.00 89.31 716 ARG A CA 1
ATOM 5417 C C . ARG A 1 716 ? -25.319 -20.954 -5.975 1.00 89.31 716 ARG A C 1
ATOM 5419 O O . ARG A 1 716 ? -25.976 -21.898 -5.515 1.00 89.31 716 ARG A O 1
ATOM 5426 N N . THR A 1 717 ? -25.804 -20.103 -6.865 1.00 93.88 717 THR A N 1
ATOM 5427 C CA . THR A 1 717 ? -27.175 -20.173 -7.378 1.00 93.88 717 THR A CA 1
ATOM 5428 C C . THR A 1 717 ? -27.231 -20.914 -8.713 1.00 93.88 717 THR A C 1
ATOM 5430 O O . THR A 1 717 ? -26.241 -21.036 -9.435 1.00 93.88 717 THR A O 1
ATOM 5433 N N . ARG A 1 718 ? -28.410 -21.443 -9.059 1.00 93.19 718 ARG A N 1
ATOM 5434 C CA . ARG A 1 718 ? -28.633 -22.049 -10.381 1.00 93.19 718 ARG A CA 1
ATOM 5435 C C . ARG A 1 718 ? -28.415 -21.031 -11.505 1.00 93.19 718 ARG A C 1
ATOM 5437 O O . ARG A 1 718 ? -27.770 -21.365 -12.492 1.00 93.19 718 ARG A O 1
ATOM 5444 N N . ALA A 1 719 ? -28.907 -19.808 -11.317 1.00 92.06 719 ALA A N 1
ATOM 5445 C CA . ALA A 1 719 ? -28.786 -18.726 -12.288 1.00 92.06 719 ALA A CA 1
ATOM 5446 C C . ALA A 1 719 ? -27.316 -18.367 -12.571 1.00 92.06 719 ALA A C 1
ATOM 5448 O O . ALA A 1 719 ? -26.935 -18.235 -13.730 1.00 92.06 719 ALA A O 1
ATOM 5449 N N . GLU A 1 720 ? -26.467 -18.303 -11.537 1.00 92.69 720 GLU A N 1
ATOM 5450 C CA . GLU A 1 720 ? -25.020 -18.088 -11.700 1.00 92.69 720 GLU A CA 1
ATOM 5451 C C . GLU A 1 720 ? -24.371 -19.176 -12.560 1.00 92.69 720 GLU A C 1
ATOM 5453 O O . GLU A 1 720 ? -23.603 -18.878 -13.472 1.00 92.69 720 GLU A O 1
ATOM 5458 N N . LEU A 1 721 ? -24.694 -20.449 -12.307 1.00 92.19 721 LEU A N 1
ATOM 5459 C CA . LEU A 1 721 ? -24.140 -21.559 -13.084 1.00 92.19 721 LEU A CA 1
ATOM 5460 C C . LEU A 1 721 ? -24.709 -21.637 -14.512 1.00 92.19 721 LEU A C 1
ATOM 5462 O O . LEU A 1 721 ? -24.032 -22.140 -15.411 1.00 92.19 721 LEU A O 1
ATOM 5466 N N . GLU A 1 722 ? -25.938 -21.175 -14.742 1.00 91.75 722 GLU A N 1
ATOM 5467 C CA . GLU A 1 722 ? -26.529 -21.050 -16.082 1.00 91.75 722 GLU A CA 1
ATOM 5468 C C . GLU A 1 722 ? -25.865 -19.924 -16.887 1.00 91.75 722 GLU A C 1
ATOM 5470 O O . GLU A 1 722 ? -25.556 -20.118 -18.068 1.00 91.75 722 GLU A O 1
ATOM 5475 N N . ALA A 1 723 ? -25.554 -18.796 -16.242 1.00 93.44 723 ALA A N 1
ATOM 5476 C CA . ALA A 1 723 ? -24.889 -17.646 -16.858 1.00 93.44 723 ALA A CA 1
ATOM 5477 C C . ALA A 1 723 ? -23.481 -17.969 -17.394 1.00 93.44 723 ALA A C 1
ATOM 5479 O O . ALA A 1 723 ? -23.032 -17.346 -18.353 1.00 93.44 723 ALA A O 1
ATOM 5480 N N . LEU A 1 724 ? -22.811 -18.999 -16.856 1.00 93.25 724 LEU A N 1
ATOM 5481 C CA . LEU A 1 724 ? -21.524 -19.487 -17.378 1.00 93.25 724 LEU A CA 1
ATOM 5482 C C . LEU A 1 724 ? -21.614 -20.039 -18.812 1.00 93.25 724 LEU A C 1
ATOM 5484 O O . LEU A 1 724 ? -20.588 -20.238 -19.463 1.00 93.25 724 LEU A O 1
ATOM 5488 N N . GLY A 1 725 ? -22.820 -20.335 -19.310 1.00 92.88 725 GLY A N 1
ATOM 5489 C CA . GLY A 1 725 ? -23.043 -20.714 -20.706 1.00 92.88 725 GLY A CA 1
ATOM 5490 C C . GLY A 1 725 ? -22.475 -22.080 -21.106 1.00 92.88 725 GLY A C 1
ATOM 5491 O O . GLY A 1 725 ? -22.333 -22.356 -22.295 1.00 92.88 725 GLY A O 1
ATOM 5492 N N . ILE A 1 726 ? -22.160 -22.955 -20.149 1.00 94.62 726 ILE A N 1
ATOM 5493 C CA . ILE A 1 726 ? -21.588 -24.287 -20.393 1.00 94.62 726 ILE A CA 1
ATOM 5494 C C . ILE A 1 726 ? -22.700 -25.239 -20.853 1.00 94.62 726 ILE A C 1
ATOM 5496 O O . ILE A 1 726 ? -23.483 -25.723 -20.039 1.00 94.62 726 ILE A O 1
ATOM 5500 N N . LYS A 1 727 ? -22.783 -25.500 -22.164 1.00 90.25 727 LYS A N 1
ATOM 5501 C CA . LYS A 1 727 ? -23.948 -26.162 -22.788 1.00 90.25 727 LYS A CA 1
ATOM 5502 C C . LYS A 1 727 ? -23.646 -27.511 -23.439 1.00 90.25 727 LYS A C 1
ATOM 5504 O O . LYS A 1 727 ? -24.547 -28.335 -23.562 1.00 90.25 727 LYS A O 1
ATOM 5509 N N . GLN A 1 728 ? -22.407 -27.758 -23.868 1.00 92.44 728 GLN A N 1
ATOM 5510 C CA . GLN A 1 728 ? -22.087 -28.929 -24.693 1.00 92.44 728 GLN A CA 1
ATOM 5511 C C . GLN A 1 728 ? -20.723 -29.550 -24.383 1.00 92.44 728 GLN A C 1
ATOM 5513 O O . GLN A 1 728 ? -19.831 -28.905 -23.831 1.00 92.44 728 GLN A O 1
ATOM 5518 N N . LEU A 1 729 ? -20.559 -30.813 -24.778 1.00 95.62 729 LEU A N 1
ATOM 5519 C CA . LEU A 1 729 ? -19.304 -31.554 -24.690 1.00 95.62 729 LEU A CA 1
ATOM 5520 C C . LEU A 1 729 ? -18.320 -31.081 -25.774 1.00 95.62 729 LEU A C 1
ATOM 5522 O O . LEU A 1 729 ? -18.595 -31.203 -26.967 1.00 95.62 729 LEU A O 1
ATOM 5526 N N . LEU A 1 730 ? -17.148 -30.593 -25.369 1.00 95.00 730 LEU A N 1
ATOM 5527 C CA . LEU A 1 730 ? -16.065 -30.213 -26.281 1.00 95.00 730 LEU A CA 1
ATOM 5528 C C . LEU A 1 730 ? -15.158 -31.408 -26.583 1.00 95.00 730 LEU A C 1
ATOM 5530 O O . LEU A 1 730 ? -14.873 -31.711 -27.744 1.00 95.00 730 LEU A O 1
ATOM 5534 N N . SER A 1 731 ? -14.737 -32.127 -25.543 1.00 95.81 731 SER A N 1
ATOM 5535 C CA . SER A 1 731 ? -13.874 -33.299 -25.677 1.00 95.81 731 SER A CA 1
ATOM 5536 C C . SER A 1 731 ? -14.172 -34.352 -24.618 1.00 95.81 731 SER A C 1
ATOM 5538 O O . SER A 1 731 ? -14.704 -34.065 -23.546 1.00 95.81 731 SER A O 1
ATOM 5540 N N . SER A 1 732 ? -13.804 -35.593 -24.922 1.00 96.19 732 SER A N 1
ATOM 5541 C CA . SER A 1 732 ? -13.822 -36.693 -23.970 1.00 96.19 732 SER A CA 1
ATOM 5542 C C . SER A 1 732 ? -12.655 -37.627 -24.250 1.00 96.19 732 SER A C 1
ATOM 5544 O O . SER A 1 732 ? -12.272 -37.821 -25.406 1.00 96.19 732 SER A O 1
ATOM 5546 N N . PHE A 1 733 ? -12.093 -38.201 -23.194 1.00 97.31 733 PHE A N 1
ATOM 5547 C CA . PHE A 1 733 ? -11.129 -39.282 -23.295 1.00 97.31 733 PHE A CA 1
ATOM 5548 C C . PHE A 1 733 ? -11.364 -40.297 -22.179 1.00 97.31 733 PHE A C 1
ATOM 5550 O O . PHE A 1 733 ? -11.686 -39.925 -21.047 1.00 97.31 733 PHE A O 1
ATOM 5557 N N . THR A 1 734 ? -11.198 -41.577 -22.500 1.00 97.62 734 THR A N 1
ATOM 5558 C CA . THR A 1 734 ? -11.392 -42.673 -21.552 1.00 97.62 734 THR A CA 1
ATOM 5559 C C . THR A 1 734 ? -10.176 -43.580 -21.550 1.00 97.62 734 THR A C 1
ATOM 5561 O O . THR A 1 734 ? -9.751 -44.041 -22.606 1.00 97.62 734 THR A O 1
ATOM 5564 N N . THR A 1 735 ? -9.671 -43.899 -20.362 1.00 96.94 735 THR A N 1
ATOM 5565 C CA . THR A 1 735 ? -8.708 -44.986 -20.158 1.00 96.94 735 THR A CA 1
ATOM 5566 C C . THR A 1 735 ? -9.369 -46.145 -19.413 1.00 96.94 735 THR A C 1
ATOM 5568 O O . THR A 1 735 ? -10.398 -45.981 -18.747 1.00 96.94 735 THR A O 1
ATOM 5571 N N . ARG A 1 736 ? -8.793 -47.343 -19.547 1.00 94.12 736 ARG A N 1
ATOM 5572 C CA . ARG A 1 736 ? -9.185 -48.532 -18.781 1.00 94.12 736 ARG A CA 1
ATOM 5573 C C . ARG A 1 736 ? -8.112 -48.845 -17.747 1.00 94.12 736 ARG A C 1
ATOM 5575 O O . ARG A 1 736 ? -6.930 -48.639 -18.007 1.00 94.12 736 ARG A O 1
ATOM 5582 N N . PHE A 1 737 ? -8.515 -49.317 -16.580 1.00 89.38 737 PHE A N 1
ATOM 5583 C CA . PHE A 1 737 ? -7.614 -49.834 -15.549 1.00 89.38 737 PHE A CA 1
ATOM 5584 C C . PHE A 1 737 ? -8.092 -51.217 -15.119 1.00 89.38 737 PHE A C 1
ATOM 5586 O O . PHE A 1 737 ? -9.239 -51.564 -15.366 1.00 89.38 737 PHE A O 1
ATOM 5593 N N . HIS A 1 738 ? -7.238 -52.009 -14.480 1.00 82.19 738 HIS A N 1
ATOM 5594 C CA . HIS A 1 738 ? -7.665 -53.255 -13.847 1.00 82.19 738 HIS A CA 1
ATOM 5595 C C . HIS A 1 738 ? -8.062 -52.946 -12.397 1.00 82.19 738 HIS A C 1
ATOM 5597 O O . HIS A 1 738 ? -7.209 -52.469 -11.643 1.00 82.19 738 HIS A O 1
ATOM 5603 N N . PRO A 1 739 ? -9.336 -53.133 -12.006 1.00 71.38 739 PRO A N 1
ATOM 5604 C CA . PRO A 1 739 ? -9.729 -53.086 -10.603 1.00 71.38 739 PRO A CA 1
ATOM 5605 C C . PRO A 1 739 ? -9.033 -54.243 -9.875 1.00 71.38 739 PRO A C 1
ATOM 5607 O O . PRO A 1 739 ? -8.972 -55.346 -10.414 1.00 71.38 739 PRO A O 1
ATOM 5610 N N . GLY A 1 740 ? -8.483 -54.005 -8.689 1.00 64.94 740 GLY A N 1
ATOM 5611 C CA . GLY A 1 740 ? -7.724 -55.014 -7.947 1.00 64.94 740 GLY A CA 1
ATOM 5612 C C . GLY A 1 740 ? -7.883 -54.850 -6.439 1.00 64.94 740 GLY A C 1
ATOM 5613 O O . GLY A 1 740 ? -8.426 -53.844 -5.985 1.00 64.94 740 GLY A O 1
ATOM 5614 N N . LYS A 1 741 ? -7.392 -55.832 -5.671 1.00 57.31 741 LYS A N 1
ATOM 5615 C CA . LYS A 1 741 ? -7.478 -55.869 -4.197 1.00 57.31 741 LYS A CA 1
ATOM 5616 C C . LYS A 1 741 ? -6.663 -54.760 -3.497 1.00 57.31 741 LYS A C 1
ATOM 5618 O O . LYS A 1 741 ? -6.909 -54.477 -2.330 1.00 57.31 741 LYS A O 1
ATOM 5623 N N . ASP A 1 742 ? -5.794 -54.059 -4.231 1.00 70.88 742 ASP A N 1
ATOM 5624 C CA . ASP A 1 742 ? -4.751 -53.181 -3.682 1.00 70.88 742 ASP A CA 1
ATOM 5625 C C . ASP A 1 742 ? -5.070 -51.677 -3.840 1.00 70.88 742 ASP A C 1
ATOM 5627 O O . ASP A 1 742 ? -4.215 -50.879 -4.198 1.00 70.88 742 ASP A O 1
ATOM 5631 N N . GLY A 1 743 ? -6.330 -51.254 -3.680 1.00 81.69 743 GLY A N 1
ATOM 5632 C CA . GLY A 1 743 ? -6.706 -49.832 -3.526 1.00 81.69 743 GLY A CA 1
ATOM 5633 C C . GLY A 1 743 ? -6.514 -48.883 -4.729 1.00 81.69 743 GLY A C 1
ATOM 5634 O O . GLY A 1 743 ? -6.786 -47.684 -4.605 1.00 81.69 743 GLY A O 1
ATOM 5635 N N . ARG A 1 744 ? -6.078 -49.370 -5.900 1.00 88.44 744 ARG A N 1
ATOM 5636 C CA . ARG A 1 744 ? -5.871 -48.562 -7.124 1.00 88.44 744 ARG A CA 1
ATOM 5637 C C . ARG A 1 744 ? -7.138 -47.842 -7.595 1.00 88.44 744 ARG A C 1
ATOM 5639 O O . ARG A 1 744 ? -7.094 -46.682 -8.003 1.00 88.44 744 ARG A O 1
ATOM 5646 N N . ASP A 1 745 ? -8.259 -48.546 -7.580 1.00 90.38 745 ASP A N 1
ATOM 5647 C CA . ASP A 1 745 ? -9.584 -48.046 -7.943 1.00 90.38 745 ASP A CA 1
ATOM 5648 C C . ASP A 1 745 ? -10.026 -46.898 -7.023 1.00 90.38 745 ASP A C 1
ATOM 5650 O O . ASP A 1 745 ? -10.498 -45.867 -7.510 1.00 90.38 745 ASP A O 1
ATOM 5654 N N . VAL A 1 746 ? -9.771 -47.025 -5.716 1.00 90.88 746 VAL A N 1
ATOM 5655 C CA . VAL A 1 746 ? -10.012 -45.977 -4.712 1.00 90.88 746 VAL A CA 1
ATOM 5656 C C . VAL A 1 746 ? -9.172 -44.740 -5.011 1.00 90.88 746 VAL A C 1
ATOM 5658 O O . VAL A 1 746 ? -9.713 -43.634 -5.048 1.00 90.88 746 VAL A O 1
ATOM 5661 N N . ASN A 1 747 ? -7.880 -44.910 -5.303 1.00 93.19 747 ASN A N 1
ATOM 5662 C CA . ASN A 1 747 ? -6.986 -43.800 -5.647 1.00 93.19 747 ASN A CA 1
ATOM 5663 C C . ASN A 1 747 ? -7.438 -43.065 -6.914 1.00 93.19 747 ASN A C 1
ATOM 5665 O O . ASN A 1 747 ? -7.491 -41.834 -6.936 1.00 93.19 747 ASN A O 1
ATOM 5669 N N . ILE A 1 748 ? -7.797 -43.812 -7.964 1.00 94.25 748 ILE A N 1
ATOM 5670 C CA . ILE A 1 748 ? -8.313 -43.248 -9.217 1.00 94.25 748 ILE A CA 1
ATOM 5671 C C . ILE A 1 748 ? -9.621 -42.496 -8.959 1.00 94.25 748 ILE A C 1
ATOM 5673 O O . ILE A 1 748 ? -9.781 -41.375 -9.447 1.00 94.25 748 ILE A O 1
ATOM 5677 N N . ALA A 1 749 ? -10.545 -43.067 -8.184 1.00 94.31 749 ALA A N 1
ATOM 5678 C CA . ALA A 1 749 ? -11.818 -42.434 -7.850 1.00 94.31 749 ALA A CA 1
ATOM 5679 C C . ALA A 1 749 ? -11.630 -41.146 -7.037 1.00 94.31 749 ALA A C 1
ATOM 5681 O O . ALA A 1 749 ? -12.258 -40.131 -7.352 1.00 94.31 749 ALA A O 1
ATOM 5682 N N . LEU A 1 750 ? -10.743 -41.166 -6.040 1.00 95.12 750 LEU A N 1
ATOM 5683 C CA . LEU A 1 750 ? -10.451 -40.028 -5.174 1.00 95.12 750 LEU A CA 1
ATOM 5684 C C . LEU A 1 750 ? -9.813 -38.874 -5.957 1.00 95.12 750 LEU A C 1
ATOM 5686 O O . LEU A 1 750 ? -10.355 -37.768 -5.955 1.00 95.12 750 LEU A O 1
ATOM 5690 N N . ALA A 1 751 ? -8.737 -39.147 -6.703 1.00 96.06 751 ALA A N 1
ATOM 5691 C CA . ALA A 1 751 ? -8.066 -38.142 -7.528 1.00 96.06 751 ALA A CA 1
ATOM 5692 C C . ALA A 1 751 ? -8.982 -37.588 -8.628 1.00 96.06 751 ALA A C 1
ATOM 5694 O O . ALA A 1 751 ? -8.977 -36.391 -8.899 1.00 96.06 751 ALA A O 1
ATOM 5695 N N . SER A 1 752 ? -9.821 -38.435 -9.232 1.00 96.38 752 SER A N 1
ATOM 5696 C CA . SER A 1 752 ? -10.783 -37.991 -10.246 1.00 96.38 752 SER A CA 1
ATOM 5697 C C . SER A 1 752 ? -11.854 -37.079 -9.655 1.00 96.38 752 SER A C 1
ATOM 5699 O O . SER A 1 752 ? -12.208 -36.068 -10.261 1.00 96.38 752 SER A O 1
ATOM 5701 N N . ARG A 1 753 ? -12.381 -37.410 -8.469 1.00 96.06 753 ARG A N 1
ATOM 5702 C CA . ARG A 1 753 ? -13.417 -36.612 -7.796 1.00 96.06 753 ARG A CA 1
ATOM 5703 C C . ARG A 1 753 ? -12.926 -35.206 -7.452 1.00 96.06 753 ARG A C 1
ATOM 5705 O O . ARG A 1 753 ? -13.737 -34.288 -7.472 1.00 96.06 753 ARG A O 1
ATOM 5712 N N . ALA A 1 754 ? -11.629 -35.045 -7.199 1.00 95.88 754 ALA A N 1
ATOM 5713 C CA . ALA A 1 754 ? -11.023 -33.788 -6.773 1.00 95.88 754 ALA A CA 1
ATOM 5714 C C . ALA A 1 754 ? -11.185 -32.625 -7.775 1.00 95.88 754 ALA A C 1
ATOM 5716 O O . ALA A 1 754 ? -11.240 -31.473 -7.363 1.00 95.88 754 ALA A O 1
ATOM 5717 N N . PHE A 1 755 ? -11.320 -32.910 -9.075 1.00 96.31 755 PHE A N 1
ATOM 5718 C CA . PHE A 1 755 ? -11.543 -31.889 -10.113 1.00 96.31 755 PHE A CA 1
ATOM 5719 C C . PHE A 1 755 ? -12.904 -32.009 -10.819 1.00 96.31 755 PHE A C 1
ATOM 5721 O O . PHE A 1 755 ? -13.140 -31.397 -11.864 1.00 96.31 755 PHE A O 1
ATOM 5728 N N . ARG A 1 756 ? -13.822 -32.830 -10.292 1.00 95.81 756 ARG A N 1
ATOM 5729 C CA . ARG A 1 756 ? -15.151 -33.003 -10.892 1.00 95.81 756 ARG A CA 1
ATOM 5730 C C . ARG A 1 756 ? -15.979 -31.731 -10.707 1.00 95.81 756 ARG A C 1
ATOM 5732 O O . ARG A 1 756 ? -16.304 -31.360 -9.586 1.00 95.81 756 ARG A O 1
ATOM 5739 N N . GLY A 1 757 ? -16.416 -31.142 -11.816 1.00 93.44 757 GLY A N 1
ATOM 5740 C CA . GLY A 1 757 ? -17.235 -29.932 -11.820 1.00 93.44 757 GLY A CA 1
ATOM 5741 C C . GLY A 1 757 ? -16.423 -28.645 -11.677 1.00 93.44 757 GLY A C 1
ATOM 5742 O O . GLY A 1 757 ? -17.015 -27.588 -11.473 1.00 93.44 757 GLY A O 1
ATOM 5743 N N . THR A 1 758 ? -15.091 -28.712 -11.775 1.00 95.69 758 THR A N 1
ATOM 5744 C CA . THR A 1 758 ? -14.234 -27.523 -11.773 1.00 95.69 758 THR A CA 1
ATOM 5745 C C . THR A 1 758 ? -14.513 -26.686 -13.014 1.00 95.69 758 THR A C 1
ATOM 5747 O O . THR A 1 758 ? -14.427 -27.196 -14.131 1.00 95.69 758 THR A O 1
ATOM 5750 N N . VAL A 1 759 ? -14.832 -25.410 -12.811 1.00 96.06 759 VAL A N 1
ATOM 5751 C CA . VAL A 1 759 ? -14.987 -24.418 -13.878 1.00 96.06 759 VAL A CA 1
ATOM 5752 C C . VAL A 1 759 ? -13.682 -23.647 -14.019 1.00 96.06 759 VAL A C 1
ATOM 5754 O O . VAL A 1 759 ? -13.066 -23.319 -13.010 1.00 96.06 759 VAL A O 1
ATOM 5757 N N . LEU A 1 760 ? -13.275 -23.385 -15.257 1.00 97.25 760 LEU A N 1
ATOM 5758 C CA . LEU A 1 760 ? -12.134 -22.541 -15.595 1.00 97.25 760 LEU A CA 1
ATOM 5759 C C . LEU A 1 760 ? -12.619 -21.424 -16.515 1.00 97.25 760 LEU A C 1
ATOM 5761 O O . LEU A 1 760 ? -13.118 -21.701 -17.610 1.00 97.25 760 LEU A O 1
ATOM 5765 N N . GLY A 1 761 ? -12.483 -20.177 -16.081 1.00 96.88 761 GLY A N 1
ATOM 5766 C CA . GLY A 1 761 ? -12.708 -18.986 -16.894 1.00 96.88 761 GLY A CA 1
ATOM 5767 C C . GLY A 1 761 ? -11.661 -18.826 -18.006 1.00 96.88 761 GLY A C 1
ATOM 5768 O O . GLY A 1 761 ? -10.682 -19.576 -18.051 1.00 96.88 761 GLY A O 1
ATOM 5769 N N . PRO A 1 762 ? -11.862 -17.891 -18.948 1.00 96.50 762 PRO A N 1
ATOM 5770 C CA . PRO A 1 762 ? -10.861 -17.555 -19.960 1.00 96.50 762 PRO A CA 1
ATOM 5771 C C . PRO A 1 762 ? -9.521 -17.168 -19.324 1.00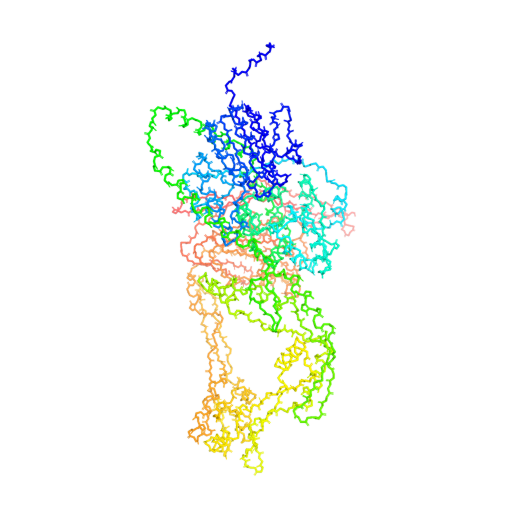 96.50 762 PRO A C 1
ATOM 5773 O O . PRO A 1 762 ? -9.477 -16.358 -18.405 1.00 96.50 762 PRO A O 1
ATOM 5776 N N . GLY A 1 763 ? -8.425 -17.757 -19.796 1.00 96.44 763 GLY A N 1
ATOM 5777 C CA . GLY A 1 763 ? -7.073 -17.509 -19.291 1.00 96.44 763 GLY A CA 1
ATOM 5778 C C . GLY A 1 763 ? -6.716 -18.232 -17.987 1.00 96.44 763 GLY A C 1
ATOM 5779 O O . GLY A 1 763 ? -5.535 -18.276 -17.642 1.00 96.44 763 GLY A O 1
ATOM 5780 N N . GLU A 1 764 ? -7.669 -18.853 -17.287 1.00 98.12 764 GLU A N 1
ATOM 5781 C CA . GLU A 1 764 ? -7.382 -19.544 -16.026 1.00 98.12 764 GLU A CA 1
ATOM 5782 C C . GLU A 1 764 ? -6.588 -20.840 -16.233 1.00 98.12 764 GLU A C 1
ATOM 5784 O O . GLU A 1 764 ? -6.785 -21.581 -17.205 1.00 98.12 764 GLU A O 1
ATOM 5789 N N . VAL A 1 765 ? -5.696 -21.126 -15.282 1.00 98.38 765 VAL A N 1
ATOM 5790 C CA . VAL A 1 765 ? -4.826 -22.306 -15.276 1.00 98.38 765 VAL A CA 1
ATOM 5791 C C . VAL A 1 765 ? -5.345 -23.346 -14.290 1.00 98.38 765 VAL A C 1
ATOM 5793 O O . VAL A 1 765 ? -5.548 -23.071 -13.108 1.00 98.38 765 VAL A O 1
ATOM 5796 N N . PHE A 1 766 ? -5.502 -24.574 -14.769 1.00 98.56 766 PHE A N 1
ATOM 5797 C CA . PHE A 1 766 ? -5.729 -25.745 -13.938 1.00 98.56 766 PHE A CA 1
ATOM 5798 C C . PHE A 1 766 ? -4.403 -26.386 -13.525 1.00 98.56 766 PHE A C 1
ATOM 5800 O O . PHE A 1 766 ? -3.496 -26.495 -14.346 1.00 98.56 766 PHE A O 1
ATOM 5807 N N . SER A 1 767 ? -4.334 -26.871 -12.283 1.00 98.38 767 SER A N 1
ATOM 5808 C CA . SER A 1 767 ? -3.240 -27.683 -11.735 1.00 98.38 767 SER A CA 1
ATOM 5809 C C . SER A 1 767 ? -3.826 -28.934 -11.082 1.00 98.38 767 SER A C 1
ATOM 5811 O O . SER A 1 767 ? -4.725 -28.838 -10.237 1.00 98.38 767 SER A O 1
ATOM 5813 N N . LEU A 1 768 ? -3.319 -30.112 -11.455 1.00 97.75 768 LEU A N 1
ATOM 5814 C CA . LEU A 1 768 ? -3.769 -31.370 -10.861 1.00 97.75 768 LEU A CA 1
ATOM 5815 C C . LEU A 1 768 ? -3.293 -31.501 -9.411 1.00 97.75 768 LEU A C 1
ATOM 5817 O O . LEU A 1 768 ? -4.068 -31.939 -8.562 1.00 97.75 768 LEU A O 1
ATOM 5821 N N . ASN A 1 769 ? -2.058 -31.096 -9.108 1.00 97.00 769 ASN A N 1
ATOM 5822 C CA . ASN A 1 769 ? -1.517 -31.092 -7.746 1.00 97.00 769 ASN A CA 1
ATOM 5823 C C . ASN A 1 769 ? -2.344 -30.195 -6.821 1.00 97.00 769 ASN A C 1
ATOM 5825 O O . ASN A 1 769 ? -2.715 -30.643 -5.735 1.00 97.00 769 ASN A O 1
ATOM 5829 N N . LYS A 1 770 ? -2.723 -28.993 -7.274 1.00 96.88 770 LYS A N 1
ATOM 5830 C CA . LYS A 1 770 ? -3.613 -28.095 -6.522 1.00 96.88 770 LYS A CA 1
ATOM 5831 C C . LYS A 1 770 ? -4.990 -28.714 -6.293 1.00 96.88 770 LYS A C 1
ATOM 5833 O O . LYS A 1 770 ? -5.535 -28.591 -5.202 1.00 96.88 770 LYS A O 1
ATOM 5838 N N . ALA A 1 771 ? -5.549 -29.389 -7.299 1.00 96.25 771 ALA A N 1
ATOM 5839 C CA . ALA A 1 771 ? -6.866 -30.007 -7.180 1.00 96.25 771 ALA A CA 1
ATOM 5840 C C . ALA A 1 771 ? -6.874 -31.193 -6.205 1.00 96.25 771 ALA A C 1
ATOM 5842 O O . ALA A 1 771 ? -7.791 -31.319 -5.400 1.00 96.25 771 ALA A O 1
ATOM 5843 N N . THR A 1 772 ? -5.876 -32.079 -6.268 1.00 94.88 772 THR A N 1
ATOM 5844 C CA . THR A 1 772 ? -5.880 -33.320 -5.474 1.00 94.88 772 THR A CA 1
ATOM 5845 C C . THR A 1 772 ? -5.214 -33.201 -4.106 1.00 94.88 772 THR A C 1
ATOM 5847 O O . THR A 1 772 ? -5.440 -34.077 -3.274 1.00 94.88 772 THR A O 1
ATOM 5850 N N . GLY A 1 773 ? -4.344 -32.205 -3.904 1.00 93.00 773 GLY A N 1
ATOM 5851 C CA . GLY A 1 773 ? -3.494 -32.088 -2.717 1.00 93.00 773 GLY A CA 1
ATOM 5852 C C . GLY A 1 773 ? -2.483 -33.241 -2.549 1.00 93.00 773 GLY A C 1
ATOM 5853 O O . GLY A 1 773 ? -2.255 -34.010 -3.496 1.00 93.00 773 GLY A O 1
ATOM 5854 N N . PRO A 1 774 ? -1.879 -33.375 -1.349 1.00 91.94 774 PRO A N 1
ATOM 5855 C CA . PRO A 1 774 ? -0.986 -34.479 -0.996 1.00 91.94 774 PRO A CA 1
ATOM 5856 C C . PRO A 1 774 ? -1.667 -35.849 -1.130 1.00 91.94 774 PRO A C 1
ATOM 5858 O O . PRO A 1 774 ? -2.801 -36.034 -0.688 1.00 91.94 774 PRO A O 1
ATOM 5861 N N . ARG A 1 775 ? -0.967 -36.841 -1.701 1.00 90.50 775 ARG A N 1
ATOM 5862 C CA . ARG A 1 775 ? -1.487 -38.208 -1.907 1.00 90.50 775 ARG A CA 1
ATOM 5863 C C . ARG A 1 775 ? -0.930 -39.165 -0.856 1.00 90.50 775 ARG A C 1
ATOM 5865 O O . ARG A 1 775 ? -0.036 -39.954 -1.140 1.00 90.50 775 ARG A O 1
ATOM 5872 N N . ASN A 1 776 ? -1.429 -39.054 0.369 1.00 90.44 776 ASN A N 1
ATOM 5873 C CA . ASN A 1 776 ? -0.990 -39.847 1.516 1.00 90.44 776 ASN A CA 1
ATOM 5874 C C . ASN A 1 776 ? -2.185 -40.574 2.167 1.00 90.44 776 ASN A C 1
ATOM 5876 O O . ASN A 1 776 ? -3.332 -40.440 1.734 1.00 90.44 776 ASN A O 1
ATOM 5880 N N . ARG A 1 777 ? -1.918 -41.377 3.206 1.00 88.62 777 ARG A N 1
ATOM 5881 C CA . ARG A 1 777 ? -2.963 -42.164 3.883 1.00 88.62 777 ARG A CA 1
ATOM 5882 C C . ARG A 1 777 ? -3.995 -41.281 4.600 1.00 88.62 777 ARG A C 1
ATOM 5884 O O . ARG A 1 777 ? -5.174 -41.621 4.584 1.00 88.62 777 ARG A O 1
ATOM 5891 N N . SER A 1 778 ? -3.593 -40.135 5.165 1.00 87.62 778 SER A N 1
ATOM 5892 C CA . SER A 1 778 ? -4.512 -39.224 5.871 1.00 87.62 778 SER A CA 1
ATOM 5893 C C . SER A 1 778 ? -5.476 -38.491 4.935 1.00 87.62 778 SER A C 1
ATOM 5895 O O . SER A 1 778 ? -6.585 -38.161 5.344 1.00 87.62 778 SER A O 1
ATOM 5897 N N . THR A 1 779 ? -5.117 -38.310 3.660 1.00 85.88 779 THR A N 1
ATOM 5898 C CA . THR A 1 779 ? -6.031 -37.797 2.625 1.00 85.88 779 THR A CA 1
ATOM 5899 C C . THR A 1 779 ? -6.882 -38.891 1.970 1.00 85.88 779 THR A C 1
ATOM 5901 O O . THR A 1 779 ? -7.671 -38.601 1.072 1.00 85.88 779 THR A O 1
ATOM 5904 N N . GLY A 1 780 ? -6.777 -40.140 2.439 1.00 89.94 780 GLY A N 1
ATOM 5905 C CA . GLY A 1 780 ? -7.599 -41.273 2.008 1.00 89.94 780 GLY A CA 1
ATOM 5906 C C . GLY A 1 780 ? -7.030 -42.082 0.840 1.00 89.94 780 GLY A C 1
ATOM 5907 O O . GLY A 1 780 ? -7.693 -43.016 0.381 1.00 89.94 780 GLY A O 1
ATOM 5908 N N . TYR A 1 781 ? -5.822 -41.765 0.358 1.00 92.44 781 TYR A N 1
ATOM 5909 C CA . TYR A 1 781 ? -5.151 -42.582 -0.654 1.00 92.44 781 TYR A CA 1
ATOM 5910 C C . TYR A 1 781 ? -4.609 -43.876 -0.042 1.00 92.44 781 TYR A C 1
ATOM 5912 O O . TYR A 1 781 ? -4.111 -43.910 1.083 1.00 92.44 781 TYR A O 1
ATOM 5920 N N . ARG A 1 782 ? -4.683 -44.955 -0.817 1.00 91.31 782 ARG A N 1
ATOM 5921 C CA . ARG A 1 782 ? -4.234 -46.300 -0.455 1.00 91.31 782 ARG A CA 1
ATOM 5922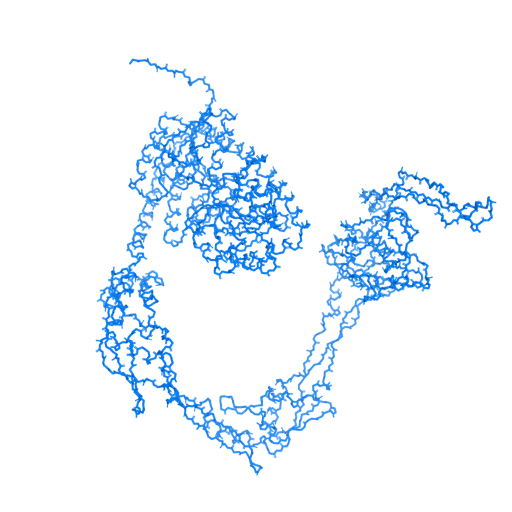 C C . ARG A 1 782 ? -2.945 -46.660 -1.183 1.00 91.31 782 ARG A C 1
ATOM 5924 O O . ARG A 1 782 ? -2.596 -46.064 -2.205 1.00 91.31 782 ARG A O 1
ATOM 5931 N N . GLU A 1 783 ? -2.232 -47.632 -0.640 1.00 88.38 783 GLU A N 1
ATOM 5932 C CA . GLU A 1 783 ? -1.068 -48.224 -1.290 1.00 88.38 783 GLU A CA 1
ATOM 5933 C C . GLU A 1 783 ? -1.508 -49.077 -2.479 1.00 88.38 783 GLU A C 1
ATOM 5935 O O . GLU A 1 783 ? -2.450 -49.846 -2.352 1.00 88.38 783 GLU A O 1
ATOM 5940 N N . SER A 1 784 ? -0.860 -48.891 -3.626 1.00 85.38 784 SER A N 1
ATOM 5941 C CA . SER A 1 784 ? -1.088 -49.617 -4.880 1.00 85.38 784 SER A CA 1
ATOM 5942 C C . SER A 1 784 ? 0.225 -49.643 -5.661 1.00 85.38 784 SER A C 1
ATOM 5944 O O . SER A 1 784 ? 1.084 -48.788 -5.462 1.00 85.38 784 SER A O 1
ATOM 5946 N N . LEU A 1 785 ? 0.365 -50.534 -6.645 1.00 79.56 785 LEU A N 1
ATOM 5947 C CA . LEU A 1 785 ? 1.485 -50.464 -7.589 1.00 79.56 785 LEU A CA 1
ATOM 5948 C C . LEU A 1 785 ? 1.518 -49.107 -8.320 1.00 79.56 785 LEU A C 1
ATOM 5950 O O . LEU A 1 785 ? 0.532 -48.686 -8.944 1.00 79.56 785 LEU A O 1
ATOM 5954 N N . GLY A 1 786 ? 2.662 -48.433 -8.235 1.00 69.62 786 GLY A N 1
ATOM 5955 C CA . GLY A 1 786 ? 2.990 -47.167 -8.884 1.00 69.62 786 GLY A CA 1
ATOM 5956 C C . GLY A 1 786 ? 4.347 -47.233 -9.589 1.00 69.62 786 GLY A C 1
ATOM 5957 O O . GLY A 1 786 ? 5.072 -48.219 -9.482 1.00 69.62 786 GLY A O 1
ATOM 5958 N N . PHE A 1 787 ? 4.684 -46.183 -10.339 1.00 66.75 787 PHE A N 1
ATOM 5959 C CA . PHE A 1 787 ? 5.972 -46.066 -11.026 1.00 66.75 787 PHE A CA 1
ATOM 5960 C C . PHE A 1 787 ? 6.875 -45.093 -10.265 1.00 66.75 787 PHE A C 1
ATOM 5962 O O . PHE A 1 787 ? 6.538 -43.917 -10.154 1.00 66.75 787 PHE A O 1
ATOM 5969 N N . LEU A 1 788 ? 8.028 -45.561 -9.782 1.00 62.50 788 LEU A N 1
ATOM 5970 C CA . LEU A 1 788 ? 9.029 -44.733 -9.101 1.00 62.50 788 LEU A CA 1
ATOM 5971 C C . LEU A 1 788 ? 10.428 -45.099 -9.608 1.00 62.50 788 LEU A C 1
ATOM 5973 O O . LEU A 1 788 ? 10.782 -46.275 -9.664 1.00 62.50 788 LEU A O 1
ATOM 5977 N N . GLY A 1 789 ? 11.218 -44.110 -10.039 1.00 57.97 789 GLY A N 1
ATOM 5978 C CA . GLY A 1 789 ? 12.609 -44.333 -10.465 1.00 57.97 789 GLY A CA 1
ATOM 5979 C C . GLY A 1 789 ? 12.794 -45.332 -11.621 1.00 57.97 789 GLY A C 1
ATOM 5980 O O . GLY A 1 789 ? 13.835 -45.973 -11.720 1.00 57.97 789 GLY A O 1
ATOM 5981 N N . GLY A 1 790 ? 11.784 -45.519 -12.483 1.00 60.47 790 GLY A N 1
ATOM 5982 C CA . GLY A 1 790 ? 11.833 -46.519 -13.562 1.00 60.47 790 GLY A CA 1
ATOM 5983 C C . GLY A 1 790 ? 11.561 -47.960 -13.115 1.00 60.47 790 GLY A C 1
ATOM 5984 O O . GLY A 1 790 ? 11.826 -48.893 -13.869 1.00 60.47 790 GLY A O 1
ATOM 5985 N N . ARG A 1 791 ? 11.013 -48.160 -11.912 1.00 64.12 791 ARG A N 1
ATOM 5986 C CA . ARG A 1 791 ? 10.544 -49.455 -11.401 1.00 64.12 791 ARG A CA 1
ATOM 5987 C C . ARG A 1 791 ? 9.058 -49.383 -11.049 1.00 64.12 791 ARG A C 1
ATOM 5989 O O . ARG A 1 791 ? 8.527 -48.303 -10.796 1.00 64.12 791 ARG A O 1
ATOM 5996 N N . ILE A 1 792 ? 8.397 -50.539 -11.052 1.00 71.75 792 ILE A N 1
ATOM 5997 C CA . ILE A 1 792 ? 7.038 -50.693 -10.523 1.00 71.75 792 ILE A CA 1
ATOM 5998 C C . ILE A 1 792 ? 7.190 -51.089 -9.055 1.00 71.75 792 ILE A C 1
ATOM 6000 O O . ILE A 1 792 ? 7.779 -52.130 -8.777 1.00 71.75 792 ILE A O 1
ATOM 6004 N N . VAL A 1 793 ? 6.716 -50.248 -8.138 1.00 73.56 793 VAL A N 1
ATOM 6005 C CA . VAL A 1 793 ? 6.835 -50.453 -6.685 1.00 73.56 793 VAL A CA 1
ATOM 6006 C C . VAL A 1 793 ? 5.500 -50.158 -5.996 1.00 73.56 793 VAL A C 1
ATOM 6008 O O . VAL A 1 793 ? 4.730 -49.340 -6.512 1.00 73.56 793 VAL A O 1
ATOM 6011 N N . PRO A 1 794 ? 5.193 -50.787 -4.849 1.00 78.69 794 PRO A N 1
ATOM 6012 C CA . PRO A 1 794 ? 4.096 -50.344 -3.993 1.00 78.69 794 PRO A CA 1
ATOM 6013 C C . PRO A 1 794 ? 4.295 -48.875 -3.592 1.00 78.69 794 PRO A C 1
ATOM 6015 O O . PRO A 1 794 ? 5.365 -48.485 -3.131 1.00 78.69 794 PRO A O 1
ATOM 6018 N N . ALA A 1 795 ? 3.282 -48.043 -3.824 1.00 79.50 795 ALA A N 1
ATOM 6019 C CA . ALA A 1 795 ? 3.304 -46.621 -3.506 1.00 79.50 795 ALA A CA 1
ATOM 6020 C C . ALA A 1 795 ? 1.906 -46.128 -3.110 1.00 79.50 795 ALA A C 1
ATOM 6022 O O . ALA A 1 795 ? 0.890 -46.489 -3.716 1.00 79.50 795 ALA A O 1
ATOM 6023 N N . VAL A 1 796 ? 1.841 -45.251 -2.109 1.00 83.25 796 VAL A N 1
ATOM 6024 C CA . VAL A 1 796 ? 0.586 -44.584 -1.743 1.00 83.25 796 VAL A CA 1
ATOM 6025 C C . VAL A 1 796 ? 0.165 -43.649 -2.876 1.00 83.25 796 VAL A C 1
ATOM 6027 O O . VAL A 1 796 ? 0.962 -42.867 -3.388 1.00 83.25 796 VAL A O 1
ATOM 6030 N N . GLY A 1 797 ? -1.089 -43.768 -3.314 1.00 82.38 797 GLY A N 1
ATOM 6031 C CA . GLY A 1 797 ? -1.599 -43.012 -4.459 1.00 82.38 797 GLY A CA 1
ATOM 6032 C C . GLY A 1 797 ? -1.286 -43.630 -5.825 1.00 82.38 797 GLY A C 1
ATOM 6033 O O . GLY A 1 797 ? -1.522 -42.982 -6.848 1.00 82.38 797 GLY A O 1
ATOM 6034 N N . GLY A 1 798 ? -0.808 -44.881 -5.884 1.00 85.19 798 GLY A N 1
ATOM 6035 C CA . GLY A 1 798 ? -0.678 -45.622 -7.142 1.00 85.19 798 GLY A CA 1
ATOM 6036 C C . GLY A 1 798 ? -1.982 -45.585 -7.956 1.00 85.19 798 GLY A C 1
ATOM 6037 O O . GLY A 1 798 ? -3.054 -45.914 -7.448 1.00 85.19 798 GLY A O 1
ATOM 6038 N N . GLY A 1 799 ? -1.898 -45.132 -9.214 1.00 88.25 799 GLY A N 1
ATOM 6039 C CA . GLY A 1 799 ? -3.045 -44.918 -10.115 1.00 88.25 799 GLY A CA 1
ATOM 6040 C C . GLY A 1 799 ? -3.310 -43.454 -10.500 1.00 88.25 799 GLY A C 1
ATOM 6041 O O . GLY A 1 799 ? -3.933 -43.200 -11.531 1.00 88.25 799 GLY A O 1
ATOM 6042 N N . THR A 1 800 ? -2.779 -42.479 -9.760 1.00 93.12 800 THR A N 1
ATOM 6043 C CA . THR A 1 800 ? -2.940 -41.034 -10.045 1.00 93.12 800 THR A CA 1
ATOM 6044 C C . THR A 1 800 ? -2.339 -40.601 -11.386 1.00 93.12 800 THR A C 1
ATOM 6046 O O . THR A 1 800 ? -2.937 -39.781 -12.082 1.00 93.12 800 THR A O 1
ATOM 6049 N N . CYS A 1 801 ? -1.232 -41.206 -11.831 1.00 92.94 801 CYS A N 1
ATOM 6050 C CA . CYS A 1 801 ? -0.661 -40.930 -13.156 1.00 92.94 801 CYS A CA 1
ATOM 6051 C C . CYS A 1 801 ? -1.611 -41.284 -14.309 1.00 92.94 801 CYS A C 1
ATOM 6053 O O . CYS A 1 801 ? -1.610 -40.624 -15.348 1.00 92.94 801 CYS A O 1
ATOM 6055 N N . GLN A 1 802 ? -2.476 -42.286 -14.126 1.00 94.38 802 GLN A N 1
ATOM 6056 C CA . GLN A 1 802 ? -3.502 -42.610 -15.113 1.00 94.38 802 GLN A CA 1
ATOM 6057 C C . GLN A 1 802 ? -4.596 -41.534 -15.155 1.00 94.38 802 GLN A C 1
ATOM 6059 O O . GLN A 1 802 ? -5.103 -41.215 -16.234 1.00 94.38 802 GLN A O 1
ATOM 6064 N N . VAL A 1 803 ? -4.924 -40.932 -14.008 1.00 96.88 803 VAL A N 1
ATOM 6065 C CA . VAL A 1 803 ? -5.834 -39.780 -13.929 1.00 96.88 803 VAL A CA 1
ATOM 6066 C C . VAL A 1 803 ? -5.237 -38.577 -14.650 1.00 96.88 803 VAL A C 1
ATOM 6068 O O . VAL A 1 803 ? -5.902 -38.015 -15.520 1.00 96.88 803 VAL A O 1
ATOM 6071 N N . SER A 1 804 ? -3.967 -38.260 -14.374 1.00 97.69 804 SER A N 1
ATOM 6072 C CA . SER A 1 804 ? -3.212 -37.206 -15.065 1.00 97.69 804 SER A CA 1
ATOM 6073 C C . SER A 1 804 ? -3.205 -37.419 -16.582 1.00 97.69 804 SER A C 1
ATOM 6075 O O . SER A 1 804 ? -3.658 -36.563 -17.338 1.00 97.69 804 SER A O 1
ATOM 6077 N N . SER A 1 805 ? -2.833 -38.616 -17.044 1.00 97.81 805 SER A N 1
ATOM 6078 C CA . SER A 1 805 ? -2.804 -38.947 -18.476 1.00 97.81 805 SER A CA 1
ATOM 6079 C C . SER A 1 805 ? -4.186 -38.861 -19.136 1.00 97.81 805 SER A C 1
ATOM 6081 O O . SER A 1 805 ? -4.313 -38.374 -20.258 1.00 97.81 805 SER A O 1
ATOM 6083 N N . THR A 1 806 ? -5.248 -39.293 -18.449 1.00 98.25 806 THR A N 1
ATOM 6084 C CA . THR A 1 806 ? -6.617 -39.208 -18.991 1.00 98.25 806 THR A CA 1
ATOM 6085 C C . THR A 1 806 ? -7.081 -37.754 -19.098 1.00 98.25 806 THR A C 1
ATOM 6087 O O . THR A 1 806 ? -7.693 -37.373 -20.099 1.00 98.25 806 THR A O 1
ATOM 6090 N N . LEU A 1 807 ? -6.763 -36.933 -18.094 1.00 98.50 807 LEU A N 1
ATOM 6091 C CA . LEU A 1 807 ? -7.077 -35.507 -18.072 1.00 98.50 807 LEU A CA 1
ATOM 6092 C C . LEU A 1 807 ? -6.305 -34.736 -19.150 1.00 98.50 807 LEU A C 1
ATOM 6094 O O . LEU A 1 807 ? -6.918 -33.988 -19.908 1.00 98.50 807 LEU A O 1
ATOM 6098 N N . TYR A 1 808 ? -5.001 -34.981 -19.286 1.00 98.25 808 TYR A N 1
ATOM 6099 C CA . TYR A 1 808 ? -4.152 -34.417 -20.342 1.00 98.25 808 TYR A CA 1
ATOM 6100 C C . TYR A 1 808 ? -4.730 -34.685 -21.735 1.00 98.25 808 TYR A C 1
ATOM 6102 O O . TYR A 1 808 ? -4.898 -33.774 -22.546 1.00 98.25 808 TYR A O 1
ATOM 6110 N N . GLN A 1 809 ? -5.140 -35.927 -21.988 1.00 97.81 809 GLN A N 1
ATOM 6111 C CA . GLN A 1 809 ? -5.706 -36.337 -23.270 1.00 97.81 809 GLN A CA 1
ATOM 6112 C C . GLN A 1 809 ? -7.056 -35.679 -23.582 1.00 97.81 809 GLN A C 1
ATOM 6114 O O . GLN A 1 809 ? -7.343 -35.403 -24.754 1.00 97.81 809 GLN A O 1
ATOM 6119 N N . ALA A 1 810 ? -7.884 -35.427 -22.565 1.00 97.50 810 ALA A N 1
ATOM 6120 C CA . ALA A 1 810 ? -9.119 -34.666 -22.719 1.00 97.50 810 ALA A CA 1
ATOM 6121 C C . ALA A 1 810 ? -8.825 -33.175 -22.972 1.00 97.50 810 ALA A C 1
ATOM 6123 O O . ALA A 1 810 ? -9.407 -32.590 -23.888 1.00 97.50 810 ALA A O 1
ATOM 6124 N N . ALA A 1 811 ? -7.878 -32.582 -22.239 1.00 97.56 811 ALA A N 1
ATOM 6125 C CA . ALA A 1 811 ? -7.467 -31.185 -22.392 1.00 97.56 811 ALA A CA 1
ATOM 6126 C C . ALA A 1 811 ? -6.885 -30.895 -23.788 1.00 97.56 811 ALA A C 1
ATOM 6128 O O . ALA A 1 811 ? -7.318 -29.951 -24.452 1.00 97.56 811 ALA A O 1
ATOM 6129 N N . LEU A 1 812 ? -5.992 -31.754 -24.295 1.00 95.69 812 LEU A N 1
ATOM 6130 C CA . LEU A 1 812 ? -5.438 -31.634 -25.648 1.00 95.69 812 LEU A CA 1
ATOM 6131 C C . LEU A 1 812 ? -6.528 -31.628 -26.724 1.00 95.69 812 LEU A C 1
ATOM 6133 O O . LEU A 1 812 ? -6.509 -30.788 -27.623 1.00 95.69 812 LEU A O 1
ATOM 6137 N N . ARG A 1 813 ? -7.499 -32.543 -26.618 1.00 95.69 813 ARG A N 1
ATOM 6138 C CA . ARG A 1 813 ? -8.626 -32.659 -27.561 1.00 95.69 813 ARG A CA 1
ATOM 6139 C C . ARG A 1 813 ? -9.627 -31.514 -27.439 1.00 95.69 813 ARG A C 1
ATOM 6141 O O . ARG A 1 813 ? -10.325 -31.233 -28.403 1.00 95.69 813 ARG A O 1
ATOM 6148 N N . ALA A 1 814 ? -9.685 -30.845 -26.288 1.00 95.44 814 ALA A N 1
ATOM 6149 C CA . ALA A 1 814 ? -10.429 -29.597 -26.108 1.00 95.44 814 ALA A CA 1
ATOM 6150 C C . ALA A 1 814 ? -9.670 -28.364 -26.642 1.00 95.44 814 ALA A C 1
ATOM 6152 O O . ALA A 1 814 ? -10.183 -27.249 -26.548 1.00 95.44 814 ALA A O 1
ATOM 6153 N N . ASN A 1 815 ? -8.488 -28.567 -27.238 1.00 94.38 815 ASN A N 1
ATOM 6154 C CA . ASN A 1 815 ? -7.591 -27.525 -27.729 1.00 94.38 815 ASN A CA 1
ATOM 6155 C C . ASN A 1 815 ? -7.104 -26.555 -26.637 1.00 94.38 815 ASN A C 1
ATOM 6157 O O . ASN A 1 815 ? -6.896 -25.374 -26.900 1.00 94.38 815 ASN A O 1
ATOM 6161 N N . LEU A 1 816 ? -6.937 -27.046 -25.406 1.00 95.88 816 LEU A N 1
ATOM 6162 C CA . LEU A 1 816 ? -6.393 -26.252 -24.301 1.00 95.88 816 LEU A CA 1
ATOM 6163 C C . LEU A 1 816 ? -4.865 -26.175 -24.401 1.00 95.88 816 LEU A C 1
ATOM 6165 O O . LEU A 1 816 ? -4.220 -27.090 -24.929 1.00 95.88 816 LEU A O 1
ATOM 6169 N N . LYS A 1 817 ? -4.264 -25.091 -23.904 1.00 96.00 817 LYS A N 1
ATOM 6170 C CA . LYS A 1 817 ? -2.802 -24.939 -23.895 1.00 96.00 817 LYS A CA 1
ATOM 6171 C C . LYS A 1 817 ? -2.227 -25.680 -22.697 1.00 96.00 817 LYS A C 1
ATOM 6173 O O . LYS A 1 817 ? -2.567 -25.367 -21.564 1.00 96.00 817 LYS A O 1
ATOM 6178 N N . VAL A 1 818 ? -1.364 -26.656 -22.943 1.00 97.25 818 VAL A N 1
ATOM 6179 C CA . VAL A 1 818 ? -0.652 -27.367 -21.876 1.00 97.25 818 VAL A CA 1
ATOM 6180 C C . VAL A 1 818 ? 0.557 -26.525 -21.486 1.00 97.25 818 VAL A C 1
ATOM 6182 O O . VAL A 1 818 ? 1.303 -26.096 -22.361 1.00 97.25 818 VAL A O 1
ATOM 6185 N N . LEU A 1 819 ? 0.692 -26.240 -20.194 1.00 97.44 819 LEU A N 1
ATOM 6186 C CA . LEU A 1 819 ? 1.759 -25.411 -19.632 1.00 97.44 819 LEU A CA 1
ATOM 6187 C C . LEU A 1 819 ? 2.840 -26.264 -18.973 1.00 97.44 819 LEU A C 1
ATOM 6189 O O . LEU A 1 819 ? 4.017 -25.957 -19.091 1.00 97.44 819 LEU A O 1
ATOM 6193 N N . GLU A 1 820 ? 2.438 -27.352 -18.318 1.00 97.88 820 GLU A N 1
ATOM 6194 C CA . GLU A 1 820 ? 3.348 -28.280 -17.653 1.00 97.88 820 GLU A CA 1
ATOM 6195 C C . GLU A 1 820 ? 2.860 -29.706 -17.892 1.00 97.88 820 GLU A C 1
ATOM 6197 O O . GLU A 1 820 ? 1.684 -30.015 -17.668 1.00 97.88 820 GLU A O 1
ATOM 6202 N N . ARG A 1 821 ? 3.754 -30.564 -18.385 1.00 96.50 821 ARG A N 1
ATOM 6203 C CA . ARG A 1 821 ? 3.525 -31.999 -18.549 1.00 96.50 821 ARG A CA 1
ATOM 6204 C C . ARG A 1 821 ? 4.869 -32.713 -18.638 1.00 96.50 821 ARG A C 1
ATOM 6206 O O . ARG A 1 821 ? 5.725 -32.308 -19.418 1.00 96.50 821 ARG A O 1
ATOM 6213 N N . SER A 1 822 ? 4.971 -33.852 -17.963 1.00 95.06 822 SER A N 1
ATOM 6214 C CA . SER A 1 822 ? 6.122 -34.760 -18.048 1.00 95.06 822 SER A CA 1
ATOM 6215 C C . SER A 1 822 ? 5.682 -36.159 -18.489 1.00 95.06 822 SER A C 1
ATOM 6217 O O . SER A 1 822 ? 4.601 -36.617 -18.104 1.00 95.06 822 SER A O 1
ATOM 6219 N N . ASN A 1 823 ? 6.499 -36.854 -19.287 1.00 94.38 823 ASN A N 1
ATOM 6220 C CA . ASN A 1 823 ? 6.280 -38.265 -19.624 1.00 94.38 823 ASN A CA 1
ATOM 6221 C C . ASN A 1 823 ? 6.781 -39.194 -18.506 1.00 94.38 823 ASN A C 1
ATOM 6223 O O . ASN A 1 823 ? 7.610 -38.823 -17.675 1.00 94.38 823 ASN A O 1
ATOM 6227 N N . HIS A 1 824 ? 6.297 -40.432 -18.491 1.00 92.06 824 HIS A N 1
ATOM 6228 C CA . HIS A 1 824 ? 6.867 -41.498 -17.673 1.00 92.06 824 HIS A CA 1
ATOM 6229 C C . HIS A 1 824 ? 8.237 -41.916 -18.216 1.00 92.06 824 HIS A C 1
ATOM 6231 O O . HIS A 1 824 ? 8.490 -41.869 -19.418 1.00 92.06 824 HIS A O 1
ATOM 6237 N N . SER A 1 825 ? 9.100 -42.432 -17.340 1.00 88.50 825 SER A N 1
ATOM 6238 C CA . SER A 1 825 ? 10.405 -42.976 -17.738 1.00 88.50 825 SER A CA 1
ATOM 6239 C C . SER A 1 825 ? 10.317 -44.261 -18.571 1.00 88.50 825 SER A C 1
ATOM 6241 O O . SER A 1 825 ? 11.291 -44.621 -19.226 1.00 88.50 825 SER A O 1
ATOM 6243 N N . MET A 1 826 ? 9.169 -44.944 -18.562 1.00 86.38 826 MET A N 1
ATOM 6244 C CA . MET A 1 826 ? 8.858 -46.136 -19.358 1.00 86.38 826 MET A CA 1
ATOM 6245 C C . MET A 1 826 ? 7.467 -45.988 -19.973 1.00 86.38 826 MET A C 1
ATOM 6247 O O . MET A 1 826 ? 6.616 -45.297 -19.413 1.00 86.38 826 MET A O 1
ATOM 6251 N N . ALA A 1 827 ? 7.223 -46.642 -21.108 1.00 87.75 827 ALA A N 1
ATOM 6252 C CA . ALA A 1 827 ? 5.910 -46.610 -21.743 1.00 87.75 827 ALA A CA 1
ATOM 6253 C C . ALA A 1 827 ? 4.844 -47.259 -20.839 1.00 87.75 827 ALA A C 1
ATOM 6255 O O . ALA A 1 827 ? 5.046 -48.345 -20.294 1.00 87.75 827 ALA A O 1
ATOM 6256 N N . VAL A 1 828 ? 3.700 -46.589 -20.695 1.00 88.88 828 VAL A N 1
ATOM 6257 C CA . VAL A 1 828 ? 2.537 -47.075 -19.938 1.00 88.88 828 VAL A CA 1
ATOM 6258 C C . VAL A 1 828 ? 1.514 -47.711 -20.879 1.00 88.88 828 VAL A C 1
ATOM 6260 O O . VAL A 1 828 ? 1.406 -47.325 -22.036 1.00 88.88 828 VAL A O 1
ATOM 6263 N N . SER A 1 829 ? 0.732 -48.678 -20.396 1.00 87.38 829 SER A N 1
ATOM 6264 C CA . SER A 1 829 ? -0.189 -49.453 -21.246 1.00 87.38 829 SER A CA 1
ATOM 6265 C C . SER A 1 829 ? -1.530 -48.768 -21.535 1.00 87.38 829 SER A C 1
ATOM 6267 O O . SER A 1 829 ? -2.212 -49.127 -22.491 1.00 87.38 829 SER A O 1
ATOM 6269 N N . TYR A 1 830 ? -1.942 -47.791 -20.720 1.00 89.25 830 TYR A N 1
ATOM 6270 C CA . TYR A 1 830 ? -3.281 -47.192 -20.811 1.00 89.25 830 TYR A CA 1
ATOM 6271 C C . TYR A 1 830 ? -3.396 -46.042 -21.827 1.00 89.25 830 TYR A C 1
ATOM 6273 O O . TYR A 1 830 ? -4.507 -45.575 -22.085 1.00 89.25 830 TYR A O 1
ATOM 6281 N N . VAL A 1 831 ? -2.282 -45.579 -22.404 1.00 93.56 831 VAL A N 1
ATOM 6282 C CA . VAL A 1 831 ? -2.235 -44.618 -23.519 1.00 93.56 831 VAL A CA 1
ATOM 6283 C C . VAL A 1 831 ? -1.035 -44.923 -24.426 1.00 93.56 831 VAL A C 1
ATOM 6285 O O . VAL A 1 831 ? -0.036 -45.437 -23.933 1.00 93.56 831 VAL A O 1
ATOM 6288 N N . PRO A 1 832 ? -1.092 -44.593 -25.730 1.00 92.50 832 PRO A N 1
ATOM 6289 C CA . PRO A 1 832 ? 0.062 -44.733 -26.616 1.00 92.50 832 PRO A CA 1
ATOM 6290 C C . PRO A 1 832 ? 1.288 -43.932 -26.137 1.00 92.50 832 PRO A C 1
ATOM 6292 O O . PRO A 1 832 ? 1.111 -42.856 -25.553 1.00 92.50 832 PRO A O 1
ATOM 6295 N N . PRO A 1 833 ? 2.521 -44.385 -26.446 1.00 92.19 833 PRO A N 1
ATOM 6296 C CA . PRO A 1 833 ? 3.733 -43.602 -26.218 1.00 92.19 833 PRO A CA 1
ATOM 6297 C C . PRO A 1 833 ? 3.626 -42.201 -26.830 1.00 92.19 833 PRO A C 1
ATOM 6299 O O . PRO A 1 833 ? 3.143 -42.040 -27.951 1.00 92.19 833 PRO A O 1
ATOM 6302 N N . GLY A 1 834 ? 4.073 -41.189 -26.095 1.00 93.12 834 GLY A N 1
ATOM 6303 C CA . GLY A 1 834 ? 3.988 -39.774 -26.452 1.00 93.12 834 GLY A CA 1
ATOM 6304 C C . GLY A 1 834 ? 2.772 -39.037 -25.878 1.00 93.12 834 GLY A C 1
ATOM 6305 O O . GLY A 1 834 ? 2.688 -37.817 -26.022 1.00 93.12 834 GLY A O 1
ATOM 6306 N N . LEU A 1 835 ? 1.798 -39.760 -25.301 1.00 95.19 835 LEU A N 1
ATOM 6307 C CA . LEU A 1 835 ? 0.466 -39.23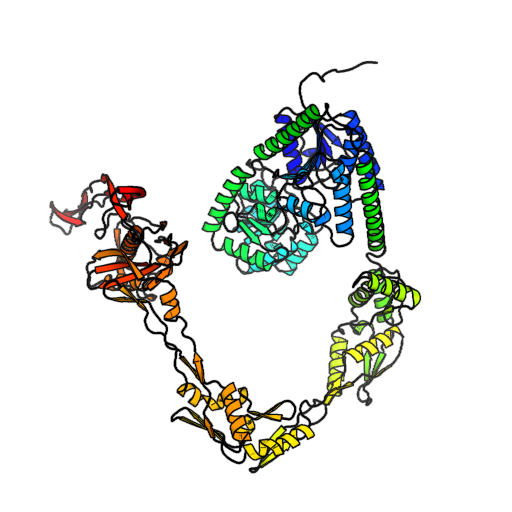6 -24.934 1.00 95.19 835 LEU A CA 1
ATOM 6308 C C . LEU A 1 835 ? 0.107 -39.378 -23.447 1.00 95.19 835 LEU A C 1
ATOM 6310 O O . LEU A 1 835 ? -1.029 -39.119 -23.045 1.00 95.19 835 LEU A O 1
ATOM 6314 N N . ASP A 1 836 ? 1.042 -39.835 -22.632 1.00 95.69 836 ASP A N 1
ATOM 6315 C CA . ASP A 1 836 ? 0.915 -39.927 -21.184 1.00 95.69 836 ASP A CA 1
ATOM 6316 C C . ASP A 1 836 ? 1.277 -38.609 -20.500 1.00 95.69 836 ASP A C 1
ATOM 6318 O O . ASP A 1 836 ? 1.960 -37.765 -21.063 1.00 95.69 836 ASP A O 1
ATOM 6322 N N . ALA A 1 837 ? 0.830 -38.439 -19.265 1.00 96.25 837 ALA A N 1
ATOM 6323 C CA . ALA A 1 837 ? 1.283 -37.392 -18.363 1.00 96.25 837 ALA A CA 1
ATOM 6324 C C . ALA A 1 837 ? 1.469 -38.023 -16.982 1.00 96.25 837 ALA A C 1
ATOM 6326 O O . ALA A 1 837 ? 0.535 -38.624 -16.438 1.00 96.25 837 ALA A O 1
ATOM 6327 N N . THR A 1 838 ? 2.682 -37.951 -16.443 1.00 93.12 838 THR A N 1
ATOM 6328 C CA . THR A 1 838 ? 2.979 -38.408 -15.082 1.00 93.12 838 THR A CA 1
ATOM 6329 C C . THR A 1 838 ? 2.650 -37.313 -14.066 1.00 93.12 838 THR A C 1
ATOM 6331 O O . THR A 1 838 ? 2.432 -36.157 -14.428 1.00 93.12 838 THR A O 1
ATOM 6334 N N . THR A 1 839 ? 2.544 -37.676 -12.791 1.00 92.69 839 THR A N 1
ATOM 6335 C CA . THR A 1 839 ? 2.376 -36.719 -11.692 1.00 92.69 839 THR A CA 1
ATOM 6336 C C . THR A 1 839 ? 2.985 -37.277 -10.414 1.00 92.69 839 THR A C 1
ATOM 6338 O O . THR A 1 839 ? 2.934 -38.481 -10.164 1.00 92.69 839 THR A O 1
ATOM 6341 N N . PHE A 1 840 ? 3.553 -36.397 -9.598 1.00 90.19 840 PHE A N 1
ATOM 6342 C CA . PHE A 1 840 ? 4.099 -36.705 -8.285 1.00 90.19 840 PHE A CA 1
ATOM 6343 C C . PHE A 1 840 ? 3.950 -35.463 -7.402 1.00 90.19 840 PHE A C 1
ATOM 6345 O O . PHE A 1 840 ? 4.298 -34.365 -7.823 1.00 90.19 840 PHE A O 1
ATOM 6352 N N . TYR A 1 841 ? 3.367 -35.595 -6.207 1.00 88.00 841 TYR A N 1
ATOM 6353 C CA . TYR A 1 841 ? 3.146 -34.421 -5.353 1.00 88.00 841 TYR A CA 1
ATOM 6354 C C . TYR A 1 841 ? 4.420 -34.083 -4.567 1.00 88.00 841 TYR A C 1
ATOM 6356 O O . TYR A 1 841 ? 4.972 -35.000 -3.963 1.00 88.00 841 TYR A O 1
ATOM 6364 N N . PRO A 1 842 ? 4.825 -32.806 -4.462 1.00 89.62 842 PRO A N 1
ATOM 6365 C CA . PRO A 1 842 ? 4.358 -31.651 -5.237 1.00 89.62 842 PRO A CA 1
ATOM 6366 C C . PRO A 1 842 ? 5.139 -31.435 -6.551 1.00 89.62 842 PRO A C 1
ATOM 6368 O O . PRO A 1 842 ? 4.771 -30.553 -7.320 1.00 89.62 842 PRO A O 1
ATOM 6371 N N . SER A 1 843 ? 6.195 -32.216 -6.811 1.00 90.19 843 SER A N 1
ATOM 6372 C CA . SER A 1 843 ? 7.259 -31.885 -7.773 1.00 90.19 843 SER A CA 1
ATOM 6373 C C . SER A 1 843 ? 6.973 -32.122 -9.259 1.00 90.19 843 SER A C 1
ATOM 6375 O O . SER A 1 843 ? 7.673 -31.553 -10.087 1.00 90.19 843 SER A O 1
ATOM 6377 N N . ILE A 1 844 ? 5.992 -32.953 -9.626 1.00 93.19 844 ILE A N 1
ATOM 6378 C CA . ILE A 1 844 ? 5.599 -33.160 -11.030 1.00 93.19 844 ILE A CA 1
ATOM 6379 C C . ILE A 1 844 ? 4.094 -32.944 -11.170 1.00 93.19 844 ILE A C 1
ATOM 6381 O O . ILE A 1 844 ? 3.292 -33.717 -10.625 1.00 93.19 844 ILE A O 1
ATOM 6385 N N . ASP A 1 845 ? 3.695 -31.916 -11.913 1.00 97.44 845 ASP A N 1
ATOM 6386 C CA . ASP A 1 845 ? 2.297 -31.551 -12.107 1.00 97.44 845 ASP A CA 1
ATOM 6387 C C . ASP A 1 845 ? 1.847 -31.695 -13.569 1.00 97.44 845 ASP A C 1
ATOM 6389 O O . ASP A 1 845 ? 2.633 -31.806 -14.511 1.00 97.44 845 ASP A O 1
ATOM 6393 N N . LEU A 1 846 ? 0.529 -31.698 -13.749 1.00 98.19 846 LEU A N 1
ATOM 6394 C CA . LEU A 1 846 ? -0.111 -31.438 -15.027 1.00 98.19 846 LEU A CA 1
ATOM 6395 C C . LEU A 1 846 ? -0.817 -30.090 -14.928 1.00 98.19 846 LEU A C 1
ATOM 6397 O O . LEU A 1 846 ? -1.808 -29.964 -14.198 1.00 98.19 846 LEU A O 1
ATOM 6401 N N . LYS A 1 847 ? -0.351 -29.116 -15.715 1.00 98.50 847 LYS A N 1
ATOM 6402 C CA . LYS A 1 847 ? -0.975 -27.793 -15.816 1.00 98.50 847 LYS A CA 1
ATOM 6403 C C . LYS A 1 847 ? -1.418 -27.488 -17.234 1.00 98.50 847 LYS A C 1
ATOM 6405 O O . LYS A 1 847 ? -0.680 -27.702 -18.197 1.00 98.50 847 LYS A O 1
ATOM 6410 N N . PHE A 1 848 ? -2.618 -26.941 -17.372 1.00 98.31 848 PHE A N 1
ATOM 6411 C CA . PHE A 1 848 ? -3.124 -26.441 -18.649 1.00 98.31 848 PHE A CA 1
ATOM 6412 C C . PHE A 1 848 ? -4.013 -25.217 -18.445 1.00 98.31 848 PHE A C 1
ATOM 6414 O O . PHE A 1 848 ? -4.647 -25.060 -17.407 1.00 98.31 848 PHE A O 1
ATOM 6421 N N . GLN A 1 849 ? -4.067 -24.360 -19.456 1.00 98.19 849 GLN A N 1
ATOM 6422 C CA . GLN A 1 849 ? -4.802 -23.105 -19.458 1.00 98.19 849 GLN A CA 1
ATOM 6423 C C . GLN A 1 849 ? -6.042 -23.195 -20.345 1.00 98.19 849 GLN A C 1
ATOM 6425 O O . GLN A 1 849 ? -5.983 -23.729 -21.462 1.00 98.19 849 GLN A O 1
ATOM 6430 N N . ASN A 1 850 ? -7.152 -22.618 -19.883 1.00 97.81 850 ASN A N 1
ATOM 6431 C CA . ASN A 1 850 ? -8.303 -22.372 -20.739 1.00 97.81 850 ASN A CA 1
ATOM 6432 C C . ASN A 1 850 ? -8.011 -21.209 -21.699 1.00 97.81 850 ASN A C 1
ATOM 6434 O O . ASN A 1 850 ? -8.136 -20.045 -21.346 1.00 97.81 850 ASN A O 1
ATOM 6438 N N . THR A 1 851 ? -7.644 -21.520 -22.938 1.00 92.81 851 THR A N 1
ATOM 6439 C CA . THR A 1 851 ? -7.374 -20.525 -23.990 1.00 92.81 851 THR A CA 1
ATOM 6440 C C . THR A 1 851 ? -8.620 -20.074 -24.752 1.00 92.81 851 THR A C 1
ATOM 6442 O O . THR A 1 851 ? -8.511 -19.340 -25.733 1.00 92.81 851 THR A O 1
ATOM 6445 N N . ARG A 1 852 ? -9.813 -20.529 -24.357 1.00 92.44 852 ARG A N 1
ATOM 6446 C CA . ARG A 1 852 ? -11.075 -20.137 -24.995 1.00 92.44 852 ARG A CA 1
ATOM 6447 C C . ARG A 1 852 ? -11.575 -18.824 -24.395 1.00 92.44 852 ARG A C 1
ATOM 6449 O O . ARG A 1 852 ? -11.353 -18.555 -23.222 1.00 92.44 852 ARG A O 1
ATOM 6456 N N . SER A 1 853 ? -12.336 -18.059 -25.175 1.00 93.31 853 SER A N 1
ATOM 6457 C CA . SER A 1 853 ? -13.016 -16.836 -24.717 1.00 93.31 853 SER A CA 1
ATOM 6458 C C . SER A 1 853 ? -14.211 -17.099 -23.790 1.00 93.31 853 SER A C 1
ATOM 6460 O O . SER A 1 853 ? -14.789 -16.162 -23.251 1.00 93.31 853 SER A O 1
ATOM 6462 N N . SER A 1 854 ? -14.586 -18.365 -23.592 1.00 94.94 854 SER A N 1
ATOM 6463 C CA . SER A 1 854 ? -15.696 -18.790 -22.740 1.00 94.94 854 SER A CA 1
ATOM 6464 C C . SER A 1 854 ? -15.219 -19.718 -21.616 1.00 94.94 854 SER A C 1
ATOM 6466 O O . SER A 1 854 ? -14.270 -20.486 -21.830 1.00 94.94 854 SER A O 1
ATOM 6468 N N . PRO A 1 855 ? -15.916 -19.757 -20.466 1.00 97.31 855 PRO A N 1
ATOM 6469 C CA . PRO A 1 855 ? -15.654 -20.746 -19.430 1.00 97.31 855 PRO A CA 1
ATOM 6470 C C . PRO A 1 855 ? -15.781 -22.191 -19.931 1.00 97.31 855 PRO A C 1
ATOM 6472 O O . PRO A 1 855 ? -16.572 -22.500 -20.830 1.00 97.31 855 PRO A O 1
ATOM 6475 N N . ILE A 1 856 ? -15.020 -23.089 -19.312 1.00 97.56 856 ILE A N 1
ATOM 6476 C CA . ILE A 1 856 ? -15.129 -24.540 -19.498 1.00 97.56 856 ILE A CA 1
ATOM 6477 C C . ILE A 1 856 ? -15.350 -25.236 -18.159 1.00 97.56 856 ILE A C 1
ATOM 6479 O O . ILE A 1 856 ? -14.949 -24.725 -17.120 1.00 97.56 856 ILE A O 1
ATOM 6483 N N . MET A 1 857 ? -15.947 -26.426 -18.180 1.00 97.38 857 MET A N 1
ATOM 6484 C CA . MET A 1 857 ? -16.065 -27.294 -17.007 1.00 97.38 857 MET A CA 1
ATOM 6485 C C . MET A 1 857 ? -15.346 -28.617 -17.247 1.00 97.38 857 MET A C 1
ATOM 6487 O O . MET A 1 857 ? -15.585 -29.298 -18.247 1.00 97.38 857 MET A O 1
ATOM 6491 N N . LEU A 1 858 ? -14.530 -29.0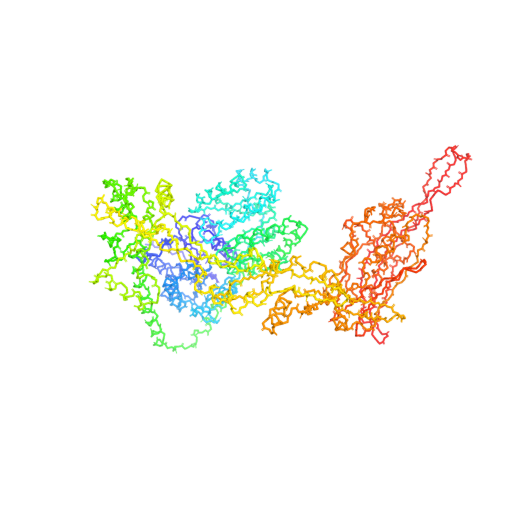20 -16.279 1.00 97.94 858 LEU A N 1
ATOM 6492 C CA . LEU A 1 858 ? -13.936 -30.346 -16.204 1.00 97.94 858 LEU A CA 1
ATOM 6493 C C . LEU A 1 858 ? -14.896 -31.307 -15.508 1.00 97.94 858 LEU A C 1
ATOM 6495 O O . LEU A 1 858 ? -15.411 -31.037 -14.424 1.00 97.94 858 LEU A O 1
ATOM 6499 N N . TRP A 1 859 ? -15.118 -32.467 -16.111 1.00 97.31 859 TRP A N 1
ATOM 6500 C CA . TRP A 1 859 ? -15.944 -33.515 -15.531 1.00 97.31 859 TRP A CA 1
ATOM 6501 C C . TRP A 1 859 ? -15.234 -34.858 -15.606 1.00 97.31 859 TRP A C 1
ATOM 6503 O O . TRP A 1 859 ? -14.723 -35.247 -16.652 1.00 97.31 859 TRP A O 1
ATOM 6513 N N . SER A 1 860 ? -15.227 -35.591 -14.499 1.00 96.50 860 SER A N 1
ATOM 6514 C CA . SER A 1 860 ? -14.618 -36.914 -14.409 1.00 96.50 860 SER A CA 1
ATOM 6515 C C . SER A 1 860 ? -15.633 -37.943 -13.926 1.00 96.50 860 SER A C 1
ATOM 6517 O O . SER A 1 860 ? -16.442 -37.685 -13.030 1.00 96.50 860 SER A O 1
ATOM 6519 N N . ALA A 1 861 ? -15.589 -39.148 -14.480 1.00 94.56 861 ALA A N 1
ATOM 6520 C CA . ALA A 1 861 ? -16.431 -40.260 -14.068 1.00 94.56 861 ALA A CA 1
ATOM 6521 C C . ALA A 1 861 ? -15.630 -41.562 -14.069 1.00 94.56 861 ALA A C 1
ATOM 6523 O O . ALA A 1 861 ? -14.986 -41.901 -15.060 1.00 94.56 861 ALA A O 1
ATOM 6524 N N . VAL A 1 862 ? -15.715 -42.299 -12.963 1.00 94.44 862 VAL A N 1
ATOM 6525 C CA . VAL A 1 862 ? -15.205 -43.667 -12.847 1.00 94.44 862 VAL A CA 1
ATOM 6526 C C . VAL A 1 862 ? -16.417 -44.591 -12.825 1.00 94.44 862 VAL A C 1
ATOM 6528 O O . VAL A 1 862 ? -17.304 -44.409 -11.992 1.00 94.44 862 VAL A O 1
ATOM 6531 N N . ARG A 1 863 ? -16.499 -45.522 -13.779 1.00 91.62 863 ARG A N 1
ATOM 6532 C CA . ARG A 1 863 ? -17.576 -46.522 -13.877 1.00 91.62 863 ARG A CA 1
ATOM 6533 C C . ARG A 1 863 ? -16.961 -47.882 -14.175 1.00 91.62 863 ARG A C 1
ATOM 6535 O O . ARG A 1 863 ? -16.340 -48.046 -15.226 1.00 91.62 863 ARG A O 1
ATOM 6542 N N . GLY A 1 864 ? -17.122 -48.834 -13.256 1.00 89.81 864 GLY A N 1
ATOM 6543 C CA . GLY A 1 864 ? -16.438 -50.125 -13.328 1.00 89.81 864 GLY A CA 1
ATOM 6544 C C . GLY A 1 864 ? -14.930 -49.925 -13.498 1.00 89.81 864 GLY A C 1
ATOM 6545 O O . GLY A 1 864 ? -14.292 -49.259 -12.691 1.00 89.81 864 GLY A O 1
ATOM 6546 N N . ASN A 1 865 ? -14.384 -50.425 -14.605 1.00 92.00 865 ASN A N 1
ATOM 6547 C CA . ASN A 1 865 ? -12.958 -50.373 -14.926 1.00 92.00 865 ASN A CA 1
ATOM 6548 C C . ASN A 1 865 ? -12.549 -49.214 -15.863 1.00 92.00 865 ASN A C 1
ATOM 6550 O O . ASN A 1 865 ? -11.484 -49.253 -16.487 1.00 92.00 865 ASN A O 1
ATOM 6554 N N . ARG A 1 866 ? -13.411 -48.198 -16.026 1.00 95.25 866 ARG A N 1
ATOM 6555 C CA . ARG A 1 866 ? -13.213 -47.074 -16.956 1.00 95.25 866 ARG A CA 1
ATOM 6556 C C . ARG A 1 866 ? -13.124 -45.750 -16.212 1.00 95.25 866 ARG A C 1
ATOM 6558 O O . ARG A 1 866 ? -14.047 -45.391 -15.481 1.00 95.25 866 ARG A O 1
ATOM 6565 N N . LEU A 1 867 ? -12.070 -44.986 -16.489 1.00 97.00 867 LEU A N 1
ATOM 6566 C CA . LEU A 1 867 ? -11.956 -43.578 -16.117 1.00 97.00 867 LEU A CA 1
ATOM 6567 C C . LEU A 1 867 ? -12.215 -42.717 -17.349 1.00 97.00 867 LEU A C 1
ATOM 6569 O O . LEU A 1 867 ? -11.461 -42.783 -18.315 1.00 97.00 867 LEU A O 1
ATOM 6573 N N . THR A 1 868 ? -13.251 -41.886 -17.303 1.00 97.19 868 THR A N 1
ATOM 6574 C CA . THR A 1 868 ? -13.581 -40.931 -18.365 1.00 97.19 868 THR A CA 1
ATOM 6575 C C . THR A 1 868 ? -13.418 -39.510 -17.859 1.00 97.19 868 THR A C 1
ATOM 6577 O O . THR A 1 868 ? -13.986 -39.156 -16.826 1.00 97.19 868 THR A O 1
ATOM 6580 N N . VAL A 1 869 ? -12.686 -38.691 -18.610 1.00 98.25 869 VAL A N 1
ATOM 6581 C CA . VAL A 1 869 ? -12.614 -37.243 -18.411 1.00 98.25 869 VAL A CA 1
ATOM 6582 C C . VAL A 1 869 ? -13.255 -36.548 -19.606 1.00 98.25 869 VAL A C 1
ATOM 6584 O O . VAL A 1 869 ? -13.100 -36.968 -20.755 1.00 98.25 869 VAL A O 1
ATOM 6587 N N . GLN A 1 870 ? -14.025 -35.510 -19.321 1.00 97.62 870 GLN A N 1
ATOM 6588 C CA . GLN A 1 870 ? -14.794 -34.725 -20.271 1.00 97.62 870 GLN A CA 1
ATOM 6589 C C . GLN A 1 870 ? -14.549 -33.243 -20.015 1.00 97.62 870 GLN A C 1
ATOM 6591 O O . GLN A 1 870 ? -14.452 -32.815 -18.864 1.00 97.62 870 GLN A O 1
ATOM 6596 N N . VAL A 1 871 ? -14.481 -32.467 -21.091 1.00 97.75 871 VAL A N 1
ATOM 6597 C CA . VAL A 1 871 ? -14.425 -31.006 -21.037 1.00 97.75 871 VAL A CA 1
ATOM 6598 C C . VAL A 1 871 ? -15.690 -30.472 -21.689 1.00 97.75 871 VAL A C 1
ATOM 6600 O O . VAL A 1 871 ? -15.969 -30.782 -22.849 1.00 97.75 871 VAL A O 1
ATOM 6603 N N . TYR A 1 872 ? -16.453 -29.685 -20.942 1.00 97.38 872 TYR A N 1
ATOM 6604 C CA . TYR A 1 872 ? -17.675 -29.026 -21.393 1.00 97.38 872 TYR A CA 1
ATOM 6605 C C . TYR A 1 872 ? -17.437 -27.532 -21.587 1.00 97.38 872 TYR A C 1
ATOM 6607 O O . TYR A 1 872 ? -16.591 -26.950 -20.917 1.00 97.38 872 TYR A O 1
ATOM 6615 N N . GLY A 1 873 ? -18.199 -26.900 -22.473 1.00 95.44 873 GLY A N 1
ATOM 6616 C CA . GLY A 1 873 ? -18.142 -25.458 -22.706 1.00 95.44 873 GLY A CA 1
ATOM 6617 C C . GLY A 1 873 ? -19.175 -25.018 -23.737 1.00 95.44 873 GLY A C 1
ATOM 6618 O O . GLY A 1 873 ? -20.220 -25.657 -23.896 1.00 95.44 873 GLY A O 1
ATOM 6619 N N . SER A 1 874 ? -18.870 -23.939 -24.451 1.00 91.69 874 SER A N 1
ATOM 6620 C CA . SER A 1 874 ? -19.691 -23.371 -25.525 1.00 91.69 874 SER A CA 1
ATOM 6621 C C . SER A 1 874 ? -18.875 -23.096 -26.798 1.00 91.69 874 SER A C 1
ATOM 6623 O O . SER A 1 874 ? -17.659 -23.330 -26.858 1.00 91.69 874 SER A O 1
ATOM 6625 N N . GLY A 1 875 ? -19.565 -22.650 -27.853 1.00 86.75 875 GLY A N 1
ATOM 6626 C CA . GLY A 1 875 ? -18.975 -22.315 -29.152 1.00 86.75 875 GLY A CA 1
ATOM 6627 C C . GLY A 1 875 ? -18.679 -23.530 -30.036 1.00 86.75 875 GLY A C 1
ATOM 6628 O O . GLY A 1 875 ? -19.174 -24.626 -29.800 1.00 86.75 875 GLY A O 1
ATOM 6629 N N . LYS A 1 876 ? -17.860 -23.360 -31.077 1.00 86.19 876 LYS A N 1
ATOM 6630 C CA . LYS A 1 876 ? -17.509 -24.450 -32.004 1.00 86.19 876 LYS A CA 1
ATOM 6631 C C . LYS A 1 876 ? -16.692 -25.536 -31.290 1.00 86.19 876 LYS A C 1
ATOM 6633 O O . LYS A 1 876 ? -15.736 -25.235 -30.560 1.00 86.19 876 LYS A O 1
ATOM 6638 N N . ARG A 1 877 ? -17.062 -26.805 -31.499 1.00 88.44 877 ARG A N 1
ATOM 6639 C CA . ARG A 1 877 ? -16.288 -27.953 -31.007 1.00 88.44 877 ARG A CA 1
ATOM 6640 C C . ARG A 1 877 ? -14.947 -28.003 -31.751 1.00 88.44 877 ARG A C 1
ATOM 6642 O O . ARG A 1 877 ? -14.947 -27.924 -32.978 1.00 88.44 877 ARG A O 1
ATOM 6649 N N . PRO A 1 878 ? -13.811 -28.123 -31.047 1.00 86.69 878 PRO A N 1
ATOM 6650 C CA . PRO A 1 878 ? -12.517 -28.205 -31.710 1.00 86.69 878 PRO A CA 1
ATOM 6651 C C . PRO A 1 878 ? -12.393 -29.521 -32.489 1.00 86.69 878 PRO A C 1
ATOM 6653 O O . PRO A 1 878 ? -12.701 -30.591 -31.964 1.00 86.69 878 PRO A O 1
ATOM 6656 N N . SER A 1 879 ? -11.907 -29.446 -33.730 1.00 89.69 879 SER A N 1
ATOM 6657 C CA . SER A 1 879 ? -11.566 -30.625 -34.531 1.00 89.69 879 SER A CA 1
ATOM 6658 C C . SER A 1 879 ? -10.068 -30.902 -34.408 1.00 89.69 879 SER A C 1
ATOM 6660 O O . SER A 1 879 ? -9.249 -30.441 -35.206 1.00 89.69 879 SER A O 1
ATOM 6662 N N . VAL A 1 880 ? -9.705 -31.601 -33.331 1.00 92.19 880 VAL A N 1
ATOM 6663 C CA . VAL A 1 880 ? -8.317 -31.894 -32.956 1.00 92.19 880 VAL A CA 1
ATOM 6664 C C . VAL A 1 880 ? -8.033 -33.384 -33.106 1.00 92.19 880 VAL A C 1
ATOM 6666 O O . VAL A 1 880 ? -8.673 -34.217 -32.461 1.00 92.19 880 VAL A O 1
ATOM 6669 N N . ARG A 1 881 ? -7.006 -33.719 -33.888 1.00 91.06 881 ARG A N 1
ATOM 6670 C CA . ARG A 1 881 ? -6.417 -35.059 -33.960 1.00 91.06 881 ARG A CA 1
ATOM 6671 C C . ARG A 1 881 ? -5.037 -35.042 -33.315 1.00 91.06 881 ARG A C 1
ATOM 6673 O O . ARG A 1 881 ? -4.238 -34.148 -33.572 1.00 91.06 881 ARG A O 1
ATOM 6680 N N . ILE A 1 882 ? -4.747 -36.045 -32.495 1.00 93.06 882 ILE A N 1
ATOM 6681 C CA . ILE A 1 882 ? -3.423 -36.225 -31.898 1.00 93.06 882 ILE A CA 1
ATOM 6682 C C . ILE A 1 882 ? -2.707 -37.343 -32.653 1.00 93.06 882 ILE A C 1
ATOM 6684 O O . ILE A 1 882 ? -3.294 -38.401 -32.879 1.00 93.06 882 ILE A O 1
ATOM 6688 N N . ALA A 1 883 ? -1.470 -37.096 -33.071 1.00 91.06 883 ALA A N 1
ATOM 6689 C CA . ALA A 1 883 ? -0.644 -38.048 -33.806 1.00 91.06 883 ALA A CA 1
ATOM 6690 C C . ALA A 1 883 ? 0.692 -38.250 -33.092 1.00 91.06 883 ALA A C 1
ATOM 6692 O O . ALA A 1 883 ? 1.223 -37.316 -32.497 1.00 91.06 883 ALA A O 1
ATOM 6693 N N . THR A 1 884 ? 1.255 -39.448 -33.184 1.00 93.62 884 THR A N 1
ATOM 6694 C CA . THR A 1 884 ? 2.577 -39.767 -32.639 1.00 93.62 884 THR A CA 1
ATOM 6695 C C . THR A 1 884 ? 3.447 -40.383 -33.723 1.00 93.62 884 THR A C 1
ATOM 6697 O O . THR A 1 884 ? 2.956 -41.065 -34.619 1.00 93.62 884 THR A O 1
ATOM 6700 N N . VAL A 1 885 ? 4.744 -40.093 -33.675 1.00 95.44 885 VAL A N 1
ATOM 6701 C CA . VAL A 1 885 ? 5.750 -40.620 -34.600 1.00 95.44 885 VAL A CA 1
ATOM 6702 C C . VAL A 1 885 ? 6.885 -41.197 -33.768 1.00 95.44 885 VAL A C 1
ATOM 6704 O O . VAL A 1 885 ? 7.588 -40.451 -33.082 1.00 95.44 885 VAL A O 1
ATOM 6707 N N . ILE A 1 886 ? 7.070 -42.515 -33.824 1.00 95.00 886 ILE A N 1
ATOM 6708 C CA . ILE A 1 886 ? 8.213 -43.183 -33.198 1.00 95.00 886 ILE A CA 1
ATOM 6709 C C . ILE A 1 886 ? 9.445 -42.893 -34.059 1.00 95.00 886 ILE A C 1
ATOM 6711 O O . ILE A 1 886 ? 9.476 -43.210 -35.243 1.00 95.00 886 ILE A O 1
ATOM 6715 N N . ARG A 1 887 ? 10.446 -42.239 -33.471 1.00 96.62 887 ARG A N 1
ATOM 6716 C CA . ARG A 1 887 ? 11.726 -41.917 -34.116 1.00 96.62 887 ARG A CA 1
ATOM 6717 C C . ARG A 1 887 ? 12.764 -43.009 -33.918 1.00 96.62 887 ARG A C 1
ATOM 6719 O O . ARG A 1 887 ? 13.585 -43.228 -34.797 1.00 96.62 887 ARG A O 1
ATOM 6726 N N . LYS A 1 888 ? 12.738 -43.663 -32.758 1.00 95.25 888 LYS A N 1
ATOM 6727 C CA . LYS A 1 888 ? 13.663 -44.738 -32.402 1.00 95.25 888 LYS A CA 1
ATOM 6728 C C . LYS A 1 888 ? 12.969 -45.723 -31.478 1.00 95.25 888 LYS A C 1
ATOM 6730 O O . LYS A 1 888 ? 12.276 -45.299 -30.554 1.00 95.25 888 LYS A O 1
ATOM 6735 N N . THR A 1 889 ? 13.225 -47.006 -31.697 1.00 95.56 889 THR A N 1
ATOM 6736 C CA . THR A 1 889 ? 12.861 -48.090 -30.783 1.00 95.56 889 THR A CA 1
ATOM 6737 C C . THR A 1 889 ? 14.143 -48.729 -30.272 1.00 95.56 889 THR A C 1
ATOM 6739 O O . THR A 1 889 ? 15.036 -49.042 -31.056 1.00 95.56 889 THR A O 1
ATOM 6742 N N . THR A 1 890 ? 14.246 -48.910 -28.959 1.00 93.38 890 THR A N 1
ATOM 6743 C CA . THR A 1 890 ? 15.387 -49.569 -28.316 1.00 93.38 890 THR A CA 1
ATOM 6744 C C . THR A 1 890 ? 14.906 -50.897 -27.732 1.00 93.38 890 THR A C 1
ATOM 6746 O O . THR A 1 890 ? 14.101 -50.866 -26.799 1.00 93.38 890 THR A O 1
ATOM 6749 N N . PRO A 1 891 ? 15.349 -52.059 -28.243 1.00 91.44 891 PRO A N 1
ATOM 6750 C CA . PRO A 1 891 ? 14.899 -53.350 -27.732 1.00 91.44 891 PRO A CA 1
ATOM 6751 C C . PRO A 1 891 ? 15.401 -53.594 -26.295 1.00 91.44 891 PRO A C 1
ATOM 6753 O O . PRO A 1 891 ? 16.477 -53.112 -25.924 1.00 91.44 891 PRO A O 1
ATOM 6756 N N . PRO A 1 892 ? 14.641 -54.333 -25.468 1.00 90.25 892 PRO A N 1
ATOM 6757 C CA . PRO A 1 892 ? 15.090 -54.728 -24.139 1.00 90.25 892 PRO A CA 1
ATOM 6758 C C . PRO A 1 892 ? 16.207 -55.778 -24.229 1.00 90.25 892 PRO A C 1
ATOM 6760 O O . PRO A 1 892 ? 16.150 -56.680 -25.062 1.00 90.25 892 PRO A O 1
ATOM 6763 N N . LYS A 1 893 ? 17.210 -55.694 -23.350 1.00 90.62 893 LYS A N 1
ATOM 6764 C CA . LYS A 1 893 ? 18.272 -56.711 -23.225 1.00 90.62 893 LYS A CA 1
ATOM 6765 C C . LYS A 1 893 ? 17.885 -57.780 -22.201 1.00 90.62 893 LYS A C 1
ATOM 6767 O O . LYS A 1 893 ? 17.008 -57.542 -21.373 1.00 90.62 893 LYS A O 1
ATOM 6772 N N . TYR A 1 894 ? 18.566 -58.923 -22.212 1.00 87.06 894 TYR A N 1
ATOM 6773 C CA . TYR A 1 894 ? 18.458 -59.930 -21.153 1.00 87.06 894 TYR A CA 1
ATOM 6774 C C . TYR A 1 894 ? 19.451 -59.633 -20.026 1.00 87.06 894 TYR A C 1
ATOM 6776 O O . TYR A 1 894 ? 20.628 -59.378 -20.271 1.00 87.06 894 TYR A O 1
ATOM 6784 N N . ARG A 1 895 ? 18.970 -59.644 -18.782 1.00 86.50 895 ARG A N 1
ATOM 6785 C CA . ARG A 1 895 ? 19.788 -59.698 -17.570 1.00 86.50 895 ARG A CA 1
ATOM 6786 C C . ARG A 1 895 ? 19.559 -61.039 -16.896 1.00 86.50 895 ARG A C 1
ATOM 6788 O O . ARG A 1 895 ? 18.439 -61.349 -16.494 1.00 86.50 895 ARG A O 1
ATOM 6795 N N . HIS A 1 896 ? 20.630 -61.805 -16.772 1.00 88.50 896 HIS A N 1
ATOM 6796 C CA . HIS A 1 896 ? 20.621 -63.072 -16.060 1.00 88.50 896 HIS A CA 1
ATOM 6797 C C . HIS A 1 896 ? 20.896 -62.822 -14.575 1.00 88.50 896 HIS A C 1
ATOM 6799 O O . HIS A 1 896 ? 21.809 -62.065 -14.239 1.00 88.50 896 HIS A O 1
ATOM 6805 N N . ARG A 1 897 ? 20.091 -63.419 -13.694 1.00 86.44 897 ARG A N 1
ATOM 6806 C CA . ARG A 1 897 ? 20.325 -63.444 -12.243 1.00 86.44 897 ARG A CA 1
ATOM 6807 C C . ARG A 1 897 ? 20.350 -64.905 -11.811 1.00 86.44 897 ARG A C 1
ATOM 6809 O O . ARG A 1 897 ? 19.438 -65.636 -12.160 1.00 86.44 897 ARG A O 1
ATOM 6816 N N . TYR A 1 898 ? 21.378 -65.336 -11.096 1.00 85.62 898 TYR A N 1
ATOM 6817 C CA . TYR A 1 898 ? 21.415 -66.708 -10.593 1.00 85.62 898 TYR A CA 1
ATOM 6818 C C . TYR A 1 898 ? 20.533 -66.839 -9.345 1.00 85.62 898 TYR A C 1
ATOM 6820 O O . TYR A 1 898 ? 20.440 -65.884 -8.569 1.00 85.62 898 TYR A O 1
ATOM 6828 N N . ASP A 1 899 ? 19.842 -67.968 -9.198 1.00 84.25 899 ASP A N 1
ATOM 6829 C CA . ASP A 1 899 ? 18.990 -68.275 -8.043 1.00 84.25 899 ASP A CA 1
ATOM 6830 C C . ASP A 1 899 ? 19.148 -69.753 -7.668 1.00 84.25 899 ASP A C 1
ATOM 6832 O O . ASP A 1 899 ? 18.663 -70.627 -8.384 1.00 84.25 899 ASP A O 1
ATOM 6836 N N . ASP A 1 900 ? 19.815 -70.018 -6.544 1.00 86.44 900 ASP A N 1
ATOM 6837 C CA . ASP A 1 900 ? 20.165 -71.371 -6.078 1.00 86.44 900 ASP A CA 1
ATOM 6838 C C . ASP A 1 900 ? 18.934 -72.208 -5.674 1.00 86.44 900 ASP A C 1
ATOM 6840 O O . ASP A 1 900 ? 19.036 -73.397 -5.386 1.00 86.44 900 ASP A O 1
ATOM 6844 N N . ARG A 1 901 ? 17.739 -71.600 -5.654 1.00 87.56 901 ARG A N 1
ATOM 6845 C CA . ARG A 1 901 ? 16.466 -72.303 -5.421 1.00 87.56 901 ARG A CA 1
ATOM 6846 C C . ARG A 1 901 ? 15.895 -72.933 -6.692 1.00 87.56 901 ARG A C 1
ATOM 6848 O O . ARG A 1 901 ? 14.913 -73.668 -6.611 1.00 87.56 901 ARG A O 1
ATOM 6855 N N . LEU A 1 902 ? 16.441 -72.606 -7.863 1.00 85.44 902 LEU A N 1
ATOM 6856 C CA . LEU A 1 902 ? 16.048 -73.201 -9.137 1.00 85.44 902 LEU A CA 1
ATOM 6857 C C . LEU A 1 902 ? 17.025 -74.334 -9.492 1.00 85.44 902 LEU A C 1
ATOM 6859 O O . LEU A 1 902 ? 18.229 -74.127 -9.358 1.00 85.44 902 LEU A O 1
ATOM 6863 N N . PRO A 1 903 ? 16.557 -75.494 -9.998 1.00 85.69 903 PRO A N 1
ATOM 6864 C CA . PRO A 1 903 ? 17.450 -76.572 -10.418 1.00 85.69 903 PRO A CA 1
ATOM 6865 C C . PRO A 1 903 ? 18.477 -76.098 -11.462 1.00 85.69 903 PRO A C 1
ATOM 6867 O O . PRO A 1 903 ? 18.094 -75.304 -12.339 1.00 85.69 903 PRO A O 1
ATOM 6870 N N . PRO A 1 904 ? 19.727 -76.601 -11.431 1.00 87.44 904 PRO A N 1
ATOM 6871 C CA . PRO A 1 904 ? 20.787 -76.192 -12.349 1.00 87.44 904 PRO A CA 1
ATOM 6872 C C . PRO A 1 904 ? 20.333 -76.190 -13.815 1.00 87.44 904 PRO A C 1
ATOM 6874 O O . PRO A 1 904 ? 19.749 -77.153 -14.308 1.00 87.44 904 PRO A O 1
ATOM 6877 N N . GLY A 1 905 ? 20.561 -75.077 -14.516 1.00 83.25 905 GLY A N 1
ATOM 6878 C CA . GLY A 1 905 ? 20.185 -74.903 -15.926 1.00 83.25 905 GLY A CA 1
ATOM 6879 C C . GLY A 1 905 ? 18.739 -74.450 -16.180 1.00 83.25 905 GLY A C 1
ATOM 6880 O O . GLY A 1 905 ? 18.427 -74.028 -17.298 1.00 83.25 905 GLY A O 1
ATOM 6881 N N . THR A 1 906 ? 17.866 -74.442 -15.166 1.00 88.56 906 THR A N 1
ATOM 6882 C CA . THR A 1 906 ? 16.482 -73.947 -15.297 1.00 88.56 906 THR A CA 1
ATOM 6883 C C . THR A 1 906 ? 16.469 -72.440 -15.541 1.00 88.56 906 THR A C 1
ATOM 6885 O O . THR A 1 906 ? 17.119 -71.690 -14.816 1.00 88.56 906 THR A O 1
ATOM 6888 N N . ARG A 1 907 ? 15.701 -71.970 -16.535 1.00 87.44 907 ARG A N 1
ATOM 6889 C CA . ARG A 1 907 ? 15.531 -70.540 -16.844 1.00 87.44 907 ARG A CA 1
ATOM 6890 C C . ARG A 1 907 ? 14.093 -70.088 -16.601 1.00 87.44 907 ARG A C 1
ATOM 6892 O O . ARG A 1 907 ? 13.190 -70.536 -17.299 1.00 87.44 907 ARG A O 1
ATOM 6899 N N . VAL A 1 908 ? 13.883 -69.156 -15.672 1.00 86.31 908 VAL A N 1
ATOM 6900 C CA . VAL A 1 908 ? 12.556 -68.592 -15.353 1.00 86.31 908 VAL A CA 1
ATOM 6901 C C . VAL A 1 908 ? 12.557 -67.085 -15.590 1.00 86.31 908 VAL A C 1
ATOM 6903 O O . VAL A 1 908 ? 13.445 -66.379 -15.126 1.00 86.31 908 VAL A O 1
ATOM 6906 N N . VAL A 1 909 ? 11.564 -66.554 -16.305 1.00 84.25 909 VAL A N 1
ATOM 6907 C CA . VAL A 1 909 ? 11.419 -65.098 -16.467 1.00 84.25 909 VAL A CA 1
ATOM 6908 C C . VAL A 1 909 ? 10.844 -64.498 -15.180 1.00 84.25 909 VAL A C 1
ATOM 6910 O O . VAL A 1 909 ? 9.664 -64.660 -14.894 1.00 84.25 909 VAL A O 1
ATOM 6913 N N . ASP A 1 910 ? 11.668 -63.763 -14.437 1.00 82.25 910 ASP A N 1
ATOM 6914 C CA . ASP A 1 910 ? 11.275 -63.024 -13.224 1.00 82.25 910 ASP A CA 1
ATOM 6915 C C . ASP A 1 910 ? 10.644 -61.669 -13.561 1.00 82.25 910 ASP A C 1
ATOM 6917 O O . ASP A 1 910 ? 9.715 -61.197 -12.909 1.00 82.25 910 ASP A O 1
ATOM 6921 N N . SER A 1 911 ? 11.115 -61.020 -14.630 1.00 78.50 911 SER A N 1
ATOM 6922 C CA . SER A 1 911 ? 10.518 -59.771 -15.095 1.00 78.50 911 SER A CA 1
ATOM 6923 C C . SER A 1 911 ? 10.536 -59.662 -16.609 1.00 78.50 911 SER A C 1
ATOM 6925 O O . SER A 1 911 ? 11.594 -59.736 -17.234 1.00 78.50 911 SER A O 1
ATOM 6927 N N . ALA A 1 912 ? 9.362 -59.419 -17.193 1.00 80.19 912 ALA A N 1
ATOM 6928 C CA . ALA A 1 912 ? 9.230 -59.170 -18.621 1.00 80.19 912 ALA A CA 1
ATOM 6929 C C . ALA A 1 912 ? 9.954 -57.879 -19.040 1.00 80.19 912 ALA A C 1
ATOM 6931 O O . ALA A 1 912 ? 9.896 -56.856 -18.337 1.00 80.19 912 ALA A O 1
ATOM 6932 N N . GLY A 1 913 ? 10.611 -57.941 -20.199 1.00 81.94 913 GLY A N 1
ATOM 6933 C CA . GLY A 1 913 ? 11.263 -56.803 -20.830 1.00 81.94 913 GLY A CA 1
ATOM 6934 C C . GLY A 1 913 ? 10.309 -56.006 -21.721 1.00 81.94 913 GLY A C 1
ATOM 6935 O O . GLY A 1 913 ? 9.417 -56.566 -22.351 1.00 81.94 913 GLY A O 1
ATOM 6936 N N . TYR A 1 914 ? 10.518 -54.692 -21.795 1.00 84.94 914 TYR A N 1
ATOM 6937 C CA . TYR A 1 914 ? 9.743 -53.774 -22.631 1.00 84.94 914 TYR A CA 1
ATOM 6938 C C . TYR A 1 914 ? 10.684 -52.867 -23.429 1.00 84.94 914 TYR A C 1
ATOM 6940 O O . TYR A 1 914 ? 11.660 -52.363 -22.864 1.00 84.94 914 TYR A O 1
ATOM 6948 N N . PRO A 1 915 ? 10.412 -52.626 -24.721 1.00 89.69 915 PRO A N 1
ATOM 6949 C CA . PRO A 1 915 ? 11.208 -51.708 -25.524 1.00 89.69 915 PRO A CA 1
ATOM 6950 C C . PRO A 1 915 ? 11.106 -50.265 -25.014 1.00 89.69 915 PRO A C 1
ATOM 6952 O O . PRO A 1 915 ? 10.084 -49.829 -24.483 1.00 89.69 915 PRO A O 1
ATOM 6955 N N . GLY A 1 916 ? 12.194 -49.526 -25.200 1.00 92.06 916 GLY A N 1
ATOM 6956 C CA . GLY A 1 916 ? 12.246 -48.080 -25.051 1.00 92.06 916 GLY A CA 1
ATOM 6957 C C . GLY A 1 916 ? 11.905 -47.389 -26.364 1.00 92.06 916 GLY A C 1
ATOM 6958 O O . GLY A 1 916 ? 12.045 -47.978 -27.438 1.00 92.06 916 GLY A O 1
ATOM 6959 N N . TYR A 1 917 ? 11.499 -46.127 -26.291 1.00 94.44 917 TYR A N 1
ATOM 6960 C CA . TYR A 1 917 ? 11.062 -45.361 -27.455 1.00 94.44 917 TYR A CA 1
ATOM 6961 C C . TYR A 1 917 ? 11.546 -43.917 -27.382 1.00 94.44 917 TYR A C 1
ATOM 6963 O O . TYR A 1 917 ? 11.536 -43.317 -26.313 1.00 94.44 917 TYR A O 1
ATOM 6971 N N . VAL A 1 918 ? 11.877 -43.331 -28.529 1.00 95.56 918 VAL A N 1
ATOM 6972 C CA . VAL A 1 918 ? 11.924 -41.873 -28.708 1.00 95.56 918 VAL A CA 1
ATOM 6973 C C . VAL A 1 918 ? 10.752 -41.491 -29.599 1.00 95.56 918 VAL A C 1
ATOM 6975 O O . VAL A 1 918 ? 10.675 -41.961 -30.735 1.00 95.56 918 VAL A O 1
ATOM 6978 N N . VAL A 1 919 ? 9.822 -40.677 -29.105 1.00 96.69 919 VAL A N 1
ATOM 6979 C CA . VAL A 1 919 ? 8.534 -40.402 -29.764 1.00 96.69 919 VAL A CA 1
ATOM 6980 C C . VAL A 1 919 ? 8.311 -38.906 -29.893 1.00 96.69 919 VAL A C 1
ATOM 6982 O O . VAL A 1 919 ? 8.487 -38.173 -28.931 1.00 96.69 919 VAL A O 1
ATOM 6985 N N . ARG A 1 920 ? 7.868 -38.441 -31.063 1.00 96.88 920 ARG A N 1
ATOM 6986 C CA . ARG A 1 920 ? 7.341 -37.079 -31.230 1.00 96.88 920 ARG A CA 1
ATOM 6987 C C . ARG A 1 920 ? 5.823 -37.104 -31.276 1.00 96.88 920 ARG A C 1
ATOM 6989 O O . ARG A 1 920 ? 5.258 -37.812 -32.110 1.00 96.88 920 ARG A O 1
ATOM 6996 N N . SER A 1 921 ? 5.166 -36.325 -30.426 1.00 95.62 921 SER A N 1
ATOM 6997 C CA . SER A 1 921 ? 3.711 -36.152 -30.441 1.00 95.62 921 SER A CA 1
ATOM 6998 C C . SER A 1 921 ? 3.330 -34.822 -31.088 1.00 95.62 921 SER A C 1
ATOM 7000 O O . SER A 1 921 ? 4.017 -33.815 -30.939 1.00 95.62 921 SER A O 1
ATOM 7002 N N . TYR A 1 922 ? 2.240 -34.821 -31.852 1.00 94.50 922 TYR A N 1
ATOM 7003 C CA . TYR A 1 922 ? 1.742 -33.664 -32.585 1.00 94.50 922 TYR A CA 1
ATOM 7004 C C . TYR A 1 922 ? 0.252 -33.460 -32.328 1.00 94.50 922 TYR A C 1
ATOM 7006 O O . TYR A 1 922 ? -0.529 -34.418 -32.340 1.00 94.50 922 TYR A O 1
ATOM 7014 N N . ARG A 1 923 ? -0.155 -32.199 -32.194 1.00 94.81 923 ARG A N 1
ATOM 7015 C CA . ARG A 1 923 ? -1.551 -31.769 -32.251 1.00 94.81 923 ARG A CA 1
ATOM 7016 C C . ARG A 1 923 ? -1.851 -31.238 -33.646 1.00 94.81 923 ARG A C 1
ATOM 7018 O O . ARG A 1 923 ? -1.182 -30.332 -34.130 1.00 94.81 923 ARG A O 1
ATOM 7025 N N . ILE A 1 924 ? -2.852 -31.821 -34.293 1.00 92.44 924 ILE A N 1
ATOM 7026 C CA . ILE A 1 924 ? -3.298 -31.455 -35.637 1.00 92.44 924 ILE A CA 1
ATOM 7027 C C . ILE A 1 924 ? -4.697 -30.868 -35.509 1.00 92.44 924 ILE A C 1
ATOM 7029 O O . ILE A 1 924 ? -5.647 -31.573 -35.162 1.00 92.44 924 ILE A O 1
ATOM 7033 N N . ILE A 1 925 ? -4.810 -29.570 -35.760 1.00 89.44 925 ILE A N 1
ATOM 7034 C CA . ILE A 1 925 ? -6.071 -28.830 -35.739 1.00 89.44 925 ILE A CA 1
ATOM 7035 C C . ILE A 1 925 ? -6.584 -28.769 -37.175 1.00 89.44 925 ILE A C 1
ATOM 7037 O O . ILE A 1 925 ? -5.846 -28.395 -38.087 1.00 89.44 925 ILE A O 1
ATOM 7041 N N . THR A 1 926 ? -7.835 -29.171 -37.378 1.00 83.44 926 THR A N 1
ATOM 7042 C CA . THR A 1 926 ? -8.475 -29.225 -38.698 1.00 83.44 926 THR A CA 1
ATOM 7043 C C . THR A 1 926 ? -9.679 -28.295 -38.756 1.00 83.44 926 THR A C 1
ATOM 7045 O O . THR A 1 926 ? -10.375 -28.102 -37.760 1.00 83.44 926 THR A O 1
ATOM 7048 N N . GLU A 1 927 ? -9.943 -27.734 -39.930 1.00 73.50 927 GLU A N 1
ATOM 7049 C CA . GLU A 1 927 ? -11.144 -26.952 -40.216 1.00 73.50 927 GLU A CA 1
ATOM 7050 C C . GLU A 1 927 ? -11.629 -27.310 -41.626 1.00 73.50 927 GLU A C 1
ATOM 7052 O O . GLU A 1 927 ? -10.830 -27.374 -42.558 1.00 73.50 927 GLU A O 1
ATOM 7057 N N . GLY A 1 928 ? -12.911 -27.666 -41.778 1.00 64.12 928 GLY A N 1
ATOM 7058 C CA . GLY A 1 928 ? -13.462 -28.098 -43.073 1.00 64.12 928 GLY A CA 1
ATOM 7059 C C . GLY A 1 928 ? -12.783 -29.338 -43.683 1.00 64.12 928 GLY A C 1
ATOM 7060 O O . GLY A 1 928 ? -12.715 -29.462 -44.898 1.00 64.12 928 GLY A O 1
ATOM 7061 N N . GLY A 1 929 ? -12.218 -30.229 -42.859 1.00 62.69 929 GLY A N 1
ATOM 7062 C CA . GLY A 1 929 ? -11.519 -31.438 -43.320 1.00 62.69 929 GLY A CA 1
ATOM 7063 C C . GLY A 1 929 ? -10.057 -31.234 -43.747 1.00 62.69 929 GLY A C 1
ATOM 7064 O O . GLY A 1 929 ? -9.359 -32.221 -43.971 1.00 62.69 929 GLY A O 1
ATOM 7065 N N . ARG A 1 930 ? -9.549 -29.993 -43.792 1.00 60.81 930 ARG A N 1
ATOM 7066 C CA . ARG A 1 930 ? -8.140 -29.685 -44.107 1.00 60.81 930 ARG A CA 1
ATOM 7067 C C . ARG A 1 930 ? -7.334 -29.387 -42.837 1.00 60.81 930 ARG A C 1
ATOM 7069 O O . ARG A 1 930 ? -7.856 -28.852 -41.858 1.00 60.81 930 ARG A O 1
ATOM 7076 N N . SER A 1 931 ? -6.055 -29.773 -42.832 1.00 67.62 931 SER A N 1
ATOM 7077 C CA . SER A 1 931 ? -5.122 -29.501 -41.726 1.00 67.62 931 SER A CA 1
ATOM 7078 C C . SER A 1 931 ? -4.779 -28.014 -41.685 1.00 67.62 931 SER A C 1
ATOM 7080 O O . SER A 1 931 ? -4.044 -27.542 -42.544 1.00 67.62 931 SER A O 1
ATOM 7082 N N . LEU A 1 932 ? -5.268 -27.300 -40.670 1.00 72.94 932 LEU A N 1
ATOM 7083 C CA . LEU A 1 932 ? -5.030 -25.867 -40.484 1.00 72.94 932 LEU A CA 1
ATOM 7084 C C . LEU A 1 932 ? -3.709 -25.601 -39.751 1.00 72.94 932 LEU A C 1
ATOM 7086 O O . LEU A 1 932 ? -2.993 -24.656 -40.062 1.00 72.94 932 LEU A O 1
ATOM 7090 N N . LYS A 1 933 ? -3.366 -26.445 -38.771 1.00 85.44 933 LYS A N 1
ATOM 7091 C CA . LYS A 1 933 ? -2.143 -26.290 -37.974 1.00 85.44 933 LYS A CA 1
ATOM 7092 C C . LYS A 1 933 ? -1.649 -27.634 -37.459 1.00 85.44 933 LYS A C 1
ATOM 7094 O O . LYS A 1 933 ? -2.413 -28.384 -36.850 1.00 85.44 933 LYS A O 1
ATOM 7099 N N . ARG A 1 934 ? -0.357 -27.912 -37.655 1.00 90.62 934 ARG A N 1
ATOM 7100 C CA . ARG A 1 934 ? 0.359 -29.029 -37.027 1.00 90.62 934 ARG A CA 1
ATOM 7101 C C . ARG A 1 934 ? 1.354 -28.472 -36.016 1.00 90.62 934 ARG A C 1
ATOM 7103 O O . ARG A 1 934 ? 2.309 -27.804 -36.384 1.00 90.62 934 ARG A O 1
ATOM 7110 N N . GLU A 1 935 ? 1.128 -28.772 -34.749 1.00 93.31 935 GLU A N 1
ATOM 7111 C CA . GLU A 1 935 ? 1.929 -28.305 -33.618 1.00 93.31 935 GLU A CA 1
ATOM 7112 C C . GLU A 1 935 ? 2.676 -29.488 -33.003 1.00 93.31 935 GLU A C 1
ATOM 7114 O O . GLU A 1 935 ? 2.067 -30.522 -32.724 1.00 93.31 935 GLU A O 1
ATOM 7119 N N . LEU A 1 936 ? 3.990 -29.361 -32.814 1.00 94.38 936 LEU A N 1
ATOM 7120 C CA . LEU A 1 936 ? 4.768 -30.328 -32.039 1.00 94.38 936 LEU A CA 1
ATOM 7121 C C . LEU A 1 936 ? 4.436 -30.140 -30.553 1.00 94.38 936 LEU A C 1
ATOM 7123 O O . LEU A 1 936 ? 4.600 -29.045 -30.031 1.00 94.38 936 LEU A O 1
ATOM 7127 N N . LEU A 1 937 ? 3.971 -31.200 -29.892 1.00 93.88 937 LEU A N 1
ATOM 7128 C CA . LEU A 1 937 ? 3.634 -31.182 -28.467 1.00 93.88 937 LEU A CA 1
ATOM 7129 C C . LEU A 1 937 ? 4.853 -31.503 -27.599 1.00 93.88 937 LEU A C 1
ATOM 7131 O O . LEU A 1 937 ? 5.141 -30.770 -26.661 1.00 93.88 937 LEU A O 1
ATOM 7135 N N . ALA A 1 938 ? 5.551 -32.602 -27.898 1.00 93.94 938 ALA A N 1
ATOM 7136 C CA . ALA A 1 938 ? 6.727 -33.039 -27.150 1.00 93.94 938 ALA A CA 1
ATOM 7137 C C . ALA A 1 938 ? 7.602 -34.002 -27.969 1.00 93.94 938 ALA A C 1
ATOM 7139 O O . ALA A 1 938 ? 7.143 -34.621 -28.937 1.00 93.94 938 ALA A O 1
ATOM 7140 N N . THR A 1 939 ? 8.864 -34.139 -27.551 1.00 96.00 939 THR A N 1
ATOM 7141 C CA . THR A 1 939 ? 9.736 -35.265 -27.915 1.00 96.00 939 THR A CA 1
ATOM 7142 C C . THR A 1 939 ? 10.037 -36.059 -26.645 1.00 96.00 939 THR A C 1
ATOM 7144 O O . THR A 1 939 ? 10.813 -35.607 -25.812 1.00 96.00 939 THR A O 1
ATOM 7147 N N . ASP A 1 940 ? 9.426 -37.231 -26.509 1.00 96.19 940 ASP A N 1
ATOM 7148 C CA . ASP A 1 940 ? 9.483 -38.058 -25.306 1.00 96.19 940 ASP A CA 1
ATOM 7149 C C . ASP A 1 940 ? 10.491 -39.189 -25.449 1.00 96.19 940 ASP A C 1
ATOM 7151 O O . ASP A 1 940 ? 10.561 -39.845 -26.491 1.00 96.19 940 ASP A O 1
ATOM 7155 N N . ASN A 1 941 ? 11.241 -39.445 -24.377 1.00 94.94 941 ASN A N 1
ATOM 7156 C CA . ASN A 1 941 ? 12.191 -40.546 -24.289 1.00 94.94 941 ASN A CA 1
ATOM 7157 C C . ASN A 1 941 ? 11.766 -41.526 -23.188 1.00 94.94 941 ASN A C 1
ATOM 7159 O O . ASN A 1 941 ? 11.678 -41.162 -22.014 1.00 94.94 941 ASN A O 1
ATOM 7163 N N . TYR A 1 942 ? 11.538 -42.775 -23.579 1.00 93.12 942 TYR A N 1
ATOM 7164 C CA . TYR A 1 942 ? 11.184 -43.890 -22.711 1.00 93.12 942 TYR A CA 1
ATOM 7165 C C . TYR A 1 942 ? 12.333 -44.893 -22.695 1.00 93.12 942 TYR A C 1
ATOM 7167 O O . TYR A 1 942 ? 12.766 -45.384 -23.741 1.00 93.12 942 TYR A O 1
ATOM 7175 N N . ARG A 1 943 ? 12.810 -45.238 -21.501 1.00 90.44 943 ARG A N 1
ATOM 7176 C CA . ARG A 1 943 ? 13.887 -46.210 -21.308 1.00 90.44 943 ARG A CA 1
ATOM 7177 C C . ARG A 1 943 ? 13.354 -47.634 -21.516 1.00 90.44 943 ARG A C 1
ATOM 7179 O O . ARG A 1 943 ? 12.251 -47.929 -21.049 1.00 90.44 943 ARG A O 1
ATOM 7186 N N . PRO A 1 944 ? 14.117 -48.527 -22.175 1.00 89.19 944 PRO A N 1
ATOM 7187 C CA . PRO A 1 944 ? 13.766 -49.939 -22.208 1.00 89.19 944 PRO A CA 1
ATOM 7188 C C . PRO A 1 944 ? 13.866 -50.535 -20.803 1.00 89.19 944 PRO A C 1
ATOM 7190 O O . PRO A 1 944 ? 14.765 -50.195 -20.028 1.00 89.19 944 PRO A O 1
ATOM 7193 N N . LYS A 1 945 ? 12.974 -51.472 -20.497 1.00 84.81 945 LYS A N 1
ATOM 7194 C CA . LYS A 1 945 ? 13.089 -52.347 -19.332 1.00 84.81 945 LYS A CA 1
ATOM 7195 C C . LYS A 1 945 ? 13.656 -53.677 -19.804 1.00 84.81 945 LYS A C 1
ATOM 7197 O O . LYS A 1 945 ? 13.042 -54.336 -20.629 1.00 84.81 945 LYS A O 1
ATOM 7202 N N . ASN A 1 946 ? 14.813 -54.072 -19.294 1.00 87.19 946 ASN A N 1
ATOM 7203 C CA . ASN A 1 946 ? 15.426 -55.349 -19.652 1.00 87.19 946 ASN A CA 1
ATOM 7204 C C . ASN A 1 946 ? 14.615 -56.534 -19.109 1.00 87.19 946 ASN A C 1
ATOM 7206 O O . ASN A 1 946 ? 13.986 -56.426 -18.054 1.00 87.19 946 ASN A O 1
ATOM 7210 N N . TRP A 1 947 ? 14.674 -57.663 -19.812 1.00 86.88 947 TRP A N 1
ATOM 7211 C CA . TRP A 1 947 ? 14.228 -58.950 -19.291 1.00 86.88 947 TRP A CA 1
ATOM 7212 C C . TRP A 1 947 ? 15.093 -59.334 -18.094 1.00 86.88 947 TRP A C 1
ATOM 7214 O O . TRP A 1 947 ? 16.313 -59.176 -18.147 1.00 86.88 947 TRP A O 1
ATOM 7224 N N . VAL A 1 948 ? 14.480 -59.858 -17.038 1.00 86.06 948 VAL A N 1
ATOM 7225 C CA . VAL A 1 948 ? 15.199 -60.513 -15.941 1.00 86.06 948 VAL A CA 1
ATOM 7226 C C . VAL A 1 948 ? 14.877 -61.994 -16.016 1.00 86.06 948 VAL A C 1
ATOM 7228 O O . VAL A 1 948 ? 13.717 -62.376 -15.871 1.00 86.06 948 VAL A O 1
ATOM 7231 N N . VAL A 1 949 ? 15.894 -62.807 -16.288 1.00 86.69 949 VAL A N 1
ATOM 7232 C CA . VAL A 1 949 ? 15.785 -64.267 -16.358 1.00 86.69 949 VAL A CA 1
ATOM 7233 C C . VAL A 1 949 ? 16.597 -64.849 -15.213 1.00 86.69 949 VAL A C 1
ATOM 7235 O O . VAL A 1 949 ? 17.809 -64.636 -15.147 1.00 86.69 949 VAL A O 1
ATOM 7238 N N . LEU A 1 950 ? 15.923 -65.555 -14.313 1.00 87.38 950 LEU A N 1
ATOM 7239 C CA . LEU A 1 950 ? 16.560 -66.338 -13.270 1.00 87.38 950 LEU A CA 1
ATOM 7240 C C . LEU A 1 950 ? 17.142 -67.604 -13.881 1.00 87.38 950 LEU A C 1
ATOM 7242 O O . LEU A 1 950 ? 16.457 -68.265 -14.660 1.00 87.38 950 LEU A O 1
ATOM 7246 N N . ILE A 1 951 ? 18.392 -67.914 -13.552 1.00 87.00 951 ILE A N 1
ATOM 7247 C CA . ILE A 1 951 ? 19.068 -69.146 -13.958 1.00 87.00 951 ILE A CA 1
ATOM 7248 C C . ILE A 1 951 ? 19.389 -69.948 -12.696 1.00 87.00 951 ILE A C 1
ATOM 7250 O O . ILE A 1 951 ? 20.049 -69.419 -11.804 1.00 87.00 951 ILE A O 1
ATOM 7254 N N . GLY A 1 952 ? 18.933 -71.198 -12.626 1.00 86.00 952 GLY A N 1
ATOM 7255 C CA . GLY A 1 952 ? 19.330 -72.129 -11.567 1.00 86.00 952 GLY A CA 1
ATOM 7256 C C . GLY A 1 952 ? 20.807 -72.472 -11.670 1.00 86.00 952 GLY A C 1
ATOM 7257 O O . GLY A 1 952 ? 21.287 -72.762 -12.774 1.00 86.00 952 GLY A O 1
ATOM 7258 N N . ARG A 1 953 ? 21.518 -72.359 -10.548 1.00 73.69 953 ARG A N 1
ATOM 7259 C CA . ARG A 1 953 ? 22.961 -72.582 -10.466 1.00 73.69 953 ARG A CA 1
ATOM 7260 C C . ARG A 1 953 ? 23.279 -74.002 -10.041 1.00 73.69 953 ARG A C 1
ATOM 7262 O O . ARG A 1 953 ? 22.570 -74.506 -9.148 1.00 73.69 953 ARG A O 1
#

Sequence (953 aa):
MARRDSSVADGTRSILIVTQPTSGGVIQHVLYLADGLAESGWNVTVAGPKKGRLASGIDSERVNYVELPMVRRINPISDLPAFVKLLWLCGRLKPDVLHLHSSKAGFLGRVAGRLARVPVVVFSPKCWSFQSATGLKHRLYVSLEGFASRFCDKTIAVSQREIDDALRERVLGPDDIVLINNGITPSPGNPLPPHVQAIVDSSDEIIVSAGRLDEQKGYAYLVDAMAEVMARRPSTTLVVAGEGPYESDLNEKARALGISESVNFVGEIQDVRPLLEQSTLFILSSLWEGLPHAIIEAMAAGLPTVATDVGGSAELIEENRTGVVVPAKDAQALATAILSLLEDPARMSEMGRLAREKAERDYALEKCISSNASLYLALLDKREGRAAGHEISRRRRLLSILLIAAGVLSSMLALADELVFADRVFPGVRVGPVDIGFRTRAEASRELTRLLARRRPILLVTPDGSHKAKVNGSSLGVDTARVIEAAYLKGRTGALPRRVAERLVALTRGTEVGVGGKPAAGTKSLLRQVGGSVYRPAADASFVYRRGQVSLLGSKPGRKLNYGQTIHSLTYAFLRGSTTVTVTVDPLHPLVTTEEASVALLDRVVPWTTRDAVLRFGKQRVALKPPQLLSVVSLRGGIAVIDASKLSPHLASLRRAAYRSPVNSYFRVSGNRPYQTQSRPGVMLDTQATAQRLQARLDAGSHDAVVAVKAIAPARTRAELEALGIKQLLSSFTTRFHPGKDGRDVNIALASRAFRGTVLGPGEVFSLNKATGPRNRSTGYRESLGFLGGRIVPAVGGGTCQVSSTLYQAALRANLKVLERSNHSMAVSYVPPGLDATTFYPSIDLKFQNTRSSPIMLWSAVRGNRLTVQVYGSGKRPSVRIATVIRKTTPPKYRHRYDDRLPPGTRVVDSAGYPGYVVRSYRIITEGGRSLKRELLATDNYRPKNWVVLIGR